Protein 2NVW (pdb70)

Radius of gyration: 32.14 Å; Cα contacts (8 Å, |Δi|>4): 1820; chains: 2; bounding box: 49×108×67 Å

InterPro domains:
  IPR000683 Gfo/Idh/MocA-like oxidoreductase, N-terminal [PF01408] (18-143)
  IPR036291 NAD(P)-binding domain superfamily [SSF51735] (3-193)
  IPR036291 NAD(P)-binding domain superfamily [SSF51735] (364-456)
  IPR051317 Gfo/Idh/MocA family oxidoreductases [PTHR43708] (12-452)
  IPR055080 Gal80p-like, C-terminal domain [PF22685] (157-308)

Organism: Kluyveromyces lactis (strain ATCC 8585 / CBS 2359 / DSM 70799 / NBRC 1267 / NRRL Y-1140 / WM37) (NCBI:txid284590)

B-factor: mean 46.48, std 23.68, range [10.0, 100.0]

Sequence (818 aa):
HHHSSENLYFQGHMLANNNKRSKLSTVPSSRPIRVGFVGLTSGKSWVAKTHFLAIQQLSSQFQIVALYNPTLKSSLQTIEQLQLKHATGFDSLESFAQYKDIDMIVVSVKVPEHYEVVKNILEHSSQNLNLRYLYVEWALAASVQQAEELYSISQQRANLQTIICLQGRKSPYIVRAKELISEGCIGDINSIEISGNGGWYGYERPMRSPEYLYDIESGVNLISNSFGHTIDVLQYITGSYFQKINAMISNNIPTQFLLDGKRTKETISKTCPDHLLFQGILENGKVPVSCSFKGGTPVKKLTKNLVIDIHGTKGDLKIEGDSNLVLYFYGIKNGEEQTMEVFHLRNYNSVVGNILRIYESIADYHFLKFDKQGFRFEGFPTFKDAIILHRLIDAVFRSDKEEKTLDVSKIMIHHHSSENLYFQGHMLASSRPIRVGFVGLTSGKSWVAKTHFLAIQQLSSQFQIVALYNPTLKSSLQTIEQLQLKHATGFDSLESFAQYKDIDMIVVSVKVPEHYEVVKNILEHSSQNLNLRYLYVEWALAASVQQAEELYSISQQRANLQTIICLQGRKSPYIVRAKELISEGCIGDINSIEISGNGGWYGYERPMRSPEYLYDIESGVNLISNSFGHTIDVLQYITGSYFQKINAMISNNIPTQFLLDENRTKETISKTCPDHLLFQGILENGKVPVSCSFKGGTPVKKLTKNLVIDIHGTKGDLKIEGDAGSNLVLYFYGIKNGEEEQTMEVFHLRNYNSVVGNILRIYESIADYHFLGKFDKQGFRFEGFPTFKDAIILHRLIDAVFRSDKEEKTLDVSKIMI

Solvent-accessible surface area: 34973 Å² total; per-residue (Å²): 193,136,153,25,86,131,34,57,127,156,62,21,98,52,131,92,54,164,77,184,220,16,60,14,33,64,110,83,42,30,135,40,1,65,0,0,0,4,16,0,74,32,8,175,15,128,0,0,108,2,0,14,53,0,7,103,114,11,76,56,9,2,48,11,10,0,0,53,11,96,75,64,164,30,0,87,104,1,29,132,84,27,140,21,177,93,16,62,15,28,91,41,26,84,42,0,1,65,52,100,58,1,17,0,1,0,0,14,36,93,17,48,76,2,47,110,18,0,50,36,0,3,107,42,1,74,125,8,135,55,5,107,9,0,0,0,28,16,3,0,1,22,35,19,119,45,0,52,66,0,24,43,53,2,92,151,51,79,100,1,6,6,0,0,3,2,37,21,8,32,11,9,10,8,42,55,0,11,50,6,20,70,87,22,2,0,18,109,31,19,0,1,27,6,10,2,40,5,34,92,2,3,44,41,6,52,111,189,22,41,111,48,20,5,58,62,156,15,14,10,5,0,0,9,36,28,0,0,52,18,0,8,11,0,9,4,3,18,22,3,30,4,46,44,0,0,2,3,30,9,77,51,6,82,61,0,62,31,24,77,92,130,112,58,186,113,76,55,74,5,72,0,3,6,4,0,0,0,1,0,11,2,61,87,60,72,7,1,0,6,1,2,4,9,3,5,45,32,62,14,86,38,32,100,24,38,12,5,5,0,1,0,38,106,0,0,0,21,0,30,1,98,101,87,39,31,0,67,6,63,0,17,129,123,86,198,146,58,47,93,45,85,42,62,68,192,144,61,84,28,68,13,10,13,0,23,81,0,0,64,15,0,0,46,87,12,1,122,115,39,91,41,1,3,57,116,82,114,21,0,0,1,0,11,4,0,0,6,4,10,54,2,9,46,0,0,62,98,1,33,183,79,82,83,12,20,91,3,19,137,32,43,141,202,140,149,21,87,130,42,54,28,130,62,28,97,54,134,145,133,37,135,31,1,23,0,0,0,4,11,0,74,45,15,163,16,129,2,5,127,3,0,21,62,0,7,91,123,11,86,24,8,3,44,12,6,0,0,42,2,95,61,102,155,26,1,111,83,0,24,114,86,26,125,23,161,103,18,62,20,31,82,41,26,92,41,0,0,47,58,97,56,0,14,0,0,0,0,12,35,77,15,43,88,3,31,109,22,0,70,40,1,4,122,39,1,76,114,5,158,52,8,124,6,1,0,0,28,17,3,0,1,20,32,24,120,43,0,64,72,0,31,59,45,0,84,144,53,70,128,1,6,6,0,0,1,2,44,26,11,32,11,12,10,12,34,43,0,8,50,0,19,69,98,16,0,0,17,104,31,16,0,0,25,7,8,2,19,6,16,95,0,2,46,40,9,48,112,228,21,61,140,62,18,5,45,67,143,14,17,12,4,0,0,9,32,23,0,0,53,21,0,8,10,0,11,4,3,19,23,3,32,3,28,43,0,0,1,2,32,10,74,61,5,88,62,0,70,28,27,73,158,153,147,42,190,111,80,62,75,3,62,0,6,6,3,0,0,0,1,0,7,2,64,90,53,90,8,0,0,7,0,2,3,10,4,4,38,26,57,11,73,34,35,75,12,36,16,5,4,0,4,0,32,74,4,1,0,18,0,29,0,54,22,97,103,106,38,24,0,65,0,58,0,4,101,105,58,242,107,148,60,65,112,32,81,48,92,67,222,144,70,88,48,75,17,12,11,1,23,74,0,0,66,13,0,0,48,66,48,35,101,88,103,51,98,40,1,2,64,119,74,110,25,0,1,2,0,18,4,0,0,5,5,10,43,2,10,39,2,0,36,106,0,23,141,90,62,93,9,19,87,4,36,157,30,40,139

CATH classification: 3.40.50.720 (+1 more: 3.30.360.10)

Foldseek 3Di:
DCPDPVCQVVLLHDAADCDPPFLSVDDVSQQAQEEEEEQLQACPGLCVVAVVVLVVSNVSHYAYAEYEDCDQVRVVRRCVSSVRPRYDYHNDLLVSLCPQSHQEYEYDDQQQCLLVNLVVSLVRVVPRPSPQEYEYEPPNHLALVSLVVSVVSVVPPVRHAYFYPLLVLQVPLLVVLLVCVVFCFQHAFAAKEKFAEQAALAAEHEDPDDCLCQDLPNSHAQQRPVVLSVVLSVCLSNLWDFFKKAKAWAAPDQKHFYCPVDGDPDMGGGPGTFKMWMWGFTDVVRHTYTYIYGHHPPADDPAANIKIWIHGRFWIWMWGCNVGIKIWIWGDPGNHRTDIDIDGDPPDPSRNVSVSVLVSLVSCVSRVRDDACRNPSHHHGGSLSSSLSSVVSVVHVVSNVVVHMDGSNPSSD/DCPDPVCQVVVLHADDLQAAQEEEEDQLQACPGVCVVAVVVLVVVNVSHYAYQEYEDCDQVSVVRRCVNSVHDRYHYHNDLLVVLDDQSHQEYAYDDDQLPLLPSLVVSLVNNVNHPSHAEYEYEPPNHLALVSLVVSVVSVVVPDRHAYFYCLLVLQPPQLVVLLVCLVQLFQPAWAAKEWFAEAAQQDQEHEPDDPCLCQDPRSSHALLRPVVLSVVLSVCLSNLFDFFKKAKAWAAPRQKHFYDYPHTDPDIDGGNGTFWMWMWTATPVVSYTYTYTYGHHPPADDVAFRTKIWIHGPFWIKMWGAHHNGFIKIWIWGAPHNVGDIDIDIGGDDDDDSSNVSSSVLSSLVSCCSSPHSDQACRNPSHHHGGSLSSSLSSLVSVVHVVNNVVVHIDGVNDRSD

Structure (mmCIF, N/CA/C/O backbone):
data_2NVW
#
_entry.id   2NVW
#
_cell.length_a   112.200
_cell.length_b   137.100
_cell.length_c   72.900
_cell.angle_alpha   90.00
_cell.angle_beta   90.00
_cell.angle_gamma   90.00
#
_symmetry.space_group_name_H-M   'P 21 21 2'
#
loop_
_entity.id
_entity.type
_entity.pdbx_description
1 polymer 'Galactose/lactose metabolism regulatory protein GAL80'
2 water water
#
loop_
_atom_site.group_PDB
_atom_site.id
_atom_site.type_symbol
_atom_site.label_atom_id
_atom_site.label_alt_id
_atom_site.label_comp_id
_atom_site.label_asym_id
_atom_site.label_entity_id
_atom_site.label_seq_id
_atom_site.pdbx_PDB_ins_code
_atom_site.Cartn_x
_atom_site.Cartn_y
_atom_site.Cartn_z
_atom_site.occupancy
_atom_site.B_iso_or_equiv
_atom_site.auth_seq_id
_atom_site.auth_comp_id
_atom_site.auth_asym_id
_atom_site.auth_atom_id
_atom_site.pdbx_PDB_model_num
ATOM 1 N N . HIS A 1 8 ? 67.537 72.195 10.007 1.00 45.04 -14 HIS A N 1
ATOM 2 C CA . HIS A 1 8 ? 66.333 71.392 9.674 1.00 35.50 -14 HIS A CA 1
ATOM 3 C C . HIS A 1 8 ? 65.131 71.049 10.585 1.00 58.47 -14 HIS A C 1
ATOM 4 O O . HIS A 1 8 ? 63.980 71.334 10.233 1.00 48.53 -14 HIS A O 1
ATOM 11 N N . HIS A 1 9 ? 65.384 70.454 11.752 1.00 53.88 -13 HIS A N 1
ATOM 12 C CA . HIS A 1 9 ? 64.335 70.115 12.716 1.00 47.29 -13 HIS A CA 1
ATOM 13 C C . HIS A 1 9 ? 63.564 71.316 13.307 1.00 44.82 -13 HIS A C 1
ATOM 14 O O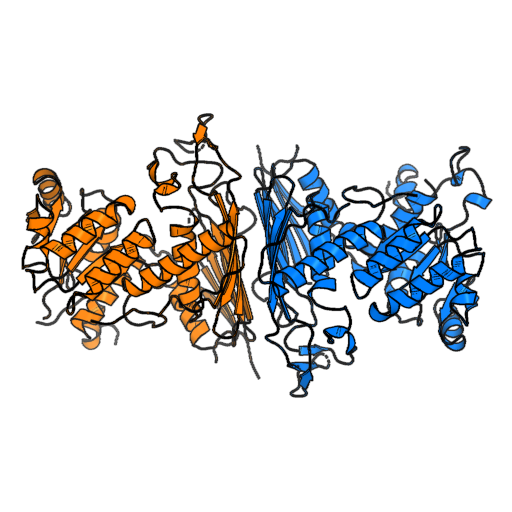 . HIS A 1 9 ? 62.343 71.265 13.529 1.00 39.74 -13 HIS A O 1
ATOM 21 N N . HIS A 1 10 ? 64.261 72.414 13.578 1.00 37.99 -12 HIS A N 1
ATOM 22 C CA . HIS A 1 10 ? 63.629 73.610 14.133 1.00 60.73 -12 HIS A CA 1
ATOM 23 C C . HIS A 1 10 ? 63.328 74.677 13.068 1.00 38.14 -12 HIS A C 1
ATOM 24 O O . HIS A 1 10 ? 63.414 75.884 13.285 1.00 44.05 -12 HIS A O 1
ATOM 31 N N . SER A 1 11 ? 63.002 74.220 11.871 1.00 46.08 -11 SER A N 1
ATOM 32 C CA . SER A 1 11 ? 62.696 75.136 10.791 1.00 65.06 -11 SER A CA 1
ATOM 33 C C . SER A 1 11 ? 61.369 75.791 11.075 1.00 100.00 -11 SER A C 1
ATOM 34 O O . SER A 1 11 ? 60.465 75.224 11.702 1.00 49.64 -11 SER A O 1
ATOM 37 N N . SER A 1 12 ? 61.278 77.017 10.591 1.00 42.04 -10 SER A N 1
ATOM 38 C CA . SER A 1 12 ? 60.056 77.762 10.775 1.00 68.50 -10 SER A CA 1
ATOM 39 C C . SER A 1 12 ? 58.969 76.882 10.185 1.00 43.20 -10 SER A C 1
ATOM 40 O O . SER A 1 12 ? 57.888 76.761 10.741 1.00 62.36 -10 SER A O 1
ATOM 43 N N . GLU A 1 13 ? 59.257 76.268 9.047 1.00 54.31 -9 GLU A N 1
ATOM 44 C CA . GLU A 1 13 ? 58.223 75.442 8.464 1.00 50.35 -9 GLU A CA 1
ATOM 45 C C . GLU A 1 13 ? 57.651 74.353 9.394 1.00 88.49 -9 GLU A C 1
ATOM 46 O O . GLU A 1 13 ? 56.518 73.905 9.210 1.00 64.24 -9 GLU A O 1
ATOM 52 N N . ASN A 1 14 ? 58.397 73.932 10.416 1.00 46.85 -8 ASN A N 1
ATOM 53 C CA . ASN A 1 14 ? 57.910 72.887 11.348 1.00 36.98 -8 ASN A CA 1
ATOM 54 C C . ASN A 1 14 ? 57.149 73.335 12.605 1.00 39.53 -8 ASN A C 1
ATOM 55 O O . ASN A 1 14 ? 56.666 72.521 13.405 1.00 45.80 -8 ASN A O 1
ATOM 60 N N . LEU A 1 15 ? 57.061 74.646 12.785 1.00 44.45 -7 LEU A N 1
ATOM 61 C CA . LEU A 1 15 ? 56.394 75.252 13.931 1.00 52.26 -7 LEU A CA 1
ATOM 62 C C . LEU A 1 15 ? 55.033 74.717 14.331 1.00 55.43 -7 LEU A C 1
ATOM 63 O O . LEU A 1 15 ? 54.827 74.452 15.514 1.00 47.99 -7 LEU A O 1
ATOM 68 N N . TYR A 1 16 ? 54.126 74.571 13.353 1.00 75.53 -6 TYR A N 1
ATOM 69 C CA . TYR A 1 16 ? 52.769 74.092 13.635 1.00 33.70 -6 TYR A CA 1
ATOM 70 C C . TYR A 1 16 ? 52.870 72.803 14.428 1.00 100.00 -6 TYR A C 1
ATOM 71 O O . TYR A 1 16 ? 52.332 72.776 15.535 1.00 45.53 -6 TYR A O 1
ATOM 80 N N . PHE A 1 17 ? 53.557 71.800 13.864 1.00 37.71 -5 PHE A N 1
ATOM 81 C CA . PHE A 1 17 ? 53.747 70.451 14.468 1.00 43.87 -5 PHE A CA 1
ATOM 82 C C . PHE A 1 17 ? 54.334 70.424 15.847 1.00 63.84 -5 PHE A C 1
ATOM 83 O O . PHE A 1 17 ? 54.100 69.470 16.576 1.00 55.24 -5 PHE A O 1
ATOM 91 N N . GLN A 1 18 ? 55.114 71.450 16.160 1.00 47.99 -4 GLN A N 1
ATOM 92 C CA . GLN A 1 18 ? 55.755 71.535 17.450 1.00 47.44 -4 GLN A CA 1
ATOM 93 C C . GLN A 1 18 ? 54.846 72.213 18.470 1.00 32.47 -4 GLN A C 1
ATOM 94 O O . GLN A 1 18 ? 55.240 72.538 19.600 1.00 44.54 -4 GLN A O 1
ATOM 100 N N . GLY A 1 19 ? 53.645 72.519 18.036 1.00 50.94 -3 GLY A N 1
ATOM 101 C CA . GLY A 1 19 ? 52.538 73.062 18.836 1.00 30.58 -3 GLY A CA 1
ATOM 102 C C . GLY A 1 19 ? 52.735 74.572 19.087 1.00 52.48 -3 GLY A C 1
ATOM 103 O O . GLY A 1 19 ? 52.365 75.100 20.140 1.00 77.19 -3 GLY A O 1
ATOM 104 N N . HIS A 1 20 ? 53.319 75.237 18.103 1.00 37.54 -2 HIS A N 1
ATOM 105 C CA . HIS A 1 20 ? 53.580 76.700 18.163 1.00 98.03 -2 HIS A CA 1
ATOM 106 C C . HIS A 1 20 ? 52.511 77.406 17.296 1.00 66.67 -2 HIS A C 1
ATOM 107 O O . HIS A 1 20 ? 52.043 76.855 16.292 1.00 57.86 -2 HIS A O 1
ATOM 114 N N . MET A 1 21 ? 52.122 78.645 17.688 1.00 41.38 -1 MET A N 1
ATOM 115 C CA . MET A 1 21 ? 51.031 79.370 16.955 1.00 26.60 -1 MET A CA 1
ATOM 116 C C . MET A 1 21 ? 51.257 80.864 16.691 1.00 26.79 -1 MET A C 1
ATOM 117 O O . MET A 1 21 ? 51.046 81.719 17.574 1.00 75.42 -1 MET A O 1
ATOM 122 N N . LEU A 1 22 ? 51.649 81.090 15.474 1.00 19.10 0 LEU A N 1
ATOM 123 C CA . LEU A 1 22 ? 51.918 82.405 14.927 1.00 54.32 0 LEU A CA 1
ATOM 124 C C . LEU A 1 22 ? 50.689 83.286 14.978 1.00 24.06 0 LEU A C 1
ATOM 125 O O . LEU A 1 22 ? 49.553 82.806 14.879 1.00 34.64 0 LEU A O 1
ATOM 130 N N . ALA A 1 23 ? 50.958 84.555 15.130 1.00 26.41 1 ALA A N 1
ATOM 131 C CA . ALA A 1 23 ? 49.917 85.565 15.163 1.00 35.50 1 ALA A CA 1
ATOM 132 C C . ALA A 1 23 ? 49.488 85.830 13.718 1.00 42.12 1 ALA A C 1
ATOM 133 O O . ALA A 1 23 ? 50.325 85.836 12.800 1.00 57.39 1 ALA A O 1
ATOM 135 N N . ASN A 1 24 ? 48.192 86.033 13.557 1.00 72.14 2 ASN A N 1
ATOM 136 C CA . ASN A 1 24 ? 47.582 86.302 12.240 1.00 74.57 2 ASN A CA 1
ATOM 137 C C . ASN A 1 24 ? 47.370 87.801 12.059 1.00 100.00 2 ASN A C 1
ATOM 138 O O . ASN A 1 24 ? 47.050 88.517 13.018 1.00 60.59 2 ASN A O 1
ATOM 143 N N . ASN A 1 25 ? 46.874 88.026 10.792 1.00 40.52 3 ASN A N 1
ATOM 144 C CA . ASN A 1 25 ? 46.275 89.287 10.393 1.00 100.00 3 ASN A CA 1
ATOM 145 C C . ASN A 1 25 ? 44.859 88.942 9.930 1.00 100.00 3 ASN A C 1
ATOM 146 O O . ASN A 1 25 ? 44.113 89.801 9.461 1.00 65.16 3 ASN A O 1
ATOM 151 N N . ASN A 1 26 ? 44.518 87.664 10.107 1.00 100.00 4 ASN A N 1
ATOM 152 C CA . ASN A 1 26 ? 43.243 87.059 9.723 1.00 66.20 4 ASN A CA 1
ATOM 153 C C . ASN A 1 26 ? 42.071 87.201 10.688 1.00 46.49 4 ASN A C 1
ATOM 154 O O . ASN A 1 26 ? 42.081 86.598 11.762 1.00 100.00 4 ASN A O 1
ATOM 159 N N . LYS A 1 27 ? 41.089 88.006 10.273 1.00 69.57 5 LYS A N 1
ATOM 160 C CA . LYS A 1 27 ? 39.847 88.375 10.977 1.00 69.78 5 LYS A CA 1
ATOM 161 C C . LYS A 1 27 ? 38.967 87.294 11.620 1.00 48.42 5 LYS A C 1
ATOM 162 O O . LYS A 1 27 ? 38.394 87.481 12.695 1.00 78.16 5 LYS A O 1
ATOM 168 N N . ARG A 1 28 ? 38.880 86.171 10.917 1.00 49.82 6 ARG A N 1
ATOM 169 C CA . ARG A 1 28 ? 38.141 84.966 11.254 1.00 80.47 6 ARG A CA 1
ATOM 170 C C . ARG A 1 28 ? 39.083 83.958 11.945 1.00 100.00 6 ARG A C 1
ATOM 171 O O . ARG A 1 28 ? 38.851 82.736 11.871 1.00 100.00 6 ARG A O 1
ATOM 179 N N . SER A 1 29 ? 40.150 84.456 12.574 1.00 78.46 7 SER A N 1
ATOM 180 C CA . SER A 1 29 ? 41.136 83.607 13.257 1.00 41.67 7 SER A CA 1
ATOM 181 C C . SER A 1 29 ? 41.359 84.014 14.712 1.00 46.80 7 SER A C 1
ATOM 182 O O . SER A 1 29 ? 41.614 85.180 14.979 1.00 35.14 7 SER A O 1
ATOM 185 N N . LYS A 1 30 ? 41.290 83.107 15.683 1.00 40.46 8 LYS A N 1
ATOM 186 C CA . LYS A 1 30 ? 41.528 83.608 17.045 1.00 29.49 8 LYS A CA 1
ATOM 187 C C . LYS A 1 30 ? 42.958 84.199 17.169 1.00 37.58 8 LYS A C 1
ATOM 188 O O . LYS A 1 30 ? 43.228 84.999 18.055 1.00 46.35 8 LYS A O 1
ATOM 194 N N . LEU A 1 31 ? 43.889 83.774 16.317 1.00 34.93 9 LEU A N 1
ATOM 195 C CA . LEU A 1 31 ? 45.299 84.204 16.354 1.00 33.99 9 LEU A CA 1
ATOM 196 C C . LEU A 1 31 ? 45.590 85.600 15.832 1.00 57.32 9 LEU A C 1
ATOM 197 O O . LEU A 1 31 ? 46.715 86.093 15.895 1.00 38.92 9 LEU A O 1
ATOM 202 N N . SER A 1 32 ? 44.549 86.223 15.296 1.00 34.48 10 SER A N 1
ATOM 203 C CA . SER A 1 32 ? 44.592 87.566 14.731 1.00 79.55 10 SER A CA 1
ATOM 204 C C . SER A 1 32 ? 44.661 88.550 15.895 1.00 35.42 10 SER A C 1
ATOM 205 O O . SER A 1 32 ? 45.319 89.586 15.770 1.00 83.20 10 SER A O 1
ATOM 208 N N . THR A 1 33 ? 44.028 88.244 17.029 1.00 36.33 11 THR A N 1
ATOM 209 C CA . THR A 1 33 ? 44.181 89.186 18.140 1.00 37.72 11 THR A CA 1
ATOM 210 C C . THR A 1 33 ? 44.814 88.701 19.418 1.00 51.29 11 THR A C 1
ATOM 211 O O . THR A 1 33 ? 44.848 87.518 19.739 1.00 40.75 11 THR A O 1
ATOM 215 N N . VAL A 1 34 ? 45.307 89.668 20.166 1.00 38.59 12 VAL A N 1
ATOM 216 C CA . VAL A 1 34 ? 45.928 89.285 21.418 1.00 35.81 12 VAL A CA 1
ATOM 217 C C . VAL A 1 34 ? 45.054 88.626 22.494 1.00 64.81 12 VAL A C 1
ATOM 218 O O . VAL A 1 34 ? 45.408 87.603 23.085 1.00 77.93 12 VAL A O 1
ATOM 222 N N . PRO A 1 35 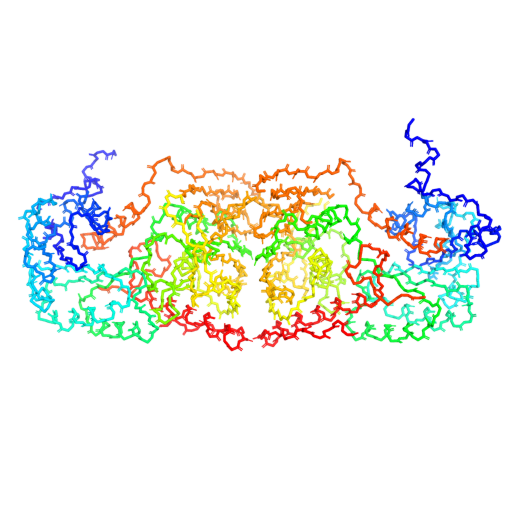? 43.905 89.231 22.744 1.00 47.11 13 PRO A N 1
ATOM 223 C CA . PRO A 1 35 ? 42.976 88.727 23.735 1.00 34.59 13 PRO A CA 1
ATOM 224 C C . PRO A 1 35 ? 42.345 87.382 23.319 1.00 48.31 13 PRO A C 1
ATOM 225 O O . PRO A 1 35 ? 42.095 86.479 24.131 1.00 60.23 13 PRO A O 1
ATOM 229 N N . SER A 1 36 ? 42.082 87.225 22.034 1.00 36.61 14 SER A N 1
ATOM 230 C CA . SER A 1 36 ? 41.450 85.979 21.628 1.00 26.78 14 SER A CA 1
ATOM 231 C C . SER A 1 36 ? 42.424 84.858 21.511 1.00 40.38 14 SER A C 1
ATOM 232 O O . SER A 1 36 ? 42.079 83.723 21.161 1.00 37.07 14 SER A O 1
ATOM 235 N N . SER A 1 37 ? 43.672 85.240 21.727 1.00 26.23 15 SER A N 1
ATOM 236 C CA . SER A 1 37 ? 44.712 84.246 21.568 1.00 28.59 15 SER A CA 1
ATOM 237 C C . SER A 1 37 ? 45.102 83.709 22.924 1.00 24.62 15 SER A C 1
ATOM 238 O O . SER A 1 37 ? 46.045 82.938 23.029 1.00 27.19 15 SER A O 1
ATOM 241 N N . ARG A 1 38 ? 44.382 84.104 23.961 1.00 30.65 16 ARG A N 1
ATOM 242 C CA . ARG A 1 38 ? 44.729 83.614 25.291 1.00 38.66 16 ARG A CA 1
ATOM 243 C C . ARG A 1 38 ? 44.660 82.090 25.341 1.00 23.91 16 ARG A C 1
ATOM 244 O O . ARG A 1 38 ? 43.913 81.530 24.555 1.00 27.48 16 ARG A O 1
ATOM 252 N N . PRO A 1 39 ? 45.379 81.450 26.260 1.00 41.18 17 PRO A N 1
ATOM 253 C CA . PRO A 1 39 ? 45.387 80.004 26.398 1.00 28.05 17 PRO A CA 1
ATOM 254 C C . PRO A 1 39 ? 44.070 79.565 26.965 1.00 30.00 17 PRO A C 1
ATOM 255 O O . PRO A 1 39 ? 43.473 80.293 27.742 1.00 37.04 17 PRO A O 1
ATOM 259 N N . ILE A 1 40 ? 43.655 78.356 26.632 1.00 26.87 18 ILE A N 1
ATOM 260 C CA . ILE A 1 40 ? 42.413 77.869 27.187 1.00 34.66 18 ILE A CA 1
ATOM 261 C C . ILE A 1 40 ? 42.556 77.806 28.703 1.00 29.47 18 ILE A C 1
ATOM 262 O O . ILE A 1 40 ? 43.490 77.189 29.195 1.00 32.66 18 ILE A O 1
ATOM 267 N N . ARG A 1 41 ? 41.643 78.432 29.441 1.00 28.84 19 ARG A N 1
ATOM 268 C CA . ARG A 1 41 ? 41.715 78.444 30.908 1.00 15.56 19 ARG A CA 1
ATOM 269 C C . ARG A 1 41 ? 40.971 77.234 31.330 1.00 43.09 19 ARG A C 1
ATOM 270 O O . ARG A 1 41 ? 39.787 77.102 31.031 1.00 29.69 19 ARG A O 1
ATOM 278 N N . VAL A 1 42 ? 41.689 76.387 32.048 1.00 25.48 20 VAL A N 1
ATOM 279 C CA . VAL A 1 42 ? 41.176 75.110 32.522 1.00 51.52 20 VAL A CA 1
ATOM 280 C C . VAL A 1 42 ? 40.854 74.932 33.995 1.00 28.67 20 VAL A C 1
ATOM 281 O O . VAL A 1 42 ? 41.627 75.382 34.813 1.00 30.78 20 VAL A O 1
ATOM 285 N N . GLY A 1 43 ? 39.744 74.266 34.313 1.00 32.82 21 GLY A N 1
ATOM 286 C CA . GLY A 1 43 ? 39.355 74.013 35.714 1.00 18.15 21 GLY A CA 1
ATOM 287 C C . GLY A 1 43 ? 39.269 72.510 35.908 1.00 39.32 21 GLY A C 1
ATOM 288 O O . GLY A 1 43 ? 38.706 71.737 35.098 1.00 28.92 21 GLY A O 1
ATOM 289 N N . PHE A 1 44 ? 39.882 72.070 36.997 1.00 27.13 22 PHE A N 1
ATOM 290 C CA . PHE A 1 44 ? 39.835 70.634 37.225 1.00 31.39 22 PHE A CA 1
ATOM 291 C C . PHE A 1 44 ? 39.008 70.179 38.374 1.00 20.62 22 PHE A C 1
ATOM 292 O O . PHE A 1 44 ? 38.842 70.843 39.402 1.00 47.17 22 PHE A O 1
ATOM 300 N N . VAL A 1 45 ? 38.564 68.965 38.146 1.00 34.56 23 VAL A N 1
ATOM 301 C CA . VAL A 1 45 ? 37.817 68.215 39.131 1.00 45.51 23 VAL A CA 1
ATOM 302 C C . VAL A 1 45 ? 38.556 66.878 39.060 1.00 40.72 23 VAL A C 1
ATOM 303 O O . VAL A 1 45 ? 38.555 66.140 38.047 1.00 33.38 23 VAL A O 1
ATOM 307 N N . GLY A 1 46 ? 39.248 66.567 40.143 1.00 34.25 24 GLY A N 1
ATOM 308 C CA . GLY A 1 46 ? 40.002 65.303 40.149 1.00 36.14 24 GLY A CA 1
ATOM 309 C C . GLY A 1 46 ? 41.475 65.511 40.494 1.00 60.59 24 GLY A C 1
ATOM 310 O O . GLY A 1 46 ? 42.189 64.537 40.735 1.00 54.62 24 GLY A O 1
ATOM 311 N N . LEU A 1 47 ? 41.903 66.769 40.515 1.00 38.77 25 LEU A N 1
ATOM 312 C CA . LEU A 1 47 ? 43.272 67.167 40.820 1.00 36.09 25 LEU A CA 1
ATOM 313 C C . LEU A 1 47 ? 43.454 67.106 42.337 1.00 28.78 25 LEU A C 1
ATOM 314 O O . LEU A 1 47 ? 43.600 68.140 42.994 1.00 43.90 25 LEU A O 1
ATOM 319 N N . THR A 1 48 ? 43.351 65.866 42.822 1.00 100.00 26 THR A N 1
ATOM 320 C CA . THR A 1 48 ? 43.461 65.371 44.196 1.00 61.82 26 THR A CA 1
ATOM 321 C C . THR A 1 48 ? 44.718 65.894 44.893 1.00 100.00 26 THR A C 1
ATOM 322 O O . THR A 1 48 ? 44.681 66.498 45.962 1.00 79.45 26 THR A O 1
ATOM 326 N N . SER A 1 49 ? 45.856 65.635 44.264 1.00 64.68 27 SER A N 1
ATOM 327 C CA . SER A 1 49 ? 47.127 66.000 44.842 1.00 57.10 27 SER A CA 1
ATOM 328 C C . SER A 1 49 ? 48.169 66.046 43.743 1.00 46.27 27 SER A C 1
ATOM 329 O O . SER A 1 49 ? 47.860 65.901 42.552 1.00 58.88 27 SER A O 1
ATOM 332 N N . GLY A 1 50 ? 49.406 66.192 44.216 1.00 64.59 28 GLY A N 1
ATOM 333 C CA . GLY A 1 50 ? 50.624 66.220 43.408 1.00 60.16 28 GLY A CA 1
ATOM 334 C C . GLY A 1 50 ? 50.944 64.804 42.921 1.00 40.27 28 GLY A C 1
ATOM 335 O O . GLY A 1 50 ? 51.774 64.612 42.039 1.00 79.28 28 GLY A O 1
ATOM 336 N N . LYS A 1 51 ? 50.268 63.805 43.486 1.00 75.66 29 LYS A N 1
ATOM 337 C CA . LYS A 1 51 ? 50.503 62.435 43.049 1.00 39.57 29 LYS A CA 1
ATOM 338 C C . LYS A 1 51 ? 49.252 61.705 42.521 1.00 61.46 29 LYS A C 1
ATOM 339 O O . LYS A 1 51 ? 49.292 60.494 42.280 1.00 70.89 29 LYS A O 1
ATOM 345 N N . SER A 1 52 ? 48.150 62.428 42.312 1.00 35.04 30 SER A N 1
ATOM 346 C CA . SER A 1 52 ? 46.926 61.812 41.798 1.00 26.65 30 SER A CA 1
ATOM 347 C C . SER A 1 52 ? 47.167 61.461 40.337 1.00 52.27 30 SER A C 1
ATOM 348 O O . SER A 1 52 ? 48.163 61.819 39.702 1.00 39.31 30 SER A O 1
ATOM 351 N N . TRP A 1 53 ? 46.193 60.785 39.756 1.00 30.39 31 TRP A N 1
ATOM 352 C CA . TRP A 1 53 ? 46.285 60.365 38.368 1.00 43.70 31 TRP A CA 1
ATOM 353 C C . TRP A 1 53 ? 46.287 61.537 37.397 1.00 28.68 31 TRP A C 1
ATOM 354 O O . TRP A 1 53 ? 46.978 61.563 36.377 1.00 42.04 31 TRP A O 1
ATOM 365 N N . VAL A 1 54 ? 45.488 62.536 37.717 1.00 32.51 32 VAL A N 1
ATOM 366 C CA . VAL A 1 54 ? 45.493 63.651 36.812 1.00 52.10 32 VAL A CA 1
ATOM 367 C C . VAL A 1 54 ? 46.868 64.329 36.767 1.00 34.27 32 VAL A C 1
ATOM 368 O O . VAL A 1 54 ? 47.337 64.828 35.748 1.00 44.95 32 VAL A O 1
ATOM 372 N N . ALA A 1 55 ? 47.509 64.358 37.925 1.00 55.65 33 ALA A N 1
ATOM 373 C CA . ALA A 1 55 ? 48.788 65.015 38.092 1.00 46.16 33 ALA A CA 1
ATOM 374 C C . ALA A 1 55 ? 49.762 64.444 37.109 1.00 34.02 33 ALA A C 1
ATOM 375 O O . ALA A 1 55 ? 50.489 65.165 36.432 1.00 39.85 33 ALA A O 1
ATOM 377 N N . LYS A 1 56 ? 49.711 63.123 37.039 1.00 23.83 34 LYS A N 1
ATOM 378 C CA . LYS A 1 56 ? 50.567 62.293 36.197 1.00 35.05 34 LYS A CA 1
ATOM 379 C C . LYS A 1 56 ? 50.140 62.063 34.735 1.00 38.02 34 LYS A C 1
ATOM 380 O O . LYS A 1 56 ? 50.822 61.411 33.941 1.00 42.87 34 LYS A O 1
ATOM 386 N N . THR A 1 57 ? 49.003 62.628 34.358 1.00 34.87 35 THR A N 1
ATOM 387 C CA . THR A 1 57 ? 48.538 62.467 32.980 1.00 31.17 35 THR A CA 1
ATOM 388 C C . THR A 1 57 ? 48.168 63.822 32.427 1.00 50.90 35 THR A C 1
ATOM 389 O O . THR A 1 57 ? 48.978 64.501 31.787 1.00 27.94 35 THR A O 1
ATOM 393 N N . HIS A 1 58 ? 46.937 64.224 32.715 1.00 28.00 36 HIS A N 1
ATOM 394 C CA . HIS A 1 58 ? 46.424 65.492 32.200 1.00 72.26 36 HIS A CA 1
ATOM 395 C C . HIS A 1 58 ? 47.298 66.673 32.527 1.00 30.06 36 HIS A C 1
ATOM 396 O O . HIS A 1 58 ? 47.492 67.592 31.744 1.00 39.70 36 HIS A O 1
ATOM 403 N N . PHE A 1 59 ? 47.803 66.662 33.741 1.00 39.55 37 PHE A N 1
ATOM 404 C CA . PHE A 1 59 ? 48.606 67.788 34.117 1.00 31.33 37 PHE A CA 1
ATOM 405 C C . PHE A 1 59 ? 49.879 67.902 33.290 1.00 57.18 37 PHE A C 1
ATOM 406 O O . PHE A 1 59 ? 50.262 68.968 32.856 1.00 25.17 37 PHE A O 1
ATOM 414 N N . LEU A 1 60 ? 50.560 66.796 33.052 1.00 35.07 38 LEU A N 1
ATOM 415 C CA . LEU A 1 60 ? 51.780 66.910 32.275 1.00 25.92 38 LEU A CA 1
ATOM 416 C C . LEU A 1 60 ? 51.477 67.387 30.892 1.00 23.13 38 LEU A C 1
ATOM 417 O O . LEU A 1 60 ? 52.160 68.204 30.327 1.00 41.83 38 LEU A O 1
ATOM 422 N N . ALA A 1 61 ? 50.395 66.863 30.365 1.00 27.77 39 ALA A N 1
ATOM 423 C CA . ALA A 1 61 ? 50.007 67.230 29.019 1.00 31.80 39 ALA A CA 1
ATOM 424 C C . ALA A 1 61 ? 49.874 68.732 28.909 1.00 32.50 39 ALA A C 1
ATOM 425 O O . ALA A 1 61 ? 50.344 69.390 27.981 1.00 48.75 39 ALA A O 1
ATOM 427 N N . ILE A 1 62 ? 49.168 69.269 29.891 1.00 40.96 40 ILE A N 1
ATOM 428 C CA . ILE A 1 62 ? 48.951 70.687 29.873 1.00 35.77 40 ILE A CA 1
ATOM 429 C C . ILE A 1 62 ? 50.257 71.415 30.053 1.00 44.50 40 ILE A C 1
ATOM 430 O O . ILE A 1 62 ? 50.456 72.464 29.452 1.00 47.28 40 ILE A O 1
ATOM 435 N N . GLN A 1 63 ? 51.134 70.848 30.872 1.00 25.48 41 GLN A N 1
ATOM 436 C CA . GLN A 1 63 ? 52.412 71.477 31.140 1.00 32.98 41 GLN A CA 1
ATOM 437 C C . GLN A 1 63 ? 53.131 71.676 29.865 1.00 39.11 41 GLN A C 1
ATOM 438 O O . GLN A 1 63 ? 53.708 72.731 29.692 1.00 60.66 41 GLN A O 1
ATOM 444 N N . GLN A 1 64 ? 53.047 70.710 28.966 1.00 28.43 42 GLN A N 1
ATOM 445 C CA . GLN A 1 64 ? 53.737 70.875 27.706 1.00 30.28 42 GLN A CA 1
ATOM 446 C C . GLN A 1 64 ? 53.075 71.867 26.765 1.00 34.11 42 GLN A C 1
ATOM 447 O O . GLN A 1 64 ? 53.713 72.450 25.886 1.00 66.93 42 GLN A O 1
ATOM 453 N N . LEU A 1 65 ? 51.772 72.040 26.925 1.00 33.18 43 LEU A N 1
ATOM 454 C CA . LEU A 1 65 ? 51.054 72.948 26.029 1.00 39.33 43 LEU A CA 1
ATOM 455 C C . LEU A 1 65 ? 50.722 74.302 26.640 1.00 37.12 43 LEU A C 1
ATOM 456 O O . LEU A 1 65 ? 49.573 74.757 26.533 1.00 34.82 43 LEU A O 1
ATOM 461 N N . SER A 1 66 ? 51.740 74.872 27.287 1.00 37.41 44 SER A N 1
ATOM 462 C CA . SER A 1 66 ? 51.776 76.141 28.018 1.00 25.71 44 SER A CA 1
ATOM 463 C C . SER A 1 66 ? 51.196 77.266 27.177 1.00 20.78 44 SER A C 1
ATOM 464 O O . SER A 1 66 ? 50.447 78.125 27.677 1.00 31.80 44 SER A O 1
ATOM 467 N N . SER A 1 67 ? 51.565 77.235 25.897 1.00 35.17 45 SER A N 1
ATOM 468 C CA . SER A 1 67 ? 51.146 78.243 24.919 1.00 39.66 45 SER A CA 1
ATOM 469 C C . SER A 1 67 ? 49.657 78.163 24.686 1.00 45.02 45 SER A C 1
ATOM 470 O O . SER A 1 67 ? 49.076 79.139 24.265 1.00 30.49 45 SER A O 1
ATOM 473 N N . GLN A 1 68 ? 49.042 77.009 24.954 1.00 25.56 46 GLN A N 1
ATOM 474 C CA . GLN A 1 68 ? 47.644 76.817 24.659 1.00 22.13 46 GLN A CA 1
ATOM 475 C C . GLN A 1 68 ? 46.706 76.541 25.788 1.00 23.50 46 GLN A C 1
ATOM 476 O O . GLN A 1 68 ? 45.485 76.756 25.665 1.00 26.27 46 GLN A O 1
ATOM 482 N N . PHE A 1 69 ? 47.263 76.038 26.876 1.00 27.81 47 PHE A N 1
ATOM 483 C CA . PHE A 1 69 ? 46.365 75.754 27.980 1.00 31.86 47 PHE A CA 1
ATOM 484 C C . PHE A 1 69 ? 46.911 76.236 29.274 1.00 49.69 47 PHE A C 1
ATOM 485 O O . PHE A 1 69 ? 48.112 76.178 29.520 1.00 37.53 47 PHE A O 1
ATOM 493 N N . GLN A 1 70 ? 45.969 76.634 30.110 1.00 33.19 48 GLN A N 1
ATOM 494 C CA . GLN A 1 70 ? 46.349 77.097 31.420 1.00 45.33 48 GLN A CA 1
ATOM 495 C C . GLN A 1 70 ? 45.349 76.783 32.544 1.00 29.43 48 GLN A C 1
ATOM 496 O O . GLN A 1 70 ? 44.137 76.990 32.393 1.00 47.93 48 GLN A O 1
ATOM 502 N N . ILE A 1 71 ? 45.867 76.266 33.661 1.00 30.00 49 ILE A N 1
ATOM 503 C CA . ILE A 1 71 ? 45.045 75.921 34.826 1.00 36.13 49 ILE A CA 1
ATOM 504 C C . ILE A 1 71 ? 44.656 77.090 35.744 1.00 45.90 49 ILE A C 1
ATOM 505 O O . ILE A 1 71 ? 45.522 77.702 36.380 1.00 33.49 49 ILE A O 1
ATOM 510 N N . VAL A 1 72 ? 43.358 77.387 35.817 1.00 37.84 50 VAL A N 1
ATOM 511 C CA . VAL A 1 72 ? 42.813 78.485 36.636 1.00 38.36 50 VAL A CA 1
ATOM 512 C C . VAL A 1 72 ? 42.035 78.118 37.886 1.00 34.22 50 VAL A C 1
ATOM 513 O O . VAL A 1 72 ? 41.790 78.988 38.729 1.00 43.27 50 VAL A O 1
ATOM 517 N N . ALA A 1 73 ? 41.659 76.838 37.999 1.00 36.48 51 ALA A N 1
ATOM 518 C CA . ALA A 1 73 ? 40.889 76.389 39.156 1.00 26.77 51 ALA A CA 1
ATOM 519 C C . ALA A 1 73 ? 40.971 74.883 39.336 1.00 31.15 51 ALA A C 1
ATOM 520 O O . ALA A 1 73 ? 41.169 74.160 38.344 1.00 47.01 51 ALA A O 1
ATOM 522 N N . LEU A 1 74 ? 40.731 74.450 40.576 1.00 40.69 52 LEU A N 1
ATOM 523 C CA . LEU A 1 74 ? 40.649 73.033 40.956 1.00 56.45 52 LEU A CA 1
ATOM 524 C C . LEU A 1 74 ? 39.506 72.950 41.940 1.00 31.79 52 LEU A C 1
ATOM 525 O O . LEU A 1 74 ? 39.316 73.905 42.667 1.00 39.56 52 LEU A O 1
ATOM 530 N N . TYR A 1 75 ? 38.806 71.834 42.031 1.00 44.44 53 TYR A N 1
ATOM 531 C CA . TYR A 1 75 ? 37.783 71.722 43.048 1.00 35.02 53 TYR A CA 1
ATOM 532 C C . TYR A 1 75 ? 38.272 70.567 43.917 1.00 31.78 53 TYR A C 1
ATOM 533 O O . TYR A 1 75 ? 38.778 69.555 43.420 1.00 78.72 53 TYR A O 1
ATOM 542 N N . ASN A 1 76 ? 38.064 70.718 45.220 1.00 61.78 54 ASN A N 1
ATOM 543 C CA . ASN A 1 76 ? 38.401 69.700 46.208 1.00 72.48 54 ASN A CA 1
ATOM 544 C C . ASN A 1 76 ? 37.489 69.924 47.393 1.00 29.51 54 ASN A C 1
ATOM 545 O O . ASN A 1 76 ? 37.225 71.056 47.844 1.00 43.35 54 ASN A O 1
ATOM 550 N N . PRO A 1 77 ? 37.030 68.792 47.892 1.00 55.60 55 PRO A N 1
ATOM 551 C CA . PRO A 1 77 ? 36.126 68.735 49.024 1.00 43.09 55 PRO A CA 1
ATOM 552 C C . PRO A 1 77 ? 36.746 69.578 50.096 1.00 47.77 55 PRO A C 1
ATOM 553 O O . PRO A 1 77 ? 36.033 70.209 50.872 1.00 49.28 55 PRO A O 1
ATOM 557 N N . THR A 1 78 ? 38.074 69.580 50.085 1.00 98.55 56 THR A N 1
ATOM 558 C CA . THR A 1 78 ? 38.900 70.329 51.018 1.00 100.00 56 THR A CA 1
ATOM 559 C C . THR A 1 78 ? 39.863 71.258 50.302 1.00 87.91 56 THR A C 1
ATOM 560 O O . THR A 1 78 ? 40.615 70.875 49.405 1.00 93.10 56 THR A O 1
ATOM 564 N N . LEU A 1 79 ? 39.812 72.505 50.738 1.00 43.21 57 LEU A N 1
ATOM 565 C CA . LEU A 1 79 ? 40.639 73.580 50.227 1.00 63.78 57 LEU A CA 1
ATOM 566 C C . LEU A 1 79 ? 42.060 73.310 50.659 1.00 70.44 57 LEU A C 1
ATOM 567 O O . LEU A 1 79 ? 43.005 73.621 49.940 1.00 69.94 57 LEU A O 1
ATOM 572 N N . LYS A 1 80 ? 42.196 72.755 51.855 1.00 70.15 58 LYS A N 1
ATOM 573 C CA . LYS A 1 80 ? 43.534 72.465 52.345 1.00 79.69 58 LYS A CA 1
ATOM 574 C C . LYS A 1 80 ? 44.128 71.684 51.191 1.00 50.23 58 LYS A C 1
ATOM 575 O O . LYS A 1 80 ? 45.233 71.983 50.716 1.00 39.49 58 LYS A O 1
ATOM 581 N N . SER A 1 81 ? 43.367 70.681 50.747 1.00 39.67 59 SER A N 1
ATOM 582 C CA . SER A 1 81 ? 43.798 69.807 49.665 1.00 94.13 59 SER A CA 1
ATOM 583 C C . SER A 1 81 ? 44.185 70.479 48.368 1.00 49.81 59 SER A C 1
ATOM 584 O O . SER A 1 81 ? 45.204 70.171 47.757 1.00 42.18 59 SER A O 1
ATOM 587 N N . SER A 1 82 ? 43.326 71.403 47.960 1.00 41.50 60 SER A N 1
ATOM 588 C CA . SER A 1 82 ? 43.547 72.130 46.729 1.00 41.67 60 SER A CA 1
ATOM 589 C C . SER A 1 82 ? 44.702 73.114 46.855 1.00 55.27 60 SER A C 1
ATOM 590 O O . SER A 1 82 ? 45.390 73.388 45.864 1.00 58.41 60 SER A O 1
ATOM 593 N N . LEU A 1 83 ? 44.893 73.664 48.053 1.00 64.97 61 LEU A N 1
ATOM 594 C CA . LEU A 1 83 ? 45.961 74.641 48.283 1.00 47.51 61 LEU A CA 1
ATOM 595 C C . LEU A 1 83 ? 47.276 73.859 48.405 1.00 46.91 61 LEU A C 1
ATOM 596 O O . LEU A 1 83 ? 48.352 74.250 47.955 1.00 38.89 61 LEU A O 1
ATOM 601 N N . GLN A 1 84 ? 47.186 72.675 48.971 1.00 38.39 62 GLN A N 1
ATOM 602 C CA . GLN A 1 84 ? 48.417 71.937 49.049 1.00 49.71 62 GLN A CA 1
ATOM 603 C C . GLN A 1 84 ? 48.868 71.644 47.610 1.00 63.16 62 GLN A C 1
ATOM 604 O O . GLN A 1 84 ? 50.001 71.951 47.248 1.00 57.21 62 GLN A O 1
ATOM 610 N N . THR A 1 85 ? 47.965 71.060 46.820 1.00 55.06 63 THR A N 1
ATOM 611 C CA . THR A 1 85 ? 48.167 70.680 45.418 1.00 43.10 63 THR A CA 1
ATOM 612 C C . THR A 1 85 ? 48.682 71.838 44.569 1.00 44.55 63 THR A C 1
ATOM 613 O O . THR A 1 85 ? 49.630 71.726 43.805 1.00 36.38 63 THR A O 1
ATOM 617 N N . ILE A 1 86 ? 48.084 73.002 44.740 1.00 41.22 64 ILE A N 1
ATOM 618 C CA . ILE A 1 86 ? 48.571 74.159 43.995 1.00 46.92 64 ILE A CA 1
ATOM 619 C C . ILE A 1 86 ? 50.060 74.459 44.306 1.00 59.86 64 ILE A C 1
ATOM 620 O O . ILE A 1 86 ? 50.876 74.846 43.461 1.00 56.79 64 ILE A O 1
ATOM 625 N N . GLU A 1 87 ? 50.446 74.294 45.560 1.00 74.72 65 GLU A N 1
ATOM 626 C CA . GLU A 1 87 ? 51.829 74.570 45.910 1.00 65.59 65 GLU A CA 1
ATOM 627 C C . GLU A 1 87 ? 52.798 73.577 45.319 1.00 36.04 65 GLU A C 1
ATOM 628 O O . GLU A 1 87 ? 53.847 73.989 44.826 1.00 50.33 65 GLU A O 1
ATOM 634 N N . GLN A 1 88 ? 52.447 72.291 45.420 1.00 37.54 66 GLN A N 1
ATOM 635 C CA . GLN A 1 88 ? 53.282 71.202 44.904 1.00 56.61 66 GLN A CA 1
ATOM 636 C C . GLN A 1 88 ? 53.550 71.346 43.390 1.00 100.00 66 GLN A C 1
ATOM 637 O O . GLN A 1 88 ? 54.693 71.235 42.945 1.00 60.38 66 GLN A O 1
ATOM 643 N N . LEU A 1 89 ? 52.516 71.620 42.598 1.00 68.00 67 LEU A N 1
ATOM 644 C CA . LEU A 1 89 ? 52.657 71.750 41.159 1.00 47.21 67 LEU A CA 1
ATOM 645 C C . LEU A 1 89 ? 52.887 73.166 40.684 1.00 45.26 67 LEU A C 1
ATOM 646 O O . LEU A 1 89 ? 52.909 73.470 39.480 1.00 49.09 67 LEU A O 1
ATOM 651 N N . GLN A 1 90 ? 53.033 74.043 41.661 1.00 51.55 68 GLN A N 1
ATOM 652 C CA . GLN A 1 90 ? 53.339 75.409 41.313 1.00 40.10 68 GLN A CA 1
ATOM 653 C C . GLN A 1 90 ? 52.415 76.086 40.307 1.00 45.90 68 GLN A C 1
ATOM 654 O O . GLN A 1 90 ? 52.851 76.788 39.413 1.00 52.65 68 GLN A O 1
ATOM 660 N N . LEU A 1 91 ? 51.113 75.922 40.454 1.00 49.60 69 LEU A N 1
ATOM 661 C CA . LEU A 1 91 ? 50.226 76.582 39.513 1.00 34.10 69 LEU A CA 1
ATOM 662 C C . LEU A 1 91 ? 50.052 78.010 39.973 1.00 53.65 69 LEU A C 1
ATOM 663 O O . LEU A 1 91 ? 49.352 78.306 40.955 1.00 53.73 69 LEU A O 1
ATOM 668 N N . LYS A 1 92 ? 50.704 78.883 39.219 1.00 46.24 70 LYS A N 1
ATOM 669 C CA . LYS A 1 92 ? 50.689 80.301 39.504 1.00 69.69 70 LYS A CA 1
ATOM 670 C C . LYS A 1 92 ? 49.359 80.930 39.196 1.00 85.49 70 LYS A C 1
ATOM 671 O O . LYS A 1 92 ? 49.037 82.003 39.710 1.00 70.53 70 LYS A O 1
ATOM 677 N N . HIS A 1 93 ? 48.567 80.286 38.357 1.00 51.68 71 HIS A N 1
ATOM 678 C CA . HIS A 1 93 ? 47.304 80.930 38.088 1.00 36.58 71 HIS A CA 1
ATOM 679 C C . HIS A 1 93 ? 46.063 80.318 38.700 1.00 45.42 71 HIS A C 1
ATOM 680 O O . HIS A 1 93 ? 44.957 80.803 38.474 1.00 46.81 71 HIS A O 1
ATOM 687 N N . ALA A 1 94 ? 46.227 79.272 39.488 1.00 33.04 72 ALA A N 1
ATOM 688 C CA . ALA A 1 94 ? 45.030 78.637 40.043 1.00 35.66 72 ALA A CA 1
ATOM 689 C C . ALA A 1 94 ? 44.283 78.970 41.344 1.00 68.71 72 ALA A C 1
ATOM 690 O O . ALA A 1 94 ? 44.883 78.962 42.415 1.00 56.29 72 ALA A O 1
ATOM 692 N N . THR A 1 95 ? 42.964 79.151 41.288 1.00 28.53 73 THR A N 1
ATOM 693 C CA . THR A 1 95 ? 42.208 79.373 42.509 1.00 34.75 73 THR A CA 1
ATOM 694 C C . THR A 1 95 ? 41.568 78.041 42.957 1.00 27.70 73 THR A C 1
ATOM 695 O O . THR A 1 95 ? 41.059 77.260 42.137 1.00 53.79 73 THR A O 1
ATOM 699 N N . GLY A 1 96 ? 41.594 77.784 44.258 1.00 47.11 74 GLY A N 1
ATOM 700 C CA . GLY A 1 96 ? 41.005 76.601 44.861 1.00 27.96 74 GLY A CA 1
ATOM 701 C C . GLY A 1 96 ? 39.490 76.847 45.171 1.00 43.87 74 GLY A C 1
ATOM 702 O O . GLY A 1 96 ? 39.124 77.922 45.651 1.00 47.49 74 GLY A O 1
ATOM 703 N N . PHE A 1 97 ? 38.615 75.879 44.880 1.00 38.23 75 PHE A N 1
ATOM 704 C CA . PHE A 1 97 ? 37.173 75.945 45.154 1.00 37.83 75 PHE A CA 1
ATOM 705 C C . PHE A 1 97 ? 36.680 74.941 46.210 1.00 42.52 75 PHE A C 1
ATOM 706 O O . PHE A 1 97 ? 37.110 73.788 46.245 1.00 51.17 75 PHE A O 1
ATOM 714 N N . ASP A 1 98 ? 35.828 75.447 47.095 1.00 100.00 76 ASP A N 1
ATOM 715 C CA . ASP A 1 98 ? 35.264 74.713 48.221 1.00 71.23 76 ASP A CA 1
ATOM 716 C C . ASP A 1 98 ? 34.072 73.927 47.769 1.00 51.18 76 ASP A C 1
ATOM 717 O O . ASP A 1 98 ? 33.672 72.934 48.361 1.00 47.84 76 ASP A O 1
ATOM 722 N N . SER A 1 99 ? 33.480 74.451 46.715 1.00 46.10 77 SER A N 1
ATOM 723 C CA . SER A 1 99 ? 32.282 73.819 46.280 1.00 43.06 77 SER A CA 1
ATOM 724 C C . SER A 1 99 ? 32.294 73.796 44.756 1.00 54.96 77 SER A C 1
ATOM 725 O O . SER A 1 99 ? 32.737 74.706 44.045 1.00 32.87 77 SER A O 1
ATOM 728 N N . LEU A 1 100 ? 31.757 72.691 44.275 1.00 37.11 78 LEU A N 1
ATOM 729 C CA . LEU A 1 100 ? 31.640 72.450 42.857 1.00 40.67 78 LEU A CA 1
ATOM 730 C C . LEU A 1 100 ? 30.765 73.512 42.239 1.00 35.21 78 LEU A C 1
ATOM 731 O O . LEU A 1 100 ? 30.973 73.980 41.101 1.00 29.51 78 LEU A O 1
ATOM 736 N N . GLU A 1 101 ? 29.780 73.927 43.019 1.00 29.14 79 GLU A N 1
ATOM 737 C CA . GLU A 1 101 ? 28.917 74.990 42.497 1.00 27.26 79 GLU A CA 1
ATOM 738 C C . GLU A 1 101 ? 29.648 76.300 42.279 1.00 31.95 79 GLU A C 1
ATOM 739 O O . GLU A 1 101 ? 29.396 77.045 41.310 1.00 31.87 79 GLU A O 1
ATOM 745 N N . SER A 1 102 ? 30.595 76.559 43.172 1.00 32.59 80 SER A N 1
ATOM 746 C CA . SER A 1 102 ? 31.318 77.804 42.997 1.00 52.49 80 SER A CA 1
AT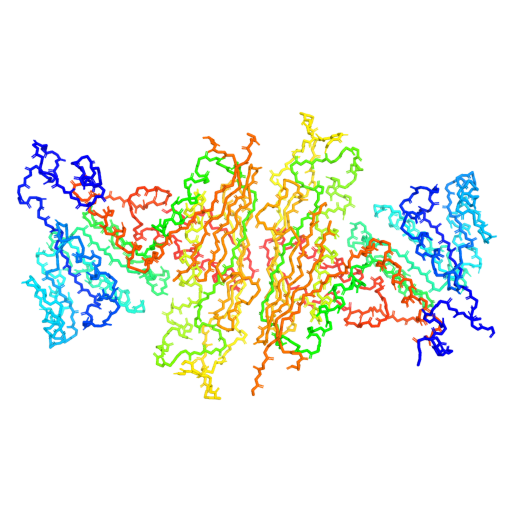OM 747 C C . SER A 1 102 ? 32.297 77.641 41.843 1.00 30.79 80 SER A C 1
ATOM 748 O O . SER A 1 102 ? 32.393 78.516 40.950 1.00 29.35 80 SER A O 1
ATOM 751 N N . PHE A 1 103 ? 33.007 76.513 41.907 1.00 38.40 81 PHE A N 1
ATOM 752 C CA . PHE A 1 103 ? 34.015 76.153 40.922 1.00 31.89 81 PHE A CA 1
ATOM 753 C C . PHE A 1 103 ? 33.304 76.294 39.605 1.00 31.70 81 PHE A C 1
ATOM 754 O O . PHE A 1 103 ? 33.825 76.942 38.730 1.00 34.69 81 PHE A O 1
ATOM 762 N N . ALA A 1 104 ? 32.112 75.721 39.481 1.00 31.51 82 ALA A N 1
ATOM 763 C CA . ALA A 1 104 ? 31.373 75.793 38.217 1.00 35.30 82 ALA A CA 1
ATOM 764 C C . ALA A 1 104 ? 30.910 77.187 37.853 1.00 64.08 82 ALA A C 1
ATOM 765 O O . ALA A 1 104 ? 30.639 77.493 36.682 1.00 33.95 82 ALA A O 1
ATOM 767 N N . GLN A 1 105 ? 30.789 78.050 38.846 1.00 49.12 83 GLN A N 1
ATOM 768 C CA . GLN A 1 105 ? 30.339 79.368 38.457 1.00 48.19 83 GLN A CA 1
ATOM 769 C C . GLN A 1 105 ? 31.491 80.257 38.078 1.00 52.31 83 GLN A C 1
ATOM 770 O O . GLN A 1 105 ? 31.297 81.302 37.463 1.00 51.41 83 GLN A O 1
ATOM 776 N N . TYR A 1 106 ? 32.683 79.850 38.469 1.00 34.22 84 TYR A N 1
ATOM 777 C CA . TYR A 1 106 ? 33.857 80.661 38.185 1.00 26.60 84 TYR A CA 1
ATOM 778 C C . TYR A 1 106 ? 33.840 81.122 36.721 1.00 40.65 84 TYR A C 1
ATOM 779 O O . TYR A 1 106 ? 33.929 80.307 35.842 1.00 36.54 84 TYR A O 1
ATOM 788 N N . LYS A 1 107 ? 33.756 82.405 36.395 1.00 41.80 85 LYS A N 1
ATOM 789 C CA . LYS A 1 107 ? 33.744 82.839 35.001 1.00 33.78 85 LYS A CA 1
ATOM 790 C C . LYS A 1 107 ? 35.022 82.792 34.149 1.00 35.60 85 LYS A C 1
ATOM 791 O O . LYS A 1 107 ? 34.987 82.932 32.935 1.00 48.20 85 LYS A O 1
ATOM 797 N N . ASP A 1 108 ? 36.173 82.685 34.781 1.00 24.13 86 ASP A N 1
ATOM 798 C CA . ASP A 1 108 ? 37.406 82.650 34.035 1.00 58.61 86 ASP A CA 1
ATOM 799 C C . ASP A 1 108 ? 37.671 81.291 33.424 1.00 25.98 86 ASP A C 1
ATOM 800 O O . ASP A 1 108 ? 38.615 81.116 32.660 1.00 49.01 86 ASP A O 1
ATOM 805 N N . ILE A 1 109 ? 36.843 80.314 33.745 1.00 29.56 87 ILE A N 1
ATOM 806 C CA . ILE A 1 109 ? 37.087 78.992 33.167 1.00 32.23 87 ILE A CA 1
ATOM 807 C C . ILE A 1 109 ? 36.608 78.809 31.742 1.00 30.09 87 ILE A C 1
ATOM 808 O O . ILE A 1 109 ? 35.467 79.149 31.426 1.00 35.30 87 ILE A O 1
ATOM 813 N N . ASP A 1 110 ? 37.438 78.220 30.890 1.00 31.41 88 ASP A N 1
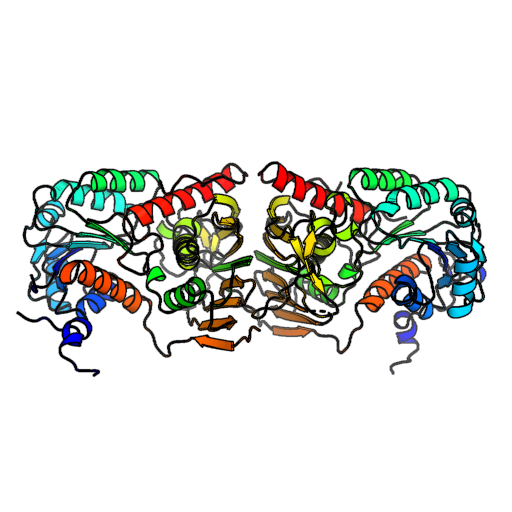ATOM 814 C CA . ASP A 1 110 ? 37.004 78.003 29.516 1.00 35.42 88 ASP A CA 1
ATOM 815 C C . ASP A 1 110 ? 36.641 76.566 29.288 1.00 39.71 88 ASP A C 1
ATOM 816 O O . ASP A 1 110 ? 35.808 76.261 28.450 1.00 35.82 88 ASP A O 1
ATOM 821 N N . MET A 1 111 ? 37.298 75.698 30.034 1.00 28.02 89 MET A N 1
ATOM 822 C CA . MET A 1 111 ? 37.049 74.267 29.924 1.00 34.57 89 MET A CA 1
ATOM 823 C C . MET A 1 111 ? 37.146 73.621 31.289 1.00 32.85 89 MET A C 1
ATOM 824 O O . MET A 1 111 ? 37.996 73.958 32.131 1.00 43.22 89 MET A O 1
ATOM 829 N N . ILE A 1 112 ? 36.286 72.638 31.503 1.00 49.32 90 ILE A N 1
ATOM 830 C CA . ILE A 1 112 ? 36.366 71.920 32.754 1.00 32.14 90 ILE A CA 1
ATOM 831 C C . ILE A 1 112 ? 36.658 70.466 32.406 1.00 34.05 90 ILE A C 1
ATOM 832 O O . ILE A 1 112 ? 36.068 69.854 31.511 1.00 28.38 90 ILE A O 1
ATOM 837 N N . VAL A 1 113 ? 37.599 69.943 33.168 1.00 30.38 91 VAL A N 1
ATOM 838 C CA . VAL A 1 113 ? 38.004 68.580 32.962 1.00 32.05 91 VAL A CA 1
ATOM 839 C C . VAL A 1 113 ? 37.595 67.790 34.212 1.00 33.88 91 VAL A C 1
ATOM 840 O O . VAL A 1 113 ? 37.896 68.176 35.329 1.00 34.33 91 VAL A O 1
ATOM 844 N N . VAL A 1 114 ? 36.915 66.671 34.022 1.00 25.25 92 VAL A N 1
ATOM 845 C CA . VAL A 1 114 ? 36.517 65.888 35.152 1.00 26.46 92 VAL A CA 1
ATOM 846 C C . VAL A 1 114 ? 37.201 64.538 35.178 1.00 38.13 92 VAL A C 1
ATOM 847 O O . VAL A 1 114 ? 37.081 63.737 34.247 1.00 35.27 92 VAL A O 1
ATOM 851 N N . SER A 1 115 ? 37.897 64.285 36.278 1.00 21.10 93 SER A N 1
ATOM 852 C CA . SER A 1 115 ? 38.553 62.989 36.418 1.00 61.92 93 SER A CA 1
ATOM 853 C C . SER A 1 115 ? 38.262 62.433 37.812 1.00 26.06 93 SER A C 1
ATOM 854 O O . SER A 1 115 ? 39.051 62.585 38.741 1.00 100.00 93 SER A O 1
ATOM 857 N N . VAL A 1 116 ? 37.104 61.792 37.946 1.00 50.99 94 VAL A N 1
ATOM 858 C CA . VAL A 1 116 ? 36.720 61.221 39.244 1.00 37.04 94 VAL A CA 1
ATOM 859 C C . VAL A 1 116 ? 36.162 59.781 39.037 1.00 40.10 94 VAL A C 1
ATOM 860 O O . VAL A 1 116 ? 35.828 59.370 37.935 1.00 41.30 94 VAL A O 1
ATOM 864 N N . LYS A 1 117 ? 36.058 58.988 40.092 1.00 41.51 95 LYS A N 1
ATOM 865 C CA . LYS A 1 117 ? 35.512 57.647 39.972 1.00 39.23 95 LYS A CA 1
ATOM 866 C C . LYS A 1 117 ? 34.294 57.725 39.058 1.00 32.67 95 LYS A C 1
ATOM 867 O O . LYS A 1 117 ? 33.425 58.572 39.244 1.00 27.42 95 LYS A O 1
ATOM 873 N N . VAL A 1 118 ? 34.167 56.791 38.126 1.00 20.52 96 VAL A N 1
ATOM 874 C CA . VAL A 1 118 ? 32.999 56.765 37.251 1.00 25.79 96 VAL A CA 1
ATOM 875 C C . VAL A 1 118 ? 31.657 56.837 38.022 1.00 23.56 96 VAL A C 1
ATOM 876 O O . VAL A 1 118 ? 30.710 57.534 37.649 1.00 30.60 96 VAL A O 1
ATOM 880 N N . PRO A 1 119 ? 31.566 56.097 39.116 1.00 37.86 97 PRO A N 1
ATOM 881 C CA . PRO A 1 119 ? 30.335 56.109 39.876 1.00 36.18 97 PRO A CA 1
ATOM 882 C C . PRO A 1 119 ? 29.945 57.493 40.331 1.00 48.90 97 PRO A C 1
ATOM 883 O O . PRO A 1 119 ? 28.767 57.663 40.668 1.00 40.90 97 PRO A O 1
ATOM 887 N N . GLU A 1 120 ? 30.895 58.433 40.350 1.00 35.05 98 GLU A N 1
ATOM 888 C CA . GLU A 1 120 ? 30.592 59.813 40.730 1.00 27.60 98 GLU A CA 1
ATOM 889 C C . GLU A 1 120 ? 30.378 60.653 39.475 1.00 32.78 98 GLU A C 1
ATOM 890 O O . GLU A 1 120 ? 29.901 61.752 39.569 1.00 25.81 98 GLU A O 1
ATOM 896 N N . HIS A 1 121 ? 30.739 60.188 38.287 1.00 28.53 99 HIS A N 1
ATOM 897 C CA . HIS A 1 121 ? 30.529 61.053 37.141 1.00 22.97 99 HIS A CA 1
ATOM 898 C C . HIS A 1 121 ? 29.199 61.763 37.019 1.00 27.65 99 HIS A C 1
ATOM 899 O O . HIS A 1 121 ? 29.166 62.986 36.914 1.00 44.53 99 HIS A O 1
ATOM 906 N N . TYR A 1 122 ? 28.120 60.977 37.026 1.00 32.02 100 TYR A N 1
ATOM 907 C CA . TYR A 1 122 ? 26.770 61.517 36.861 1.00 36.82 100 TYR A CA 1
ATOM 908 C C . TYR A 1 122 ? 26.418 62.802 37.642 1.00 28.33 100 TYR A C 1
ATOM 909 O O . TYR A 1 122 ? 26.172 63.890 37.100 1.00 31.68 100 TYR A O 1
ATOM 918 N N . GLU A 1 123 ? 26.439 62.631 38.954 1.00 25.02 101 GLU A N 1
ATOM 919 C CA . GLU A 1 123 ? 26.125 63.732 39.840 1.00 42.52 101 GLU A CA 1
ATOM 920 C C . GLU A 1 123 ? 27.070 64.870 39.540 1.00 42.37 101 GLU A C 1
ATOM 921 O O . GLU A 1 123 ? 26.646 65.981 39.264 1.00 52.54 101 GLU A O 1
ATOM 931 N N . VAL A 1 124 ? 28.358 64.581 39.537 1.00 31.74 102 VAL A N 1
ATOM 932 C CA . VAL A 1 124 ? 29.305 65.646 39.268 1.00 13.79 102 VAL A CA 1
ATOM 933 C C . VAL A 1 124 ? 29.054 66.471 38.020 1.00 38.42 102 VAL A C 1
ATOM 934 O O . VAL A 1 124 ? 28.903 67.692 38.021 1.00 25.37 102 VAL A O 1
ATOM 938 N N . VAL A 1 125 ? 29.058 65.771 36.911 1.00 22.49 103 VAL A N 1
ATOM 939 C CA . VAL A 1 125 ? 28.901 66.522 35.683 1.00 36.11 103 VAL A CA 1
ATOM 940 C C . VAL A 1 125 ? 27.522 67.095 35.646 1.00 39.54 103 VAL A C 1
ATOM 941 O O . VAL A 1 125 ? 27.303 68.162 35.075 1.00 24.64 103 VAL A O 1
ATOM 945 N N . LYS A 1 126 ? 26.599 66.345 36.232 1.00 25.11 104 LYS A N 1
ATOM 946 C CA . LYS A 1 126 ? 25.234 66.860 36.228 1.00 39.61 104 LYS A CA 1
ATOM 947 C C . LYS A 1 126 ? 25.197 68.251 36.865 1.00 33.48 104 LYS A C 1
ATOM 948 O O . LYS A 1 126 ? 24.667 69.220 36.338 1.00 42.43 104 LYS A O 1
ATOM 954 N N . ASN A 1 127 ? 25.824 68.351 38.022 1.00 32.24 105 ASN A N 1
ATOM 955 C CA . ASN A 1 127 ? 25.847 69.610 38.733 1.00 33.29 105 ASN A CA 1
ATOM 956 C C . ASN A 1 127 ? 26.669 70.626 37.976 1.00 39.55 105 ASN A C 1
ATOM 957 O O . ASN A 1 127 ? 26.270 71.786 37.847 1.00 34.35 105 ASN A O 1
ATOM 962 N N . ILE A 1 128 ? 27.798 70.197 37.425 1.00 43.52 106 ILE A N 1
ATOM 963 C CA . ILE A 1 128 ? 28.633 71.138 36.668 1.00 36.01 106 ILE A CA 1
ATOM 964 C C . ILE A 1 128 ? 27.775 71.769 35.595 1.00 31.89 106 ILE A C 1
ATOM 965 O O . ILE A 1 128 ? 27.741 73.000 35.435 1.00 33.81 106 ILE A O 1
ATOM 970 N N . LEU A 1 129 ? 27.062 70.927 34.865 1.00 32.29 107 LEU A N 1
ATOM 971 C CA . LEU A 1 129 ? 26.218 71.447 33.814 1.00 34.13 107 LEU A CA 1
ATOM 972 C C . LEU A 1 129 ? 25.309 72.492 34.426 1.00 31.45 107 LEU A C 1
ATOM 973 O O . LEU A 1 129 ? 25.315 73.670 34.074 1.00 67.64 107 LEU A O 1
ATOM 978 N N . GLU A 1 130 ? 24.511 72.029 35.373 1.00 37.53 108 GLU A N 1
ATOM 979 C CA . GLU A 1 130 ? 23.561 72.899 36.078 1.00 55.26 108 GLU A CA 1
ATOM 980 C C . GLU A 1 130 ? 24.143 74.204 36.588 1.00 38.30 108 GLU A C 1
ATOM 981 O O . GLU A 1 130 ? 23.488 75.213 36.571 1.00 45.07 108 GLU A O 1
ATOM 987 N N . HIS A 1 131 ? 25.366 74.223 37.073 1.00 44.61 109 HIS A N 1
ATOM 988 C CA . HIS A 1 131 ? 25.845 75.504 37.546 1.00 36.49 109 HIS A CA 1
ATOM 989 C C . HIS A 1 131 ? 26.682 76.321 36.576 1.00 54.39 109 HIS A C 1
ATOM 990 O O . HIS A 1 131 ? 26.981 77.470 36.876 1.00 74.34 109 HIS A O 1
ATOM 997 N N . SER A 1 132 ? 27.086 75.744 35.445 1.00 42.00 110 SER A N 1
ATOM 998 C CA . SER A 1 132 ? 27.919 76.445 34.474 1.00 33.92 110 SER A CA 1
ATOM 999 C C . SER A 1 132 ? 26.965 77.293 33.674 1.00 46.43 110 SER A C 1
ATOM 1000 O O . SER A 1 132 ? 27.389 77.962 32.742 1.00 43.71 110 SER A O 1
ATOM 1003 N N . SER A 1 133 ? 25.680 77.181 33.997 1.00 31.85 111 SER A N 1
ATOM 1004 C CA . SER A 1 133 ? 24.595 77.880 33.295 1.00 77.93 111 SER A CA 1
ATOM 1005 C C . SER A 1 133 ? 24.578 79.381 33.046 1.00 100.00 111 SER A C 1
ATOM 1006 O O . SER A 1 133 ? 23.706 79.840 32.322 1.00 75.17 111 SER A O 1
ATOM 1009 N N . GLN A 1 134 ? 25.502 80.121 33.656 1.00 100.00 112 GLN A N 1
ATOM 1010 C CA . GLN A 1 134 ? 25.690 81.562 33.477 1.00 35.40 112 GLN A CA 1
ATOM 1011 C C . GLN A 1 134 ? 27.021 81.995 32.877 1.00 44.96 112 GLN A C 1
ATOM 1012 O O . GLN A 1 134 ? 27.112 82.969 32.128 1.00 100.00 112 GLN A O 1
ATOM 1018 N N . ASN A 1 135 ? 28.045 81.198 33.197 1.00 88.55 113 ASN A N 1
ATOM 1019 C CA . ASN A 1 135 ? 29.397 81.411 32.703 1.00 100.00 113 ASN A CA 1
ATOM 1020 C C . ASN A 1 135 ? 29.352 81.218 31.197 1.00 56.30 113 ASN A C 1
ATOM 1021 O O . ASN A 1 135 ? 29.088 80.148 30.672 1.00 67.28 113 ASN A O 1
ATOM 1026 N N . LEU A 1 136 ? 29.614 82.268 30.444 1.00 83.91 114 LEU A N 1
ATOM 1027 C CA . LEU A 1 136 ? 29.510 81.983 29.028 1.00 51.94 114 LEU A CA 1
ATOM 1028 C C . LEU A 1 136 ? 30.824 81.543 28.375 1.00 100.00 114 LEU A C 1
ATOM 1029 O O . LEU A 1 136 ? 30.828 81.065 27.230 1.00 100.00 114 LEU A O 1
ATOM 1034 N N . ASN A 1 137 ? 31.922 81.704 29.121 1.00 100.00 115 ASN A N 1
ATOM 1035 C CA . ASN A 1 137 ? 33.267 81.328 28.663 1.00 74.16 115 ASN A CA 1
ATOM 1036 C C . ASN A 1 137 ? 33.312 79.815 28.646 1.00 93.13 115 ASN A C 1
ATOM 1037 O O . ASN A 1 137 ? 34.183 79.234 27.990 1.00 66.33 115 ASN A O 1
ATOM 1042 N N . LEU A 1 138 ? 32.397 79.179 29.386 1.00 29.95 116 LEU A N 1
ATOM 1043 C CA . LEU A 1 138 ? 32.384 77.714 29.431 1.00 43.46 116 LEU A CA 1
ATOM 1044 C C . LEU A 1 138 ? 32.096 77.196 28.027 1.00 36.84 116 LEU A C 1
ATOM 1045 O O . LEU A 1 138 ? 30.985 77.291 27.465 1.00 43.33 116 LEU A O 1
ATOM 1050 N N . ARG A 1 139 ? 33.182 76.737 27.426 1.00 22.96 117 ARG A N 1
ATOM 1051 C CA . ARG A 1 139 ? 33.069 76.302 26.053 1.00 24.92 117 ARG A CA 1
ATOM 1052 C C . ARG A 1 139 ? 33.373 74.817 25.827 1.00 33.11 117 ARG A C 1
ATOM 1053 O O . ARG A 1 139 ? 33.029 74.213 24.810 1.00 32.23 117 ARG A O 1
ATOM 1061 N N . TYR A 1 140 ? 34.053 74.223 26.797 1.00 32.37 118 TYR A N 1
ATOM 1062 C CA . TYR A 1 140 ? 34.448 72.807 26.699 1.00 47.27 118 TYR A CA 1
ATOM 1063 C C . TYR A 1 140 ? 34.275 72.017 27.992 1.00 53.73 118 TYR A C 1
ATOM 1064 O O . TYR A 1 140 ? 34.716 72.478 29.048 1.00 31.33 118 TYR A O 1
ATOM 1073 N N . LEU A 1 141 ? 33.691 70.826 27.892 1.00 29.62 119 LEU A N 1
ATOM 1074 C CA . LEU A 1 141 ? 33.482 69.950 29.048 1.00 33.56 119 LEU A CA 1
ATOM 1075 C C . LEU A 1 141 ? 34.062 68.592 28.642 1.00 22.03 119 LEU A C 1
ATOM 1076 O O . LEU A 1 141 ? 33.596 67.954 27.681 1.00 26.75 119 LEU A O 1
ATOM 1081 N N . TYR A 1 142 ? 35.110 68.214 29.373 1.00 32.98 120 TYR A N 1
ATOM 1082 C CA . TYR A 1 142 ? 35.944 67.051 29.104 1.00 24.57 120 TYR A CA 1
ATOM 1083 C C . TYR A 1 142 ? 35.875 66.035 30.213 1.00 35.53 120 TYR A C 1
ATOM 1084 O O . TYR A 1 142 ? 36.205 66.305 31.360 1.00 37.38 120 TYR A O 1
ATOM 1093 N N . VAL A 1 143 ? 35.449 64.833 29.849 1.00 23.01 121 VAL A N 1
ATOM 1094 C CA . VAL A 1 143 ? 35.264 63.780 30.848 1.00 17.93 121 VAL A CA 1
ATOM 1095 C C . VAL A 1 143 ? 35.938 62.518 30.388 1.00 38.50 121 VAL A C 1
ATOM 1096 O O . VAL A 1 143 ? 36.029 62.262 29.166 1.00 22.67 121 VAL A O 1
ATOM 1100 N N . GLU A 1 144 ? 36.381 61.751 31.382 1.00 26.66 122 GLU A N 1
ATOM 1101 C CA . GLU A 1 144 ? 37.049 60.485 31.089 1.00 27.71 122 GLU A CA 1
ATOM 1102 C C . GLU A 1 144 ? 36.036 59.390 30.821 1.00 32.59 122 GLU A C 1
ATOM 1103 O O . GLU A 1 144 ? 34.979 59.426 31.432 1.00 37.20 122 GLU A O 1
ATOM 1109 N N . TRP A 1 145 ? 36.361 58.457 29.921 1.00 28.99 123 TRP A N 1
ATOM 1110 C CA . TRP A 1 145 ? 35.509 57.308 29.611 1.00 56.56 123 TRP A CA 1
ATOM 1111 C C . TRP A 1 145 ? 35.589 56.444 30.891 1.00 49.12 123 TRP A C 1
ATOM 1112 O O . TRP A 1 145 ? 36.650 56.350 31.498 1.00 22.47 123 TRP A O 1
ATOM 1123 N N . ALA A 1 146 ? 34.540 55.819 31.407 1.00 23.89 124 ALA A N 1
ATOM 1124 C CA . ALA A 1 146 ? 33.196 55.792 30.894 1.00 25.87 124 ALA A CA 1
ATOM 1125 C C . ALA A 1 146 ? 32.551 57.120 31.178 1.00 18.15 124 ALA A C 1
ATOM 1126 O O . ALA A 1 146 ? 32.827 57.730 32.189 1.00 33.88 124 ALA A O 1
ATOM 1128 N N . LEU A 1 147 ? 31.655 57.539 30.300 1.00 26.50 125 LEU A N 1
ATOM 1129 C CA . LEU A 1 147 ? 30.978 58.786 30.532 1.00 24.54 125 LEU A CA 1
ATOM 1130 C C . LEU A 1 147 ? 30.220 58.588 31.823 1.00 35.51 125 LEU A C 1
ATOM 1131 O O . LEU A 1 147 ? 30.287 59.444 32.676 1.00 27.52 125 LEU A O 1
ATOM 1136 N N . ALA A 1 148 ? 29.499 57.496 32.035 1.00 33.96 126 ALA A N 1
ATOM 1137 C CA . ALA A 1 148 ? 28.782 57.462 33.324 1.00 23.01 126 ALA A CA 1
ATOM 1138 C C . ALA A 1 148 ? 28.708 56.036 33.748 1.00 27.75 126 ALA A C 1
ATOM 1139 O O . ALA A 1 148 ? 29.224 55.196 33.018 1.00 31.43 126 ALA A O 1
ATOM 1141 N N . ALA A 1 149 ? 28.116 55.783 34.908 1.00 27.10 127 ALA A N 1
ATOM 1142 C CA . ALA A 1 149 ? 28.054 54.423 35.397 1.00 21.77 127 ALA A CA 1
ATOM 1143 C C . ALA A 1 149 ? 27.063 53.484 34.677 1.00 34.51 127 ALA A C 1
ATOM 1144 O O . ALA A 1 149 ? 27.229 52.261 34.714 1.00 38.81 127 ALA A O 1
ATOM 1146 N N . SER A 1 150 ? 26.054 54.058 34.020 1.00 37.78 128 SER A N 1
ATOM 1147 C CA . SER A 1 150 ? 25.036 53.291 33.285 1.00 22.56 128 SER A CA 1
ATOM 1148 C C . SER A 1 150 ? 24.646 54.129 32.093 1.00 34.21 128 SER A C 1
ATOM 1149 O O . SER A 1 150 ? 24.800 55.359 32.094 1.00 25.38 128 SER A O 1
ATOM 1152 N N . VAL A 1 151 ? 24.095 53.449 31.100 1.00 24.50 129 VAL A N 1
ATOM 1153 C CA . VAL A 1 151 ? 23.650 54.152 29.919 1.00 25.22 129 VAL A CA 1
ATOM 1154 C C . VAL A 1 151 ? 22.533 55.162 30.224 1.00 27.92 129 VAL A C 1
ATOM 1155 O O . VAL A 1 151 ? 22.323 56.160 29.513 1.00 33.72 129 VAL A O 1
ATOM 1159 N N . GLN A 1 152 ? 21.813 54.923 31.308 1.00 27.67 130 GLN A N 1
ATOM 1160 C CA . GLN A 1 152 ? 20.663 55.788 31.597 1.00 31.36 130 GLN A CA 1
ATOM 1161 C C . GLN A 1 152 ? 21.260 57.093 31.992 1.00 23.51 130 GLN A C 1
ATOM 1162 O O . GLN A 1 152 ? 20.920 58.138 31.466 1.00 37.81 130 GLN A O 1
ATOM 1168 N N . GLN A 1 153 ? 22.148 56.993 32.968 1.00 38.39 131 GLN A N 1
ATOM 1169 C CA . GLN A 1 153 ? 22.829 58.202 33.434 1.00 37.00 131 GLN A CA 1
ATOM 1170 C C . GLN A 1 153 ? 23.444 58.932 32.224 1.00 36.43 131 GLN A C 1
ATOM 1171 O O . GLN A 1 153 ? 23.371 60.166 32.061 1.00 37.39 131 GLN A O 1
ATOM 1177 N N . ALA A 1 154 ? 24.089 58.126 31.386 1.00 33.32 132 ALA A N 1
ATOM 1178 C CA . ALA A 1 154 ? 24.774 58.661 30.240 1.00 32.19 132 ALA A CA 1
ATOM 1179 C C . ALA A 1 154 ? 23.808 59.400 29.323 1.00 45.57 132 ALA A C 1
ATOM 1180 O O . ALA A 1 154 ? 24.005 60.543 28.904 1.00 26.50 132 ALA A O 1
ATOM 1182 N N . GLU A 1 155 ? 22.743 58.709 28.975 1.00 30.08 133 GLU A N 1
ATOM 1183 C CA . GLU A 1 155 ? 21.858 59.352 28.067 1.00 18.39 133 GLU A CA 1
ATOM 1184 C C . GLU A 1 155 ? 21.484 60.677 28.587 1.00 32.93 133 GLU A C 1
ATOM 1185 O O . GLU A 1 155 ? 21.414 61.618 27.829 1.00 31.29 133 GLU A O 1
ATOM 1191 N N . GLU A 1 156 ? 21.270 60.745 29.887 1.00 22.75 134 GLU A N 1
ATOM 1192 C CA . GLU A 1 156 ? 20.842 62.023 30.423 1.00 31.42 134 GLU A CA 1
ATOM 1193 C C . GLU A 1 156 ? 21.871 63.130 30.420 1.00 52.73 134 GLU A C 1
ATOM 1194 O O . GLU A 1 156 ? 21.615 64.320 30.179 1.00 36.47 134 GLU A O 1
ATOM 1200 N N . LEU A 1 157 ? 23.079 62.734 30.755 1.00 23.58 135 LEU A N 1
ATOM 1201 C CA . LEU A 1 157 ? 24.099 63.760 30.776 1.00 44.63 135 LEU A CA 1
ATOM 1202 C C . LEU A 1 157 ? 24.109 64.246 29.358 1.00 23.40 135 LEU A C 1
ATOM 1203 O O . LEU A 1 157 ? 24.103 65.426 29.045 1.00 33.94 135 LEU A O 1
ATOM 1208 N N . TYR A 1 158 ? 24.067 63.253 28.482 1.00 30.82 136 TYR A N 1
ATOM 1209 C CA . TYR A 1 158 ? 24.095 63.609 27.084 1.00 23.76 136 TYR A CA 1
ATOM 1210 C C . TYR A 1 158 ? 23.036 64.644 26.730 1.00 49.61 136 TYR A C 1
ATOM 1211 O O . TYR A 1 158 ? 23.289 65.721 26.190 1.00 50.62 136 TYR A O 1
ATOM 1220 N N . SER A 1 159 ? 21.801 64.284 27.035 1.00 28.79 137 SER A N 1
ATOM 1221 C CA . SER A 1 159 ? 20.648 65.121 26.749 1.00 33.76 137 SER A CA 1
ATOM 1222 C C . SER A 1 159 ? 20.779 66.555 27.219 1.00 42.43 137 SER A C 1
ATOM 1223 O O . SER A 1 159 ? 20.371 67.529 26.587 1.00 40.42 137 SER A O 1
ATOM 1226 N N . ILE A 1 160 ? 21.307 66.686 28.414 1.00 25.38 138 ILE A N 1
ATOM 1227 C CA . ILE A 1 160 ? 21.454 68.034 28.904 1.00 28.94 138 ILE A CA 1
ATOM 1228 C C . ILE A 1 160 ? 22.464 68.757 28.017 1.00 39.72 138 ILE A C 1
ATOM 1229 O O . ILE A 1 160 ? 22.224 69.809 27.425 1.00 37.31 138 ILE A O 1
ATOM 1234 N N . SER A 1 161 ? 23.645 68.172 27.922 1.00 30.94 139 SER A N 1
ATOM 1235 C CA . SER A 1 161 ? 24.632 68.845 27.107 1.00 38.28 139 SER A CA 1
ATOM 1236 C C . SER A 1 161 ? 24.140 69.188 25.737 1.00 35.90 139 SER A C 1
ATOM 1237 O O . SER A 1 161 ? 24.435 70.249 25.254 1.00 46.79 139 SER A O 1
ATOM 1240 N N . GLN A 1 162 ? 23.453 68.295 25.039 1.00 42.79 140 GLN A N 1
ATOM 1241 C CA . GLN A 1 162 ? 23.112 68.730 23.693 1.00 33.44 140 GLN A CA 1
ATOM 1242 C C . GLN A 1 162 ? 22.490 70.098 23.670 1.00 64.66 140 GLN A C 1
ATOM 1243 O O . GLN A 1 162 ? 22.606 70.879 22.727 1.00 63.00 140 GLN A O 1
ATOM 1249 N N . GLN A 1 163 ? 21.784 70.347 24.750 1.00 32.44 141 GLN A N 1
ATOM 1250 C CA . GLN A 1 163 ? 21.084 71.591 24.899 1.00 36.15 141 GLN A CA 1
ATOM 1251 C C . GLN A 1 163 ? 21.924 72.794 25.267 1.00 61.38 141 GLN A C 1
ATOM 1252 O O . GLN A 1 163 ? 21.427 73.858 25.650 1.00 100.00 141 GLN A O 1
ATOM 1258 N N . ARG A 1 164 ? 23.231 72.632 25.174 1.00 64.87 142 ARG A N 1
ATOM 1259 C CA . ARG A 1 164 ? 24.096 73.753 25.461 1.00 54.93 142 ARG A CA 1
ATOM 1260 C C . ARG A 1 164 ? 24.807 74.039 24.145 1.00 100.00 142 ARG A C 1
ATOM 1261 O O . ARG A 1 164 ? 25.826 73.450 23.770 1.00 60.04 142 ARG A O 1
ATOM 1269 N N . ALA A 1 165 ? 24.193 74.945 23.406 1.00 50.71 143 ALA A N 1
ATOM 1270 C CA . ALA A 1 165 ? 24.606 75.336 22.077 1.00 35.04 143 ALA A CA 1
ATOM 1271 C C . ALA A 1 165 ? 26.029 75.730 21.857 1.00 61.76 143 ALA A C 1
ATOM 1272 O O . ALA A 1 165 ? 26.486 75.567 20.736 1.00 54.50 143 ALA A O 1
ATOM 1274 N N . ASN A 1 166 ? 26.671 76.281 22.874 1.00 33.77 144 ASN A N 1
ATOM 1275 C CA . ASN A 1 166 ? 28.055 76.732 22.778 1.00 39.44 144 ASN A CA 1
ATOM 1276 C C . ASN A 1 166 ? 29.050 75.892 23.542 1.00 43.82 144 ASN A C 1
ATOM 1277 O O . ASN A 1 166 ? 30.213 76.246 23.593 1.00 59.63 144 ASN A O 1
ATOM 1282 N N . LEU A 1 167 ? 28.579 74.785 24.098 1.00 29.45 145 LEU A N 1
ATOM 1283 C CA . LEU A 1 167 ? 29.430 73.918 24.881 1.00 20.56 145 LEU A CA 1
ATOM 1284 C C . LEU A 1 167 ? 29.917 72.751 24.055 1.00 58.18 145 LEU A C 1
ATOM 1285 O O . LEU A 1 167 ? 29.144 71.936 23.564 1.00 34.05 145 LEU A O 1
ATOM 1290 N N . GLN A 1 168 ? 31.215 72.641 23.905 1.00 31.92 146 GLN A N 1
ATOM 1291 C CA . GLN A 1 168 ? 31.664 71.488 23.172 1.00 27.08 146 GLN A CA 1
ATOM 1292 C C . GLN A 1 168 ? 31.983 70.440 24.273 1.00 37.49 146 GLN A C 1
ATOM 1293 O O . GLN A 1 168 ? 32.494 70.766 25.362 1.00 34.36 146 GLN A O 1
ATOM 1299 N N . THR A 1 169 ? 31.684 69.169 24.022 1.00 27.50 147 THR A N 1
ATOM 1300 C CA . THR A 1 169 ? 31.994 68.157 25.028 1.00 24.34 147 THR A CA 1
ATOM 1301 C C . THR A 1 169 ? 33.049 67.275 24.374 1.00 34.02 147 THR A C 1
ATOM 1302 O O . THR A 1 169 ? 33.190 67.148 23.148 1.00 29.85 147 THR A O 1
ATOM 1306 N N . ILE A 1 170 ? 33.830 66.685 25.247 1.00 29.63 148 ILE A N 1
ATOM 1307 C CA . ILE A 1 170 ? 34.928 65.823 24.842 1.00 29.96 148 ILE A CA 1
ATOM 1308 C C . ILE A 1 170 ? 34.907 64.631 25.801 1.00 37.17 148 ILE A C 1
ATOM 1309 O O . ILE A 1 170 ? 34.665 64.800 27.015 1.00 19.10 148 ILE A O 1
ATOM 1314 N N . ILE A 1 171 ? 35.147 63.447 25.237 1.00 18.75 149 ILE A N 1
ATOM 1315 C CA . ILE A 1 171 ? 35.178 62.214 26.033 1.00 30.49 149 ILE A CA 1
ATOM 1316 C C . ILE A 1 171 ? 36.600 61.657 25.937 1.00 23.07 149 ILE A C 1
ATOM 1317 O O . ILE A 1 171 ? 37.207 61.753 24.867 1.00 29.22 149 ILE A O 1
ATOM 1322 N N . CYS A 1 172 ? 37.177 61.091 26.992 1.00 28.28 150 CYS A N 1
ATOM 1323 C CA . CYS A 1 172 ? 38.560 60.636 26.849 1.00 30.97 150 CYS A CA 1
ATOM 1324 C C . CYS A 1 172 ? 38.695 59.197 26.345 1.00 18.77 150 CYS A C 1
ATOM 1325 O O . CYS A 1 172 ? 38.872 58.305 27.146 1.00 36.82 150 CYS A O 1
ATOM 1328 N N . LEU A 1 173 ? 38.584 58.994 25.021 1.00 30.51 151 LEU A N 1
ATOM 1329 C CA . LEU A 1 173 ? 38.701 57.664 24.429 1.00 25.21 151 LEU A CA 1
ATOM 1330 C C . LEU A 1 173 ? 39.988 57.904 23.694 1.00 29.64 151 LEU A C 1
ATOM 1331 O O . LEU A 1 173 ? 40.014 58.142 22.484 1.00 33.76 151 LEU A O 1
ATOM 1336 N N . GLN A 1 174 ? 41.056 57.896 24.466 1.00 30.72 152 GLN A N 1
ATOM 1337 C CA . GLN A 1 174 ? 42.355 58.217 23.883 1.00 34.40 152 GLN A CA 1
ATOM 1338 C C . GLN A 1 174 ? 43.024 57.183 23.001 1.00 37.76 152 GLN A C 1
ATOM 1339 O O . GLN A 1 174 ? 44.028 57.524 22.385 1.00 27.63 152 GLN A O 1
ATOM 1345 N N . GLY A 1 175 ? 42.473 55.970 22.935 1.00 19.33 153 GLY A N 1
ATOM 1346 C CA . GLY A 1 175 ? 43.060 54.957 22.080 1.00 25.43 153 GLY A CA 1
ATOM 1347 C C . GLY A 1 175 ? 42.949 55.460 20.659 1.00 23.84 153 GLY A C 1
ATOM 1348 O O . GLY A 1 175 ? 43.797 55.183 19.825 1.00 28.07 153 GLY A O 1
ATOM 1349 N N . ARG A 1 176 ? 41.922 56.259 20.381 1.00 16.39 154 ARG A N 1
ATOM 1350 C CA . ARG A 1 176 ? 41.758 56.819 19.009 1.00 47.52 154 ARG A CA 1
ATOM 1351 C C . ARG A 1 176 ? 42.940 57.675 18.512 1.00 43.65 154 ARG A C 1
ATOM 1352 O O . ARG A 1 176 ? 43.074 57.946 17.335 1.00 31.71 154 ARG A O 1
ATOM 1360 N N . LYS A 1 177 ? 43.762 58.160 19.431 1.00 22.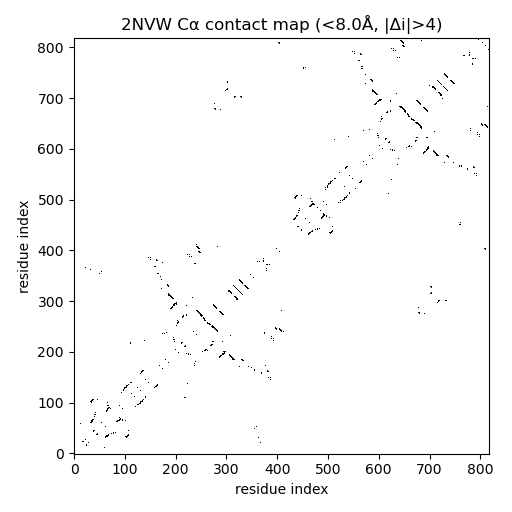47 155 LYS A N 1
ATOM 1361 C CA . LYS A 1 177 ? 44.895 58.994 19.080 1.00 19.00 155 LYS A CA 1
ATOM 1362 C C . LYS A 1 177 ? 46.164 58.174 19.209 1.00 30.51 155 LYS A C 1
ATOM 1363 O O . LYS A 1 177 ? 47.256 58.672 19.064 1.00 34.11 155 LYS A O 1
ATOM 1369 N N . SER A 1 178 ? 46.016 56.897 19.486 1.00 27.37 156 SER A N 1
ATOM 1370 C CA . SER A 1 178 ? 47.206 56.093 19.575 1.00 22.68 156 SER A CA 1
ATOM 1371 C C . SER A 1 178 ? 47.746 56.034 18.142 1.00 22.38 156 SER A C 1
ATOM 1372 O O . SER A 1 178 ? 47.025 55.795 17.158 1.00 28.12 156 SER A O 1
ATOM 1375 N N . PRO A 1 179 ? 49.054 56.259 18.054 1.00 26.09 157 PRO A N 1
ATOM 1376 C CA . PRO A 1 179 ? 49.759 56.296 16.778 1.00 100.00 157 PRO A CA 1
ATOM 1377 C C . PRO A 1 179 ? 49.631 54.979 16.038 1.00 38.01 157 PRO A C 1
ATOM 1378 O O . PRO A 1 179 ? 49.768 54.915 14.812 1.00 35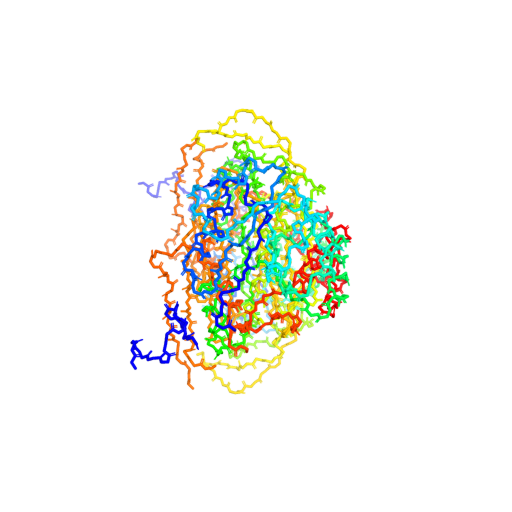.06 157 PRO A O 1
ATOM 1382 N N . TYR A 1 180 ? 49.343 53.932 16.791 1.00 27.26 158 TYR A N 1
ATOM 1383 C CA . TYR A 1 180 ? 49.209 52.643 16.150 1.00 32.26 158 TYR A CA 1
ATOM 1384 C C . TYR A 1 180 ? 47.831 52.621 15.613 1.00 28.71 158 TYR A C 1
ATOM 1385 O O . TYR A 1 180 ? 47.603 52.107 14.534 1.00 39.96 158 TYR A O 1
ATOM 1394 N N . ILE A 1 181 ? 46.917 53.244 16.343 1.00 24.62 159 ILE A N 1
ATOM 1395 C CA . ILE A 1 181 ? 45.561 53.243 15.824 1.00 20.11 159 ILE A CA 1
ATOM 1396 C C . ILE A 1 181 ? 45.486 54.129 14.585 1.00 31.39 159 ILE A C 1
ATOM 1397 O O . ILE A 1 181 ? 44.823 53.833 13.573 1.00 29.92 159 ILE A O 1
ATOM 1402 N N . VAL A 1 182 ? 46.161 55.269 14.640 1.00 43.60 160 VAL A N 1
ATOM 1403 C CA . VAL A 1 182 ? 46.118 56.142 13.459 1.00 24.20 160 VAL A CA 1
ATOM 1404 C C . VAL A 1 182 ? 46.766 55.430 12.264 1.00 36.35 160 VAL A C 1
ATOM 1405 O O . VAL A 1 182 ? 46.177 55.357 11.184 1.00 29.19 160 VAL A O 1
ATOM 1409 N N . ARG A 1 183 ? 47.961 54.876 12.459 1.00 33.38 161 ARG A N 1
ATOM 1410 C CA . ARG A 1 183 ? 48.634 54.170 11.388 1.00 39.51 161 ARG A CA 1
ATOM 1411 C C . ARG A 1 183 ? 47.741 53.081 10.791 1.00 49.51 161 ARG A C 1
ATOM 1412 O O . ARG A 1 183 ? 47.623 52.963 9.564 1.00 34.00 161 ARG A O 1
ATOM 1420 N N . ALA A 1 184 ? 47.093 52.281 11.623 1.00 24.31 162 ALA A N 1
ATOM 1421 C CA . ALA A 1 184 ? 46.230 51.232 11.065 1.00 27.62 162 ALA A CA 1
ATOM 1422 C C . ALA A 1 184 ? 45.115 51.841 10.278 1.00 28.25 162 ALA A C 1
ATOM 1423 O O . ALA A 1 184 ? 44.744 51.273 9.244 1.00 32.32 162 ALA A O 1
ATOM 1425 N N . LYS A 1 185 ? 44.561 52.940 10.808 1.00 39.21 163 LYS A N 1
ATOM 1426 C CA . LYS A 1 185 ? 43.437 53.595 10.165 1.00 32.89 163 LYS A CA 1
ATOM 1427 C C . LYS A 1 185 ? 43.847 54.075 8.793 1.00 30.38 163 LYS A C 1
ATOM 1428 O O . LYS A 1 185 ? 43.160 53.816 7.821 1.00 32.79 163 LYS A O 1
ATOM 1434 N N . GLU A 1 186 ? 44.994 54.716 8.694 1.00 31.34 164 GLU A N 1
ATOM 1435 C CA . GLU A 1 186 ? 45.497 55.193 7.400 1.00 26.15 164 GLU A CA 1
ATOM 1436 C C . GLU A 1 186 ? 45.576 54.038 6.464 1.00 42.18 164 GLU A C 1
ATOM 1437 O O . GLU A 1 186 ? 45.070 54.133 5.349 1.00 27.03 164 GLU A O 1
ATOM 1443 N N . LEU A 1 187 ? 46.212 52.975 6.952 1.00 22.27 165 LEU A N 1
ATOM 1444 C CA . LEU A 1 187 ? 46.383 51.777 6.143 1.00 50.83 165 LEU A CA 1
ATOM 1445 C C . LEU A 1 187 ? 45.102 51.201 5.616 1.00 42.77 165 LEU A C 1
ATOM 1446 O O . LEU A 1 187 ? 44.981 50.894 4.431 1.00 32.34 165 LEU A O 1
ATOM 1451 N N . ILE A 1 188 ? 44.137 51.036 6.494 1.00 24.54 166 ILE A N 1
ATOM 1452 C CA . ILE A 1 188 ? 42.922 50.491 5.953 1.00 20.00 166 ILE A CA 1
ATOM 1453 C C . ILE A 1 188 ? 42.236 51.498 5.058 1.00 41.65 166 ILE A C 1
ATOM 1454 O O . ILE A 1 188 ? 41.804 51.163 3.958 1.00 35.91 166 ILE A O 1
ATOM 1459 N N . SER A 1 189 ? 42.134 52.728 5.555 1.00 41.37 167 SER A N 1
ATOM 1460 C CA . SER A 1 189 ? 41.481 53.827 4.850 1.00 41.85 167 SER A CA 1
ATOM 1461 C C . SER A 1 189 ? 41.963 53.893 3.436 1.00 100.00 167 SER A C 1
ATOM 1462 O O . SER A 1 189 ? 41.163 54.102 2.524 1.00 37.76 167 SER A O 1
ATOM 1465 N N . GLU A 1 190 ? 43.269 53.744 3.261 1.00 34.97 168 GLU A N 1
ATOM 1466 C CA . GLU A 1 190 ? 43.813 53.813 1.908 1.00 58.32 168 GLU A CA 1
ATOM 1467 C C . GLU A 1 190 ? 43.656 52.605 0.992 1.00 69.41 168 GLU A C 1
ATOM 1468 O O . GLU A 1 190 ? 44.023 52.671 -0.162 1.00 40.23 168 GLU A O 1
ATOM 1474 N N . GLY A 1 191 ? 43.113 51.503 1.475 1.00 42.30 169 GLY A N 1
ATOM 1475 C CA . GLY A 1 191 ? 42.949 50.380 0.575 1.00 24.73 169 GLY A CA 1
ATOM 1476 C C . GLY A 1 191 ? 44.141 49.455 0.634 1.00 29.30 169 GLY A C 1
ATOM 1477 O O . GLY A 1 191 ? 44.212 48.504 -0.141 1.00 38.59 169 GLY A O 1
ATOM 1478 N N . CYS A 1 192 ? 45.091 49.724 1.527 1.00 28.33 170 CYS A N 1
ATOM 1479 C CA . CYS A 1 192 ? 46.258 48.834 1.588 1.00 18.83 170 CYS A CA 1
ATOM 1480 C C . CYS A 1 192 ? 46.145 47.333 1.796 1.00 24.71 170 CYS A C 1
ATOM 1481 O O . CYS A 1 192 ? 47.096 46.583 1.530 1.00 38.28 170 CYS A O 1
ATOM 1484 N N . ILE A 1 193 ? 44.996 46.906 2.314 1.00 24.84 171 ILE A N 1
ATOM 1485 C CA . ILE A 1 193 ? 44.805 45.475 2.542 1.00 46.44 171 ILE A CA 1
ATOM 1486 C C . ILE A 1 193 ? 43.532 45.062 1.814 1.00 26.64 171 ILE A C 1
ATOM 1487 O O . ILE A 1 193 ? 43.007 43.984 2.023 1.00 41.93 171 ILE A O 1
ATOM 1492 N N . GLY A 1 194 ? 43.053 45.938 0.941 1.00 36.66 172 GLY A N 1
ATOM 1493 C CA . GLY A 1 194 ? 41.877 45.667 0.136 1.00 43.23 172 GLY A CA 1
ATOM 1494 C C . GLY A 1 194 ? 40.665 45.777 1.006 1.00 33.23 172 GLY A C 1
ATOM 1495 O O . GLY A 1 194 ? 40.693 46.540 1.944 1.00 37.73 172 GLY A O 1
ATOM 1496 N N . ASP A 1 195 ? 39.638 45.008 0.677 1.00 26.82 173 ASP A N 1
ATOM 1497 C CA . ASP A 1 195 ? 38.377 44.956 1.410 1.00 21.77 173 ASP A CA 1
ATOM 1498 C C . ASP A 1 195 ? 38.652 44.124 2.662 1.00 30.99 173 ASP A C 1
ATOM 1499 O O . ASP A 1 195 ? 39.345 43.123 2.580 1.00 29.22 173 ASP A O 1
ATOM 1504 N N . ILE A 1 196 ? 38.064 44.496 3.789 1.00 36.82 174 ILE A N 1
ATOM 1505 C CA . ILE A 1 196 ? 38.271 43.732 5.016 1.00 18.90 174 ILE A CA 1
ATOM 1506 C C . ILE A 1 196 ? 37.418 42.473 4.936 1.00 24.80 174 ILE A C 1
ATOM 1507 O O . ILE A 1 196 ? 36.241 42.575 4.589 1.00 33.43 174 ILE A O 1
ATOM 1512 N N . ASN A 1 197 ? 38.012 41.326 5.256 1.00 28.93 175 ASN A N 1
ATOM 1513 C CA . ASN A 1 197 ? 37.336 40.007 5.290 1.00 21.20 175 ASN A CA 1
ATOM 1514 C C . ASN A 1 197 ? 36.877 39.470 6.687 1.00 34.71 175 ASN A C 1
ATOM 1515 O O . ASN A 1 197 ? 35.714 39.041 6.861 1.00 30.48 175 ASN A O 1
ATOM 1520 N N . SER A 1 198 ? 37.761 39.509 7.698 1.00 22.58 176 SER A N 1
ATOM 1521 C CA . SER A 1 198 ? 37.443 39.043 9.048 1.00 56.84 176 SER A CA 1
ATOM 1522 C C . SER A 1 198 ? 38.368 39.732 10.034 1.00 35.21 176 SER A C 1
ATOM 1523 O O . SER A 1 198 ? 39.504 40.082 9.673 1.00 22.41 176 SER A O 1
ATOM 1526 N N . ILE A 1 199 ? 37.877 39.891 11.261 1.00 28.20 177 ILE A N 1
ATOM 1527 C CA . ILE A 1 199 ? 38.664 40.472 12.332 1.00 21.75 177 ILE A CA 1
ATOM 1528 C C . ILE A 1 199 ? 38.714 39.633 13.611 1.00 31.05 177 ILE A C 1
ATOM 1529 O O . ILE A 1 199 ? 37.679 39.105 13.980 1.00 24.12 177 ILE A O 1
ATOM 1534 N N . GLU A 1 200 ? 39.878 39.510 14.265 1.00 32.09 178 GLU A N 1
ATOM 1535 C CA . GLU A 1 200 ? 40.005 38.800 15.546 1.00 28.34 178 GLU A CA 1
ATOM 1536 C C . GLU A 1 200 ? 40.620 39.747 16.573 1.00 28.70 178 GLU A C 1
ATOM 1537 O O . GLU A 1 200 ? 41.517 40.519 16.224 1.00 28.38 178 GLU A O 1
ATOM 1543 N N . ILE A 1 201 ? 40.067 39.738 17.782 1.00 24.36 179 ILE A N 1
ATOM 1544 C CA . ILE A 1 201 ? 40.495 40.601 18.872 1.00 26.01 179 ILE A CA 1
ATOM 1545 C C . ILE A 1 201 ? 40.596 39.843 20.176 1.00 49.01 179 ILE A C 1
ATOM 1546 O O . ILE A 1 201 ? 39.729 39.037 20.529 1.00 29.84 179 ILE A O 1
ATOM 1551 N N . SER A 1 202 ? 41.664 40.142 20.902 1.00 30.35 180 SER A N 1
ATOM 1552 C CA . SER A 1 202 ? 41.929 39.533 22.188 1.00 38.77 180 SER A CA 1
ATOM 1553 C C . SER A 1 202 ? 42.437 40.701 23.029 1.00 25.52 180 SER A C 1
ATOM 1554 O O . SER A 1 202 ? 43.286 41.492 22.576 1.00 31.25 180 SER A O 1
ATOM 1557 N N . GLY A 1 203 ? 41.914 40.797 24.252 1.00 32.61 181 GLY A N 1
ATOM 1558 C CA . GLY A 1 203 ? 42.310 41.827 25.202 1.00 15.82 181 GLY A CA 1
ATOM 1559 C C . GLY A 1 203 ? 42.296 41.224 26.609 1.00 35.12 181 GLY A C 1
ATOM 1560 O O . GLY A 1 203 ? 41.977 40.039 26.748 1.00 23.59 181 GLY A O 1
ATOM 1561 N N . ASN A 1 204 ? 42.592 42.034 27.631 1.00 24.09 182 ASN A N 1
ATOM 1562 C CA . ASN A 1 204 ? 42.642 41.568 29.013 1.00 39.86 182 ASN A CA 1
ATOM 1563 C C . ASN A 1 204 ? 42.298 42.717 29.931 1.00 49.62 182 ASN A C 1
ATOM 1564 O O . ASN A 1 204 ? 42.894 43.768 29.798 1.00 31.56 182 ASN A O 1
ATOM 1569 N N . GLY A 1 205 ? 41.378 42.543 30.867 1.00 31.32 183 GLY A N 1
ATOM 1570 C CA . GLY A 1 205 ? 41.004 43.648 31.732 1.00 23.43 183 GLY A CA 1
ATOM 1571 C C . GLY A 1 205 ? 41.902 43.979 32.918 1.00 37.66 183 GLY A C 1
ATOM 1572 O O . GLY A 1 205 ? 41.555 44.787 33.794 1.00 41.87 183 GLY A O 1
ATOM 1573 N N . GLY A 1 206 ? 43.041 43.304 32.934 1.00 35.03 184 GLY A N 1
ATOM 1574 C CA . GLY A 1 206 ? 44.071 43.449 33.943 1.00 25.98 184 GLY A CA 1
ATOM 1575 C C . GLY A 1 206 ? 43.746 43.025 35.372 1.00 53.56 184 GLY A C 1
ATOM 1576 O O . GLY A 1 206 ? 44.461 42.198 35.916 1.00 32.00 184 GLY A O 1
ATOM 1577 N N . TRP A 1 207 ? 42.734 43.587 36.031 1.00 38.46 185 TRP A N 1
ATOM 1578 C CA . TRP A 1 207 ? 42.526 43.197 37.428 1.00 28.36 185 TRP A CA 1
ATOM 1579 C C . TRP A 1 207 ? 41.484 42.207 37.736 1.00 36.65 185 TRP A C 1
ATOM 1580 O O . TRP A 1 207 ? 41.290 41.864 38.897 1.00 48.90 185 TRP A O 1
ATOM 1591 N N . TYR A 1 208 ? 40.751 41.859 36.698 1.00 45.40 186 TYR A N 1
ATOM 1592 C CA . TYR A 1 208 ? 39.658 40.957 36.922 1.00 26.13 186 TYR A CA 1
ATOM 1593 C C . TYR A 1 208 ? 39.984 39.518 36.713 1.00 54.17 186 TYR A C 1
ATOM 1594 O O . TYR A 1 208 ? 39.125 38.808 36.185 1.00 35.18 186 TYR A O 1
ATOM 1603 N N . GLY A 1 209 ? 41.190 39.115 37.129 1.00 32.98 187 GLY A N 1
ATOM 1604 C CA . GLY A 1 209 ? 41.669 37.729 36.985 1.00 34.71 187 GLY A CA 1
ATOM 1605 C C . GLY A 1 209 ? 41.748 36.989 38.307 1.00 29.31 187 GLY A C 1
ATOM 1606 O O . GLY A 1 209 ? 40.943 37.237 39.198 1.00 57.78 187 GLY A O 1
ATOM 1607 N N . TYR A 1 210 ? 42.707 36.081 38.479 1.00 61.55 188 TYR A N 1
ATOM 1608 C CA . TYR A 1 210 ? 42.812 35.341 39.749 1.00 46.53 188 TYR A CA 1
ATOM 1609 C C . TYR A 1 210 ? 43.316 36.136 40.970 1.00 48.39 188 TYR A C 1
ATOM 1610 O O . TYR A 1 210 ? 42.977 35.871 42.108 1.00 33.19 188 TYR A O 1
ATOM 1619 N N . GLU A 1 211 ? 44.147 37.138 40.778 1.00 49.66 189 GLU A N 1
ATOM 1620 C CA . GLU A 1 211 ? 44.615 37.849 41.943 1.00 35.48 189 GLU A CA 1
ATOM 1621 C C . GLU A 1 211 ? 44.480 39.373 41.810 1.00 63.08 189 GLU A C 1
ATOM 1622 O O . GLU A 1 211 ? 44.669 39.938 40.722 1.00 51.40 189 GLU A O 1
ATOM 1628 N N . ARG A 1 212 ? 44.172 40.025 42.930 1.00 44.33 190 ARG A N 1
ATOM 1629 C CA . ARG A 1 212 ? 43.991 41.486 43.040 1.00 75.33 190 ARG A CA 1
ATOM 1630 C C . ARG A 1 212 ? 45.155 42.244 43.689 1.00 43.52 190 ARG A C 1
ATOM 1631 O O . ARG A 1 212 ? 45.666 41.837 44.746 1.00 53.47 190 ARG A O 1
ATOM 1639 N N . PRO A 1 213 ? 45.547 43.367 43.085 1.00 68.26 191 PRO A N 1
ATOM 1640 C CA . PRO A 1 213 ? 46.626 44.207 43.626 1.00 41.76 191 PRO A CA 1
ATOM 1641 C C . PRO A 1 213 ? 46.158 44.802 44.941 1.00 43.18 191 PRO A C 1
ATOM 1642 O O . PRO A 1 213 ? 44.964 44.986 45.210 1.00 53.64 191 PRO A O 1
ATOM 1646 N N . MET A 1 214 ? 47.180 45.034 45.748 1.00 100.00 192 MET A N 1
ATOM 1647 C CA . MET A 1 214 ? 47.032 45.563 47.086 1.00 100.00 192 MET A CA 1
ATOM 1648 C C . MET A 1 214 ? 46.381 46.920 47.030 1.00 100.00 192 MET A C 1
ATOM 1649 O O . MET A 1 214 ? 46.715 47.717 46.122 1.00 57.09 192 MET A O 1
ATOM 1654 N N . ARG A 1 215 ? 45.476 47.181 47.976 1.00 72.57 193 ARG A N 1
ATOM 1655 C CA . ARG A 1 215 ? 44.886 48.508 47.990 1.00 88.16 193 ARG A CA 1
ATOM 1656 C C . ARG A 1 215 ? 44.223 48.908 46.695 1.00 100.00 193 ARG A C 1
ATOM 1657 O O . ARG A 1 215 ? 44.526 49.944 46.057 1.00 62.44 193 ARG A O 1
ATOM 1665 N N . SER A 1 216 ? 43.372 48.056 46.178 1.00 54.56 194 SER A N 1
ATOM 1666 C CA . SER A 1 216 ? 42.730 48.363 44.934 1.00 40.79 194 SER A CA 1
ATOM 1667 C C . SER A 1 216 ? 41.298 48.611 45.386 1.00 34.62 194 SER A C 1
ATOM 1668 O O . SER A 1 216 ? 40.701 47.802 46.094 1.00 56.29 194 SER A O 1
ATOM 1671 N N . PRO A 1 217 ? 40.713 49.722 44.981 1.00 37.77 195 PRO A N 1
ATOM 1672 C CA . PRO A 1 217 ? 39.316 50.060 45.331 1.00 32.52 195 PRO A CA 1
ATOM 1673 C C . PRO A 1 217 ? 38.192 49.097 44.911 1.00 48.16 195 PRO A C 1
ATOM 1674 O O . PRO A 1 217 ? 37.972 48.781 43.746 1.00 49.15 195 PRO A O 1
ATOM 1678 N N . GLU A 1 218 ? 37.469 48.677 45.916 1.00 36.14 196 GLU A N 1
ATOM 1679 C CA . GLU A 1 218 ? 36.370 47.738 45.842 1.00 50.50 196 GLU A CA 1
ATOM 1680 C C . GLU A 1 218 ? 35.382 48.015 44.747 1.00 40.40 196 GLU A C 1
ATOM 1681 O O . GLU A 1 218 ? 34.878 47.090 44.106 1.00 63.61 196 GLU A O 1
ATOM 1687 N N . TYR A 1 219 ? 35.085 49.292 44.533 1.00 29.96 197 TYR A N 1
ATOM 1688 C CA . TYR A 1 219 ? 34.115 49.534 43.483 1.00 33.59 197 TYR A CA 1
ATOM 1689 C C . TYR A 1 219 ? 34.437 48.905 42.158 1.00 16.87 197 TYR A C 1
ATOM 1690 O O . TYR A 1 219 ? 33.583 48.380 41.456 1.00 50.94 197 TYR A O 1
ATOM 1699 N N . LEU A 1 220 ? 35.717 48.929 41.848 1.00 32.25 198 LEU A N 1
ATOM 1700 C CA . LEU A 1 220 ? 36.081 48.312 40.597 1.00 25.80 198 LEU A CA 1
ATOM 1701 C C . LEU A 1 220 ? 35.597 46.889 40.490 1.00 25.50 198 LEU A C 1
ATOM 1702 O O . LEU A 1 220 ? 35.382 46.447 39.354 1.00 56.71 198 LEU A O 1
ATOM 1707 N N . TYR A 1 221 ? 35.403 46.213 41.631 1.00 37.46 199 TYR A N 1
ATOM 1708 C CA . TYR A 1 221 ? 34.982 44.806 41.698 1.00 30.56 199 TYR A CA 1
ATOM 1709 C C . TYR A 1 221 ? 33.551 44.518 41.956 1.00 46.60 199 TYR A C 1
ATOM 1710 O O . TYR A 1 221 ? 33.118 43.352 42.041 1.00 36.52 199 TYR A O 1
ATOM 1719 N N . ASP A 1 222 ? 32.856 45.640 42.060 1.00 33.64 200 ASP A N 1
ATOM 1720 C CA . ASP A 1 222 ? 31.437 45.571 42.346 1.00 31.73 200 ASP A CA 1
ATOM 1721 C C . ASP A 1 222 ? 30.618 45.576 41.094 1.00 46.94 200 ASP A C 1
ATOM 1722 O O . ASP A 1 222 ? 30.612 46.563 40.371 1.00 44.22 200 ASP A O 1
ATOM 1727 N N . ILE A 1 223 ? 29.922 44.476 40.840 1.00 34.66 201 ILE A N 1
ATOM 1728 C CA . ILE A 1 223 ? 29.137 44.459 39.617 1.00 38.44 201 ILE A CA 1
ATOM 1729 C C . ILE A 1 223 ? 28.310 45.715 39.558 1.00 41.28 201 ILE A C 1
ATOM 1730 O O . ILE A 1 223 ? 28.132 46.340 38.518 1.00 71.06 201 ILE A O 1
ATOM 1735 N N . GLU A 1 224 ? 27.831 46.091 40.726 1.00 46.30 202 GLU A N 1
ATOM 1736 C CA . GLU A 1 224 ? 26.985 47.256 40.854 1.00 29.63 202 GLU A CA 1
ATOM 1737 C C . GLU A 1 224 ? 27.550 48.608 40.505 1.00 48.76 202 GLU A C 1
ATOM 1738 O O . GLU A 1 224 ? 26.773 49.485 40.139 1.00 52.00 202 GLU A O 1
ATOM 1744 N N . SER A 1 225 ? 28.869 48.762 40.585 1.00 40.04 203 SER A N 1
ATOM 1745 C CA . SER A 1 225 ? 29.507 50.055 40.302 1.00 29.39 203 SER A CA 1
ATOM 1746 C C . SER A 1 225 ? 29.371 50.738 38.949 1.00 60.26 203 SER A C 1
ATOM 1747 O O . SER A 1 225 ? 29.427 51.981 38.837 1.00 41.43 203 SER A O 1
ATOM 1750 N N . GLY A 1 226 ? 29.211 49.903 37.924 1.00 55.13 204 GLY A N 1
ATOM 1751 C CA . GLY A 1 226 ? 29.127 50.395 36.553 1.00 43.79 204 GLY A CA 1
ATOM 1752 C C . GLY A 1 226 ? 30.529 50.312 35.905 1.00 35.74 204 GLY A C 1
ATOM 1753 O O . GLY A 1 226 ? 30.720 50.588 34.716 1.00 51.67 204 GLY A O 1
ATOM 1754 N N . VAL A 1 227 ? 31.530 49.909 36.689 1.00 35.45 205 VAL A N 1
ATOM 1755 C CA . VAL A 1 227 ? 32.917 49.723 36.246 1.00 31.58 205 VAL A CA 1
ATOM 1756 C C . VAL A 1 227 ? 33.331 48.252 36.207 1.00 37.96 205 VAL A C 1
ATOM 1757 O O . VAL A 1 227 ? 33.279 47.551 37.224 1.00 39.72 205 VAL A O 1
ATOM 1761 N N . ASN A 1 228 ? 33.703 47.755 35.032 1.00 34.34 206 ASN A N 1
ATOM 1762 C CA . ASN A 1 228 ? 33.987 46.333 34.959 1.00 28.85 206 ASN A CA 1
ATOM 1763 C C . ASN A 1 228 ? 34.770 46.070 33.691 1.00 24.51 206 ASN A C 1
ATOM 1764 O O . ASN A 1 228 ? 35.107 47.000 32.948 1.00 28.75 206 ASN A O 1
ATOM 1769 N N . LEU A 1 229 ? 35.055 44.795 33.439 1.00 29.01 207 LEU A N 1
ATOM 1770 C CA . LEU A 1 229 ? 35.829 44.316 32.278 1.00 26.31 207 LEU A CA 1
ATOM 1771 C C . LEU A 1 229 ? 35.250 44.832 30.970 1.00 39.00 207 LEU A C 1
ATOM 1772 O O . LEU A 1 229 ? 35.936 45.294 30.063 1.00 28.29 207 LEU A O 1
ATOM 1777 N N . ILE A 1 230 ? 33.931 44.707 30.858 1.00 28.44 208 ILE A N 1
ATOM 1778 C CA . ILE A 1 230 ? 33.232 45.183 29.675 1.00 22.80 208 ILE A CA 1
ATOM 1779 C C . ILE A 1 230 ? 33.117 46.703 29.421 1.00 22.23 208 ILE A C 1
ATOM 1780 O O . ILE A 1 230 ? 33.489 47.201 28.341 1.00 26.81 208 ILE A O 1
ATOM 1785 N N . SER A 1 231 ? 32.593 47.435 30.392 1.00 23.08 209 SER A N 1
ATOM 1786 C CA . SER A 1 231 ? 32.330 48.858 30.212 1.00 24.67 209 SER A CA 1
ATOM 1787 C C . SER A 1 231 ? 33.640 49.580 30.106 1.00 30.68 209 SER A C 1
ATOM 1788 O O . SER A 1 231 ? 33.771 50.645 29.504 1.00 39.71 209 SER A O 1
ATOM 1791 N N . ASN A 1 232 ? 34.657 48.972 30.683 1.00 38.77 210 ASN A N 1
ATOM 1792 C CA . ASN A 1 232 ? 35.898 49.712 30.578 1.00 31.66 210 ASN A CA 1
ATOM 1793 C C . ASN A 1 232 ? 36.904 49.385 29.460 1.00 32.50 210 ASN A C 1
ATOM 1794 O O . ASN A 1 232 ? 36.943 50.091 28.459 1.00 35.73 210 ASN A O 1
ATOM 1799 N N . SER A 1 233 ? 37.708 48.332 29.594 1.00 31.35 211 SER A N 1
ATOM 1800 C CA . SER A 1 233 ? 38.686 47.915 28.575 1.00 30.34 211 SER A CA 1
ATOM 1801 C C . SER A 1 233 ? 38.057 47.364 27.306 1.00 23.39 211 SER A C 1
ATOM 1802 O O . SER A 1 233 ? 38.428 47.717 26.189 1.00 53.20 211 SER A O 1
ATOM 1805 N N . PHE A 1 234 ? 37.094 46.471 27.438 1.00 35.10 212 PHE A N 1
ATOM 1806 C CA . PHE A 1 234 ? 36.523 46.041 26.172 1.00 24.84 212 PHE A CA 1
ATOM 1807 C C . PHE A 1 234 ? 35.993 47.326 25.505 1.00 40.29 212 PHE A C 1
ATOM 1808 O O . PHE A 1 234 ? 36.122 47.530 24.299 1.00 25.44 212 PHE A O 1
ATOM 1816 N N . GLY A 1 235 ? 35.391 48.205 26.308 1.00 21.08 213 GLY A N 1
ATOM 1817 C CA . GLY A 1 235 ? 34.840 49.474 25.818 1.00 17.28 213 GLY A CA 1
ATOM 1818 C C . GLY A 1 235 ? 35.813 50.268 24.929 1.00 32.61 213 GLY A C 1
ATOM 1819 O O . GLY A 1 235 ? 35.603 50.597 23.771 1.00 23.98 213 GLY A O 1
ATOM 1820 N N . HIS A 1 236 ? 36.935 50.588 25.518 1.00 15.51 214 HIS A N 1
ATOM 1821 C CA . HIS A 1 236 ? 37.926 51.320 24.830 1.00 20.42 214 HIS A CA 1
ATOM 1822 C C . HIS A 1 236 ? 38.340 50.546 23.585 1.00 28.45 214 HIS A C 1
ATOM 1823 O O . HIS A 1 236 ? 38.613 51.097 22.506 1.00 31.59 214 HIS A O 1
ATOM 1830 N N . THR A 1 237 ? 38.436 49.244 23.745 1.00 22.50 215 THR A N 1
ATOM 1831 C CA . THR A 1 237 ? 38.912 48.491 22.590 1.00 26.55 215 THR A CA 1
ATOM 1832 C C . THR A 1 237 ? 37.953 48.378 21.453 1.00 51.57 215 THR A C 1
ATOM 1833 O O . THR A 1 237 ? 38.368 48.390 20.287 1.00 27.64 215 THR A O 1
ATOM 1837 N N . ILE A 1 238 ? 36.680 48.223 21.798 1.00 21.61 216 ILE A N 1
ATOM 1838 C CA . ILE A 1 238 ? 35.781 48.002 20.671 1.00 18.73 216 ILE A CA 1
ATOM 1839 C C . ILE A 1 238 ? 35.579 49.335 19.967 1.00 30.45 216 ILE A C 1
ATOM 1840 O O . ILE A 1 238 ? 35.473 49.376 18.753 1.00 24.77 216 ILE A O 1
ATOM 1845 N N . ASP A 1 239 ? 35.617 50.441 20.694 1.00 22.57 217 ASP A N 1
ATOM 1846 C CA . ASP A 1 239 ? 35.449 51.708 19.991 1.00 27.16 217 ASP A CA 1
ATOM 1847 C C . ASP A 1 239 ? 36.661 51.948 19.067 1.00 28.50 217 ASP A C 1
ATOM 1848 O O . ASP A 1 239 ? 36.589 52.465 17.970 1.00 35.21 217 ASP A O 1
ATOM 1853 N N . VAL A 1 240 ? 37.828 51.554 19.511 1.00 24.18 218 VAL A N 1
ATOM 1854 C CA . VAL A 1 240 ? 38.991 51.778 18.659 1.00 25.99 218 VAL A CA 1
ATOM 1855 C C . VAL A 1 240 ? 38.810 50.862 17.434 1.00 33.31 218 VAL A C 1
ATOM 1856 O O . VAL A 1 240 ? 39.078 51.187 16.291 1.00 17.61 218 VAL A O 1
ATOM 1860 N N . LEU A 1 241 ? 38.291 49.673 17.642 1.00 27.59 219 LEU A N 1
ATOM 1861 C CA . LEU A 1 241 ? 38.110 48.830 16.475 1.00 18.28 219 LEU A CA 1
ATOM 1862 C C . LEU A 1 241 ? 37.180 49.450 15.443 1.00 34.32 219 LEU A C 1
ATOM 1863 O O . LEU A 1 241 ? 37.445 49.486 14.247 1.00 24.07 219 LEU A O 1
ATOM 1868 N N . GLN A 1 242 ? 36.060 49.968 15.911 1.00 25.81 220 GLN A N 1
ATOM 1869 C CA . GLN A 1 242 ? 35.171 50.523 14.920 1.00 24.91 220 GLN A CA 1
ATOM 1870 C C . GLN A 1 242 ? 35.789 51.759 14.335 1.00 42.70 220 GLN A C 1
ATOM 1871 O O . GLN A 1 242 ? 35.551 52.078 13.177 1.00 30.32 220 GLN A O 1
ATOM 1877 N N . TYR A 1 243 ? 36.551 52.462 15.166 1.00 23.57 221 TYR A N 1
ATOM 1878 C CA . TYR A 1 243 ? 37.168 53.691 14.681 1.00 35.82 221 TYR A CA 1
ATOM 1879 C C . TYR A 1 243 ? 38.098 53.363 13.521 1.00 24.49 221 TYR A C 1
ATOM 1880 O O . TYR A 1 243 ? 38.022 53.925 12.443 1.00 28.72 221 TYR A O 1
ATOM 1889 N N . ILE A 1 244 ? 38.987 52.420 13.746 1.00 28.58 222 ILE A N 1
ATOM 1890 C CA . ILE A 1 244 ? 39.929 52.032 12.733 1.00 25.77 222 ILE A CA 1
ATOM 1891 C C . ILE A 1 244 ? 39.216 51.463 11.538 1.00 39.74 222 ILE A C 1
ATOM 1892 O O . ILE A 1 244 ? 39.599 51.665 10.417 1.00 23.21 222 ILE A O 1
ATOM 1897 N N . THR A 1 245 ? 38.188 50.666 11.680 1.00 27.29 223 THR A N 1
ATOM 1898 C CA . THR A 1 245 ? 37.643 50.184 10.416 1.00 19.09 223 THR A CA 1
ATOM 1899 C C . THR A 1 245 ? 36.617 51.091 9.733 1.00 36.69 223 THR A C 1
ATOM 1900 O O . THR A 1 245 ? 36.192 50.817 8.611 1.00 32.99 223 THR A O 1
ATOM 1904 N N . GLY A 1 246 ? 36.166 52.144 10.396 1.00 27.52 224 GLY A N 1
ATOM 1905 C CA . GLY A 1 246 ? 35.219 53.024 9.749 1.00 40.18 224 GLY A CA 1
ATOM 1906 C C . GLY A 1 246 ? 33.829 52.448 9.743 1.00 25.74 224 GLY A C 1
ATOM 1907 O O . GLY A 1 246 ? 33.026 52.817 8.900 1.00 23.22 224 GLY A O 1
ATOM 1908 N N . SER A 1 247 ? 33.545 51.607 10.725 1.00 30.26 225 SER A N 1
ATOM 1909 C CA . SER A 1 247 ? 32.211 51.061 10.784 1.00 23.82 225 SER A CA 1
ATOM 1910 C C . SER A 1 247 ? 31.653 50.796 12.164 1.00 17.50 225 SER A C 1
ATOM 1911 O O . SER A 1 247 ? 32.359 50.413 13.107 1.00 36.83 225 SER A O 1
ATOM 1914 N N . TYR A 1 248 ? 30.333 50.939 12.270 1.00 24.52 226 TYR A N 1
ATOM 1915 C CA . TYR A 1 248 ? 29.668 50.590 13.540 1.00 17.79 226 TYR A CA 1
ATOM 1916 C C . TYR A 1 248 ? 29.209 49.143 13.315 1.00 36.36 226 TYR A C 1
ATOM 1917 O O . TYR A 1 248 ? 29.206 48.633 12.199 1.00 39.93 226 TYR A O 1
ATOM 1926 N N . PHE A 1 249 ? 28.731 48.481 14.350 1.00 26.19 227 PHE A N 1
ATOM 1927 C CA . PHE A 1 249 ? 28.281 47.124 14.162 1.00 13.11 227 PHE A CA 1
ATOM 1928 C C . PHE A 1 249 ? 26.855 47.033 13.706 1.00 54.05 227 PHE A C 1
ATOM 1929 O O . PHE A 1 249 ? 26.009 47.872 14.028 1.00 32.38 227 PHE A O 1
ATOM 1937 N N . GLN A 1 250 ? 26.602 45.942 13.004 1.00 27.15 228 GLN A N 1
ATOM 1938 C CA . GLN A 1 250 ? 25.248 45.668 12.558 1.00 23.72 228 GLN A CA 1
ATOM 1939 C C . GLN A 1 250 ? 24.418 44.863 13.604 1.00 49.18 228 GLN A C 1
ATOM 1940 O O . GLN A 1 250 ? 23.305 45.238 14.002 1.00 40.21 228 GLN A O 1
ATOM 1946 N N . LYS A 1 251 ? 24.976 43.765 14.109 1.00 41.04 229 LYS A N 1
ATOM 1947 C CA . LYS A 1 251 ? 24.348 42.895 15.123 1.00 19.82 229 LYS A CA 1
ATOM 1948 C C . LYS A 1 251 ? 25.496 42.245 15.927 1.00 45.89 229 LYS A C 1
ATOM 1949 O O . LYS A 1 251 ? 26.619 42.080 15.442 1.00 28.19 229 LYS A O 1
ATOM 1955 N N . ILE A 1 252 ? 25.235 41.884 17.180 1.00 23.61 230 ILE A N 1
ATOM 1956 C CA . ILE A 1 252 ? 26.252 41.288 18.061 1.00 21.92 230 ILE A CA 1
ATOM 1957 C C . ILE A 1 252 ? 25.698 40.229 19.017 1.00 33.04 230 ILE A C 1
ATOM 1958 O O . ILE A 1 252 ? 24.504 40.067 19.295 1.00 25.80 230 ILE A O 1
ATOM 1963 N N . ASN A 1 253 ? 26.649 39.487 19.554 1.00 33.56 231 ASN A N 1
ATOM 1964 C CA . ASN A 1 253 ? 26.263 38.481 20.516 1.00 23.56 231 ASN A CA 1
ATOM 1965 C C . ASN A 1 253 ? 27.380 38.417 21.554 1.00 32.26 231 ASN A C 1
ATOM 1966 O O . ASN A 1 253 ? 28.549 38.456 21.191 1.00 26.25 231 ASN A O 1
ATOM 1971 N N . ALA A 1 254 ? 27.038 38.346 22.837 1.00 18.70 232 ALA A N 1
ATOM 1972 C CA . ALA A 1 254 ? 28.066 38.320 23.887 1.00 25.51 232 ALA A CA 1
ATOM 1973 C C . ALA A 1 254 ? 27.809 37.269 24.947 1.00 27.42 232 ALA A C 1
ATOM 1974 O O . ALA A 1 254 ? 26.637 36.955 25.145 1.00 32.25 232 ALA A O 1
ATOM 1976 N N . MET A 1 255 ? 28.838 36.702 25.592 1.00 25.57 233 MET A N 1
ATOM 1977 C CA . MET A 1 255 ? 28.608 35.695 26.672 1.00 15.50 233 MET A CA 1
ATOM 1978 C C . MET A 1 255 ? 29.605 36.115 27.706 1.00 29.88 233 MET A C 1
ATOM 1979 O O . MET A 1 255 ? 30.804 36.261 27.426 1.00 28.41 233 MET A O 1
ATOM 1984 N N . ILE A 1 256 ? 29.069 36.313 28.897 1.00 21.49 234 ILE A N 1
ATOM 1985 C CA . ILE A 1 256 ? 29.895 36.814 29.990 1.00 24.77 234 ILE A CA 1
ATOM 1986 C C . ILE A 1 256 ? 30.109 35.826 31.102 1.00 23.37 234 ILE A C 1
ATOM 1987 O O . ILE A 1 256 ? 29.140 35.208 31.548 1.00 31.41 234 ILE A O 1
ATOM 1992 N N . SER A 1 257 ? 31.346 35.713 31.579 1.00 21.83 235 SER A N 1
ATOM 1993 C CA . SER A 1 257 ? 31.606 34.776 32.673 1.00 23.08 235 SER A CA 1
ATOM 1994 C C . SER A 1 257 ? 32.034 35.333 33.998 1.00 32.85 235 SER A C 1
ATOM 1995 O O . SER A 1 257 ? 32.675 36.373 34.059 1.00 24.82 235 SER A O 1
ATOM 1998 N N . ASN A 1 258 ? 31.765 34.533 35.030 1.00 20.49 236 ASN A N 1
ATOM 1999 C CA . ASN A 1 258 ? 32.124 34.853 36.416 1.00 53.64 236 ASN A CA 1
ATOM 2000 C C . ASN A 1 258 ? 32.558 33.534 36.973 1.00 21.78 236 ASN A C 1
ATOM 2001 O O . ASN A 1 258 ? 31.883 32.903 37.763 1.00 35.15 236 ASN A O 1
ATOM 2006 N N . ASN A 1 259 ? 33.671 33.076 36.447 1.00 28.90 237 ASN A N 1
ATOM 2007 C CA . ASN A 1 259 ? 34.159 31.813 36.911 1.00 28.90 237 ASN A CA 1
ATOM 2008 C C . ASN A 1 259 ? 35.093 32.206 38.040 1.00 45.80 237 ASN A C 1
ATOM 2009 O O . ASN A 1 259 ? 35.643 31.361 38.694 1.00 33.93 237 ASN A O 1
ATOM 2014 N N . ILE A 1 260 ? 35.327 33.485 38.275 1.00 36.62 238 ILE A N 1
ATOM 2015 C CA . ILE A 1 260 ? 36.261 33.783 39.338 1.00 27.37 238 ILE A CA 1
ATOM 2016 C C . ILE A 1 260 ? 35.744 34.742 40.364 1.00 40.82 238 ILE A C 1
ATOM 2017 O O . ILE A 1 260 ? 36.245 35.839 40.496 1.00 37.33 238 ILE A O 1
ATOM 2022 N N . PRO A 1 261 ? 34.759 34.243 41.094 1.00 62.69 239 PRO A N 1
ATOM 2023 C CA . PRO A 1 261 ? 34.034 34.884 42.177 1.00 43.08 239 PRO A CA 1
ATOM 2024 C C . PRO A 1 261 ? 34.880 35.282 43.387 1.00 36.21 239 PRO A C 1
ATOM 2025 O O . PRO A 1 261 ? 34.467 36.110 44.200 1.00 37.24 239 PRO A O 1
ATOM 2029 N N . THR A 1 262 ? 36.084 34.746 43.493 1.00 41.94 240 THR A N 1
ATOM 2030 C CA . THR A 1 262 ? 36.886 35.140 44.634 1.00 29.69 240 THR A CA 1
ATOM 2031 C C . THR A 1 262 ? 38.304 35.177 44.135 1.00 52.74 240 THR A C 1
ATOM 2032 O O . THR A 1 262 ? 38.663 34.219 43.476 1.00 38.86 240 THR A O 1
ATOM 2036 N N . GLN A 1 263 ? 39.072 36.221 44.457 1.00 27.16 241 GLN A N 1
ATOM 2037 C CA . GLN A 1 263 ? 40.467 36.391 44.057 1.00 38.56 241 GLN A CA 1
ATOM 2038 C C . GLN A 1 263 ? 41.364 36.357 45.313 1.00 43.48 241 GLN A C 1
ATOM 2039 O O . GLN A 1 263 ? 40.850 36.388 46.417 1.00 52.80 241 GLN A O 1
ATOM 2045 N N . PHE A 1 264 ? 42.682 36.347 45.102 1.00 43.45 242 PHE A N 1
ATOM 2046 C CA . PHE A 1 264 ? 43.757 36.325 46.088 1.00 49.68 242 PHE A CA 1
ATOM 2047 C C . PHE A 1 264 ? 44.408 37.692 46.103 1.00 65.11 242 PHE A C 1
ATOM 2048 O O . PHE A 1 264 ? 44.628 38.294 45.054 1.00 54.51 242 PHE A O 1
ATOM 2056 N N . LEU A 1 265 ? 44.759 38.216 47.269 1.00 52.30 243 LEU A N 1
ATOM 2057 C CA . LEU A 1 265 ? 45.386 39.523 47.198 1.00 83.99 243 LEU A CA 1
ATOM 2058 C C . LEU A 1 265 ? 46.885 39.492 46.938 1.00 30.27 243 LEU A C 1
ATOM 2059 O O . LEU A 1 265 ? 47.480 38.422 46.909 1.00 82.86 243 LEU A O 1
ATOM 2064 N N . LEU A 1 266 ? 47.502 40.660 46.764 1.00 69.32 244 LEU A N 1
ATOM 2065 C CA . LEU A 1 266 ? 48.939 40.731 46.540 1.00 71.61 244 LEU A CA 1
ATOM 2066 C C . LEU A 1 266 ? 49.737 41.999 46.793 1.00 82.07 244 LEU A C 1
ATOM 2067 O O . LEU A 1 266 ? 49.270 43.117 46.638 1.00 81.55 244 LEU A O 1
ATOM 2072 N N . ASP A 1 267 ? 51.007 41.833 47.108 1.00 100.00 245 ASP A N 1
ATOM 2073 C CA . ASP A 1 267 ? 51.785 43.022 47.366 1.00 68.32 245 ASP A CA 1
ATOM 2074 C C . ASP A 1 267 ? 53.274 42.946 47.031 1.00 100.00 245 ASP A C 1
ATOM 2075 O O . ASP A 1 267 ? 54.043 43.870 47.282 1.00 69.33 245 ASP A O 1
ATOM 2080 N N . GLY A 1 270 ? 54.476 42.736 44.592 1.00 74.25 248 GLY A N 1
ATOM 2081 C CA . GLY A 1 270 ? 53.135 42.407 44.110 1.00 100.00 248 GLY A CA 1
ATOM 2082 C C . GLY A 1 270 ? 53.055 40.885 44.116 1.00 100.00 248 GLY A C 1
ATOM 2083 O O . GLY A 1 270 ? 53.104 40.221 43.082 1.00 100.00 248 GLY A O 1
ATOM 2084 N N . LYS A 1 271 ? 52.951 40.378 45.339 1.00 48.66 249 LYS A N 1
ATOM 2085 C CA . LYS A 1 271 ? 52.911 38.946 45.608 1.00 44.58 249 LYS A CA 1
ATOM 2086 C C . LYS A 1 271 ? 51.676 38.261 46.214 1.00 56.05 249 LYS A C 1
ATOM 2087 O O . LYS A 1 271 ? 50.916 38.857 46.986 1.00 100.00 249 LYS A O 1
ATOM 2093 N N . ARG A 1 272 ? 51.529 36.980 45.865 1.00 63.03 250 ARG A N 1
ATOM 2094 C CA . ARG A 1 272 ? 50.419 36.152 46.311 1.00 56.02 250 ARG A CA 1
ATOM 2095 C C . ARG A 1 272 ? 50.131 35.861 47.784 1.00 47.52 250 ARG A C 1
ATOM 2096 O O . ARG A 1 272 ? 51.039 36.034 48.607 1.00 100.00 250 ARG A O 1
ATOM 2104 N N . THR A 1 273 ? 48.916 35.508 48.148 1.00 67.28 251 THR A N 1
ATOM 2105 C CA . THR A 1 273 ? 48.570 35.244 49.544 1.00 45.05 251 THR A CA 1
ATOM 2106 C C . THR A 1 273 ? 47.451 34.237 49.522 1.00 39.67 251 THR A C 1
ATOM 2107 O O . THR A 1 273 ? 47.008 33.830 48.450 1.00 100.00 251 THR A O 1
ATOM 2111 N N . LYS A 1 274 ? 46.981 33.820 50.682 1.00 60.02 252 LYS A N 1
ATOM 2112 C CA . LYS A 1 274 ? 45.867 32.903 50.701 1.00 60.50 252 LYS A CA 1
ATOM 2113 C C . LYS A 1 274 ? 44.839 33.893 51.131 1.00 100.00 252 LYS A C 1
ATOM 2114 O O . LYS A 1 274 ? 43.648 33.586 51.236 1.00 100.00 252 LYS A O 1
ATOM 2120 N N . GLU A 1 275 ? 45.312 35.089 51.415 1.00 55.45 253 GLU A N 1
ATOM 2121 C CA . GLU A 1 275 ? 44.326 36.093 51.789 1.00 70.51 253 GLU A CA 1
ATOM 2122 C C . GLU A 1 275 ? 43.483 36.227 50.574 1.00 100.00 253 GLU A C 1
ATOM 2123 O O . GLU A 1 275 ? 43.968 36.421 49.454 1.00 62.88 253 GLU A O 1
ATOM 2129 N N . THR A 1 276 ? 42.194 36.059 50.794 1.00 71.66 254 THR A N 1
ATOM 2130 C CA . THR A 1 276 ? 41.179 36.094 49.757 1.00 43.41 254 THR A CA 1
ATOM 2131 C C . THR A 1 276 ? 40.150 37.235 49.631 1.00 51.46 254 THR A C 1
ATOM 2132 O O . THR A 1 276 ? 39.779 37.858 50.628 1.00 99.87 254 THR A O 1
ATOM 2136 N N . ILE A 1 277 ? 39.663 37.476 48.410 1.00 100.00 255 ILE A N 1
ATOM 2137 C CA . ILE A 1 277 ? 38.680 38.527 48.147 1.00 57.70 255 ILE A CA 1
ATOM 2138 C C . ILE A 1 277 ? 37.555 38.316 47.120 1.00 54.95 255 ILE A C 1
ATOM 2139 O O . ILE A 1 277 ? 37.710 37.670 46.085 1.00 76.45 255 ILE A O 1
ATOM 2144 N N . SER A 1 278 ? 36.383 38.862 47.430 1.00 36.70 256 SER A N 1
ATOM 2145 C CA . SER A 1 278 ? 35.234 38.736 46.547 1.00 98.54 256 SER A CA 1
ATOM 2146 C C . SER A 1 278 ? 35.210 39.677 45.344 1.00 46.61 256 SER A C 1
ATOM 2147 O O . SER A 1 278 ? 35.682 40.824 45.439 1.00 46.98 256 SER A O 1
ATOM 2150 N N . LYS A 1 279 ? 34.642 39.190 44.238 1.00 85.93 257 LYS A N 1
ATOM 2151 C CA . LYS A 1 279 ? 34.480 39.944 42.983 1.00 31.10 257 LYS A CA 1
ATOM 2152 C C . LYS A 1 279 ? 33.163 39.666 42.286 1.00 43.69 257 LYS A C 1
ATOM 2153 O O . LYS A 1 279 ? 32.980 38.612 41.676 1.00 37.04 257 LYS A O 1
ATOM 2159 N N . THR A 1 280 ? 32.237 40.606 42.315 1.00 38.96 258 THR A N 1
ATOM 2160 C CA . THR A 1 280 ? 31.027 40.310 41.578 1.00 43.96 258 THR A CA 1
ATOM 2161 C C . THR A 1 280 ? 31.118 40.725 40.121 1.00 21.81 258 THR A C 1
ATOM 2162 O O . THR A 1 280 ? 30.280 40.346 39.301 1.00 57.19 258 THR A O 1
ATOM 2166 N N . CYS A 1 281 ? 32.151 41.516 39.830 1.00 35.02 259 CYS A N 1
ATOM 2167 C CA . CYS A 1 281 ? 32.382 41.951 38.461 1.00 25.76 259 CYS A CA 1
ATOM 2168 C C . CYS A 1 281 ? 32.697 40.667 37.675 1.00 83.23 259 CYS A C 1
ATOM 2169 O O . CYS A 1 281 ? 33.075 39.680 38.304 1.00 29.27 259 CYS A O 1
ATOM 2172 N N . PRO A 1 282 ? 32.517 40.639 36.346 1.00 47.23 260 PRO A N 1
ATOM 2173 C CA . PRO A 1 282 ? 32.795 39.449 35.516 1.00 39.44 260 PRO A CA 1
ATOM 2174 C C . PRO A 1 282 ? 34.282 39.256 35.245 1.00 27.62 260 PRO A C 1
ATOM 2175 O O . PRO A 1 282 ? 35.094 40.140 35.520 1.00 32.91 260 PRO A O 1
ATOM 2179 N N . ASP A 1 283 ? 34.627 38.083 34.729 1.00 26.30 261 ASP A N 1
ATOM 2180 C CA . ASP A 1 283 ? 36.038 37.822 34.523 1.00 24.09 261 ASP A CA 1
ATOM 2181 C C . ASP A 1 283 ? 36.435 37.445 33.124 1.00 53.32 261 ASP A C 1
ATOM 2182 O O . ASP A 1 283 ? 37.628 37.287 32.835 1.00 30.71 261 ASP A O 1
ATOM 2187 N N . HIS A 1 284 ? 35.428 37.329 32.267 1.00 27.08 262 HIS A N 1
ATOM 2188 C CA . HIS A 1 284 ? 35.674 37.024 30.862 1.00 32.98 262 HIS A CA 1
ATOM 2189 C C . HIS A 1 284 ? 34.509 37.525 30.018 1.00 18.99 262 HIS A C 1
ATOM 2190 O O . HIS A 1 284 ? 33.361 37.544 30.458 1.00 27.72 262 HIS A O 1
ATOM 2197 N N . LEU A 1 285 ? 34.842 37.842 28.771 1.00 31.15 263 LEU A N 1
ATOM 2198 C CA . LEU A 1 285 ? 33.863 38.267 27.813 1.00 37.30 263 LEU A CA 1
ATOM 2199 C C . LEU A 1 285 ? 34.133 37.662 26.419 1.00 53.28 263 LEU A C 1
ATOM 2200 O O . LEU A 1 285 ? 35.224 37.807 25.901 1.00 24.14 263 LEU A O 1
ATOM 2205 N N . LEU A 1 286 ? 33.142 36.988 25.847 1.00 21.26 264 LEU A N 1
ATOM 2206 C CA . LEU A 1 286 ? 33.079 36.429 24.502 1.00 23.41 264 LEU A CA 1
ATOM 2207 C C . LEU A 1 286 ? 32.131 37.436 23.819 1.00 20.70 264 LEU A C 1
ATOM 2208 O O . LEU A 1 286 ? 30.989 37.652 24.238 1.00 20.79 264 LEU A O 1
ATOM 2213 N N . PHE A 1 287 ? 32.628 38.065 22.763 1.00 22.79 265 PHE A N 1
ATOM 2214 C CA . PHE A 1 287 ? 31.836 39.017 22.002 1.00 25.39 265 PHE A CA 1
ATOM 2215 C C . PHE A 1 287 ? 32.083 38.708 20.546 1.00 33.93 265 PHE A C 1
ATOM 2216 O O . PHE A 1 287 ? 33.227 38.549 20.158 1.00 29.34 265 PHE A O 1
ATOM 2224 N N . GLN A 1 288 ? 31.026 38.647 19.738 1.00 18.15 266 GLN A N 1
ATOM 2225 C CA . GLN A 1 288 ? 31.210 38.440 18.307 1.00 20.93 266 GLN A CA 1
ATOM 2226 C C . GLN A 1 288 ? 30.122 39.234 17.615 1.00 24.62 266 GLN A C 1
ATOM 2227 O O . GLN A 1 288 ? 29.075 39.543 18.231 1.00 22.78 266 GLN A O 1
ATOM 2233 N N . GLY A 1 289 ? 30.370 39.631 16.365 1.00 23.65 267 GLY A N 1
ATOM 2234 C CA . GLY A 1 289 ? 29.312 40.398 15.728 1.00 24.88 267 GLY A CA 1
ATOM 2235 C C . GLY A 1 289 ? 29.655 40.683 14.319 1.00 25.48 267 GLY A C 1
ATOM 2236 O O . GLY A 1 289 ? 30.781 40.392 13.871 1.00 26.26 267 GLY A O 1
ATOM 2237 N N . ILE A 1 290 ? 28.681 41.295 13.655 1.00 32.72 268 ILE A N 1
ATOM 2238 C CA . ILE A 1 290 ? 28.814 41.681 12.244 1.00 31.06 268 ILE A CA 1
ATOM 2239 C C . ILE A 1 290 ? 28.860 43.197 12.030 1.00 35.87 268 ILE A C 1
ATOM 2240 O O . ILE A 1 290 ? 27.941 43.916 12.429 1.00 33.19 268 ILE A O 1
ATOM 2245 N N . LEU A 1 291 ? 29.932 43.655 11.394 1.00 26.75 269 LEU A N 1
ATOM 2246 C CA . LEU A 1 291 ? 30.087 45.054 11.136 1.00 23.48 269 LEU A CA 1
ATOM 2247 C C . LEU A 1 291 ? 29.245 45.365 9.916 1.00 30.64 269 LEU A C 1
ATOM 2248 O O . LEU A 1 291 ? 29.120 44.590 8.953 1.00 38.66 269 LEU A O 1
ATOM 2253 N N . GLU A 1 292 ? 28.622 46.525 10.051 1.00 28.22 270 GLU A N 1
ATOM 2254 C CA . GLU A 1 292 ? 27.732 46.955 9.014 1.00 35.00 270 GLU A CA 1
ATOM 2255 C C . GLU A 1 292 ? 28.428 47.122 7.680 1.00 37.97 270 GLU A C 1
ATOM 2256 O O . GLU A 1 292 ? 27.978 46.568 6.686 1.00 39.08 270 GLU A O 1
ATOM 2262 N N . ASN A 1 293 ? 29.545 47.822 7.618 1.00 22.24 271 ASN A N 1
ATOM 2263 C CA . ASN A 1 293 ? 30.142 47.965 6.288 1.00 31.72 271 ASN A CA 1
ATOM 2264 C C . ASN A 1 293 ? 30.721 46.614 5.904 1.00 36.31 271 ASN A C 1
ATOM 2265 O O . ASN A 1 293 ? 31.416 45.965 6.671 1.00 46.87 271 ASN A O 1
ATOM 2270 N N . GLY A 1 294 ? 30.336 46.169 4.720 1.00 38.91 272 GLY A N 1
ATOM 2271 C CA . GLY A 1 294 ? 30.778 44.878 4.221 1.00 28.25 272 GLY A CA 1
ATOM 2272 C C . GLY A 1 294 ? 30.309 43.724 5.094 1.00 36.22 272 GLY A C 1
ATOM 2273 O O . GLY A 1 294 ? 30.781 42.607 4.902 1.00 39.76 272 GLY A O 1
ATOM 2274 N N . LYS A 1 295 ? 29.407 43.960 6.038 1.00 29.48 273 LYS A N 1
ATOM 2275 C CA . LYS A 1 295 ? 28.975 42.835 6.880 1.00 25.99 273 LYS A CA 1
ATOM 2276 C C . LYS A 1 295 ? 30.172 41.954 7.303 1.00 42.74 273 LYS A C 1
ATOM 2277 O O . LYS A 1 295 ? 30.134 40.739 7.203 1.00 26.76 273 LYS A O 1
ATOM 2283 N N . VAL A 1 296 ? 31.265 42.544 7.757 1.00 20.09 274 VAL A N 1
ATOM 2284 C CA . VAL A 1 296 ? 32.448 41.762 8.158 1.00 30.41 274 VAL A CA 1
ATOM 2285 C C . VAL A 1 296 ? 32.350 41.071 9.528 1.00 42.23 274 VAL A C 1
ATOM 2286 O O . VAL A 1 296 ? 31.922 41.680 10.530 1.00 28.75 274 VAL A O 1
ATOM 2290 N N . PRO A 1 297 ? 32.750 39.807 9.603 1.00 41.16 275 PRO A N 1
ATOM 2291 C CA . PRO A 1 297 ? 32.704 39.146 10.896 1.00 19.38 275 PRO A CA 1
ATOM 2292 C C . PRO A 1 297 ? 33.839 39.622 11.852 1.00 28.07 275 PRO A C 1
ATOM 2293 O O . PRO A 1 297 ? 35.006 39.763 11.461 1.00 26.67 275 PRO A O 1
ATOM 2297 N N . VAL A 1 298 ? 33.520 39.805 13.128 1.00 24.17 276 VAL A N 1
ATOM 2298 C CA . VAL A 1 298 ? 34.495 40.168 14.172 1.00 27.44 276 VAL A CA 1
ATOM 2299 C C . VAL A 1 298 ? 34.322 39.171 15.350 1.00 26.73 276 VAL A C 1
ATOM 2300 O O . VAL A 1 298 ? 33.189 38.896 15.754 1.00 25.65 276 VAL A O 1
ATOM 2304 N N . SER A 1 299 ? 35.403 38.602 15.894 1.00 33.13 277 SER A N 1
ATOM 2305 C CA . SER A 1 299 ? 35.311 37.696 17.053 1.00 29.43 277 SER A CA 1
ATOM 2306 C C . SER A 1 299 ? 36.214 38.259 18.112 1.00 24.33 277 SER A C 1
ATOM 2307 O O . SER A 1 299 ? 37.246 38.854 17.825 1.00 25.38 277 SER A O 1
ATOM 2310 N N . CYS A 1 300 ? 35.807 38.094 19.355 1.00 31.61 278 CYS A N 1
ATOM 2311 C CA . CYS A 1 300 ? 36.660 38.695 20.361 1.00 27.16 278 CYS A CA 1
ATOM 2312 C C . CYS A 1 300 ? 36.629 37.941 21.690 1.00 23.63 278 CYS A C 1
ATOM 2313 O O . CYS A 1 300 ? 35.635 37.320 22.063 1.00 24.53 278 CYS A O 1
ATOM 2316 N N . SER A 1 301 ? 37.765 37.905 22.371 1.00 30.07 279 SER A N 1
ATOM 2317 C CA . SER A 1 301 ? 37.846 37.215 23.660 1.00 23.62 279 SER A CA 1
ATOM 2318 C C . SER A 1 301 ? 38.623 38.164 24.538 1.00 24.64 279 SER A C 1
ATOM 2319 O O . SER A 1 301 ? 39.771 38.523 24.237 1.00 32.82 279 SER A O 1
ATOM 2322 N N . PHE A 1 302 ? 37.996 38.563 25.635 1.00 46.19 280 PHE A N 1
ATOM 2323 C CA . PHE A 1 302 ? 38.630 39.471 26.601 1.00 26.98 280 PHE A CA 1
ATOM 2324 C C . PHE A 1 302 ? 38.700 38.787 27.960 1.00 25.31 280 PHE A C 1
ATOM 2325 O O . PHE A 1 302 ? 37.676 38.426 28.546 1.00 31.34 280 PHE A O 1
ATOM 2333 N N . LYS A 1 303 ? 39.919 38.597 28.440 1.00 21.75 281 LYS A N 1
ATOM 2334 C CA . LYS A 1 303 ? 40.149 37.927 29.716 1.00 25.60 281 LYS A CA 1
ATOM 2335 C C . LYS A 1 303 ? 40.191 38.968 30.831 1.00 41.06 281 LYS A C 1
ATOM 2336 O O . LYS A 1 303 ? 40.490 40.123 30.541 1.00 26.90 281 LYS A O 1
ATOM 2342 N N . GLY A 1 304 ? 39.877 38.575 32.071 1.00 24.30 282 GLY A N 1
ATOM 2343 C CA . GLY A 1 304 ? 39.845 39.532 33.187 1.00 26.28 282 GLY A CA 1
ATOM 2344 C C . GLY A 1 304 ? 41.174 40.105 33.650 1.00 23.99 282 GLY A C 1
ATOM 2345 O O . GLY A 1 304 ? 41.276 41.274 34.022 1.00 31.81 282 GLY A O 1
ATOM 2346 N N . GLY A 1 305 ? 42.196 39.255 33.678 1.00 22.92 283 GLY A N 1
ATOM 2347 C CA . GLY A 1 305 ? 43.488 39.710 34.152 1.00 28.05 283 GLY A CA 1
ATOM 2348 C C . GLY A 1 305 ? 44.507 38.576 34.216 1.00 29.09 283 GLY A C 1
ATOM 2349 O O . GLY A 1 305 ? 44.739 37.870 33.242 1.00 35.64 283 GLY A O 1
ATOM 2350 N N . THR A 1 306 ? 45.134 38.410 35.371 1.00 35.69 284 THR A N 1
ATOM 2351 C CA . THR A 1 306 ? 46.143 37.369 35.541 1.00 39.40 284 THR A CA 1
ATOM 2352 C C . THR A 1 306 ? 45.532 35.988 35.676 1.00 45.55 284 THR A C 1
ATOM 2353 O O . THR A 1 306 ? 44.433 35.899 36.196 1.00 45.16 284 THR A O 1
ATOM 2357 N N . PRO A 1 307 ? 46.205 34.941 35.200 1.00 44.63 285 PRO A N 1
ATOM 2358 C CA . PRO A 1 307 ? 47.510 35.071 34.547 1.00 28.66 285 PRO A CA 1
ATOM 2359 C C . PRO A 1 307 ? 47.546 35.548 33.086 1.00 33.63 285 PRO A C 1
ATOM 2360 O O . PRO A 1 307 ? 46.801 35.160 32.200 1.00 36.30 285 PRO A O 1
ATOM 2364 N N . VAL A 1 308 ? 48.482 36.426 32.815 1.00 26.40 286 VAL A N 1
ATOM 2365 C CA . VAL A 1 308 ? 48.639 36.945 31.473 1.00 35.04 286 VAL A CA 1
ATOM 2366 C C . VAL A 1 308 ? 48.851 35.778 30.540 1.00 29.79 286 VAL A C 1
ATOM 2367 O O . VAL A 1 308 ? 49.231 34.697 30.981 1.00 33.18 286 VAL A O 1
ATOM 2371 N N . LYS A 1 309 ? 48.598 35.958 29.254 1.00 54.31 287 LYS A N 1
ATOM 2372 C CA . LYS A 1 309 ? 48.817 34.859 28.312 1.00 32.50 287 LYS A CA 1
ATOM 2373 C C . LYS A 1 309 ? 50.316 34.817 28.030 1.00 52.52 287 LYS A C 1
ATOM 2374 O O . LYS A 1 309 ? 50.945 35.814 27.635 1.00 30.55 287 LYS A O 1
ATOM 2380 N N . LYS A 1 310 ? 50.856 33.615 28.205 1.00 27.32 288 LYS A N 1
ATOM 2381 C CA . LYS A 1 310 ? 52.289 33.345 27.988 1.00 31.91 288 LYS A CA 1
ATOM 2382 C C . LYS A 1 310 ? 52.678 32.973 26.556 1.00 40.71 288 LYS A C 1
ATOM 2383 O O . LYS A 1 310 ? 53.820 33.190 26.145 1.00 36.56 288 LYS A O 1
ATOM 2389 N N . LEU A 1 311 ? 51.765 32.417 25.767 1.00 40.64 289 LEU A N 1
ATOM 2390 C CA . LEU A 1 311 ? 52.160 32.048 24.413 1.00 34.79 289 LEU A CA 1
ATOM 2391 C C . LEU A 1 311 ? 51.698 33.001 23.333 1.00 46.34 289 LEU A C 1
ATOM 2392 O O . LEU A 1 311 ? 52.032 32.840 22.170 1.00 33.81 289 LEU A O 1
ATOM 2397 N N . THR A 1 312 ? 50.964 34.034 23.711 1.00 38.78 290 THR A N 1
ATOM 2398 C CA . THR A 1 312 ? 50.556 34.948 22.671 1.00 31.31 290 THR A CA 1
ATOM 2399 C C . THR A 1 312 ? 50.577 36.320 23.317 1.00 39.24 290 THR A C 1
ATOM 2400 O O . THR A 1 312 ? 50.599 36.423 24.550 1.00 35.53 290 THR A O 1
ATOM 2404 N N . LYS A 1 313 ? 50.566 37.359 22.491 1.00 25.94 291 LYS A N 1
ATOM 2405 C CA . LYS A 1 313 ? 50.565 38.729 23.028 1.00 26.61 291 LYS A CA 1
ATOM 2406 C C . LYS A 1 313 ? 49.257 38.994 23.768 1.00 40.69 291 LYS A C 1
ATOM 2407 O O . LYS A 1 313 ? 48.234 38.474 23.375 1.00 26.38 291 LYS A O 1
ATOM 2413 N N . ASN A 1 314 ? 49.263 39.819 24.806 1.00 43.88 292 ASN A N 1
ATOM 2414 C CA . ASN A 1 314 ? 48.030 40.101 25.548 1.00 23.95 292 ASN A CA 1
ATOM 2415 C C . ASN A 1 314 ? 46.896 40.888 24.884 1.00 30.52 292 ASN A C 1
ATOM 2416 O O . ASN A 1 314 ? 45.717 40.616 25.122 1.00 49.18 292 ASN A O 1
ATOM 2421 N N . LEU A 1 315 ? 47.268 41.807 23.997 1.00 26.89 293 LEU A N 1
ATOM 2422 C CA . LEU A 1 315 ? 46.314 42.599 23.243 1.00 29.58 293 LEU A CA 1
ATOM 2423 C C . LEU A 1 315 ? 46.660 42.282 21.815 1.00 33.03 293 LEU A C 1
ATOM 2424 O O . LEU A 1 315 ? 47.805 42.384 21.376 1.00 32.46 293 LEU A O 1
ATOM 2429 N N . VAL A 1 316 ? 45.629 41.918 21.086 1.00 32.74 294 VAL A N 1
ATOM 2430 C CA . VAL A 1 316 ? 45.809 41.669 19.662 1.00 19.30 294 VAL A CA 1
ATOM 2431 C C . VAL A 1 316 ? 44.575 42.181 18.926 1.00 31.58 294 VAL A C 1
ATOM 2432 O O . VAL A 1 316 ? 43.429 41.831 19.278 1.00 25.16 294 VAL A O 1
ATOM 2436 N N . ILE A 1 317 ? 44.854 42.979 17.901 1.00 29.73 295 ILE A N 1
ATOM 2437 C CA . ILE A 1 317 ? 43.852 43.499 16.985 1.00 25.37 295 ILE A CA 1
ATOM 2438 C C . ILE A 1 317 ? 44.381 42.979 15.626 1.00 39.36 295 ILE A C 1
ATOM 2439 O O . ILE A 1 317 ? 45.371 43.442 15.064 1.00 24.53 295 ILE A O 1
ATOM 2444 N N . ASP A 1 318 ? 43.720 41.966 15.078 1.00 22.23 296 ASP A N 1
ATOM 2445 C CA . ASP A 1 318 ? 44.188 41.311 13.846 1.00 32.11 296 ASP A CA 1
ATOM 2446 C C . ASP A 1 318 ? 43.210 41.402 12.682 1.00 23.99 296 ASP A C 1
ATOM 2447 O O . ASP A 1 318 ? 42.159 40.784 12.695 1.00 26.58 296 ASP A O 1
ATOM 2452 N N . ILE A 1 319 ? 43.581 42.162 11.675 1.00 25.87 297 ILE A N 1
ATOM 2453 C CA . ILE A 1 319 ? 42.708 42.383 10.565 1.00 18.26 297 ILE A CA 1
ATOM 2454 C C . ILE A 1 319 ? 43.049 41.762 9.241 1.00 39.05 297 ILE A C 1
ATOM 2455 O O . ILE A 1 319 ? 44.032 42.153 8.649 1.00 31.03 297 ILE A O 1
ATOM 2460 N N . HIS A 1 320 ? 42.202 40.841 8.780 1.00 29.99 298 HIS A N 1
ATOM 2461 C CA . HIS A 1 320 ? 42.386 40.097 7.529 1.00 19.91 298 HIS A CA 1
ATOM 2462 C C . HIS A 1 320 ? 41.582 40.719 6.353 1.00 23.57 298 HIS A C 1
ATOM 2463 O O . HIS A 1 320 ? 40.368 40.849 6.353 1.00 30.69 298 HIS A O 1
ATOM 2470 N N . GLY A 1 321 ? 42.256 41.184 5.314 1.00 22.61 299 GLY A N 1
ATOM 2471 C CA . GLY A 1 321 ? 41.483 41.785 4.244 1.00 24.28 299 GLY A CA 1
ATOM 2472 C C . GLY A 1 321 ? 41.880 41.056 2.977 1.00 45.08 299 GLY A C 1
ATOM 2473 O O . GLY A 1 321 ? 42.672 40.104 2.976 1.00 38.59 299 GLY A O 1
ATOM 2474 N N . THR A 1 322 ? 41.297 41.522 1.884 1.00 27.87 300 THR A N 1
ATOM 2475 C CA . THR A 1 322 ? 41.564 40.937 0.578 1.00 47.60 300 THR A CA 1
ATOM 2476 C C . THR A 1 322 ? 42.964 41.128 0.009 1.00 29.50 300 THR A C 1
ATOM 2477 O O . THR A 1 322 ? 43.519 40.218 -0.604 1.00 52.50 300 THR A O 1
ATOM 2481 N N . LYS A 1 323 ? 43.543 42.317 0.168 1.00 41.90 301 LYS A N 1
ATOM 2482 C CA . LYS A 1 323 ? 44.837 42.489 -0.461 1.00 31.93 301 LYS A CA 1
ATOM 2483 C C . LYS A 1 323 ? 45.968 42.481 0.485 1.00 28.97 301 LYS A C 1
ATOM 2484 O O . LYS A 1 323 ? 47.101 42.741 0.094 1.00 33.86 301 LYS A O 1
ATOM 2490 N N . GLY A 1 324 ? 45.613 42.224 1.732 1.00 42.33 302 GLY A N 1
ATOM 2491 C CA . GLY A 1 324 ? 46.613 42.209 2.796 1.00 29.86 302 GLY A CA 1
ATOM 2492 C C . GLY A 1 324 ? 46.091 41.970 4.211 1.00 46.06 302 GLY A C 1
ATOM 2493 O O . GLY A 1 324 ? 44.925 41.641 4.442 1.00 45.84 302 GLY A O 1
ATOM 2494 N N . ASP A 1 325 ? 47.010 42.123 5.157 1.00 31.92 303 ASP A N 1
ATOM 2495 C CA . ASP A 1 325 ? 46.765 41.892 6.569 1.00 35.19 303 ASP A CA 1
ATOM 2496 C C . ASP A 1 325 ? 47.461 42.988 7.383 1.00 38.38 303 ASP A C 1
ATOM 2497 O O . ASP A 1 325 ? 48.428 43.621 6.944 1.00 28.33 303 ASP A O 1
ATOM 2502 N N . LEU A 1 326 ? 46.959 43.178 8.597 1.00 40.27 304 LEU A N 1
ATOM 2503 C CA . LEU A 1 326 ? 47.495 44.151 9.525 1.00 27.87 304 LEU A CA 1
ATOM 2504 C C . LEU A 1 326 ? 47.105 43.663 10.924 1.00 39.42 304 LEU A C 1
ATOM 2505 O O . LEU A 1 326 ? 45.953 43.308 11.217 1.00 26.62 304 LEU A O 1
ATOM 2510 N N . LYS A 1 327 ? 48.116 43.680 11.785 1.00 32.23 305 LYS A N 1
ATOM 2511 C CA . LYS A 1 327 ? 48.001 43.248 13.160 1.00 31.33 305 LYS A CA 1
ATOM 2512 C C . LYS A 1 327 ? 48.714 44.212 14.091 1.00 28.92 305 LYS A C 1
ATOM 2513 O O . LYS A 1 327 ? 49.808 44.648 13.787 1.00 20.58 305 LYS A O 1
ATOM 2519 N N . ILE A 1 328 ? 48.013 44.578 15.168 1.00 26.49 306 ILE A N 1
ATOM 2520 C CA . ILE A 1 328 ? 48.504 45.399 16.240 1.00 34.05 306 ILE A CA 1
ATOM 2521 C C . ILE A 1 328 ? 48.448 44.379 17.380 1.00 38.70 306 ILE A C 1
ATOM 2522 O O . ILE A 1 328 ? 47.442 43.749 17.668 1.00 25.14 306 ILE A O 1
ATOM 2527 N N . GLU A 1 329 ? 49.588 44.215 18.025 1.00 20.60 307 GLU A N 1
ATOM 2528 C CA . GLU A 1 329 ? 49.756 43.228 19.095 1.00 26.33 307 GLU A CA 1
ATOM 2529 C C . GLU A 1 329 ? 50.642 43.895 20.159 1.00 48.97 307 GLU A C 1
ATOM 2530 O O . GLU A 1 329 ? 51.484 44.721 19.814 1.00 27.74 307 GLU A O 1
ATOM 2536 N N . GLY A 1 330 ? 50.524 43.549 21.434 1.00 27.17 308 GLY A N 1
ATOM 2537 C CA . GLY A 1 330 ? 51.392 44.228 22.366 1.00 32.80 308 GLY A CA 1
ATOM 2538 C C . GLY A 1 330 ? 51.024 43.699 23.719 1.00 35.03 308 GLY A C 1
ATOM 2539 O O . GLY A 1 330 ? 50.201 42.799 23.783 1.00 30.47 308 GLY A O 1
ATOM 2540 N N . ASP A 1 331 ? 51.668 44.221 24.751 1.00 61.33 309 ASP A N 1
ATOM 2541 C CA . ASP A 1 331 ? 51.424 43.842 26.145 1.00 70.73 309 ASP A CA 1
ATOM 2542 C C . ASP A 1 331 ? 51.290 45.209 26.791 1.00 67.41 309 ASP A C 1
ATOM 2543 O O . ASP A 1 331 ? 51.251 46.212 26.069 1.00 89.14 309 ASP A O 1
ATOM 2548 N N . SER A 1 338 ? 53.589 50.190 28.170 1.00 100.00 316 SER A N 1
ATOM 2549 C CA . SER A 1 338 ? 52.724 49.621 27.138 1.00 100.00 316 SER A CA 1
ATOM 2550 C C . SER A 1 338 ? 53.696 49.283 26.035 1.00 100.00 316 SER A C 1
ATOM 2551 O O . SER A 1 338 ? 54.621 50.070 25.768 1.00 100.00 316 SER A O 1
ATOM 2554 N N . ASN A 1 339 ? 53.477 48.144 25.378 1.00 100.00 317 ASN A N 1
ATOM 2555 C CA . ASN A 1 339 ? 54.355 47.738 24.270 1.00 100.00 317 ASN A CA 1
ATOM 2556 C C . ASN A 1 339 ? 53.742 47.215 23.003 1.00 50.70 317 ASN A C 1
ATOM 2557 O O . ASN A 1 339 ? 53.714 46.011 22.791 1.00 51.87 317 ASN A O 1
ATOM 2562 N N . LEU A 1 340 ? 53.301 48.137 22.150 1.00 46.07 318 LEU A N 1
ATOM 2563 C CA . LEU A 1 340 ? 52.685 47.794 20.869 1.00 44.09 318 LEU A CA 1
ATOM 2564 C C . LEU A 1 340 ? 53.511 47.893 19.577 1.00 43.55 318 LEU A C 1
ATOM 2565 O O . LEU A 1 340 ? 54.411 48.688 19.427 1.00 48.30 318 LEU A O 1
ATOM 2570 N N . VAL A 1 341 ? 53.151 47.074 18.609 1.00 31.38 319 VAL A N 1
ATOM 2571 C CA . VAL A 1 341 ? 53.828 47.028 17.321 1.00 27.14 319 VAL A CA 1
ATOM 2572 C C . VAL A 1 341 ? 52.739 46.811 16.296 1.00 26.42 319 VAL A C 1
ATOM 2573 O O . VAL A 1 341 ? 51.833 45.997 16.511 1.00 29.59 319 VAL A O 1
ATOM 2577 N N . LEU A 1 342 ? 52.808 47.525 15.189 1.00 29.25 320 LEU A N 1
ATOM 2578 C CA . LEU A 1 342 ? 51.807 47.301 14.173 1.00 21.33 320 LEU A CA 1
ATOM 2579 C C . LEU A 1 342 ? 52.547 46.630 13.022 1.00 39.13 320 LEU A C 1
ATOM 2580 O O . LEU A 1 342 ? 53.584 47.062 12.517 1.00 41.88 320 LEU A O 1
ATOM 2585 N N . TYR A 1 343 ? 51.952 45.550 12.577 1.00 19.80 321 TYR A N 1
ATOM 2586 C CA . TYR A 1 343 ? 52.538 44.821 11.479 1.00 16.43 321 TYR A CA 1
ATOM 2587 C C . TYR A 1 343 ? 51.637 44.889 10.286 1.00 30.48 321 TYR A C 1
ATOM 2588 O O . TYR A 1 343 ? 50.428 44.840 10.410 1.00 32.49 321 TYR A O 1
ATOM 2597 N N . PHE A 1 344 ? 52.236 44.952 9.106 1.00 31.19 322 PHE A N 1
ATOM 2598 C CA . PHE A 1 344 ? 51.424 45.056 7.902 1.00 28.56 322 PHE A CA 1
ATOM 2599 C C . PHE A 1 344 ? 52.093 44.374 6.727 1.00 37.47 322 PHE A C 1
ATOM 2600 O O . PHE A 1 344 ? 53.305 44.435 6.576 1.00 35.89 322 PHE A O 1
ATOM 2608 N N . TYR A 1 345 ? 51.282 43.716 5.915 1.00 32.95 323 TYR A N 1
ATOM 2609 C CA . TYR A 1 345 ? 51.783 43.043 4.737 1.00 39.09 323 TYR A CA 1
ATOM 2610 C C . TYR A 1 345 ? 50.654 43.375 3.772 1.00 37.30 323 TYR A C 1
ATOM 2611 O O . TYR A 1 345 ? 49.501 43.012 4.019 1.00 35.05 323 TYR A O 1
ATOM 2620 N N . GLY A 1 346 ? 50.945 44.100 2.695 1.00 27.05 324 GLY A N 1
ATOM 2621 C CA . GLY A 1 346 ? 49.864 44.457 1.784 1.00 37.74 324 GLY A CA 1
ATOM 2622 C C . GLY A 1 346 ? 50.350 45.347 0.659 1.00 76.35 324 GLY A C 1
ATOM 2623 O O . GLY A 1 346 ? 51.550 45.576 0.557 1.00 48.26 324 GLY A O 1
ATOM 2624 N N . ILE A 1 347 ? 49.419 45.847 -0.154 1.00 40.36 325 ILE A N 1
ATOM 2625 C CA . ILE A 1 347 ? 49.761 46.676 -1.310 1.00 63.16 325 ILE A CA 1
ATOM 2626 C C . ILE A 1 347 ? 50.107 48.062 -0.855 1.00 26.74 325 ILE A C 1
ATOM 2627 O O . ILE A 1 347 ? 49.362 48.624 -0.053 1.00 69.66 325 ILE A O 1
ATOM 2632 N N . LYS A 1 348 ? 51.219 48.595 -1.351 1.00 100.00 326 LYS A N 1
ATOM 2633 C CA . LYS A 1 348 ? 51.603 49.943 -0.948 1.00 100.00 326 LYS A CA 1
ATOM 2634 C C . LYS A 1 348 ? 50.536 51.038 -1.144 1.00 71.31 326 LYS A C 1
ATOM 2635 O O . LYS A 1 348 ? 50.468 51.942 -0.314 1.00 100.00 326 LYS A O 1
ATOM 2641 N N . ASN A 1 349 ? 49.687 50.966 -2.176 1.00 86.13 327 ASN A N 1
ATOM 2642 C CA . ASN A 1 349 ? 48.637 51.978 -2.391 1.00 45.51 327 ASN A CA 1
ATOM 2643 C C . ASN A 1 349 ? 47.168 51.498 -2.497 1.00 73.45 327 ASN A C 1
ATOM 2644 O O . ASN A 1 349 ? 46.852 50.319 -2.298 1.00 83.87 327 ASN A O 1
ATOM 2649 N N . GLY A 1 350 ? 46.261 52.429 -2.787 1.00 100.00 328 GLY A N 1
ATOM 2650 C CA . GLY A 1 350 ? 44.838 52.098 -2.916 1.00 100.00 328 GLY A CA 1
ATOM 2651 C C . GLY A 1 350 ? 43.969 53.315 -3.237 1.00 100.00 328 GLY A C 1
ATOM 2652 O O . GLY A 1 350 ? 44.225 54.408 -2.747 1.00 79.88 328 GLY A O 1
ATOM 2653 N N . GLU A 1 384 ? 50.257 45.014 -6.640 1.00 86.12 362 GLU A N 1
ATOM 2654 C CA . GLU A 1 384 ? 50.214 43.551 -6.497 1.00 100.00 362 GLU A CA 1
ATOM 2655 C C . GLU A 1 384 ? 51.442 43.061 -5.765 1.00 93.16 362 GLU A C 1
ATOM 2656 O O . GLU A 1 384 ? 51.521 41.952 -5.226 1.00 100.00 362 GLU A O 1
ATOM 2662 N N . GLU A 1 385 ? 52.444 43.915 -5.800 1.00 100.00 363 GLU A N 1
ATOM 2663 C CA . GLU A 1 385 ? 53.642 43.529 -5.110 1.00 87.04 363 GLU A CA 1
ATOM 2664 C C . GLU A 1 385 ? 53.225 44.002 -3.729 1.00 100.00 363 GLU A C 1
ATOM 2665 O O . GLU A 1 385 ? 52.895 45.177 -3.499 1.00 56.54 363 GLU A O 1
ATOM 2671 N N . GLN A 1 386 ? 53.164 43.019 -2.843 1.00 45.39 364 GLN A N 1
ATOM 2672 C CA . GLN A 1 386 ? 52.801 43.218 -1.449 1.00 40.29 364 GLN A CA 1
ATOM 2673 C C . GLN A 1 386 ? 54.028 43.548 -0.628 1.00 84.30 364 GLN A C 1
ATOM 2674 O O . GLN A 1 386 ? 55.082 42.917 -0.762 1.00 56.23 364 GLN A O 1
ATOM 2680 N N . THR A 1 387 ? 53.882 44.531 0.248 1.00 71.12 365 THR A N 1
ATOM 2681 C CA . THR A 1 387 ? 55.011 44.939 1.050 1.00 57.18 365 THR A CA 1
ATOM 2682 C C . THR A 1 387 ? 54.731 44.677 2.507 1.00 43.63 365 THR A C 1
ATOM 2683 O O . THR A 1 387 ? 53.590 44.479 2.928 1.00 48.92 365 THR A O 1
ATOM 2687 N N . MET A 1 388 ? 55.830 44.705 3.245 1.00 34.77 366 MET A N 1
ATOM 2688 C CA . MET A 1 388 ? 55.885 44.488 4.673 1.00 33.55 366 MET A CA 1
ATOM 2689 C C . MET A 1 388 ? 56.315 45.729 5.460 1.00 59.50 366 MET A C 1
ATOM 2690 O O . MET A 1 388 ? 57.377 46.276 5.190 1.00 59.43 366 MET A O 1
ATOM 2695 N N . GLU A 1 389 ? 55.529 46.162 6.444 1.00 34.16 367 GLU A N 1
ATOM 2696 C CA . GLU A 1 389 ? 55.950 47.320 7.244 1.00 31.51 367 GLU A CA 1
ATOM 2697 C C . GLU A 1 389 ? 55.845 46.928 8.699 1.00 39.45 367 GLU A C 1
ATOM 2698 O O . GLU A 1 389 ? 54.851 46.314 9.077 1.00 35.13 367 GLU A O 1
ATOM 2704 N N . VAL A 1 390 ? 56.823 47.264 9.530 1.00 40.39 368 VAL A N 1
ATOM 2705 C CA . VAL A 1 390 ? 56.687 46.932 10.964 1.00 29.05 368 VAL A CA 1
ATOM 2706 C C . VAL A 1 390 ? 56.711 48.295 11.651 1.00 41.70 368 VAL A C 1
ATOM 2707 O O . VAL A 1 390 ? 57.744 48.948 11.681 1.00 31.95 368 VAL A O 1
ATOM 2711 N N . PHE A 1 391 ? 55.583 48.752 12.171 1.00 39.27 369 PHE A N 1
ATOM 2712 C CA . PHE A 1 391 ? 55.534 50.080 12.776 1.00 28.97 369 PHE A CA 1
ATOM 2713 C C . PHE A 1 391 ? 55.611 50.019 14.287 1.00 42.66 369 PHE A C 1
ATOM 2714 O O . PHE A 1 391 ? 54.787 49.357 14.891 1.00 26.27 369 PHE A O 1
ATOM 2722 N N . HIS A 1 392 ? 56.623 50.681 14.838 1.00 30.57 370 HIS A N 1
ATOM 2723 C CA . HIS A 1 392 ? 56.849 50.717 16.266 1.00 33.70 370 HIS A CA 1
ATOM 2724 C C . HIS A 1 392 ? 57.598 51.957 16.703 1.00 78.72 370 HIS A C 1
ATOM 2725 O O . HIS A 1 392 ? 58.679 52.230 16.164 1.00 49.74 370 HIS A O 1
ATOM 2732 N N . LEU A 1 393 ? 57.014 52.643 17.693 1.00 55.69 371 LEU A N 1
ATOM 2733 C CA . LEU A 1 393 ? 57.603 53.852 18.294 1.00 35.37 371 LEU A CA 1
ATOM 2734 C C . LEU A 1 393 ? 58.518 53.474 19.412 1.00 42.10 371 LEU A C 1
ATOM 2735 O O . LEU A 1 393 ? 58.165 52.704 20.304 1.00 49.69 371 LEU A O 1
ATOM 2740 N N . ARG A 1 394 ? 59.739 53.967 19.347 1.00 25.93 372 ARG A N 1
ATOM 2741 C CA . ARG A 1 394 ? 60.632 53.605 20.409 1.00 25.45 372 ARG A CA 1
ATOM 2742 C C . ARG A 1 394 ? 60.311 54.435 21.636 1.00 40.28 372 ARG A C 1
ATOM 2743 O O . ARG A 1 394 ? 60.249 55.669 21.587 1.00 33.94 372 ARG A O 1
ATOM 2751 N N . ASN A 1 395 ? 60.110 53.691 22.721 1.00 37.25 373 ASN A N 1
ATOM 2752 C CA . ASN A 1 395 ? 59.862 54.238 24.052 1.00 41.54 373 ASN A CA 1
ATOM 2753 C C . ASN A 1 395 ? 58.674 55.140 24.219 1.00 46.37 373 ASN A C 1
ATOM 2754 O O . ASN A 1 395 ? 58.696 55.885 25.179 1.00 39.72 373 ASN A O 1
ATOM 2759 N N . TYR A 1 396 ? 57.673 55.080 23.348 1.00 35.78 374 TYR A N 1
ATOM 2760 C CA . TYR A 1 396 ? 56.509 55.926 23.518 1.00 82.85 374 TYR A CA 1
ATOM 2761 C C . TYR A 1 396 ? 55.786 55.715 24.854 1.00 36.38 374 TYR A C 1
ATOM 2762 O O . TYR A 1 396 ? 55.494 54.587 25.304 1.00 48.18 374 TYR A O 1
ATOM 2771 N N . ASN A 1 397 ? 55.520 56.860 25.482 1.00 92.71 375 ASN A N 1
ATOM 2772 C CA . ASN A 1 397 ? 54.818 56.922 26.752 1.00 53.54 375 ASN A CA 1
ATOM 2773 C C . ASN A 1 397 ? 53.428 57.153 26.194 1.00 56.32 375 ASN A C 1
ATOM 2774 O O . ASN A 1 397 ? 53.146 58.242 25.705 1.00 51.36 375 ASN A O 1
ATOM 2779 N N . SER A 1 398 ? 52.585 56.128 26.246 1.00 28.39 376 SER A N 1
ATOM 2780 C CA . SER A 1 398 ? 51.242 56.163 25.681 1.00 31.18 376 SER A CA 1
ATOM 2781 C C . SER A 1 398 ? 50.281 56.867 26.606 1.00 37.57 376 SER A C 1
ATOM 2782 O O . SER A 1 398 ? 49.470 57.728 26.212 1.00 40.80 376 SER A O 1
ATOM 2785 N N . VAL A 1 399 ? 50.458 56.485 27.857 1.00 27.58 377 VAL A N 1
ATOM 2786 C CA . VAL A 1 399 ? 49.637 57.021 28.923 1.00 47.72 377 VAL A CA 1
ATOM 2787 C C . VAL A 1 399 ? 49.421 58.523 28.927 1.00 46.55 377 VAL A C 1
ATOM 2788 O O . VAL A 1 399 ? 48.298 58.991 29.056 1.00 35.05 377 VAL A O 1
ATOM 2792 N N . VAL A 1 400 ? 50.499 59.273 28.794 1.00 30.82 378 VAL A N 1
ATOM 2793 C CA . VAL A 1 400 ? 50.354 60.714 28.800 1.00 27.59 378 VAL A CA 1
ATOM 2794 C C . VAL A 1 400 ? 50.231 61.097 27.363 1.00 53.99 378 VAL A C 1
ATOM 2795 O O . VAL A 1 400 ? 49.436 61.976 27.051 1.00 38.11 378 VAL A O 1
ATOM 2799 N N . GLY A 1 401 ? 51.047 60.443 26.529 1.00 25.54 379 GLY A N 1
ATOM 2800 C CA . GLY A 1 401 ? 51.080 60.743 25.113 1.00 16.91 379 GLY A CA 1
ATOM 2801 C C . GLY A 1 401 ? 49.738 60.838 24.375 1.00 33.86 379 GLY A C 1
ATOM 2802 O O . GLY A 1 401 ? 49.469 61.772 23.567 1.00 29.21 379 GLY A O 1
ATOM 2803 N N . ASN A 1 402 ? 48.916 59.832 24.651 1.00 30.99 380 ASN A N 1
ATOM 2804 C CA . ASN A 1 402 ? 47.608 59.781 24.000 1.00 26.40 380 ASN A CA 1
ATOM 2805 C C . ASN A 1 402 ? 46.668 60.868 24.494 1.00 18.64 380 ASN A C 1
ATOM 2806 O O . ASN A 1 402 ? 45.977 61.430 23.671 1.00 30.22 380 ASN A O 1
ATOM 2811 N N . ILE A 1 403 ? 46.657 61.154 25.799 1.00 25.02 381 ILE A N 1
ATOM 2812 C CA . ILE A 1 403 ? 45.814 62.218 26.360 1.00 27.16 381 ILE A CA 1
ATOM 2813 C C . ILE A 1 403 ? 46.297 63.585 25.817 1.00 31.35 381 ILE A C 1
ATOM 2814 O O . ILE A 1 403 ? 45.515 64.508 25.496 1.00 31.85 381 ILE A O 1
ATOM 2819 N N . LEU A 1 404 ? 47.614 63.718 25.680 1.00 34.95 382 LEU A N 1
ATOM 2820 C CA . LEU A 1 404 ? 48.155 64.966 25.167 1.00 20.76 382 LEU A CA 1
ATOM 2821 C C . LEU A 1 404 ? 47.603 65.199 23.766 1.00 37.52 382 LEU A C 1
ATOM 2822 O O . LEU A 1 404 ? 47.241 66.320 23.404 1.00 31.97 382 LEU A O 1
ATOM 2827 N N . ARG A 1 405 ? 47.550 64.146 22.959 1.00 39.32 383 ARG A N 1
ATOM 2828 C CA . ARG A 1 405 ? 47.068 64.332 21.590 1.00 31.69 383 ARG A CA 1
ATOM 2829 C C . ARG A 1 405 ? 45.660 64.852 21.485 1.00 21.18 383 ARG A C 1
ATOM 2830 O O . ARG A 1 405 ? 45.293 65.571 20.569 1.00 32.09 383 ARG A O 1
ATOM 2838 N N . ILE A 1 406 ? 44.863 64.524 22.490 1.00 23.25 384 ILE A N 1
ATOM 2839 C CA . ILE A 1 406 ? 43.476 64.986 22.471 1.00 24.77 384 ILE A CA 1
ATOM 2840 C C . ILE A 1 406 ? 43.530 66.480 22.822 1.00 23.81 384 ILE A C 1
ATOM 2841 O O . ILE A 1 406 ? 42.770 67.324 22.318 1.00 38.32 384 ILE A O 1
ATOM 2846 N N . TYR A 1 407 ? 44.418 66.813 23.736 1.00 22.22 385 TYR A N 1
ATOM 2847 C CA . TYR A 1 407 ? 44.405 68.229 24.044 1.00 20.43 385 TYR A CA 1
ATOM 2848 C C . TYR A 1 407 ? 44.859 69.059 22.884 1.00 25.93 385 TYR A C 1
ATOM 2849 O O . TYR A 1 407 ? 44.405 70.189 22.760 1.00 29.98 385 TYR A O 1
ATOM 2858 N N . GLU A 1 408 ? 45.780 68.524 22.079 1.00 26.17 386 GLU A N 1
ATOM 2859 C CA . GLU A 1 408 ? 46.280 69.247 20.908 1.00 25.54 386 GLU A CA 1
ATOM 2860 C C . GLU A 1 408 ? 45.169 69.390 19.886 1.00 53.48 386 GLU A C 1
ATOM 2861 O O . GLU A 1 408 ? 45.075 70.383 19.139 1.00 25.35 386 GLU A O 1
ATOM 2867 N N . SER A 1 409 ? 44.307 68.383 19.841 1.00 29.70 387 SER A N 1
ATOM 2868 C CA . SER A 1 409 ? 43.194 68.491 18.897 1.00 36.28 387 SER A CA 1
ATOM 2869 C C . SER A 1 409 ? 42.113 69.505 19.349 1.00 23.00 387 SER A C 1
ATOM 2870 O O . SER A 1 409 ? 41.398 70.094 18.530 1.00 40.50 387 SER A O 1
ATOM 2873 N N . ILE A 1 410 ? 42.000 69.725 20.658 1.00 34.73 388 ILE A N 1
ATOM 2874 C CA . ILE A 1 410 ? 41.037 70.687 21.164 1.00 27.31 388 ILE A CA 1
ATOM 2875 C C . ILE A 1 410 ? 41.594 72.047 20.777 1.00 22.75 388 ILE A C 1
ATOM 2876 O O . ILE A 1 410 ? 40.931 72.963 20.305 1.00 28.88 388 ILE A O 1
ATOM 2881 N N . ALA A 1 411 ? 42.895 72.170 20.992 1.00 24.29 389 ALA A N 1
ATOM 2882 C CA . ALA A 1 411 ? 43.559 73.435 20.685 1.00 30.52 389 ALA A CA 1
ATOM 2883 C C . ALA A 1 411 ? 43.454 73.827 19.229 1.00 38.83 389 ALA A C 1
ATOM 2884 O O . ALA A 1 411 ? 43.201 74.987 18.860 1.00 34.39 389 ALA A O 1
ATOM 2886 N N . ASP A 1 412 ? 43.719 72.839 18.383 1.00 32.10 390 ASP A N 1
ATOM 2887 C CA . ASP A 1 412 ? 43.607 73.092 16.961 1.00 26.66 390 ASP A CA 1
ATOM 2888 C C . ASP A 1 412 ? 42.197 73.610 16.740 1.00 30.86 390 ASP A C 1
ATOM 2889 O O . ASP A 1 412 ? 42.008 74.706 16.261 1.00 39.39 390 ASP A O 1
ATOM 2894 N N . TYR A 1 413 ? 41.225 72.806 17.145 1.00 30.19 391 TYR A N 1
ATOM 2895 C CA . TYR A 1 413 ? 39.828 73.177 17.001 1.00 50.93 391 TYR A CA 1
ATOM 2896 C C . TYR A 1 413 ? 39.610 74.598 17.434 1.00 42.79 391 TYR A C 1
ATOM 2897 O O . TYR A 1 413 ? 38.828 75.376 16.828 1.00 51.26 391 TYR A O 1
ATOM 2906 N N . HIS A 1 414 ? 40.236 74.933 18.551 1.00 48.40 392 HIS A N 1
ATOM 2907 C CA . HIS A 1 414 ? 39.990 76.251 19.091 1.00 32.93 392 HIS A CA 1
ATOM 2908 C C . HIS A 1 414 ? 40.637 77.450 18.467 1.00 43.15 392 HIS A C 1
ATOM 2909 O O . HIS A 1 414 ? 40.009 78.486 18.218 1.00 25.42 392 HIS A O 1
ATOM 2916 N N . PHE A 1 415 ? 41.918 77.295 18.210 1.00 29.78 393 PHE A N 1
ATOM 2917 C CA . PHE A 1 415 ? 42.687 78.392 17.682 1.00 36.20 393 PHE A CA 1
ATOM 2918 C C . PHE A 1 415 ? 42.636 78.397 16.178 1.00 33.82 393 PHE A C 1
ATOM 2919 O O . PHE A 1 415 ? 42.693 79.449 15.555 1.00 40.53 393 PHE A O 1
ATOM 2927 N N . LEU A 1 416 ? 42.624 77.243 15.547 1.00 50.62 394 LEU A N 1
ATOM 2928 C CA . LEU A 1 416 ? 42.622 77.205 14.097 1.00 40.74 394 LEU A CA 1
ATOM 2929 C C . LEU A 1 416 ? 41.208 76.990 13.542 1.00 85.39 394 LEU A C 1
ATOM 2930 O O . LEU A 1 416 ? 40.293 77.742 13.870 1.00 100.00 394 LEU A O 1
ATOM 2935 N N . LYS A 1 435 ? 30.181 74.285 17.361 1.00 100.00 413 LYS A N 1
ATOM 2936 C CA . LYS A 1 435 ? 30.000 72.964 17.970 1.00 100.00 413 LYS A CA 1
ATOM 2937 C C . LYS A 1 435 ? 29.941 71.844 16.929 1.00 100.00 413 LYS A C 1
ATOM 2938 O O . LYS A 1 435 ? 29.454 72.010 15.820 1.00 100.00 413 LYS A O 1
ATOM 2944 N N . PHE A 1 436 ? 30.490 70.687 17.309 1.00 64.42 414 PHE A N 1
ATOM 2945 C CA . PHE A 1 436 ? 30.461 69.514 16.441 1.00 51.37 414 PHE A CA 1
ATOM 2946 C C . PHE A 1 436 ? 29.814 68.315 17.129 1.00 49.41 414 PHE A C 1
ATOM 2947 O O . PHE A 1 436 ? 29.969 68.145 18.364 1.00 42.78 414 PHE A O 1
ATOM 2955 N N . ASP A 1 437 ? 29.035 67.548 16.359 1.00 30.15 415 ASP A N 1
ATOM 2956 C CA . ASP A 1 437 ? 28.322 66.425 16.992 1.00 45.15 415 ASP A CA 1
ATOM 2957 C C . ASP A 1 437 ? 29.130 65.274 17.612 1.00 32.46 415 ASP A C 1
ATOM 2958 O O . ASP A 1 437 ? 29.126 65.062 18.839 1.00 39.31 415 ASP A O 1
ATOM 2963 N N . LYS A 1 438 ? 29.834 64.545 16.760 1.00 46.98 416 LYS A N 1
ATOM 2964 C CA . LYS A 1 438 ? 30.645 63.412 17.206 1.00 54.12 416 LYS A CA 1
ATOM 2965 C C . LYS A 1 438 ? 31.833 63.385 16.258 1.00 30.66 416 LYS A C 1
ATOM 2966 O O . LYS A 1 438 ? 31.767 63.996 15.227 1.00 38.90 416 LYS A O 1
ATOM 2972 N N . GLN A 1 439 ? 32.920 62.685 16.547 1.00 34.89 417 GLN A N 1
ATOM 2973 C CA . GLN A 1 439 ? 34.049 62.646 15.613 1.00 25.69 417 GLN A CA 1
ATOM 2974 C C . GLN A 1 439 ? 33.703 61.481 14.655 1.00 28.11 417 GLN A C 1
ATOM 2975 O O . GLN A 1 439 ? 34.099 61.361 13.482 1.00 30.64 417 GLN A O 1
ATOM 2981 N N . GLY A 1 440 ? 32.952 60.546 15.207 1.00 23.75 418 GLY A N 1
ATOM 2982 C CA . GLY A 1 440 ? 32.596 59.363 14.411 1.00 20.98 418 GLY A CA 1
ATOM 2983 C C . GLY A 1 440 ? 33.864 58.793 13.777 1.00 40.82 418 GLY A C 1
ATOM 2984 O O . GLY A 1 440 ? 34.781 58.398 14.463 1.00 28.46 418 GLY A O 1
ATOM 2985 N N . PHE A 1 441 ? 33.977 58.696 12.463 1.00 35.60 419 PHE A N 1
ATOM 2986 C CA . PHE A 1 441 ? 35.193 58.081 11.938 1.00 29.87 419 PHE A CA 1
ATOM 2987 C C . PHE A 1 441 ? 36.261 59.029 11.457 1.00 36.70 419 PHE A C 1
ATOM 2988 O O . PHE A 1 441 ? 37.344 58.614 11.026 1.00 36.79 419 PHE A O 1
ATOM 2996 N N . ARG A 1 442 ? 35.956 60.316 11.560 1.00 25.88 420 ARG A N 1
ATOM 2997 C CA . ARG A 1 442 ? 36.963 61.294 11.159 1.00 18.87 420 ARG A CA 1
ATOM 2998 C C . ARG A 1 442 ? 38.282 61.165 11.885 1.00 26.47 420 ARG A C 1
ATOM 2999 O O . ARG A 1 442 ? 38.356 60.816 13.065 1.00 32.64 420 ARG A O 1
ATOM 3007 N N . PHE A 1 443 ? 39.311 61.498 11.127 1.00 30.06 421 PHE A N 1
ATOM 3008 C CA . PHE A 1 443 ? 40.664 61.519 11.642 1.00 24.31 421 PHE A CA 1
ATOM 3009 C C . PHE A 1 443 ? 40.675 62.807 12.427 1.00 39.38 421 PHE A C 1
ATOM 3010 O O . PHE A 1 443 ? 41.265 62.893 13.482 1.00 36.49 421 PHE A O 1
ATOM 3018 N N . GLU A 1 444 ? 40.016 63.829 11.910 1.00 37.91 422 GLU A N 1
ATOM 3019 C CA . GLU A 1 444 ? 40.001 65.134 12.575 1.00 35.14 422 GLU A CA 1
ATOM 3020 C C . GLU A 1 444 ? 39.214 65.207 13.856 1.00 36.06 422 GLU A C 1
ATOM 3021 O O . GLU A 1 444 ? 38.293 64.433 14.146 1.00 41.88 422 GLU A O 1
ATOM 3027 N N . GLY A 1 445 ? 39.603 66.200 14.637 1.00 38.86 423 GLY A N 1
ATOM 3028 C CA . GLY A 1 445 ? 38.919 66.445 15.909 1.00 36.87 423 GLY A CA 1
ATOM 3029 C C . GLY A 1 445 ? 39.111 65.478 17.070 1.00 36.30 423 GLY A C 1
ATOM 3030 O O . GLY A 1 445 ? 40.157 64.874 17.246 1.00 23.63 423 GLY A O 1
ATOM 3031 N N . PHE A 1 446 ? 38.068 65.316 17.875 1.00 29.25 424 PHE A N 1
ATOM 3032 C CA . PHE A 1 446 ? 38.245 64.443 19.001 1.00 31.72 424 PHE A CA 1
ATOM 3033 C C . PHE A 1 446 ? 36.866 63.903 19.339 1.00 26.73 424 PHE A C 1
ATOM 3034 O O . PHE A 1 446 ? 35.887 64.450 18.944 1.00 29.71 424 PHE A O 1
ATOM 3042 N N . PRO A 1 447 ? 36.787 62.771 20.005 1.00 28.09 425 PRO A N 1
ATOM 3043 C CA . PRO A 1 447 ? 35.478 62.214 20.305 1.00 31.35 425 PRO A CA 1
ATOM 3044 C C . PRO A 1 447 ? 34.759 63.049 21.378 1.00 43.01 425 PRO A C 1
ATOM 3045 O O . PRO A 1 447 ? 35.386 63.632 22.264 1.00 25.25 425 PRO A O 1
ATOM 3049 N N . THR A 1 448 ? 33.433 63.067 21.311 1.00 30.56 426 THR A N 1
ATOM 3050 C CA . THR A 1 448 ? 32.600 63.862 22.195 1.00 28.21 426 THR A CA 1
ATOM 3051 C C . THR A 1 448 ? 31.690 62.966 22.979 1.00 25.68 426 THR A C 1
ATOM 3052 O O . THR A 1 448 ? 31.811 61.761 22.826 1.00 25.18 426 THR A O 1
ATOM 3056 N N . PHE A 1 449 ? 30.802 63.561 23.773 1.00 20.59 427 PHE A N 1
ATOM 3057 C CA . PHE A 1 449 ? 29.850 62.827 24.592 1.00 15.75 427 PHE A CA 1
ATOM 3058 C C . PHE A 1 449 ? 29.008 61.974 23.657 1.00 36.84 427 PHE A C 1
ATOM 3059 O O . PHE A 1 449 ? 28.628 60.857 24.001 1.00 28.28 427 PHE A O 1
ATOM 3067 N N . LYS A 1 450 ? 28.749 62.456 22.450 1.00 20.54 428 LYS A N 1
ATOM 3068 C CA . LYS A 1 450 ? 27.955 61.599 21.556 1.00 23.54 428 LYS A CA 1
ATOM 3069 C C . LYS A 1 450 ? 28.618 60.251 21.233 1.00 55.51 428 LYS A C 1
ATOM 3070 O O . LYS A 1 450 ? 27.985 59.192 21.229 1.00 30.57 428 LYS A O 1
ATOM 3076 N N . ASP A 1 451 ? 29.918 60.288 20.950 1.00 28.21 429 ASP A N 1
ATOM 3077 C CA . ASP A 1 451 ? 30.659 59.063 20.650 1.00 30.41 429 ASP A CA 1
ATOM 3078 C C . ASP A 1 451 ? 30.624 58.242 21.920 1.00 24.36 429 ASP A C 1
ATOM 3079 O O . ASP A 1 451 ? 30.666 57.035 21.829 1.00 30.99 429 ASP A O 1
ATOM 3084 N N . ALA A 1 452 ? 30.575 58.878 23.089 1.00 23.11 430 ALA A N 1
ATOM 3085 C CA . ALA A 1 452 ? 30.534 58.147 24.337 1.00 29.92 430 ALA A CA 1
ATOM 3086 C C . ALA A 1 452 ? 29.165 57.501 24.495 1.00 31.08 430 ALA A C 1
ATOM 3087 O O . ALA A 1 452 ? 29.008 56.369 24.937 1.00 27.31 430 ALA A O 1
ATOM 3089 N N . ILE A 1 453 ? 28.150 58.237 24.107 1.00 24.20 431 ILE A N 1
ATOM 3090 C CA . ILE A 1 453 ? 26.823 57.656 24.191 1.00 26.45 431 ILE A CA 1
ATOM 3091 C C . ILE A 1 453 ? 26.697 56.426 23.283 1.00 21.04 431 ILE A C 1
ATOM 3092 O O . ILE A 1 453 ? 26.112 55.404 23.635 1.00 31.25 431 ILE A O 1
ATOM 3097 N N . ILE A 1 454 ? 27.269 56.483 22.094 1.00 24.61 432 ILE A N 1
ATOM 3098 C CA . ILE A 1 454 ? 27.103 55.325 21.236 1.00 19.32 432 ILE A CA 1
ATOM 3099 C C . ILE A 1 454 ? 27.777 54.114 21.840 1.00 33.44 432 ILE A C 1
ATOM 3100 O O . ILE A 1 454 ? 27.250 53.005 21.869 1.00 26.57 432 ILE A O 1
ATOM 3105 N N . LEU A 1 455 ? 28.986 54.326 22.320 1.00 23.61 433 LEU A N 1
ATOM 3106 C CA . LEU A 1 455 ? 29.681 53.183 22.935 1.00 19.07 433 LEU A CA 1
ATOM 3107 C C . LEU A 1 455 ? 28.856 52.704 24.154 1.00 21.12 433 LEU A C 1
ATOM 3108 O O . LEU A 1 455 ? 28.675 51.524 24.400 1.00 28.76 433 LEU A O 1
ATOM 3113 N N . HIS A 1 456 ? 28.288 53.613 24.933 1.00 22.39 434 HIS A N 1
ATOM 3114 C CA . HIS A 1 456 ? 27.541 53.095 26.059 1.00 21.27 434 HIS A CA 1
ATOM 3115 C C . HIS A 1 456 ? 26.398 52.212 25.552 1.00 24.13 434 HIS A C 1
ATOM 3116 O O . HIS A 1 456 ? 25.961 51.222 26.167 1.00 27.15 434 HIS A O 1
ATOM 3123 N N . ARG A 1 457 ? 25.870 52.598 24.405 1.00 19.72 435 ARG A N 1
ATOM 3124 C CA . ARG A 1 457 ? 24.729 51.842 23.880 1.00 31.42 435 ARG A CA 1
ATOM 3125 C C . ARG A 1 457 ? 25.156 50.467 23.433 1.00 23.21 435 ARG A C 1
ATOM 3126 O O . ARG A 1 457 ? 24.473 49.479 23.668 1.00 26.18 435 ARG A O 1
ATOM 3134 N N . LEU A 1 458 ? 26.316 50.418 22.793 1.00 19.25 436 LEU A N 1
ATOM 3135 C CA . LEU A 1 458 ? 26.832 49.149 22.319 1.00 20.01 436 LEU A CA 1
ATOM 3136 C C . LEU A 1 458 ? 26.967 48.280 23.576 1.00 20.27 436 LEU A C 1
ATOM 3137 O O . LEU A 1 458 ? 26.461 47.160 23.692 1.00 22.85 436 LEU A O 1
ATOM 3142 N N . ILE A 1 459 ? 27.705 48.803 24.540 1.00 20.16 437 ILE A N 1
ATOM 3143 C CA . ILE A 1 459 ? 27.913 48.080 25.787 1.00 17.60 437 ILE A CA 1
ATOM 3144 C C . ILE A 1 459 ? 26.604 47.661 26.486 1.00 30.24 437 ILE A C 1
ATOM 3145 O O . ILE A 1 459 ? 26.417 46.568 27.012 1.00 27.67 437 ILE A O 1
ATOM 3150 N N . ASP A 1 460 ? 25.625 48.539 26.506 1.00 25.47 438 ASP A N 1
ATOM 3151 C CA . ASP A 1 460 ? 24.405 48.098 27.139 1.00 23.76 438 ASP A CA 1
ATOM 3152 C C . ASP A 1 460 ? 23.900 46.910 26.364 1.00 30.91 438 ASP A C 1
ATOM 3153 O O . ASP A 1 460 ? 23.405 45.971 26.922 1.00 22.24 438 ASP A O 1
ATOM 3158 N N . ALA A 1 461 ? 24.002 46.966 25.052 1.00 20.76 439 ALA A N 1
ATOM 3159 C CA . ALA A 1 461 ? 23.515 45.860 24.258 1.00 28.29 439 ALA A CA 1
ATOM 3160 C C . ALA A 1 461 ? 24.273 44.547 24.507 1.00 32.81 439 ALA A C 1
ATOM 3161 O O . ALA A 1 461 ? 23.779 43.430 24.298 1.00 21.07 439 ALA A O 1
ATOM 3163 N N . VAL A 1 462 ? 25.510 44.683 24.938 1.00 20.59 440 VAL A N 1
ATOM 3164 C CA . VAL A 1 462 ? 26.274 43.470 25.146 1.00 20.81 440 VAL A CA 1
ATOM 3165 C C . VAL A 1 462 ? 25.762 42.815 26.393 1.00 26.02 440 VAL A C 1
ATOM 3166 O O . VAL A 1 462 ? 25.565 41.630 26.470 1.00 24.20 440 VAL A O 1
ATOM 3170 N N . PHE A 1 463 ? 25.514 43.574 27.440 1.00 25.24 441 PHE A N 1
ATOM 3171 C CA . PHE A 1 463 ? 25.021 42.833 28.589 1.00 25.68 441 PHE A CA 1
ATOM 3172 C C . PHE A 1 463 ? 23.636 42.253 28.331 1.00 34.44 441 PHE A C 1
ATOM 3173 O O . PHE A 1 463 ? 23.262 41.196 28.821 1.00 29.07 441 PHE A O 1
ATOM 3181 N N . ARG A 1 464 ? 22.815 42.971 27.578 1.00 27.78 442 ARG A N 1
ATOM 3182 C CA . ARG A 1 464 ? 21.447 42.470 27.341 1.00 34.31 442 ARG A CA 1
ATOM 3183 C C . ARG A 1 464 ? 21.517 41.201 26.513 1.00 45.35 442 ARG A C 1
ATOM 3184 O O . ARG A 1 464 ? 20.881 40.194 26.805 1.00 30.17 442 ARG A O 1
ATOM 3192 N N . SER A 1 465 ? 22.272 41.294 25.428 1.00 33.77 443 SER A N 1
ATOM 3193 C CA . SER A 1 465 ? 22.449 40.145 24.577 1.00 29.71 443 SER A CA 1
ATOM 3194 C C . SER A 1 465 ? 22.946 39.019 25.507 1.00 22.83 443 SER A C 1
ATOM 3195 O O . SER A 1 465 ? 22.562 37.844 25.339 1.00 29.59 443 SER A O 1
ATOM 3198 N N . ASP A 1 466 ? 23.822 39.298 26.465 1.00 27.12 444 ASP A N 1
ATOM 3199 C CA . ASP A 1 466 ? 24.217 38.159 27.292 1.00 24.97 444 ASP A CA 1
ATOM 3200 C C . ASP A 1 466 ? 23.063 37.911 28.241 1.00 35.92 444 ASP A C 1
ATOM 3201 O O . ASP A 1 466 ? 22.829 36.770 28.582 1.00 37.28 444 ASP A O 1
ATOM 3206 N N . LYS A 1 467 ? 22.315 38.924 28.685 1.00 51.76 445 LYS A N 1
ATOM 3207 C CA . LYS A 1 467 ? 21.233 38.557 29.596 1.00 28.82 445 LYS A CA 1
ATOM 3208 C C . LYS A 1 467 ? 20.131 37.723 28.952 1.00 47.97 445 LYS A C 1
ATOM 3209 O O . LYS A 1 467 ? 19.665 36.737 29.498 1.00 45.40 445 LYS A O 1
ATOM 3215 N N . GLU A 1 468 ? 19.684 38.148 27.785 1.00 24.33 446 GLU A N 1
ATOM 3216 C CA . GLU A 1 468 ? 18.628 37.494 27.064 1.00 16.01 446 GLU A CA 1
ATOM 3217 C C . GLU A 1 468 ? 19.054 36.202 26.278 1.00 34.49 446 GLU A C 1
ATOM 3218 O O . GLU A 1 468 ? 18.229 35.401 25.869 1.00 48.98 446 GLU A O 1
ATOM 3224 N N . GLU A 1 469 ? 20.341 35.995 26.028 1.00 28.78 447 GLU A N 1
ATOM 3225 C CA . GLU A 1 469 ? 20.823 34.861 25.230 1.00 28.81 447 GLU A CA 1
ATOM 3226 C C . GLU A 1 469 ? 20.405 34.945 23.771 1.00 33.95 447 GLU A C 1
ATOM 3227 O O . GLU A 1 469 ? 20.034 33.957 23.175 1.00 32.67 447 GLU A O 1
ATOM 3233 N N . LYS A 1 470 ? 20.538 36.121 23.190 1.00 25.94 448 LYS A N 1
ATOM 3234 C CA . LYS A 1 470 ? 20.106 36.361 21.838 1.00 15.63 448 LYS A CA 1
ATOM 3235 C C . LYS A 1 470 ? 21.107 37.283 21.127 1.00 20.36 448 LYS A C 1
ATOM 3236 O O . LYS A 1 470 ? 21.788 38.075 21.810 1.00 36.14 448 LYS A O 1
ATOM 3242 N N . THR A 1 471 ? 21.105 37.238 19.790 1.00 34.42 449 THR A N 1
ATOM 3243 C CA . THR A 1 471 ? 21.925 38.082 18.938 1.00 23.38 449 THR A CA 1
ATOM 3244 C C . THR A 1 471 ? 21.052 39.322 18.697 1.00 50.56 449 THR A C 1
ATOM 3245 O O . THR A 1 471 ? 19.920 39.226 18.231 1.00 45.46 449 THR A O 1
ATOM 3249 N N . LEU A 1 472 ? 21.582 40.494 19.007 1.00 25.50 450 LEU A N 1
ATOM 3250 C CA . LEU A 1 472 ? 20.827 41.725 18.835 1.00 23.87 450 LEU A CA 1
ATOM 3251 C C . LEU A 1 472 ? 21.193 42.680 17.717 1.00 39.18 450 LEU A C 1
ATOM 3252 O O . LEU A 1 472 ? 22.334 42.875 17.262 1.00 33.82 450 LEU A O 1
ATOM 3257 N N . ASP A 1 473 ? 20.148 43.368 17.305 1.00 38.92 451 ASP A N 1
ATOM 3258 C CA . ASP A 1 473 ? 20.435 44.329 16.288 1.00 28.91 451 ASP A CA 1
ATOM 3259 C C . ASP A 1 473 ? 20.872 45.605 16.972 1.00 25.41 451 ASP A C 1
ATOM 3260 O O . ASP A 1 473 ? 20.202 46.154 17.866 1.00 34.90 451 ASP A O 1
ATOM 3265 N N . VAL A 1 474 ? 22.012 46.103 16.516 1.00 23.80 452 VAL A N 1
ATOM 3266 C CA . VAL A 1 474 ? 22.441 47.392 17.083 1.00 30.26 452 VAL A CA 1
ATOM 3267 C C . VAL A 1 474 ? 22.527 48.455 15.986 1.00 38.23 452 VAL A C 1
ATOM 3268 O O . VAL A 1 474 ? 23.056 49.555 16.196 1.00 30.56 452 VAL A O 1
ATOM 3272 N N . SER A 1 475 ? 21.994 48.084 14.824 1.00 33.10 453 SER A N 1
ATOM 3273 C CA . SER A 1 475 ? 22.034 48.866 13.601 1.00 39.70 453 SER A CA 1
ATOM 3274 C C . SER A 1 475 ? 21.586 50.273 13.814 1.00 47.61 453 SER A C 1
ATOM 3275 O O . SER A 1 475 ? 21.739 51.096 12.925 1.00 44.46 453 SER A O 1
ATOM 3278 N N . LYS A 1 476 ? 21.019 50.584 14.966 1.00 27.34 454 LYS A N 1
ATOM 3279 C CA . LYS A 1 476 ? 20.631 51.989 14.989 1.00 34.01 454 LYS A CA 1
ATOM 3280 C C . LYS A 1 476 ? 21.138 52.771 16.158 1.00 44.01 454 LYS A C 1
ATOM 3281 O O . LYS A 1 476 ? 20.680 53.877 16.357 1.00 34.94 454 LYS A O 1
ATOM 3287 N N . ILE A 1 477 ? 22.022 52.219 16.968 1.00 29.54 455 ILE A N 1
ATOM 3288 C CA . ILE A 1 477 ? 22.466 53.018 18.113 1.00 26.41 455 ILE A CA 1
ATOM 3289 C C . ILE A 1 477 ? 23.237 54.314 17.854 1.00 27.74 455 ILE A C 1
ATOM 3290 O O . ILE A 1 477 ? 23.373 55.149 18.759 1.00 30.54 455 ILE A O 1
ATOM 3295 N N . MET A 1 478 ? 23.707 54.450 16.608 1.00 30.53 456 MET A N 1
ATOM 3296 C CA . MET A 1 478 ? 24.486 55.602 16.154 1.00 28.31 456 MET A CA 1
ATOM 3297 C C . MET A 1 478 ? 23.684 56.853 15.938 1.00 35.30 456 MET A C 1
ATOM 3298 O O . MET A 1 478 ? 24.264 57.912 15.718 1.00 28.19 456 MET A O 1
ATOM 3303 N N . ILE A 1 479 ? 22.369 56.694 15.966 1.00 25.88 457 ILE A N 1
ATOM 3304 C CA . ILE A 1 479 ? 21.545 57.870 15.773 1.00 21.49 457 ILE A CA 1
ATOM 3305 C C . ILE A 1 479 ? 21.580 58.858 16.911 1.00 85.67 457 ILE A C 1
ATOM 3306 O O . ILE A 1 479 ? 22.032 59.993 16.610 1.00 48.39 457 ILE A O 1
ATOM 3311 N N . HIS B 1 8 ? 63.008 -4.232 27.729 1.00 58.19 -14 HIS B N 1
ATOM 3312 C CA . HIS B 1 8 ? 63.667 -4.107 26.418 1.00 52.95 -14 HIS B CA 1
ATOM 3313 C C . HIS B 1 8 ? 62.819 -3.785 25.162 1.00 27.06 -14 HIS B C 1
ATOM 3314 O O . HIS B 1 8 ? 61.622 -4.075 25.101 1.00 52.86 -14 HIS B O 1
ATOM 3321 N N . HIS B 1 9 ? 63.439 -3.124 24.174 1.00 34.27 -13 HIS B N 1
ATOM 3322 C CA . HIS B 1 9 ? 62.789 -2.707 22.915 1.00 29.10 -13 HIS B CA 1
ATOM 3323 C C . HIS B 1 9 ? 62.195 -3.877 22.128 1.00 39.96 -13 HIS B C 1
ATOM 3324 O O . HIS B 1 9 ? 61.029 -3.869 21.756 1.00 31.69 -13 HIS B O 1
ATOM 3331 N N . HIS B 1 10 ? 63.032 -4.877 21.878 1.00 32.60 -12 HIS B N 1
ATOM 3332 C CA . HIS B 1 10 ? 62.603 -6.062 21.161 1.00 32.32 -12 HIS B CA 1
ATOM 3333 C C . HIS B 1 10 ? 62.141 -7.194 22.083 1.00 22.82 -12 HIS B C 1
ATOM 3334 O O . HIS B 1 10 ? 62.327 -8.378 21.812 1.00 41.99 -12 HIS B O 1
ATOM 3341 N N . SER B 1 11 ? 61.470 -6.838 23.170 1.00 80.73 -11 SER B N 1
ATOM 3342 C CA . SER B 1 11 ? 60.989 -7.897 24.039 1.00 29.16 -11 SER B CA 1
ATOM 3343 C C . SER B 1 11 ? 59.754 -8.552 23.447 1.00 37.49 -11 SER B C 1
ATOM 3344 O O . SER B 1 11 ? 58.965 -7.923 22.745 1.00 53.55 -11 SER B O 1
ATOM 3347 N N . SER B 1 12 ? 59.568 -9.832 23.749 1.00 26.80 -10 SER B N 1
ATOM 3348 C CA . SER B 1 12 ? 58.406 -10.517 23.232 1.00 28.40 -10 SER B CA 1
ATOM 3349 C C . SER B 1 12 ? 57.128 -9.753 23.542 1.00 21.50 -10 SER B C 1
ATOM 3350 O O . SER B 1 12 ? 56.194 -9.735 22.736 1.00 73.99 -10 SER B O 1
ATOM 3353 N N . GLU B 1 13 ? 57.083 -9.134 24.721 1.00 36.24 -9 GLU B N 1
ATOM 3354 C CA . GLU B 1 13 ? 55.875 -8.416 25.098 1.00 41.67 -9 GLU B CA 1
ATOM 3355 C C . GLU B 1 13 ? 55.571 -7.314 24.116 1.00 23.20 -9 GLU B C 1
ATOM 3356 O O . GLU B 1 13 ? 54.459 -6.817 24.074 1.00 74.67 -9 GLU B O 1
ATOM 3362 N N . ASN B 1 14 ? 56.550 -6.939 23.308 1.00 35.05 -8 ASN B N 1
ATOM 3363 C CA . ASN B 1 14 ? 56.265 -5.875 22.362 1.00 29.86 -8 ASN B CA 1
ATOM 3364 C C . ASN B 1 14 ? 55.911 -6.285 20.940 1.00 30.16 -8 ASN B C 1
ATOM 3365 O O . ASN B 1 14 ? 55.770 -5.424 20.079 1.00 35.22 -8 ASN B O 1
ATOM 3370 N N . LEU B 1 15 ? 55.835 -7.585 20.692 1.00 48.41 -7 LEU B N 1
ATOM 3371 C CA . LEU B 1 15 ? 55.547 -8.082 19.358 1.00 45.96 -7 LEU B CA 1
ATOM 3372 C C . LEU B 1 15 ? 54.332 -7.464 18.684 1.00 45.47 -7 LEU B C 1
ATOM 3373 O O . LEU B 1 15 ? 54.393 -7.026 17.521 1.00 32.78 -7 LEU B O 1
ATOM 3378 N N . TYR B 1 16 ? 53.234 -7.452 19.440 1.00 26.21 -6 TYR B N 1
ATOM 3379 C CA . TYR B 1 16 ? 51.962 -6.969 18.887 1.00 45.20 -6 TYR B CA 1
ATOM 3380 C C . TYR B 1 16 ? 52.161 -5.537 18.470 1.00 23.86 -6 TYR B C 1
ATOM 3381 O O . TYR B 1 16 ? 51.854 -5.121 17.386 1.00 34.14 -6 TYR B O 1
ATOM 3390 N N . PHE B 1 17 ? 52.755 -4.781 19.369 1.00 37.44 -5 PHE B N 1
ATOM 3391 C CA . PHE B 1 17 ? 52.977 -3.423 18.966 1.00 38.61 -5 PHE B CA 1
ATOM 3392 C C . PHE B 1 17 ? 53.979 -3.269 17.849 1.00 49.05 -5 PHE B C 1
ATOM 3393 O O . PHE B 1 17 ? 53.947 -2.252 17.173 1.00 41.28 -5 PHE B O 1
ATOM 3401 N N . GLN B 1 18 ? 54.833 -4.258 17.620 1.00 28.99 -4 GLN B N 1
ATOM 3402 C CA . GLN B 1 18 ? 55.781 -4.138 16.529 1.00 27.95 -4 GLN B CA 1
ATOM 3403 C C . GLN B 1 18 ? 55.072 -4.714 15.298 1.00 34.25 -4 GLN B C 1
ATOM 3404 O O . GLN B 1 18 ? 55.573 -4.923 14.196 1.00 40.57 -4 GLN B O 1
ATOM 3410 N N . GLY B 1 19 ? 53.803 -4.983 15.482 1.00 38.65 -3 GLY B N 1
ATOM 3411 C CA . GLY B 1 19 ? 53.148 -5.500 14.318 1.00 31.99 -3 GLY B CA 1
ATOM 3412 C C . GLY B 1 19 ? 53.215 -6.992 14.157 1.00 100.00 -3 GLY B C 1
ATOM 3413 O O . GLY B 1 19 ? 52.936 -7.472 13.065 1.00 38.26 -3 GLY B O 1
ATOM 3414 N N . HIS B 1 20 ? 53.571 -7.731 15.200 1.00 40.20 -2 HIS B N 1
ATOM 3415 C CA . HIS B 1 20 ? 53.611 -9.189 15.022 1.00 62.76 -2 HIS B CA 1
ATOM 3416 C C . HIS B 1 20 ? 52.495 -9.914 15.755 1.00 41.55 -2 HIS B C 1
ATOM 3417 O O . HIS B 1 20 ? 51.976 -9.436 16.772 1.00 44.53 -2 HIS B O 1
ATOM 3424 N N . MET B 1 21 ? 52.146 -11.075 15.225 1.00 37.61 -1 MET B N 1
ATOM 3425 C CA . MET B 1 21 ? 51.076 -11.879 15.780 1.00 29.98 -1 MET B CA 1
ATOM 3426 C C . MET B 1 21 ? 51.476 -13.323 16.060 1.00 44.59 -1 MET B C 1
ATOM 3427 O O . MET B 1 21 ? 51.880 -13.980 15.110 1.00 28.63 -1 MET B O 1
ATOM 3432 N N . LEU B 1 22 ? 51.306 -13.821 17.287 1.00 35.68 0 LEU B N 1
ATOM 3433 C CA . LEU B 1 22 ? 51.610 -15.208 17.629 1.00 57.53 0 LEU B CA 1
ATOM 3434 C C . LEU B 1 22 ? 50.536 -16.066 16.990 1.00 32.14 0 LEU B C 1
ATOM 3435 O O . LEU B 1 22 ? 49.523 -15.561 16.523 1.00 53.76 0 LEU B O 1
ATOM 3440 N N . ALA B 1 23 ? 50.706 -17.374 16.997 1.00 68.62 1 ALA B N 1
ATOM 3441 C CA . ALA B 1 23 ? 49.674 -18.221 16.423 1.00 82.52 1 ALA B CA 1
ATOM 3442 C C . ALA B 1 23 ? 48.920 -19.071 17.467 1.00 76.20 1 ALA B C 1
ATOM 3443 O O . ALA B 1 23 ? 48.761 -18.693 18.640 1.00 100.00 1 ALA B O 1
ATOM 3445 N N . SER B 1 36 ? 41.788 -16.318 16.006 1.00 44.70 14 SER B N 1
ATOM 3446 C CA . SER B 1 36 ? 41.683 -15.050 16.750 1.00 100.00 14 SER B CA 1
ATOM 3447 C C . SER B 1 36 ? 42.727 -14.181 16.076 1.00 87.06 14 SER B C 1
ATOM 3448 O O . SER B 1 36 ? 42.425 -13.308 15.270 1.00 100.00 14 SER B O 1
ATOM 3451 N N . SER B 1 37 ? 43.975 -14.495 16.390 1.00 28.86 15 SER B N 1
ATOM 3452 C CA . SER B 1 37 ? 45.132 -13.835 15.854 1.00 47.04 15 SER B CA 1
ATOM 3453 C C . SER B 1 37 ? 45.048 -13.706 14.349 1.00 36.43 15 SER B C 1
ATOM 3454 O O . SER B 1 37 ? 45.952 -13.075 13.765 1.00 60.56 15 SER B O 1
ATOM 3457 N N . ARG B 1 38 ? 44.009 -14.263 13.711 1.00 22.66 16 ARG B N 1
ATOM 3458 C CA . ARG B 1 38 ? 43.940 -14.061 12.257 1.00 32.72 16 ARG B CA 1
ATOM 3459 C C . ARG B 1 38 ? 43.662 -12.551 11.890 1.00 43.57 16 ARG B C 1
ATOM 3460 O O . ARG B 1 38 ? 43.000 -11.825 12.652 1.00 27.90 16 ARG B O 1
ATOM 3468 N N . PRO B 1 39 ? 44.107 -12.007 10.751 1.00 30.44 17 PRO B N 1
ATOM 3469 C CA . PRO B 1 39 ? 43.788 -10.593 10.567 1.00 44.84 17 PRO B CA 1
ATOM 3470 C C . PRO B 1 39 ? 42.318 -10.437 10.459 1.00 57.20 17 PRO B C 1
ATOM 3471 O O . PRO B 1 39 ? 41.604 -11.410 10.198 1.00 30.13 17 PRO B O 1
ATOM 3475 N N . ILE B 1 40 ? 41.970 -9.177 10.702 1.00 33.44 18 ILE B N 1
ATOM 3476 C CA . ILE B 1 40 ? 40.595 -8.724 10.626 1.00 38.30 18 ILE B CA 1
ATOM 3477 C C . ILE B 1 40 ? 40.486 -8.608 9.113 1.00 34.17 18 ILE B C 1
ATOM 3478 O O . ILE B 1 40 ? 41.354 -8.018 8.481 1.00 41.86 18 ILE B O 1
ATOM 3483 N N . ARG B 1 41 ? 39.477 -9.247 8.538 1.00 28.55 19 ARG B N 1
ATOM 3484 C CA . ARG B 1 41 ? 39.288 -9.190 7.088 1.00 23.46 19 ARG B CA 1
ATOM 3485 C C . ARG B 1 41 ? 38.382 -8.031 6.671 1.00 28.23 19 ARG B C 1
ATOM 3486 O O . ARG B 1 41 ? 37.235 -7.911 7.092 1.00 39.44 19 ARG B O 1
ATOM 3494 N N . VAL B 1 42 ? 38.935 -7.180 5.827 1.00 37.29 20 VAL B N 1
ATOM 3495 C CA . VAL B 1 42 ? 38.292 -5.959 5.358 1.00 38.14 20 VAL B CA 1
ATOM 3496 C C . VAL B 1 42 ? 37.781 -5.941 3.917 1.00 43.01 20 VAL B C 1
ATOM 3497 O O . VAL B 1 42 ? 38.350 -6.516 2.967 1.00 38.00 20 VAL B O 1
ATOM 3501 N N . GLY B 1 43 ? 36.677 -5.225 3.780 1.00 44.83 21 GLY B N 1
ATOM 3502 C CA . GLY B 1 43 ? 36.053 -5.081 2.491 1.00 38.13 21 GLY B CA 1
ATOM 3503 C C . GLY B 1 43 ? 35.754 -3.609 2.311 1.00 31.22 21 GLY B C 1
ATOM 3504 O O . GLY B 1 43 ? 35.108 -2.985 3.157 1.00 28.50 21 GLY B O 1
ATOM 3505 N N . PHE B 1 44 ? 36.193 -3.074 1.171 1.00 28.68 22 PHE B N 1
ATOM 3506 C CA . PHE B 1 44 ? 35.957 -1.682 0.929 1.00 39.32 22 PHE B CA 1
ATOM 3507 C C . PHE B 1 44 ? 34.941 -1.305 -0.095 1.00 46.36 22 PHE B C 1
ATOM 3508 O O . PHE B 1 44 ? 34.763 -1.962 -1.110 1.00 38.82 22 PHE B O 1
ATOM 3516 N N . VAL B 1 45 ? 34.381 -0.139 0.156 1.00 29.59 23 VAL B N 1
ATOM 3517 C CA . VAL B 1 45 ? 33.469 0.516 -0.736 1.00 25.39 23 VAL B CA 1
ATOM 3518 C C . VAL B 1 45 ? 34.215 1.842 -0.923 1.00 40.58 23 VAL B C 1
ATOM 3519 O O . VAL B 1 45 ? 34.618 2.494 0.047 1.00 33.26 23 VAL B O 1
ATOM 3523 N N . GLY B 1 46 ? 34.422 2.199 -2.181 1.00 37.54 24 GLY B N 1
ATOM 3524 C CA . GLY B 1 46 ? 35.111 3.432 -2.502 1.00 29.43 24 GLY B CA 1
ATOM 3525 C C . GLY B 1 46 ? 36.553 3.157 -2.911 1.00 32.49 24 GLY B C 1
ATOM 3526 O O . GLY B 1 46 ? 37.260 4.099 -3.280 1.00 71.63 24 GLY B O 1
ATOM 3527 N N . LEU B 1 47 ? 36.992 1.900 -2.878 1.00 47.61 25 LEU B N 1
ATOM 3528 C CA . LEU B 1 47 ? 38.368 1.601 -3.305 1.00 38.55 25 LEU B CA 1
ATOM 3529 C C . LEU B 1 47 ? 38.315 1.391 -4.840 1.00 45.03 25 LEU B C 1
ATOM 3530 O O . LEU B 1 47 ? 38.603 0.304 -5.342 1.00 50.50 25 LEU B O 1
ATOM 3535 N N . THR B 1 48 ? 37.900 2.461 -5.520 1.00 93.71 26 THR B N 1
ATOM 3536 C CA . THR B 1 48 ? 37.668 2.631 -6.965 1.00 69.05 26 THR B CA 1
ATOM 3537 C C . THR B 1 48 ? 38.719 2.337 -8.044 1.00 57.66 26 THR B C 1
ATOM 3538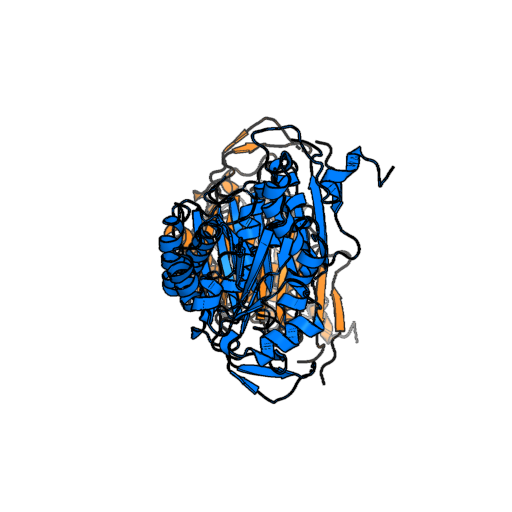 O O . THR B 1 48 ? 38.392 1.985 -9.191 1.00 80.48 26 THR B O 1
ATOM 3542 N N . SER B 1 49 ? 39.978 2.519 -7.660 1.00 64.07 27 SER B N 1
ATOM 3543 C CA . SER B 1 49 ? 41.143 2.327 -8.533 1.00 100.00 27 SER B CA 1
ATOM 3544 C C . SER B 1 49 ? 42.424 2.360 -7.700 1.00 42.09 27 SER B C 1
ATOM 3545 O O . SER B 1 49 ? 42.384 2.772 -6.549 1.00 51.49 27 SER B O 1
ATOM 3548 N N . GLY B 1 50 ? 43.539 1.937 -8.289 1.00 48.94 28 GLY B N 1
ATOM 3549 C CA . GLY B 1 50 ? 44.846 1.932 -7.623 1.00 45.11 28 GLY B CA 1
ATOM 3550 C C . GLY B 1 50 ? 45.447 3.333 -7.367 1.00 75.16 28 GLY B C 1
ATOM 3551 O O . GLY B 1 50 ? 46.580 3.468 -6.892 1.00 88.70 28 GLY B O 1
ATOM 3552 N N . LYS B 1 51 ? 44.671 4.372 -7.661 1.00 57.57 29 LYS B N 1
ATOM 3553 C CA . LYS B 1 51 ? 45.085 5.751 -7.461 1.00 43.24 29 LYS B CA 1
ATOM 3554 C C . LYS B 1 51 ? 43.979 6.562 -6.806 1.00 68.27 29 LYS B C 1
ATOM 3555 O O . LYS B 1 51 ? 43.967 7.779 -6.905 1.00 56.48 29 LYS B O 1
ATOM 3561 N N . SER B 1 52 ? 43.021 5.891 -6.177 1.00 46.88 30 SER B N 1
ATOM 3562 C CA . SER B 1 52 ? 41.935 6.606 -5.517 1.00 90.31 30 SER B CA 1
ATOM 3563 C C . SER B 1 52 ? 42.418 7.055 -4.137 1.00 92.87 30 SER B C 1
ATOM 3564 O O . SER B 1 52 ? 43.413 6.583 -3.591 1.00 32.93 30 SER B O 1
ATOM 3567 N N . TRP B 1 53 ? 41.666 7.963 -3.542 1.00 38.56 31 TRP B N 1
ATOM 3568 C CA . TRP B 1 53 ? 42.021 8.435 -2.221 1.00 48.22 31 TRP B CA 1
ATOM 3569 C C . TRP B 1 53 ? 42.348 7.297 -1.276 1.00 46.94 31 TRP B C 1
ATOM 3570 O O . TRP B 1 53 ? 43.357 7.285 -0.569 1.00 61.96 31 TRP B O 1
ATOM 3581 N N . VAL B 1 54 ? 41.412 6.359 -1.268 1.00 42.21 32 VAL B N 1
ATOM 3582 C CA . VAL B 1 54 ? 41.493 5.178 -0.420 1.00 32.35 32 VAL B CA 1
ATOM 3583 C C . VAL B 1 54 ? 42.785 4.413 -0.655 1.00 40.33 32 VAL B C 1
ATOM 3584 O O . VAL B 1 54 ? 43.425 3.880 0.267 1.00 33.68 32 VAL B O 1
ATOM 3588 N N . ALA B 1 55 ? 43.167 4.356 -1.929 1.00 32.25 33 ALA B N 1
ATOM 3589 C CA . ALA B 1 55 ? 44.382 3.641 -2.233 1.00 44.50 33 ALA B CA 1
ATOM 3590 C C . ALA B 1 55 ? 45.439 4.400 -1.483 1.00 89.65 33 ALA B C 1
ATOM 3591 O O . ALA B 1 55 ? 46.293 3.858 -0.775 1.00 47.05 33 ALA B O 1
ATOM 3593 N N . LYS B 1 56 ? 45.328 5.693 -1.734 1.00 36.17 34 LYS B N 1
ATOM 3594 C CA . LYS B 1 56 ? 46.245 6.681 -1.231 1.00 63.52 34 LYS B CA 1
ATOM 3595 C C . LYS B 1 56 ? 46.292 6.834 0.261 1.00 66.36 34 LYS B C 1
ATOM 3596 O O . LYS B 1 56 ? 47.361 7.082 0.806 1.00 49.66 34 LYS B O 1
ATOM 3602 N N . THR B 1 57 ? 45.146 6.693 0.907 1.00 44.31 35 THR B N 1
ATOM 3603 C CA . THR B 1 57 ? 45.127 6.856 2.339 1.00 41.31 35 THR B CA 1
ATOM 3604 C C . THR B 1 57 ? 44.885 5.510 2.982 1.00 79.39 35 THR B C 1
ATOM 3605 O O . THR B 1 57 ? 45.875 4.891 3.379 1.00 33.70 35 THR B O 1
ATOM 3609 N N . HIS B 1 58 ? 43.634 5.060 3.087 1.00 28.58 36 HIS B N 1
ATOM 3610 C CA . HIS B 1 58 ? 43.398 3.744 3.698 1.00 29.67 36 HIS B CA 1
ATOM 3611 C C . HIS B 1 58 ? 44.273 2.548 3.274 1.00 35.53 36 HIS B C 1
ATOM 3612 O O . HIS B 1 58 ? 44.735 1.769 4.121 1.00 36.34 36 HIS B O 1
ATOM 3619 N N . PHE B 1 59 ? 44.504 2.329 1.983 1.00 29.18 37 PHE B N 1
ATOM 3620 C CA . PHE B 1 59 ? 45.321 1.151 1.656 1.00 37.95 37 PHE B CA 1
ATOM 3621 C C . PHE B 1 59 ? 46.736 0.999 2.231 1.00 41.04 37 PHE B C 1
ATOM 3622 O O . PHE B 1 59 ? 47.220 -0.065 2.661 1.00 25.28 37 PHE B O 1
ATOM 3630 N N . LEU B 1 60 ? 47.437 2.119 2.143 1.00 60.40 38 LEU B N 1
ATOM 3631 C CA . LEU B 1 60 ? 48.813 2.243 2.592 1.00 46.74 38 LEU B CA 1
ATOM 3632 C C . LEU B 1 60 ? 48.876 1.889 4.056 1.00 43.48 38 LEU B C 1
ATOM 3633 O O . LEU B 1 60 ? 49.721 1.121 4.528 1.00 42.61 38 LEU B O 1
ATOM 3638 N N . ALA B 1 61 ? 47.926 2.481 4.760 1.00 44.86 39 ALA B N 1
ATOM 3639 C CA . ALA B 1 61 ? 47.838 2.262 6.197 1.00 46.85 39 ALA B CA 1
ATOM 3640 C C . ALA B 1 61 ? 47.608 0.793 6.490 1.00 42.67 39 ALA B C 1
ATOM 3641 O O . ALA B 1 61 ? 48.325 0.162 7.277 1.00 33.53 39 ALA B O 1
ATOM 3643 N N . ILE B 1 62 ? 46.563 0.273 5.859 1.00 31.59 40 ILE B N 1
ATOM 3644 C CA . ILE B 1 62 ? 46.248 -1.117 6.091 1.00 40.18 40 ILE B CA 1
ATOM 3645 C C . ILE B 1 62 ? 47.450 -1.890 5.622 1.00 31.20 40 ILE B C 1
ATOM 3646 O O . ILE B 1 62 ? 47.804 -2.950 6.146 1.00 36.89 40 ILE B O 1
ATOM 3651 N N . GLN B 1 63 ? 48.037 -1.337 4.573 1.00 30.84 41 GLN B N 1
ATOM 3652 C CA . GLN B 1 63 ? 49.191 -1.986 4.017 1.00 31.28 41 GLN B CA 1
ATOM 3653 C C . GLN B 1 63 ? 50.302 -2.174 5.061 1.00 46.00 41 GLN B C 1
ATOM 3654 O O . GLN B 1 63 ? 50.939 -3.226 5.127 1.00 41.82 41 GLN B O 1
ATOM 3660 N N . GLN B 1 64 ? 50.515 -1.192 5.934 1.00 39.60 42 GLN B N 1
ATOM 3661 C CA . GLN B 1 64 ? 51.549 -1.315 6.980 1.00 38.52 42 GLN B CA 1
ATOM 3662 C C . GLN B 1 64 ? 51.152 -2.143 8.246 1.00 96.84 42 GLN B C 1
ATOM 3663 O O . GLN B 1 64 ? 51.983 -2.428 9.118 1.00 37.04 42 GLN B O 1
ATOM 3669 N N . LEU B 1 65 ? 49.878 -2.526 8.358 1.00 46.29 43 LEU B N 1
ATOM 3670 C CA . LEU B 1 65 ? 49.343 -3.307 9.481 1.00 37.81 43 LEU B CA 1
ATOM 3671 C C . LEU B 1 65 ? 48.964 -4.727 9.041 1.00 44.24 43 LEU B C 1
ATOM 3672 O O . LEU B 1 65 ? 47.945 -5.279 9.433 1.00 27.11 43 LEU B O 1
ATOM 3677 N N . SER B 1 66 ? 49.825 -5.315 8.218 1.00 25.27 44 SER B N 1
ATOM 3678 C CA . SER B 1 66 ? 49.613 -6.619 7.614 1.00 43.61 44 SER B CA 1
ATOM 3679 C C . SER B 1 66 ? 49.184 -7.800 8.484 1.00 45.18 44 SER B C 1
ATOM 3680 O O . SER B 1 66 ? 48.504 -8.738 8.046 1.00 45.68 44 SER B O 1
ATOM 3683 N N . SER B 1 67 ? 49.578 -7.755 9.739 1.00 37.81 45 SER B N 1
ATOM 3684 C CA . SER B 1 67 ? 49.273 -8.873 10.623 1.00 29.66 45 SER B CA 1
ATOM 3685 C C . SER B 1 67 ? 47.919 -8.659 11.266 1.00 31.70 45 SER B C 1
ATOM 3686 O O . SER B 1 67 ? 47.338 -9.588 11.850 1.00 43.81 45 SER B O 1
ATOM 3689 N N . GLN B 1 68 ? 47.440 -7.420 11.156 1.00 30.99 46 GLN B N 1
ATOM 3690 C CA . GLN B 1 68 ? 46.165 -7.071 11.770 1.00 42.76 46 GLN B CA 1
ATOM 3691 C C . GLN B 1 68 ? 45.007 -7.030 10.825 1.00 32.25 46 GLN B C 1
ATOM 3692 O O . GLN B 1 68 ? 43.901 -7.488 11.135 1.00 43.91 46 GLN B O 1
ATOM 3698 N N . PHE B 1 69 ? 45.280 -6.465 9.659 1.00 21.47 47 PHE B N 1
ATOM 3699 C CA . PHE B 1 69 ? 44.208 -6.358 8.657 1.00 28.72 47 PHE B CA 1
ATOM 3700 C C . PHE B 1 69 ? 44.657 -6.981 7.345 1.00 45.97 47 PHE B C 1
ATOM 3701 O O . PHE B 1 69 ? 45.846 -6.918 7.041 1.00 36.05 47 PHE B O 1
ATOM 3709 N N . GLN B 1 70 ? 43.707 -7.580 6.618 1.00 29.89 48 GLN B N 1
ATOM 3710 C CA . GLN B 1 70 ? 43.882 -8.169 5.291 1.00 55.67 48 GLN B CA 1
ATOM 3711 C C . GLN B 1 70 ? 42.587 -7.793 4.556 1.00 41.31 48 GLN B C 1
ATOM 3712 O O . GLN B 1 70 ? 41.525 -7.937 5.177 1.00 42.49 48 GLN B O 1
ATOM 3718 N N . ILE B 1 71 ? 42.651 -7.291 3.309 1.00 38.04 49 ILE B N 1
ATOM 3719 C CA . ILE B 1 71 ? 41.491 -6.932 2.447 1.00 69.63 49 ILE B CA 1
ATOM 3720 C C . ILE B 1 71 ? 41.000 -8.136 1.634 1.00 48.16 49 ILE B C 1
ATOM 3721 O O . ILE B 1 71 ? 41.723 -8.668 0.802 1.00 40.26 49 ILE B O 1
ATOM 3726 N N . VAL B 1 72 ? 39.778 -8.575 1.867 1.00 41.66 50 VAL B N 1
ATOM 3727 C CA . VAL B 1 72 ? 39.276 -9.761 1.192 1.00 30.07 50 VAL B CA 1
ATOM 3728 C C . VAL B 1 72 ? 38.247 -9.388 0.192 1.00 33.72 50 VAL B C 1
ATOM 3729 O O . VAL B 1 72 ? 37.794 -10.218 -0.566 1.00 31.02 50 VAL B O 1
ATOM 3733 N N . ALA B 1 73 ? 37.894 -8.115 0.167 1.00 31.64 51 ALA B N 1
ATOM 3734 C CA . ALA B 1 73 ? 36.885 -7.751 -0.793 1.00 31.59 51 ALA B CA 1
ATOM 3735 C C . ALA B 1 73 ? 36.854 -6.295 -1.203 1.00 21.66 51 ALA B C 1
ATOM 3736 O O . ALA B 1 73 ? 37.015 -5.428 -0.336 1.00 39.26 51 ALA B O 1
ATOM 3738 N N . LEU B 1 74 ? 36.500 -6.074 -2.470 1.00 75.20 52 LEU B N 1
ATOM 3739 C CA . LEU B 1 74 ? 36.321 -4.745 -3.064 1.00 46.20 52 LEU B CA 1
ATOM 3740 C C . LEU B 1 74 ? 34.933 -4.646 -3.681 1.00 62.12 52 LEU B C 1
ATOM 3741 O O . LEU B 1 74 ? 34.527 -5.552 -4.390 1.00 34.46 52 LEU B O 1
ATOM 3746 N N . TYR B 1 75 ? 34.194 -3.572 -3.450 1.00 27.25 53 TYR B N 1
ATOM 3747 C CA . TYR B 1 75 ? 32.904 -3.487 -4.101 1.00 45.14 53 TYR B CA 1
ATOM 3748 C C . TYR B 1 75 ? 33.094 -2.441 -5.169 1.00 38.70 53 TYR B C 1
ATOM 3749 O O . TYR B 1 75 ? 33.456 -1.313 -4.879 1.00 41.58 53 TYR B O 1
ATOM 3758 N N . ASN B 1 76 ? 32.780 -2.764 -6.408 1.00 60.91 54 ASN B N 1
ATOM 3759 C CA . ASN B 1 76 ? 32.913 -1.732 -7.415 1.00 36.52 54 ASN B CA 1
ATOM 3760 C C . ASN B 1 76 ? 31.765 -1.908 -8.403 1.00 74.25 54 ASN B C 1
ATOM 3761 O O . ASN B 1 76 ? 31.310 -3.032 -8.560 1.00 31.56 54 ASN B O 1
ATOM 3766 N N . PRO B 1 77 ? 31.263 -0.856 -9.047 1.00 48.14 55 PRO B N 1
ATOM 3767 C CA . PRO B 1 77 ? 30.151 -1.042 -9.991 1.00 55.00 55 PRO B CA 1
ATOM 3768 C C . PRO B 1 77 ? 30.495 -2.104 -11.022 1.00 100.00 55 PRO B C 1
ATOM 3769 O O . PRO B 1 77 ? 29.572 -2.787 -11.487 1.00 66.53 55 PRO B O 1
ATOM 3773 N N . THR B 1 78 ? 31.780 -2.253 -11.374 1.00 53.70 56 THR B N 1
ATOM 3774 C CA . THR B 1 78 ? 32.243 -3.292 -12.328 1.00 38.76 56 THR B CA 1
ATOM 3775 C C . THR B 1 78 ? 33.289 -4.274 -11.811 1.00 41.48 56 THR B C 1
ATOM 3776 O O . THR B 1 78 ? 34.072 -3.995 -10.895 1.00 39.56 56 THR B O 1
ATOM 3780 N N . LEU B 1 79 ? 33.257 -5.468 -12.381 1.00 42.84 57 LEU B N 1
ATOM 3781 C CA . LEU B 1 79 ? 34.206 -6.475 -11.941 1.00 43.83 57 LEU B CA 1
ATOM 3782 C C . LEU B 1 79 ? 35.559 -6.048 -12.495 1.00 60.85 57 LEU B C 1
ATOM 3783 O O . LEU B 1 79 ? 36.595 -6.384 -11.921 1.00 46.75 57 LEU B O 1
ATOM 3788 N N . LYS B 1 80 ? 35.513 -5.299 -13.597 1.00 53.06 58 LYS B N 1
ATOM 3789 C CA . LYS B 1 80 ? 36.700 -4.769 -14.294 1.00 89.54 58 LYS B CA 1
ATOM 3790 C C . LYS B 1 80 ? 37.507 -3.951 -13.289 1.00 100.00 58 LYS B C 1
ATOM 3791 O O . LYS B 1 80 ? 38.565 -4.428 -12.856 1.00 59.30 58 LYS B O 1
ATOM 3797 N N . SER B 1 81 ? 36.980 -2.766 -12.938 1.00 62.03 59 SER B N 1
ATOM 3798 C CA . SER B 1 81 ? 37.577 -1.821 -11.982 1.00 31.35 59 SER B CA 1
ATOM 3799 C C . SER B 1 81 ? 38.207 -2.504 -10.756 1.00 62.90 59 SER B C 1
ATOM 3800 O O . SER B 1 81 ? 39.291 -2.138 -10.299 1.00 91.62 59 SER B O 1
ATOM 3803 N N . SER B 1 82 ? 37.511 -3.510 -10.239 1.00 46.12 60 SER B N 1
ATOM 3804 C CA . SER B 1 82 ? 37.980 -4.259 -9.085 1.00 24.12 60 SER B CA 1
ATOM 3805 C C . SER B 1 82 ? 39.047 -5.282 -9.471 1.00 47.56 60 SER B C 1
ATOM 3806 O O . SER B 1 82 ? 39.901 -5.673 -8.653 1.00 40.06 60 SER B O 1
ATOM 3809 N N . LEU B 1 83 ? 39.062 -5.717 -10.722 1.00 56.13 61 LEU B N 1
ATOM 3810 C CA . LEU B 1 83 ? 40.129 -6.669 -10.999 1.00 50.66 61 LEU B CA 1
ATOM 3811 C C . LEU B 1 83 ? 41.472 -5.964 -11.217 1.00 44.02 61 LEU B C 1
ATOM 3812 O O . LEU B 1 83 ? 42.519 -6.423 -10.776 1.00 40.71 61 LEU B O 1
ATOM 3817 N N . GLN B 1 84 ? 41.405 -4.830 -11.895 1.00 37.46 62 GLN B N 1
ATOM 3818 C CA . GLN B 1 84 ? 42.543 -3.980 -12.174 1.00 59.49 62 GLN B CA 1
ATOM 3819 C C . GLN B 1 84 ? 43.100 -3.669 -10.782 1.00 48.67 62 GLN B C 1
ATOM 3820 O O . GLN B 1 84 ? 44.205 -4.041 -10.432 1.00 52.86 62 GLN B O 1
ATOM 3826 N N . THR B 1 85 ? 42.338 -2.982 -9.947 1.00 51.25 63 THR B N 1
ATOM 3827 C CA . THR B 1 85 ? 42.837 -2.668 -8.614 1.00 24.50 63 THR B CA 1
ATOM 3828 C C . THR B 1 85 ? 43.554 -3.740 -7.792 1.00 48.06 63 THR B C 1
ATOM 3829 O O . THR B 1 85 ? 44.597 -3.498 -7.149 1.00 39.73 63 THR B O 1
ATOM 3833 N N . ILE B 1 86 ? 42.967 -4.931 -7.819 1.00 38.45 64 ILE B N 1
ATOM 3834 C CA . ILE B 1 86 ? 43.515 -6.056 -7.061 1.00 48.36 64 ILE B CA 1
ATOM 3835 C C . ILE B 1 86 ? 44.914 -6.480 -7.500 1.00 89.46 64 ILE B C 1
ATOM 3836 O O . ILE B 1 86 ? 45.741 -7.014 -6.751 1.00 45.65 64 ILE B O 1
ATOM 3841 N N . GLU B 1 87 ? 45.140 -6.249 -8.776 1.00 48.26 65 GLU B N 1
ATOM 3842 C CA . GLU B 1 87 ? 46.392 -6.557 -9.453 1.00 53.84 65 GLU B CA 1
ATOM 3843 C C . GLU B 1 87 ? 47.335 -5.409 -8.999 1.00 65.53 65 GLU B C 1
ATOM 3844 O O . GLU B 1 87 ? 48.356 -5.573 -8.338 1.00 36.21 65 GLU B O 1
ATOM 3850 N N . GLN B 1 88 ? 46.987 -4.178 -9.358 1.00 64.51 66 GLN B N 1
ATOM 3851 C CA . GLN B 1 88 ? 47.845 -3.067 -8.984 1.00 41.07 66 GLN B CA 1
ATOM 3852 C C . GLN B 1 88 ? 48.213 -3.153 -7.513 1.00 55.62 66 GLN B C 1
ATOM 3853 O O . GLN B 1 88 ? 49.382 -3.389 -7.185 1.00 57.47 66 GLN B O 1
ATOM 3859 N N . LEU B 1 89 ? 47.242 -3.011 -6.617 1.00 63.31 67 LEU B N 1
ATOM 3860 C CA . LEU B 1 89 ? 47.592 -3.084 -5.208 1.00 39.16 67 LEU B CA 1
ATOM 3861 C C . LEU B 1 89 ? 48.049 -4.476 -4.871 1.00 48.99 67 LEU B C 1
ATOM 3862 O O . LEU B 1 89 ? 48.421 -4.770 -3.741 1.00 33.50 67 LEU B O 1
ATOM 3867 N N . GLN B 1 90 ? 48.005 -5.323 -5.882 1.00 37.36 68 GLN B N 1
ATOM 3868 C CA . GLN B 1 90 ? 48.450 -6.678 -5.675 1.00 58.59 68 GLN B CA 1
ATOM 3869 C C . GLN B 1 90 ? 47.713 -7.279 -4.519 1.00 52.89 68 GLN B C 1
ATOM 3870 O O . GLN B 1 90 ? 48.370 -7.669 -3.559 1.00 53.00 68 GLN B O 1
ATOM 3876 N N . LEU B 1 91 ? 46.395 -7.414 -4.604 1.00 96.03 69 LEU B N 1
ATOM 3877 C CA . LEU B 1 91 ? 45.668 -8.008 -3.478 1.00 66.83 69 LEU B CA 1
ATOM 3878 C C . LEU B 1 91 ? 45.432 -9.535 -3.446 1.00 100.00 69 LEU B C 1
ATOM 3879 O O . LEU B 1 91 ? 44.598 -10.086 -4.182 1.00 100.00 69 LEU B O 1
ATOM 3884 N N . LYS B 1 92 ? 46.179 -10.218 -2.579 1.00 67.15 70 LYS B N 1
ATOM 3885 C CA . LYS B 1 92 ? 46.125 -11.670 -2.428 1.00 52.82 70 LYS B CA 1
ATOM 3886 C C . LYS B 1 92 ? 44.849 -12.327 -1.992 1.00 65.64 70 LYS B C 1
ATOM 3887 O O . LYS B 1 92 ? 44.502 -13.400 -2.470 1.00 100.00 70 LYS B O 1
ATOM 3893 N N . HIS B 1 93 ? 44.161 -11.697 -1.058 1.00 40.16 71 HIS B N 1
ATOM 3894 C CA . HIS B 1 93 ? 42.946 -12.330 -0.612 1.00 56.25 71 HIS B CA 1
ATOM 3895 C C . HIS B 1 93 ? 41.666 -11.607 -0.951 1.00 50.14 71 HIS B C 1
ATOM 3896 O O . HIS B 1 93 ? 40.642 -11.896 -0.333 1.00 42.59 71 HIS B O 1
ATOM 3903 N N . ALA B 1 94 ? 41.734 -10.702 -1.928 1.00 29.96 72 ALA B N 1
ATOM 3904 C CA . ALA B 1 94 ? 40.554 -9.932 -2.306 1.00 38.15 72 ALA B CA 1
ATOM 3905 C C . ALA B 1 94 ? 39.742 -10.591 -3.384 1.00 61.78 72 ALA B C 1
ATOM 3906 O O . ALA B 1 94 ? 40.247 -11.293 -4.258 1.00 100.00 72 ALA B O 1
ATOM 3908 N N . THR B 1 95 ? 38.468 -10.265 -3.339 1.00 42.26 73 THR B N 1
ATOM 3909 C CA . THR B 1 95 ? 37.599 -10.777 -4.358 1.00 44.12 73 THR B CA 1
ATOM 3910 C C . THR B 1 95 ? 36.763 -9.571 -4.590 1.00 52.44 73 THR B C 1
ATOM 3911 O O . THR B 1 95 ? 36.409 -8.878 -3.630 1.00 50.89 73 THR B O 1
ATOM 3915 N N . GLY B 1 96 ? 36.427 -9.362 -5.852 1.00 34.72 74 GLY B N 1
ATOM 3916 C CA . GLY B 1 96 ? 35.582 -8.221 -6.207 1.00 62.68 74 GLY B CA 1
ATOM 3917 C C . GLY B 1 96 ? 34.085 -8.547 -6.276 1.00 41.34 74 GLY B C 1
ATOM 3918 O O . GLY B 1 96 ? 33.726 -9.706 -6.493 1.00 45.21 74 GLY B O 1
ATOM 3919 N N . PHE B 1 97 ? 33.272 -7.513 -6.041 1.00 59.32 75 PHE B N 1
ATOM 3920 C CA . PHE B 1 97 ? 31.814 -7.503 -6.078 1.00 32.45 75 PHE B CA 1
ATOM 3921 C C . PHE B 1 97 ? 31.288 -6.335 -6.887 1.00 43.51 75 PHE B C 1
ATOM 3922 O O . PHE B 1 97 ? 31.798 -5.214 -6.878 1.00 42.41 75 PHE B O 1
ATOM 3930 N N . ASP B 1 98 ? 30.266 -6.734 -7.624 1.00 67.15 76 ASP B N 1
ATOM 3931 C CA . ASP B 1 98 ? 29.442 -6.022 -8.576 1.00 37.63 76 ASP B CA 1
ATOM 3932 C C . ASP B 1 98 ? 28.251 -5.422 -7.821 1.00 56.92 76 ASP B C 1
ATOM 3933 O O . ASP B 1 98 ? 27.620 -4.509 -8.317 1.00 42.98 76 ASP B O 1
ATOM 3938 N N . SER B 1 99 ? 27.884 -5.976 -6.670 1.00 34.24 77 SER B N 1
ATOM 3939 C CA . SER B 1 99 ? 26.717 -5.479 -5.965 1.00 30.51 77 SER B CA 1
ATOM 3940 C C . SER B 1 99 ? 26.907 -5.283 -4.470 1.00 37.19 77 SER B C 1
ATOM 3941 O O . SER B 1 99 ? 27.421 -6.146 -3.750 1.00 32.63 77 SER B O 1
ATOM 3944 N N . LEU B 1 100 ? 26.469 -4.119 -4.013 1.00 33.99 78 LEU B N 1
ATOM 3945 C CA . LEU B 1 100 ? 26.631 -3.827 -2.610 1.00 30.73 78 LEU B CA 1
ATOM 3946 C C . LEU B 1 100 ? 26.012 -4.940 -1.834 1.00 32.31 78 LEU B C 1
ATOM 3947 O O . LEU B 1 100 ? 26.565 -5.453 -0.848 1.00 51.47 78 LEU B O 1
ATOM 3952 N N . GLU B 1 101 ? 24.821 -5.286 -2.315 1.00 32.79 79 GLU B N 1
ATOM 3953 C CA . GLU B 1 101 ? 24.066 -6.352 -1.676 1.00 64.63 79 GLU B CA 1
ATOM 3954 C C . GLU B 1 101 ? 24.978 -7.585 -1.505 1.00 27.38 79 GLU B C 1
ATOM 3955 O O . GLU B 1 101 ? 25.211 -8.062 -0.390 1.00 35.39 79 GLU B O 1
ATOM 3961 N N . SER B 1 102 ? 25.498 -8.116 -2.606 1.00 28.11 80 SER B N 1
ATOM 3962 C CA . SER B 1 102 ? 26.326 -9.317 -2.550 1.00 48.84 80 SER B CA 1
ATOM 3963 C C . SER B 1 102 ? 27.502 -9.059 -1.634 1.00 45.31 80 SER B C 1
ATOM 3964 O O . SER B 1 102 ? 27.837 -9.829 -0.740 1.00 41.96 80 SER B O 1
ATOM 3967 N N . PHE B 1 103 ? 28.090 -7.913 -1.892 1.00 46.28 81 PHE B N 1
ATOM 3968 C CA . PHE B 1 103 ? 29.234 -7.475 -1.137 1.00 27.50 81 PHE B CA 1
ATOM 3969 C C . PHE B 1 103 ? 28.819 -7.538 0.301 1.00 23.99 81 PHE B C 1
ATOM 3970 O O . PHE B 1 103 ? 29.451 -8.231 1.054 1.00 32.61 81 PHE B O 1
ATOM 3978 N N . ALA B 1 104 ? 27.771 -6.804 0.669 1.00 53.86 82 ALA B N 1
ATOM 3979 C CA . ALA B 1 104 ? 27.296 -6.795 2.048 1.00 39.19 82 ALA B CA 1
ATOM 3980 C C . ALA B 1 104 ? 27.156 -8.199 2.638 1.00 58.25 82 ALA B C 1
ATOM 3981 O O . ALA B 1 104 ? 27.351 -8.426 3.842 1.00 30.09 82 ALA B O 1
ATOM 3983 N N . GLN B 1 105 ? 26.853 -9.186 1.794 1.00 37.40 83 GLN B N 1
ATOM 3984 C CA . GLN B 1 105 ? 26.679 -10.535 2.338 1.00 45.13 83 GLN B CA 1
ATOM 3985 C C . GLN B 1 105 ? 27.805 -11.510 2.391 1.00 41.86 83 GLN B C 1
ATOM 3986 O O . GLN B 1 105 ? 27.626 -12.618 2.883 1.00 39.40 83 GLN B O 1
ATOM 3992 N N . TYR B 1 106 ? 28.948 -11.132 1.863 1.00 35.64 84 TYR B N 1
ATOM 3993 C CA . TYR B 1 106 ? 30.062 -12.067 1.908 1.00 23.84 84 TYR B CA 1
ATOM 3994 C C . TYR B 1 106 ? 30.418 -12.399 3.350 1.00 37.26 84 TYR B C 1
ATOM 3995 O O . TYR B 1 106 ? 30.918 -11.559 4.087 1.00 47.07 84 TYR B O 1
ATOM 4004 N N . LYS B 1 107 ? 30.169 -13.629 3.781 1.00 45.34 85 LYS B N 1
ATOM 4005 C CA . LYS B 1 107 ? 30.498 -14.025 5.155 1.00 41.58 85 LYS B CA 1
ATOM 4006 C C . LYS B 1 107 ? 31.947 -13.925 5.631 1.00 37.51 85 LYS B C 1
ATOM 4007 O O . LYS B 1 107 ? 32.255 -14.011 6.817 1.00 40.57 85 LYS B O 1
ATOM 4013 N N . ASP B 1 108 ? 32.861 -13.710 4.701 1.00 30.94 86 ASP B N 1
ATOM 4014 C CA . ASP B 1 108 ? 34.253 -13.575 5.113 1.00 40.34 86 ASP B CA 1
ATOM 4015 C C . ASP B 1 108 ? 34.652 -12.155 5.563 1.00 39.39 86 ASP B C 1
ATOM 4016 O O . ASP B 1 108 ? 35.787 -11.923 5.950 1.00 37.50 86 ASP B O 1
ATOM 4021 N N . ILE B 1 109 ? 33.741 -11.199 5.518 1.00 64.85 87 ILE B N 1
ATOM 4022 C CA . ILE B 1 109 ? 34.082 -9.843 5.945 1.00 41.00 87 ILE B CA 1
ATOM 4023 C C . ILE B 1 109 ? 33.829 -9.570 7.425 1.00 54.17 87 ILE B C 1
ATOM 4024 O O . ILE B 1 109 ? 32.734 -9.751 7.981 1.00 44.96 87 ILE B O 1
ATOM 4029 N N . ASP B 1 110 ? 34.881 -9.119 8.089 1.00 30.29 88 ASP B N 1
ATOM 4030 C CA . ASP B 1 110 ? 34.719 -8.786 9.497 1.00 31.71 88 ASP B CA 1
ATOM 4031 C C . ASP B 1 110 ? 34.367 -7.308 9.639 1.00 35.76 88 ASP B C 1
ATOM 4032 O O . ASP B 1 110 ? 33.581 -6.898 10.498 1.00 33.28 88 ASP B O 1
ATOM 4037 N N . MET B 1 111 ? 34.993 -6.527 8.772 1.00 27.23 89 MET B N 1
ATOM 4038 C CA . MET B 1 111 ? 34.827 -5.088 8.797 1.00 26.09 89 MET B CA 1
ATOM 4039 C C . MET B 1 111 ? 34.623 -4.517 7.440 1.00 30.98 89 MET B C 1
ATOM 4040 O O . MET B 1 111 ? 35.331 -4.877 6.519 1.00 27.96 89 MET B O 1
ATOM 4045 N N . ILE B 1 112 ? 33.726 -3.547 7.392 1.00 29.18 90 ILE B N 1
ATOM 4046 C CA . ILE B 1 112 ? 33.484 -2.886 6.153 1.00 26.87 90 ILE B CA 1
ATOM 4047 C C . ILE B 1 112 ? 33.820 -1.429 6.307 1.00 18.46 90 ILE B C 1
ATOM 4048 O O . ILE B 1 112 ? 33.391 -0.799 7.276 1.00 32.16 90 ILE B O 1
ATOM 4053 N N . VAL B 1 113 ? 34.570 -0.930 5.341 1.00 32.45 91 VAL B N 1
ATOM 4054 C CA . VAL B 1 113 ? 34.945 0.463 5.362 1.00 33.35 91 VAL B CA 1
ATOM 4055 C C . VAL B 1 113 ? 34.340 1.089 4.145 1.00 27.50 91 VAL B C 1
ATOM 4056 O O . VAL B 1 113 ? 34.472 0.587 3.033 1.00 33.34 91 VAL B O 1
ATOM 4060 N N . VAL B 1 114 ? 33.666 2.200 4.404 1.00 22.50 92 VAL B N 1
ATOM 4061 C CA . VAL B 1 114 ? 33.009 2.984 3.369 1.00 52.07 92 VAL B CA 1
ATOM 4062 C C . VAL B 1 114 ? 33.675 4.333 3.221 1.00 50.75 92 VAL B C 1
ATOM 4063 O O . VAL B 1 114 ? 33.745 5.169 4.134 1.00 31.18 92 VAL B O 1
ATOM 4067 N N . SER B 1 115 ? 34.157 4.504 2.001 1.00 38.33 93 SER B N 1
ATOM 4068 C CA . SER B 1 115 ? 34.800 5.737 1.616 1.00 52.08 93 SER B CA 1
ATOM 4069 C C . SER B 1 115 ? 34.190 6.190 0.293 1.00 46.67 93 SER B C 1
ATOM 4070 O O . SER B 1 115 ? 34.659 5.809 -0.778 1.00 45.35 93 SER B O 1
ATOM 4073 N N . VAL B 1 116 ? 33.137 6.998 0.398 1.00 31.57 94 VAL B N 1
ATOM 4074 C CA . VAL B 1 116 ? 32.406 7.544 -0.746 1.00 35.50 94 VAL B CA 1
ATOM 4075 C C . VAL B 1 116 ? 31.977 8.909 -0.277 1.00 38.98 94 VAL B C 1
ATOM 4076 O O . VAL B 1 116 ? 31.951 9.147 0.934 1.00 38.56 94 VAL B O 1
ATOM 4080 N N . LYS B 1 117 ? 31.694 9.809 -1.209 1.00 35.96 95 LYS B N 1
ATOM 4081 C CA . LYS B 1 117 ? 31.334 11.145 -0.764 1.00 32.86 95 LYS B CA 1
ATOM 4082 C C . LYS B 1 117 ? 30.055 11.162 0.043 1.00 37.84 95 LYS B C 1
ATOM 4083 O O . LYS B 1 117 ? 29.149 10.344 -0.118 1.00 44.51 95 LYS B O 1
ATOM 4089 N N . VAL B 1 118 ? 30.049 12.081 0.993 1.00 35.51 96 VAL B N 1
ATOM 4090 C CA . VAL B 1 118 ? 28.977 12.214 1.958 1.00 42.97 96 VAL B CA 1
ATOM 4091 C C . VAL B 1 118 ? 27.514 12.154 1.481 1.00 31.53 96 VAL B C 1
ATOM 4092 O O . VAL B 1 118 ? 26.620 11.499 2.092 1.00 44.20 96 VAL B O 1
ATOM 4096 N N . PRO B 1 119 ? 27.295 12.889 0.395 1.00 50.54 97 PRO B N 1
ATOM 4097 C CA . PRO B 1 119 ? 25.984 13.006 -0.223 1.00 44.12 97 PRO B CA 1
ATOM 4098 C C . PRO B 1 119 ? 25.541 11.570 -0.373 1.00 33.44 97 PRO B C 1
ATOM 4099 O O . PRO B 1 119 ? 24.433 11.206 0.017 1.00 68.92 97 PRO B O 1
ATOM 4103 N N . GLU B 1 120 ? 26.470 10.747 -0.838 1.00 33.45 98 GLU B N 1
ATOM 4104 C CA . GLU B 1 120 ? 26.210 9.311 -0.973 1.00 32.29 98 GLU B CA 1
ATOM 4105 C C . GLU B 1 120 ? 26.231 8.450 0.301 1.00 53.49 98 GLU B C 1
ATOM 4106 O O . GLU B 1 120 ? 25.766 7.307 0.283 1.00 36.03 98 GLU B O 1
ATOM 4112 N N . HIS B 1 121 ? 26.747 8.940 1.424 1.00 37.17 99 HIS B N 1
ATOM 4113 C CA . HIS B 1 121 ? 26.792 8.020 2.558 1.00 41.95 99 HIS B CA 1
ATOM 4114 C C . HIS B 1 121 ? 25.499 7.404 2.984 1.00 40.90 99 HIS B C 1
ATOM 4115 O O . HIS B 1 121 ? 25.416 6.278 3.518 1.00 30.35 99 HIS B O 1
ATOM 4122 N N . TYR B 1 122 ? 24.501 8.249 2.843 1.00 34.76 100 TYR B N 1
ATOM 4123 C CA . TYR B 1 122 ? 23.224 7.805 3.319 1.00 54.34 100 TYR B CA 1
ATOM 4124 C C . TYR B 1 122 ? 22.728 6.538 2.689 1.00 30.67 100 TYR B C 1
ATOM 4125 O O . TYR B 1 122 ? 22.394 5.542 3.351 1.00 29.67 100 TYR B O 1
ATOM 4134 N N . GLU B 1 123 ? 22.687 6.583 1.371 1.00 28.74 101 GLU B N 1
ATOM 4135 C CA . GLU B 1 123 ? 22.181 5.376 0.722 1.00 45.68 101 GLU B CA 1
ATOM 4136 C C . GLU B 1 123 ? 23.073 4.204 1.048 1.00 51.49 101 GLU B C 1
ATOM 4137 O O . GLU B 1 123 ? 22.736 3.335 1.844 1.00 44.53 101 GLU B O 1
ATOM 4143 N N . VAL B 1 124 ? 24.247 4.220 0.460 1.00 36.73 102 VAL B N 1
ATOM 4144 C CA . VAL B 1 124 ? 25.182 3.154 0.738 1.00 32.51 102 VAL B CA 1
ATOM 4145 C C . VAL B 1 124 ? 25.164 2.543 2.130 1.00 43.86 102 VAL B C 1
ATOM 4146 O O . VAL B 1 124 ? 25.093 1.314 2.380 1.00 37.91 102 VAL B O 1
ATOM 4150 N N . VAL B 1 125 ? 25.271 3.436 3.088 1.00 37.52 103 VAL B N 1
ATOM 4151 C CA . VAL B 1 125 ? 25.330 2.843 4.396 1.00 42.29 103 VAL B CA 1
ATOM 4152 C C . VAL B 1 125 ? 24.116 2.050 4.795 1.00 40.06 103 VAL B C 1
ATOM 4153 O O . VAL B 1 125 ? 24.205 0.937 5.332 1.00 35.88 103 VAL B O 1
ATOM 4157 N N . LYS B 1 126 ? 22.997 2.716 4.527 1.00 34.00 104 LYS B N 1
ATOM 4158 C CA . LYS B 1 126 ? 21.650 2.257 4.830 1.00 53.26 104 LYS B CA 1
ATOM 4159 C C . LYS B 1 126 ? 21.567 0.940 4.061 1.00 87.82 104 LYS B C 1
ATOM 4160 O O . LYS B 1 126 ? 21.183 -0.097 4.573 1.00 34.35 104 LYS B O 1
ATOM 4166 N N . ASN B 1 127 ? 22.019 0.914 2.819 1.00 41.72 105 ASN B N 1
ATOM 4167 C CA . ASN B 1 127 ? 21.975 -0.382 2.167 1.00 34.35 105 ASN B CA 1
ATOM 4168 C C . ASN B 1 127 ? 22.851 -1.448 2.853 1.00 60.55 105 ASN B C 1
ATOM 4169 O O . ASN B 1 127 ? 22.386 -2.560 3.118 1.00 48.56 105 ASN B O 1
ATOM 4174 N N . ILE B 1 128 ? 24.101 -1.124 3.179 1.00 40.30 106 ILE B N 1
ATOM 4175 C CA . ILE B 1 128 ? 24.973 -2.116 3.827 1.00 37.31 106 ILE B CA 1
ATOM 4176 C C . ILE B 1 128 ? 24.367 -2.660 5.083 1.00 37.47 106 ILE B C 1
ATOM 4177 O O . ILE B 1 128 ? 24.396 -3.856 5.359 1.00 33.96 106 ILE B O 1
ATOM 4182 N N . LEU B 1 129 ? 23.798 -1.758 5.854 1.00 27.86 107 LEU B N 1
ATOM 4183 C CA . LEU B 1 129 ? 23.194 -2.256 7.064 1.00 34.71 107 LEU B CA 1
ATOM 4184 C C . LEU B 1 129 ? 22.148 -3.281 6.708 1.00 65.32 107 LEU B C 1
ATOM 4185 O O . LEU B 1 129 ? 22.109 -4.360 7.275 1.00 33.67 107 LEU B O 1
ATOM 4190 N N . GLU B 1 130 ? 21.278 -2.916 5.776 1.00 39.15 108 GLU B N 1
ATOM 4191 C CA . GLU B 1 130 ? 20.171 -3.761 5.366 1.00 63.95 108 GLU B CA 1
ATOM 4192 C C . GLU B 1 130 ? 20.523 -5.158 4.859 1.00 58.39 108 GLU B C 1
ATOM 4193 O O . GLU B 1 130 ? 19.850 -6.158 5.137 1.00 59.57 108 GLU B O 1
ATOM 4199 N N . HIS B 1 131 ? 21.609 -5.222 4.106 1.00 56.17 109 HIS B N 1
ATOM 4200 C CA . HIS B 1 131 ? 22.057 -6.493 3.552 1.00 92.08 109 HIS B CA 1
ATOM 4201 C C . HIS B 1 131 ? 23.146 -7.241 4.310 1.00 42.30 109 HIS B C 1
ATOM 4202 O O . HIS B 1 131 ? 23.774 -8.125 3.741 1.00 90.61 109 HIS B O 1
ATOM 4209 N N . SER B 1 132 ? 23.385 -6.884 5.566 1.00 42.06 110 SER B N 1
ATOM 4210 C CA . SER B 1 132 ? 24.447 -7.518 6.330 1.00 40.05 110 SER B CA 1
ATOM 4211 C C . SER B 1 132 ? 23.849 -8.300 7.457 1.00 29.81 110 SER B C 1
ATOM 4212 O O . SER B 1 132 ? 24.531 -9.113 8.068 1.00 52.29 110 SER B O 1
ATOM 4215 N N . SER B 1 133 ? 22.580 -8.010 7.727 1.00 36.09 111 SER B N 1
ATOM 4216 C CA . SER B 1 133 ? 21.832 -8.709 8.777 1.00 57.24 111 SER B CA 1
ATOM 4217 C C . SER B 1 133 ? 22.091 -10.239 8.719 1.00 100.00 111 SER B C 1
ATOM 4218 O O . SER B 1 133 ? 22.058 -10.951 9.737 1.00 58.58 111 SER B O 1
ATOM 4221 N N . GLN B 1 134 ? 22.377 -10.757 7.523 1.00 58.86 112 GLN B N 1
ATOM 4222 C CA . GLN B 1 134 ? 22.635 -12.182 7.369 1.00 45.53 112 GLN B CA 1
ATOM 4223 C C . GLN B 1 134 ? 24.018 -12.542 7.887 1.00 81.25 112 GLN B C 1
ATOM 4224 O O . GLN B 1 134 ? 24.257 -13.597 8.485 1.00 75.42 112 GLN B O 1
ATOM 4230 N N . ASN B 1 135 ? 24.925 -11.622 7.601 1.00 61.66 113 ASN B N 1
ATOM 4231 C CA . ASN B 1 135 ? 26.334 -11.722 7.949 1.00 100.00 113 ASN B CA 1
ATOM 4232 C C . ASN B 1 135 ? 26.673 -11.474 9.416 1.00 53.25 113 ASN B C 1
ATOM 4233 O O . ASN B 1 135 ? 26.681 -10.333 9.879 1.00 72.83 113 ASN B O 1
ATOM 4238 N N . LEU B 1 136 ? 26.980 -12.572 10.104 1.00 82.36 114 LEU B N 1
ATOM 4239 C CA . LEU B 1 136 ? 27.363 -12.601 11.513 1.00 38.83 114 LEU B CA 1
ATOM 4240 C C . LEU B 1 136 ? 28.865 -12.326 11.730 1.00 100.00 114 LEU B C 1
ATOM 4241 O O . LEU B 1 136 ? 29.262 -11.990 12.847 1.00 73.23 114 LEU B O 1
ATOM 4246 N N . ASN B 1 137 ? 29.712 -12.507 10.713 1.00 56.03 115 ASN B N 1
ATOM 4247 C CA . ASN B 1 137 ? 31.144 -12.257 10.894 1.00 100.00 115 ASN B CA 1
ATOM 4248 C C . ASN B 1 137 ? 31.383 -10.773 11.013 1.00 58.45 115 ASN B C 1
ATOM 4249 O O . ASN B 1 137 ? 32.271 -10.334 11.745 1.00 59.55 115 ASN B O 1
ATOM 4254 N N . LEU B 1 138 ? 30.580 -10.039 10.252 1.00 29.91 116 LEU B N 1
ATOM 4255 C CA . LEU B 1 138 ? 30.703 -8.593 10.172 1.00 55.38 116 LEU B CA 1
ATOM 4256 C C . LEU B 1 138 ? 30.537 -7.989 11.530 1.00 80.51 116 LEU B C 1
ATOM 4257 O O . LEU B 1 138 ? 29.406 -7.943 11.987 1.00 50.02 116 LEU B O 1
ATOM 4262 N N . ARG B 1 139 ? 31.625 -7.517 12.139 1.00 28.55 117 ARG B N 1
ATOM 4263 C CA . ARG B 1 139 ? 31.592 -6.923 13.490 1.00 43.09 117 ARG B CA 1
ATOM 4264 C C . ARG B 1 139 ? 31.880 -5.433 13.508 1.00 30.92 117 ARG B C 1
ATOM 4265 O O . ARG B 1 139 ? 31.664 -4.806 14.541 1.00 33.12 117 ARG B O 1
ATOM 4273 N N . TYR B 1 140 ? 32.382 -4.933 12.372 1.00 27.66 118 TYR B N 1
ATOM 4274 C CA . TYR B 1 140 ? 32.732 -3.537 12.188 1.00 14.31 118 TYR B CA 1
ATOM 4275 C C . TYR B 1 140 ? 32.290 -2.869 10.918 1.00 29.17 118 TYR B C 1
ATOM 4276 O O . TYR B 1 140 ? 32.488 -3.383 9.799 1.00 31.96 118 TYR B O 1
ATOM 4285 N N . LEU B 1 141 ? 31.727 -1.686 11.148 1.00 22.05 119 LEU B N 1
ATOM 4286 C CA . LEU B 1 141 ? 31.290 -0.782 10.119 1.00 29.11 119 LEU B CA 1
ATOM 4287 C C . LEU B 1 141 ? 31.913 0.599 10.410 1.00 31.37 119 LEU B C 1
ATOM 4288 O O . LEU B 1 141 ? 31.683 1.301 11.434 1.00 28.60 119 LEU B O 1
ATOM 4293 N N . TYR B 1 142 ? 32.752 0.933 9.439 1.00 25.49 120 TYR B N 1
ATOM 4294 C CA . TYR B 1 142 ? 33.580 2.120 9.419 1.00 30.36 120 TYR B CA 1
ATOM 4295 C C . TYR B 1 142 ? 33.225 3.139 8.348 1.00 33.19 120 TYR B C 1
ATOM 4296 O O . TYR B 1 142 ? 33.233 2.884 7.153 1.00 24.72 120 TYR B O 1
ATOM 4305 N N . VAL B 1 143 ? 32.986 4.362 8.805 1.00 27.97 121 VAL B N 1
ATOM 4306 C CA . VAL B 1 143 ? 32.645 5.415 7.861 1.00 24.97 121 VAL B CA 1
ATOM 4307 C C . VAL B 1 143 ? 33.419 6.708 8.123 1.00 23.92 121 VAL B C 1
ATOM 4308 O O . VAL B 1 143 ? 33.723 7.029 9.264 1.00 32.90 121 VAL B O 1
ATOM 4312 N N . GLU B 1 144 ? 33.734 7.468 7.082 1.00 51.55 122 GLU B N 1
ATOM 4313 C CA . GLU B 1 144 ? 34.490 8.689 7.329 1.00 35.63 122 GLU B CA 1
ATOM 4314 C C . GLU B 1 144 ? 33.624 9.894 7.701 1.00 52.99 122 GLU B C 1
ATOM 4315 O O . GLU B 1 144 ? 32.478 9.960 7.279 1.00 44.26 122 GLU B O 1
ATOM 4321 N N . TRP B 1 145 ? 34.133 10.848 8.481 1.00 30.63 123 TRP B N 1
ATOM 4322 C CA . TRP B 1 145 ? 33.348 12.036 8.799 1.00 25.50 123 TRP B CA 1
ATOM 4323 C C . TRP B 1 145 ? 33.154 12.862 7.508 1.00 21.61 123 TRP B C 1
ATOM 4324 O O . TRP B 1 145 ? 34.113 12.948 6.730 1.00 29.99 123 TRP B O 1
ATOM 4335 N N . ALA B 1 146 ? 32.002 13.488 7.239 1.00 26.89 124 ALA B N 1
ATOM 4336 C CA . ALA B 1 146 ? 30.855 13.423 8.115 1.00 26.57 124 ALA B CA 1
ATOM 4337 C C . ALA B 1 146 ? 30.097 12.108 7.888 1.00 25.94 124 ALA B C 1
ATOM 4338 O O . ALA B 1 146 ? 30.130 11.469 6.853 1.00 22.40 124 ALA B O 1
ATOM 4340 N N . LEU B 1 147 ? 29.359 11.717 8.902 1.00 18.86 125 LEU B N 1
ATOM 4341 C CA . LEU B 1 147 ? 28.611 10.489 8.826 1.00 29.37 125 LEU B CA 1
ATOM 4342 C C . LEU B 1 147 ? 27.551 10.583 7.724 1.00 66.10 125 LEU B C 1
ATOM 4343 O O . LEU B 1 147 ? 27.473 9.719 6.870 1.00 38.36 125 LEU B O 1
ATOM 4348 N N . ALA B 1 148 ? 26.723 11.618 7.702 1.00 31.96 126 ALA B N 1
ATOM 4349 C CA . ALA B 1 148 ? 25.712 11.715 6.652 1.00 51.33 126 ALA B CA 1
ATOM 4350 C C . ALA B 1 148 ? 25.719 13.161 6.171 1.00 42.99 126 ALA B C 1
ATOM 4351 O O . ALA B 1 148 ? 26.475 13.935 6.742 1.00 40.32 126 ALA B O 1
ATOM 4353 N N . ALA B 1 149 ? 24.898 13.516 5.178 1.00 49.79 127 ALA B N 1
ATOM 4354 C CA . ALA B 1 149 ? 24.813 14.885 4.667 1.00 47.57 127 ALA B CA 1
ATOM 4355 C C . ALA B 1 149 ? 23.933 15.814 5.516 1.00 39.06 127 ALA B C 1
ATOM 4356 O O . ALA B 1 149 ? 24.093 17.030 5.535 1.00 38.35 127 ALA B O 1
ATOM 4358 N N . SER B 1 150 ? 22.996 15.245 6.251 1.00 53.86 128 SER B N 1
ATOM 4359 C CA . SER B 1 150 ? 22.113 16.056 7.078 1.00 29.57 128 SER B CA 1
ATOM 4360 C C . SER B 1 150 ? 21.993 15.395 8.449 1.00 41.67 128 SER B C 1
ATOM 4361 O O . SER B 1 150 ? 22.289 14.216 8.623 1.00 33.19 128 SER B O 1
ATOM 4364 N N . VAL B 1 151 ? 21.516 16.124 9.448 1.00 30.25 129 VAL B N 1
ATOM 4365 C CA . VAL B 1 151 ? 21.385 15.536 10.776 1.00 34.88 129 VAL B CA 1
ATOM 4366 C C . VAL B 1 151 ? 20.388 14.387 10.726 1.00 48.29 129 VAL B C 1
ATOM 4367 O O . VAL B 1 151 ? 20.485 13.370 11.455 1.00 44.38 129 VAL B O 1
ATOM 4371 N N . GLN B 1 152 ? 19.381 14.634 9.885 1.00 33.66 130 GLN B N 1
ATOM 4372 C CA . GLN B 1 152 ? 18.266 13.715 9.680 1.00 60.77 130 GLN B CA 1
ATOM 4373 C C . GLN B 1 152 ? 18.886 12.365 9.333 1.00 52.42 130 GLN B C 1
ATOM 4374 O O . GLN B 1 152 ? 18.905 11.442 10.149 1.00 44.01 130 GLN B O 1
ATOM 4380 N N . GLN B 1 153 ? 19.428 12.291 8.123 1.00 28.78 131 GLN B N 1
ATOM 4381 C CA . GLN B 1 153 ? 20.089 11.101 7.632 1.00 41.91 131 GLN B CA 1
ATOM 4382 C C . GLN B 1 153 ? 20.922 10.405 8.707 1.00 49.83 131 GLN B C 1
ATOM 4383 O O . GLN B 1 153 ? 20.793 9.220 9.049 1.00 39.96 131 GLN B O 1
ATOM 4389 N N . ALA B 1 154 ? 21.826 11.178 9.275 1.00 59.63 132 ALA B N 1
ATOM 4390 C CA . ALA B 1 154 ? 22.677 10.590 10.280 1.00 47.36 132 ALA B CA 1
ATOM 4391 C C . ALA B 1 154 ? 21.952 10.005 11.496 1.00 40.34 132 ALA B C 1
ATOM 4392 O O . ALA B 1 154 ? 22.319 8.969 12.088 1.00 32.48 132 ALA B O 1
ATOM 4394 N N . GLU B 1 155 ? 20.904 10.688 11.934 1.00 34.39 133 GLU B N 1
ATOM 4395 C CA . GLU B 1 155 ? 20.253 10.094 13.108 1.00 41.06 133 GLU B CA 1
ATOM 4396 C C . GLU B 1 155 ? 19.686 8.741 12.710 1.00 30.85 133 GLU B C 1
ATOM 4397 O O . GLU B 1 155 ? 19.518 7.808 13.497 1.00 39.39 133 GLU B O 1
ATOM 4403 N N . GLU B 1 156 ? 19.364 8.671 11.427 1.00 37.80 134 GLU B N 1
ATOM 4404 C CA . GLU B 1 156 ? 18.777 7.450 10.906 1.00 44.83 134 GLU B CA 1
ATOM 4405 C C . GLU B 1 156 ? 19.780 6.335 10.881 1.00 36.17 134 GLU B C 1
ATOM 4406 O O . GLU B 1 156 ? 19.522 5.329 11.520 1.00 48.44 134 GLU B O 1
ATOM 4412 N N . LEU B 1 157 ? 20.913 6.541 10.214 1.00 43.08 135 LEU B N 1
ATOM 4413 C CA . LEU B 1 157 ? 21.959 5.513 10.192 1.00 29.41 135 LEU B CA 1
ATOM 4414 C C . LEU B 1 157 ? 22.292 5.169 11.624 1.00 53.76 135 LEU B C 1
ATOM 4415 O O . LEU B 1 157 ? 22.511 4.016 11.957 1.00 39.93 135 LEU B O 1
ATOM 4420 N N . TYR B 1 158 ? 22.318 6.184 12.478 1.00 49.36 136 TYR B N 1
ATOM 4421 C CA . TYR B 1 158 ? 22.621 5.905 13.873 1.00 83.10 136 TYR B CA 1
ATOM 4422 C C . TYR B 1 158 ? 21.605 4.898 14.467 1.00 47.92 136 TYR B C 1
ATOM 4423 O O . TYR B 1 158 ? 21.943 3.838 15.014 1.00 46.84 136 TYR B O 1
ATOM 4432 N N . SER B 1 159 ? 20.325 5.243 14.371 1.00 47.12 137 SER B N 1
ATOM 4433 C CA . SER B 1 159 ? 19.266 4.423 14.951 1.00 37.07 137 SER B CA 1
ATOM 4434 C C . SER B 1 159 ? 19.192 2.986 14.478 1.00 42.15 137 SER B C 1
ATOM 4435 O O . SER B 1 159 ? 18.926 2.088 15.255 1.00 55.32 137 SER B O 1
ATOM 4438 N N . ILE B 1 160 ? 19.445 2.809 13.186 1.00 44.12 138 ILE B N 1
ATOM 4439 C CA . ILE B 1 160 ? 19.451 1.533 12.489 1.00 56.44 138 ILE B CA 1
ATOM 4440 C C . ILE B 1 160 ? 20.620 0.684 12.977 1.00 42.76 138 ILE B C 1
ATOM 4441 O O . ILE B 1 160 ? 20.483 -0.530 13.047 1.00 37.71 138 ILE B O 1
ATOM 4446 N N . SER B 1 161 ? 21.763 1.318 13.245 1.00 59.98 139 SER B N 1
ATOM 4447 C CA . SER B 1 161 ? 22.992 0.650 13.700 1.00 54.83 139 SER B CA 1
ATOM 4448 C C . SER B 1 161 ? 22.819 0.219 15.157 1.00 89.10 139 SER B C 1
ATOM 4449 O O . SER B 1 161 ? 23.338 -0.808 15.618 1.00 44.25 139 SER B O 1
ATOM 4452 N N . GLN B 1 162 ? 22.094 1.068 15.879 1.00 59.64 140 GLN B N 1
ATOM 4453 C CA . GLN B 1 162 ? 21.828 0.827 17.285 1.00 33.96 140 GLN B CA 1
ATOM 4454 C C . GLN B 1 162 ? 21.111 -0.497 17.455 1.00 38.03 140 GLN B C 1
ATOM 4455 O O . GLN B 1 162 ? 21.343 -1.227 18.425 1.00 47.93 140 GLN B O 1
ATOM 4461 N N . GLN B 1 163 ? 20.314 -0.774 16.428 1.00 51.88 141 GLN B N 1
ATOM 4462 C CA . GLN B 1 163 ? 19.461 -1.939 16.189 1.00 100.00 141 GLN B CA 1
ATOM 4463 C C . GLN B 1 163 ? 20.402 -3.125 16.178 1.00 76.38 141 GLN B C 1
ATOM 4464 O O . GLN B 1 163 ? 20.046 -4.195 16.658 1.00 75.52 141 GLN B O 1
ATOM 4470 N N . ARG B 1 164 ? 21.610 -2.925 15.665 1.00 77.47 142 ARG B N 1
ATOM 4471 C CA . ARG B 1 164 ? 22.558 -4.028 15.583 1.00 100.00 142 ARG B CA 1
ATOM 4472 C C . ARG B 1 164 ? 23.576 -4.270 16.730 1.00 100.00 142 ARG B C 1
ATOM 4473 O O . ARG B 1 164 ? 24.666 -3.685 16.868 1.00 51.40 142 ARG B O 1
ATOM 4481 N N . ALA B 1 165 ? 23.139 -5.150 17.604 1.00 40.98 143 ALA B N 1
ATOM 4482 C CA . ALA B 1 165 ? 23.776 -5.564 18.838 1.00 58.24 143 ALA B CA 1
ATOM 4483 C C . ALA B 1 165 ? 25.242 -5.937 18.854 1.00 45.61 143 ALA B C 1
ATOM 4484 O O . ALA B 1 165 ? 26.017 -5.640 19.805 1.00 46.42 143 ALA B O 1
ATOM 4486 N N . ASN B 1 166 ? 25.585 -6.653 17.809 1.00 63.41 144 ASN B N 1
ATOM 4487 C CA . ASN B 1 166 ? 26.952 -7.127 17.769 1.00 100.00 144 ASN B CA 1
ATOM 4488 C C . ASN B 1 166 ? 27.829 -6.452 16.732 1.00 47.96 144 ASN B C 1
ATOM 4489 O O . ASN B 1 166 ? 28.922 -6.915 16.443 1.00 66.11 144 ASN B O 1
ATOM 4494 N N . LEU B 1 167 ? 27.324 -5.363 16.170 1.00 55.64 145 LEU B N 1
ATOM 4495 C CA . LEU B 1 167 ? 28.055 -4.637 15.148 1.00 45.70 145 LEU B CA 1
ATOM 4496 C C . LEU B 1 167 ? 28.645 -3.384 15.716 1.00 41.82 145 LEU B C 1
ATOM 4497 O O . LEU B 1 167 ? 27.878 -2.559 16.169 1.00 37.70 145 LEU B O 1
ATOM 4502 N N . GLN B 1 168 ? 29.964 -3.230 15.638 1.00 41.69 146 GLN B N 1
ATOM 4503 C CA . GLN B 1 168 ? 30.639 -2.036 16.145 1.00 21.35 146 GLN B CA 1
ATOM 4504 C C . GLN B 1 168 ? 30.826 -0.975 15.087 1.00 23.04 146 GLN B C 1
ATOM 4505 O O . GLN B 1 168 ? 31.222 -1.248 13.962 1.00 36.59 146 GLN B O 1
ATOM 4511 N N . THR B 1 169 ? 30.445 0.247 15.407 1.00 19.12 147 THR B N 1
ATOM 4512 C CA . THR B 1 169 ? 30.599 1.229 14.359 1.00 27.28 147 THR B CA 1
ATOM 4513 C C . THR B 1 169 ? 31.812 2.108 14.610 1.00 34.49 147 THR B C 1
ATOM 4514 O O . THR B 1 169 ? 32.244 2.265 15.736 1.00 24.50 147 THR B O 1
ATOM 4518 N N . ILE B 1 170 ? 32.317 2.733 13.557 1.00 22.13 148 ILE B N 1
ATOM 4519 C CA . ILE B 1 170 ? 33.457 3.597 13.754 1.00 25.35 148 ILE B CA 1
ATOM 4520 C C . ILE B 1 170 ? 33.251 4.780 12.831 1.00 25.30 148 ILE B C 1
ATOM 4521 O O . ILE B 1 170 ? 32.761 4.598 11.726 1.00 32.35 148 ILE B O 1
ATOM 4526 N N . ILE B 1 171 ? 33.676 5.966 13.248 1.00 21.07 149 ILE B N 1
ATOM 4527 C CA . ILE B 1 171 ? 33.607 7.159 12.408 1.00 38.09 149 ILE B CA 1
ATOM 4528 C C . ILE B 1 171 ? 35.059 7.656 12.330 1.00 32.99 149 ILE B C 1
ATOM 4529 O O . ILE B 1 171 ? 35.831 7.621 13.288 1.00 23.88 149 ILE B O 1
ATOM 4534 N N . CYS B 1 172 ? 35.498 8.124 11.173 1.00 20.64 150 CYS B N 1
ATOM 4535 C CA . CYS B 1 172 ? 36.871 8.554 11.108 1.00 28.00 150 CYS B CA 1
ATOM 4536 C C . CYS B 1 172 ? 37.025 10.044 11.471 1.00 37.84 150 CYS B C 1
ATOM 4537 O O . CYS B 1 172 ? 36.887 10.880 10.608 1.00 32.82 150 CYS B O 1
ATOM 4540 N N . LEU B 1 173 ? 37.306 10.361 12.732 1.00 32.46 151 LEU B N 1
ATOM 4541 C CA . LEU B 1 173 ? 37.561 11.737 13.186 1.00 29.60 151 LEU B CA 1
ATOM 4542 C C . LEU B 1 173 ? 39.040 11.536 13.525 1.00 43.14 151 LEU B C 1
ATOM 4543 O O . LEU B 1 173 ? 39.448 11.497 14.688 1.00 23.80 151 LEU B O 1
ATOM 4548 N N . GLN B 1 174 ? 39.860 11.333 12.491 1.00 19.93 152 GLN B N 1
ATOM 4549 C CA . GLN B 1 174 ? 41.264 11.003 12.736 1.00 33.14 152 GLN B CA 1
ATOM 4550 C C . GLN B 1 174 ? 41.990 12.090 13.454 1.00 27.18 152 GLN B C 1
ATOM 4551 O O . GLN B 1 174 ? 43.087 11.889 13.895 1.00 28.54 152 GLN B O 1
ATOM 4557 N N . GLY B 1 175 ? 41.422 13.277 13.513 1.00 22.53 153 GLY B N 1
ATOM 4558 C CA . GLY B 1 175 ? 42.175 14.297 14.215 1.00 18.09 153 GLY B CA 1
ATOM 4559 C C . GLY B 1 175 ? 42.369 13.887 15.670 1.00 47.18 153 GLY B C 1
ATOM 4560 O O . GLY B 1 175 ? 43.288 14.400 16.319 1.00 22.70 153 GLY B O 1
ATOM 4561 N N . ARG B 1 176 ? 41.503 13.007 16.190 1.00 33.07 154 ARG B N 1
ATOM 4562 C CA . ARG B 1 176 ? 41.635 12.567 17.590 1.00 31.71 154 ARG B CA 1
ATOM 4563 C C . ARG B 1 176 ? 42.870 11.695 17.846 1.00 32.30 154 ARG B C 1
ATOM 4564 O O . ARG B 1 176 ? 43.229 11.464 18.983 1.00 41.57 154 ARG B O 1
ATOM 4572 N N . LYS B 1 177 ? 43.512 11.233 16.775 1.00 36.63 155 LYS B N 1
ATOM 4573 C CA . LYS B 1 177 ? 44.709 10.419 16.806 1.00 42.25 155 LYS B CA 1
ATOM 4574 C C . LYS B 1 177 ? 45.907 11.307 16.406 1.00 42.77 155 LYS B C 1
ATOM 4575 O O . LYS B 1 177 ? 47.033 10.846 16.265 1.00 32.91 155 LYS B O 1
ATOM 4581 N N . SER B 1 178 ? 45.719 12.611 16.244 1.00 27.37 156 SER B N 1
ATOM 4582 C CA . SER B 1 178 ? 46.916 13.368 15.915 1.00 28.91 156 SER B CA 1
ATOM 4583 C C . SER B 1 178 ? 47.851 13.410 17.144 1.00 27.70 156 SER B C 1
ATOM 4584 O O . SER B 1 178 ? 47.459 13.710 18.294 1.00 32.26 156 SER B O 1
ATOM 4587 N N . PRO B 1 179 ? 49.126 13.150 16.905 1.00 25.59 157 PRO B N 1
ATOM 4588 C CA . PRO B 1 179 ? 50.119 13.213 17.961 1.00 21.98 157 PRO B CA 1
ATOM 4589 C C . PRO B 1 179 ? 50.002 14.565 18.661 1.00 32.25 157 PRO B C 1
ATOM 4590 O O . PRO B 1 179 ? 50.211 14.730 19.857 1.00 24.94 157 PRO B O 1
ATOM 4594 N N . TYR B 1 180 ? 49.699 15.567 17.875 1.00 22.93 158 TYR B N 1
ATOM 4595 C CA . TYR B 1 180 ? 49.615 16.872 18.534 1.00 25.94 158 TYR B CA 1
ATOM 4596 C C . TYR B 1 180 ? 48.471 16.981 19.544 1.00 55.62 158 TYR B C 1
ATOM 4597 O O . TYR B 1 180 ? 48.535 17.595 20.625 1.00 27.51 158 TYR B O 1
ATOM 4606 N N . ILE B 1 181 ? 47.358 16.397 19.143 1.00 20.71 159 ILE B N 1
ATOM 4607 C CA . ILE B 1 181 ? 46.187 16.486 19.984 1.00 30.88 159 ILE B CA 1
ATOM 4608 C C . ILE B 1 181 ? 46.376 15.576 21.178 1.00 25.41 159 ILE B C 1
ATOM 4609 O O . ILE B 1 181 ? 46.036 15.832 22.347 1.00 37.13 159 ILE B O 1
ATOM 4614 N N . VAL B 1 182 ? 46.950 14.435 20.869 1.00 28.76 160 VAL B N 1
ATOM 4615 C CA . VAL B 1 182 ? 47.128 13.539 21.979 1.00 27.61 160 VAL B CA 1
ATOM 4616 C C . VAL B 1 182 ? 47.967 14.234 23.035 1.00 35.73 160 VAL B C 1
ATOM 4617 O O . VAL B 1 182 ? 47.683 14.245 24.227 1.00 28.99 160 VAL B O 1
ATOM 4621 N N . ARG B 1 183 ? 49.063 14.796 22.565 1.00 32.03 161 ARG B N 1
ATOM 4622 C CA . ARG B 1 183 ? 49.978 15.421 23.487 1.00 25.14 161 ARG B CA 1
ATOM 4623 C C . ARG B 1 183 ? 49.254 16.509 24.236 1.00 24.55 161 ARG B C 1
ATOM 4624 O O . ARG B 1 183 ? 49.393 16.638 25.428 1.00 27.25 161 ARG B O 1
ATOM 4632 N N . ALA B 1 184 ? 48.469 17.314 23.532 1.00 28.81 162 ALA B N 1
ATOM 4633 C CA . ALA B 1 184 ? 47.754 18.403 24.213 1.00 24.81 162 ALA B CA 1
ATOM 4634 C C . ALA B 1 184 ? 46.867 17.905 25.331 1.00 25.98 162 ALA B C 1
ATOM 4635 O O . ALA B 1 184 ? 46.803 18.424 26.449 1.00 28.77 162 ALA B O 1
ATOM 4637 N N . LYS B 1 185 ? 46.129 16.889 24.936 1.00 17.44 163 LYS B N 1
ATOM 4638 C CA . LYS B 1 185 ? 45.222 16.299 25.876 1.00 20.82 163 LYS B CA 1
ATOM 4639 C C . LYS B 1 185 ? 46.025 15.682 27.030 1.00 28.74 163 LYS B C 1
ATOM 4640 O O . LYS B 1 185 ? 45.549 15.649 28.164 1.00 41.29 163 LYS B O 1
ATOM 4646 N N . GLU B 1 186 ? 47.219 15.161 26.785 1.00 42.36 164 GLU B N 1
ATOM 4647 C CA . GLU B 1 186 ? 47.916 14.595 27.924 1.00 20.49 164 GLU B CA 1
ATOM 4648 C C . GLU B 1 186 ? 48.239 15.751 28.865 1.00 27.66 164 GLU B C 1
ATOM 4649 O O . GLU B 1 186 ? 47.941 15.756 30.035 1.00 27.77 164 GLU B O 1
ATOM 4655 N N . LEU B 1 187 ? 48.867 16.789 28.377 1.00 23.55 165 LEU B N 1
ATOM 4656 C CA . LEU B 1 187 ? 49.207 17.856 29.306 1.00 30.45 165 LEU B CA 1
ATOM 4657 C C . LEU B 1 187 ? 47.975 18.444 29.987 1.00 48.39 165 LEU B C 1
ATOM 4658 O O . LEU B 1 187 ? 47.978 18.775 31.185 1.00 39.97 165 LEU B O 1
ATOM 4663 N N . ILE B 1 188 ? 46.918 18.614 29.197 1.00 44.30 166 ILE B N 1
ATOM 4664 C CA . ILE B 1 188 ? 45.713 19.195 29.790 1.00 34.96 166 ILE B CA 1
ATOM 4665 C C . ILE B 1 188 ? 45.198 18.287 30.876 1.00 48.59 166 ILE B C 1
ATOM 4666 O O . ILE B 1 188 ? 44.905 18.759 31.963 1.00 32.34 166 ILE B O 1
ATOM 4671 N N . SER B 1 189 ? 45.083 17.007 30.530 1.00 32.35 167 SER B N 1
ATOM 4672 C CA . SER B 1 189 ? 44.563 15.957 31.389 1.00 44.36 167 SER B CA 1
ATOM 4673 C C . SER B 1 189 ? 45.412 15.698 32.630 1.00 39.89 167 SER B C 1
ATOM 4674 O O . SER B 1 189 ? 44.915 15.344 33.698 1.00 32.01 167 SER B O 1
ATOM 4677 N N . GLU B 1 190 ? 46.714 15.904 32.496 1.00 39.09 168 GLU B N 1
ATOM 4678 C CA . GLU B 1 190 ? 47.629 15.718 33.616 1.00 39.84 168 GLU B CA 1
ATOM 4679 C C . GLU B 1 190 ? 47.776 16.933 34.535 1.00 54.26 168 GLU B C 1
ATOM 4680 O O . GLU B 1 190 ? 48.557 16.873 35.484 1.00 60.61 168 GLU B O 1
ATOM 4686 N N . GLY B 1 191 ? 47.050 18.010 34.234 1.00 39.48 169 GLY B N 1
ATOM 4687 C CA . GLY B 1 191 ? 47.043 19.225 35.050 1.00 21.80 169 GLY B CA 1
ATOM 4688 C C . GLY B 1 191 ? 48.185 20.176 34.813 1.00 24.94 169 GLY B C 1
ATOM 4689 O O . GLY B 1 191 ? 48.390 21.098 35.599 1.00 38.29 169 GLY B O 1
ATOM 4690 N N . CYS B 1 192 ? 48.893 19.974 33.713 1.00 27.40 170 CYS B N 1
ATOM 4691 C CA . CYS B 1 192 ? 50.004 20.846 33.444 1.00 21.46 170 CYS B CA 1
ATOM 4692 C C . CYS B 1 192 ? 49.699 22.288 33.151 1.00 34.42 170 CYS B C 1
ATOM 4693 O O . CYS B 1 192 ? 50.652 23.046 32.950 1.00 50.86 170 CYS B O 1
ATOM 4696 N N . ILE B 1 193 ? 48.430 22.696 33.097 1.00 36.62 171 ILE B N 1
ATOM 4697 C CA . ILE B 1 193 ? 48.145 24.126 32.848 1.00 30.18 171 ILE B CA 1
ATOM 4698 C C . ILE B 1 193 ? 47.087 24.516 33.859 1.00 29.82 171 ILE B C 1
ATOM 4699 O O . ILE B 1 193 ? 46.382 25.556 33.808 1.00 37.35 171 ILE B O 1
ATOM 4704 N N . GLY B 1 194 ? 46.915 23.585 34.783 1.00 45.60 172 GLY B N 1
ATOM 4705 C CA . GLY B 1 194 ? 45.912 23.811 35.804 1.00 40.12 172 GLY B CA 1
ATOM 4706 C C . GLY B 1 194 ? 44.494 23.732 35.237 1.00 31.08 172 GLY B C 1
ATOM 4707 O O . GLY B 1 194 ? 44.136 22.782 34.525 1.00 39.31 172 GLY B O 1
ATOM 4708 N N . ASP B 1 195 ? 43.694 24.731 35.589 1.00 31.22 173 ASP B N 1
ATOM 4709 C CA . ASP B 1 195 ? 42.313 24.735 35.138 1.00 23.64 173 ASP B CA 1
ATOM 4710 C C . ASP B 1 195 ? 42.321 25.558 33.872 1.00 22.56 173 ASP B C 1
ATOM 4711 O O . ASP B 1 195 ? 43.175 26.435 33.672 1.00 39.32 173 ASP B O 1
ATOM 4716 N N . ILE B 1 196 ? 41.382 25.203 33.002 1.00 25.67 174 ILE B N 1
ATOM 4717 C CA . ILE B 1 196 ? 41.301 25.939 31.761 1.00 36.27 174 ILE B CA 1
ATOM 4718 C C . ILE B 1 196 ? 40.554 27.224 32.025 1.00 26.59 174 ILE B C 1
ATOM 4719 O O . ILE B 1 196 ? 39.491 27.267 32.652 1.00 38.06 174 ILE B O 1
ATOM 4724 N N . ASN B 1 197 ? 41.139 28.299 31.546 1.00 24.30 175 ASN B N 1
ATOM 4725 C CA . ASN B 1 197 ? 40.458 29.519 31.839 1.00 27.71 175 ASN B CA 1
ATOM 4726 C C . ASN B 1 197 ? 39.732 30.053 30.622 1.00 32.57 175 ASN B C 1
ATOM 4727 O O . ASN B 1 197 ? 38.610 30.520 30.753 1.00 36.18 175 ASN B O 1
ATOM 4732 N N . SER B 1 198 ? 40.346 30.017 29.443 1.00 35.16 176 SER B N 1
ATOM 4733 C CA . SER B 1 198 ? 39.692 30.570 28.240 1.00 26.35 176 SER B CA 1
ATOM 4734 C C . SER B 1 198 ? 40.383 29.906 27.069 1.00 29.07 176 SER B C 1
ATOM 4735 O O . SER B 1 198 ? 41.561 29.505 27.161 1.00 24.02 176 SER B O 1
ATOM 4738 N N . ILE B 1 199 ? 39.638 29.817 25.984 1.00 19.33 177 ILE B N 1
ATOM 4739 C CA . ILE B 1 199 ? 40.184 29.197 24.800 1.00 25.32 177 ILE B CA 1
ATOM 4740 C C . ILE B 1 199 ? 39.847 30.000 23.567 1.00 48.81 177 ILE B C 1
ATOM 4741 O O . ILE B 1 199 ? 38.765 30.567 23.465 1.00 26.16 177 ILE B O 1
ATOM 4746 N N . GLU B 1 200 ? 40.787 30.038 22.636 1.00 23.19 178 GLU B N 1
ATOM 4747 C CA . GLU B 1 200 ? 40.603 30.757 21.368 1.00 15.40 178 GLU B CA 1
ATOM 4748 C C . GLU B 1 200 ? 41.009 29.873 20.224 1.00 41.20 178 GLU B C 1
ATOM 4749 O O . GLU B 1 200 ? 42.051 29.259 20.290 1.00 23.72 178 GLU B O 1
ATOM 4755 N N . ILE B 1 201 ? 40.215 29.855 19.162 1.00 22.05 179 ILE B N 1
ATOM 4756 C CA . ILE B 1 201 ? 40.466 29.037 17.985 1.00 40.40 179 ILE B CA 1
ATOM 4757 C C . ILE B 1 201 ? 40.274 29.833 16.708 1.00 21.82 179 ILE B C 1
ATOM 4758 O O . ILE B 1 201 ? 39.317 30.591 16.602 1.00 24.36 179 ILE B O 1
ATOM 4763 N N . SER B 1 202 ? 41.142 29.563 15.738 1.00 27.62 180 SER B N 1
ATOM 4764 C CA . SER B 1 202 ? 41.144 30.112 14.381 1.00 28.34 180 SER B CA 1
ATOM 4765 C C . SER B 1 202 ? 41.370 28.909 13.431 1.00 32.74 180 SER B C 1
ATOM 4766 O O . SER B 1 202 ? 42.144 27.987 13.719 1.00 24.42 180 SER B O 1
ATOM 4769 N N . GLY B 1 203 ? 40.665 28.875 12.303 1.00 29.22 181 GLY B N 1
ATOM 4770 C CA . GLY B 1 203 ? 40.860 27.779 11.374 1.00 21.99 181 GLY B CA 1
ATOM 4771 C C . GLY B 1 203 ? 40.528 28.363 10.015 1.00 36.22 181 GLY B C 1
ATOM 4772 O O . GLY B 1 203 ? 40.005 29.471 9.928 1.00 27.92 181 GLY B O 1
ATOM 4773 N N . ASN B 1 204 ? 40.799 27.621 8.950 1.00 39.57 182 ASN B N 1
ATOM 4774 C CA . ASN B 1 204 ? 40.523 28.125 7.611 1.00 48.09 182 ASN B CA 1
ATOM 4775 C C . ASN B 1 204 ? 39.964 27.011 6.773 1.00 37.89 182 ASN B C 1
ATOM 4776 O O . ASN B 1 204 ? 40.595 25.980 6.696 1.00 33.63 182 ASN B O 1
ATOM 4781 N N . GLY B 1 205 ? 38.826 27.188 6.118 1.00 31.95 183 GLY B N 1
ATOM 4782 C CA . GLY B 1 205 ? 38.328 26.067 5.335 1.00 25.37 183 GLY B CA 1
ATOM 4783 C C . GLY B 1 205 ? 38.954 25.657 3.982 1.00 45.30 183 GLY B C 1
ATOM 4784 O O . GLY B 1 205 ? 38.498 24.716 3.331 1.00 39.06 183 GLY B O 1
ATOM 4785 N N . GLY B 1 206 ? 39.978 26.354 3.533 1.00 33.23 184 GLY B N 1
ATOM 4786 C CA . GLY B 1 206 ? 40.602 26.039 2.257 1.00 37.11 184 GLY B CA 1
ATOM 4787 C C . GLY B 1 206 ? 39.866 26.468 0.973 1.00 33.60 184 GLY B C 1
ATOM 4788 O O . GLY B 1 206 ? 40.194 27.462 0.360 1.00 43.44 184 GLY B O 1
ATOM 4789 N N . TRP B 1 207 ? 38.850 25.715 0.593 1.00 37.88 185 TRP B N 1
ATOM 4790 C CA . TRP B 1 207 ? 38.063 25.902 -0.614 1.00 37.97 185 TRP B CA 1
ATOM 4791 C C . TRP B 1 207 ? 37.083 27.027 -0.586 1.00 40.39 185 TRP B C 1
ATOM 4792 O O . TRP B 1 207 ? 36.437 27.279 -1.597 1.00 40.76 185 TRP B O 1
ATOM 4803 N N . TYR B 1 208 ? 36.923 27.678 0.554 1.00 34.69 186 TYR B N 1
ATOM 4804 C CA . TYR B 1 208 ? 35.883 28.686 0.530 1.00 19.43 186 TYR B CA 1
ATOM 4805 C C . TYR B 1 208 ? 36.131 30.169 0.557 1.00 29.65 186 TYR B C 1
ATOM 4806 O O . TYR B 1 208 ? 35.301 30.888 1.088 1.00 30.71 186 TYR B O 1
ATOM 4815 N N . GLY B 1 209 ? 37.253 30.570 -0.003 1.00 52.92 187 GLY B N 1
ATOM 4816 C CA . GLY B 1 209 ? 37.605 31.965 -0.027 1.00 27.43 187 GLY B CA 1
ATOM 4817 C C . GLY B 1 209 ? 37.342 32.616 -1.366 1.00 39.84 187 GLY B C 1
ATOM 4818 O O . GLY B 1 209 ? 36.333 32.353 -2.018 1.00 38.07 187 GLY B O 1
ATOM 4819 N N . TYR B 1 210 ? 38.232 33.515 -1.746 1.00 43.94 188 TYR B N 1
ATOM 4820 C CA . TYR B 1 210 ? 37.993 34.210 -2.981 1.00 29.83 188 TYR B CA 1
ATOM 4821 C C . TYR B 1 210 ? 38.380 33.358 -4.185 1.00 47.43 188 TYR B C 1
ATOM 4822 O O . TYR B 1 210 ? 38.141 33.727 -5.334 1.00 88.53 188 TYR B O 1
ATOM 4831 N N . GLU B 1 211 ? 38.984 32.207 -3.933 1.00 61.55 189 GLU B N 1
ATOM 4832 C CA . GLU B 1 211 ? 39.378 31.365 -5.058 1.00 34.65 189 GLU B CA 1
ATOM 4833 C C . GLU B 1 211 ? 39.049 29.906 -4.926 1.00 41.70 189 GLU B C 1
ATOM 4834 O O . GLU B 1 211 ? 39.137 29.347 -3.828 1.00 53.72 189 GLU B O 1
ATOM 4840 N N . ARG B 1 212 ? 38.710 29.306 -6.066 1.00 58.80 190 ARG B N 1
ATOM 4841 C CA . ARG B 1 212 ? 38.368 27.889 -6.124 1.00 72.79 190 ARG B CA 1
ATOM 4842 C C . ARG B 1 212 ? 39.426 27.185 -6.951 1.00 54.38 190 ARG B C 1
ATOM 4843 O O . ARG B 1 212 ? 39.848 27.649 -8.013 1.00 68.58 190 ARG B O 1
ATOM 4851 N N . PRO B 1 213 ? 39.806 26.016 -6.461 1.00 84.29 191 PRO B N 1
ATOM 4852 C CA . PRO B 1 213 ? 40.782 25.189 -7.134 1.00 74.89 191 PRO B CA 1
ATOM 4853 C C . PRO B 1 213 ? 40.072 24.555 -8.301 1.00 55.07 191 PRO B C 1
ATOM 4854 O O . PRO B 1 213 ? 38.840 24.275 -8.259 1.00 46.20 191 PRO B O 1
ATOM 4858 N N . MET B 1 214 ? 40.913 24.407 -9.322 1.00 100.00 192 MET B N 1
ATOM 4859 C CA . MET B 1 214 ? 40.522 23.834 -10.589 1.00 100.00 192 MET B CA 1
ATOM 4860 C C . MET B 1 214 ? 39.846 22.483 -10.376 1.00 100.00 192 MET B C 1
ATOM 4861 O O . MET B 1 214 ? 40.321 21.598 -9.661 1.00 76.48 192 MET B O 1
ATOM 4866 N N . ARG B 1 215 ? 38.696 22.370 -11.028 1.00 100.00 193 ARG B N 1
ATOM 4867 C CA . ARG B 1 215 ? 37.957 21.121 -10.936 1.00 100.00 193 ARG B CA 1
ATOM 4868 C C . ARG B 1 215 ? 37.740 20.617 -9.545 1.00 100.00 193 ARG B C 1
ATOM 4869 O O . ARG B 1 215 ? 38.385 19.710 -9.015 1.00 70.03 193 ARG B O 1
ATOM 4877 N N . SER B 1 216 ? 36.765 21.228 -8.880 1.00 100.00 194 SER B N 1
ATOM 4878 C CA . SER B 1 216 ? 36.512 20.755 -7.552 1.00 51.16 194 SER B CA 1
ATOM 4879 C C . SER B 1 216 ? 35.075 20.291 -7.709 1.00 55.65 194 SER B C 1
ATOM 4880 O O . SER B 1 216 ? 34.261 20.906 -8.404 1.00 56.79 194 SER B O 1
ATOM 4883 N N . PRO B 1 217 ? 34.765 19.184 -7.055 1.00 49.56 195 PRO B N 1
ATOM 4884 C CA . PRO B 1 217 ? 33.410 18.684 -7.120 1.00 53.34 195 PRO B CA 1
ATOM 4885 C C . PRO B 1 217 ? 32.486 19.824 -6.708 1.00 49.24 195 PRO B C 1
ATOM 4886 O O . PRO B 1 217 ? 32.445 20.312 -5.581 1.00 59.35 195 PRO B O 1
ATOM 4890 N N . GLU B 1 218 ? 31.681 20.224 -7.660 1.00 48.66 196 GLU B N 1
ATOM 4891 C CA . GLU B 1 218 ? 30.726 21.261 -7.398 1.00 76.05 196 GLU B CA 1
ATOM 4892 C C . GLU B 1 218 ? 30.021 20.854 -6.108 1.00 41.77 196 GLU B C 1
ATOM 4893 O O . GLU B 1 218 ? 29.461 21.702 -5.439 1.00 67.51 196 GLU B O 1
ATOM 4899 N N . TYR B 1 219 ? 29.991 19.591 -5.700 1.00 42.89 197 TYR B N 1
ATOM 4900 C CA . TYR B 1 219 ? 29.238 19.399 -4.455 1.00 53.07 197 TYR B CA 1
ATOM 4901 C C . TYR B 1 219 ? 29.709 20.103 -3.168 1.00 40.75 197 TYR B C 1
ATOM 4902 O O . TYR B 1 219 ? 28.966 20.420 -2.210 1.00 35.59 197 TYR B O 1
ATOM 4911 N N . LEU B 1 220 ? 31.011 20.312 -3.156 1.00 38.65 198 LEU B N 1
ATOM 4912 C CA . LEU B 1 220 ? 31.580 20.979 -2.017 1.00 42.50 198 LEU B CA 1
ATOM 4913 C C . LEU B 1 220 ? 31.051 22.405 -1.991 1.00 76.02 198 LEU B C 1
ATOM 4914 O O . LEU B 1 220 ? 30.963 23.039 -0.934 1.00 33.04 198 LEU B O 1
ATOM 4919 N N . TYR B 1 221 ? 30.714 22.947 -3.156 1.00 43.57 199 TYR B N 1
ATOM 4920 C CA . TYR B 1 221 ? 30.234 24.320 -3.167 1.00 30.46 199 TYR B CA 1
ATOM 4921 C C . TYR B 1 221 ? 28.784 24.608 -2.985 1.00 43.42 199 TYR B C 1
ATOM 4922 O O . TYR B 1 221 ? 28.414 25.792 -2.967 1.00 54.95 199 TYR B O 1
ATOM 4931 N N . ASP B 1 222 ? 28.021 23.521 -2.832 1.00 44.70 200 ASP B N 1
ATOM 4932 C CA . ASP B 1 222 ? 26.567 23.584 -2.671 1.00 27.16 200 ASP B CA 1
ATOM 4933 C C . ASP B 1 222 ? 25.992 23.497 -1.265 1.00 75.12 200 ASP B C 1
ATOM 4934 O O . ASP B 1 222 ? 26.316 22.608 -0.477 1.00 80.96 200 ASP B O 1
ATOM 4939 N N . ILE B 1 223 ? 25.146 24.475 -0.971 1.00 33.51 201 ILE B N 1
ATOM 4940 C CA . ILE B 1 223 ? 24.596 24.539 0.359 1.00 52.07 201 ILE B CA 1
ATOM 4941 C C . ILE B 1 223 ? 23.800 23.326 0.799 1.00 42.41 201 ILE B C 1
ATOM 4942 O O . ILE B 1 223 ? 23.806 22.915 1.977 1.00 50.50 201 ILE B O 1
ATOM 4947 N N . GLU B 1 224 ? 23.137 22.706 -0.165 1.00 54.70 202 GLU B N 1
ATOM 4948 C CA . GLU B 1 224 ? 22.374 21.511 0.176 1.00 100.00 202 GLU B CA 1
ATOM 4949 C C . GLU B 1 224 ? 23.110 20.184 0.251 1.00 73.51 202 GLU B C 1
ATOM 4950 O O . GLU B 1 224 ? 22.528 19.216 0.758 1.00 54.41 202 GLU B O 1
ATOM 4956 N N . SER B 1 225 ? 24.351 20.159 -0.228 1.00 37.61 203 SER B N 1
ATOM 4957 C CA . SER B 1 225 ? 25.157 18.942 -0.145 1.00 32.37 203 SER B CA 1
ATOM 4958 C C . SER B 1 225 ? 25.262 18.511 1.321 1.00 65.09 203 SER B C 1
ATOM 4959 O O . SER B 1 225 ? 25.249 17.315 1.614 1.00 64.37 203 SER B O 1
ATOM 4962 N N . GLY B 1 226 ? 25.401 19.471 2.239 1.00 44.05 204 GLY B N 1
ATOM 4963 C CA . GLY B 1 226 ? 25.581 19.139 3.652 1.00 100.00 204 GLY B CA 1
ATOM 4964 C C . GLY B 1 226 ? 27.105 19.152 3.976 1.00 29.04 204 GLY B C 1
ATOM 4965 O O . GLY B 1 226 ? 27.505 18.959 5.135 1.00 95.54 204 GLY B O 1
ATOM 4966 N N . VAL B 1 227 ? 27.919 19.439 2.957 1.00 46.43 205 VAL B N 1
ATOM 4967 C CA . VAL B 1 227 ? 29.397 19.527 3.083 1.00 44.96 205 VAL B CA 1
ATOM 4968 C C . VAL B 1 227 ? 29.844 20.997 2.913 1.00 86.14 205 VAL B C 1
ATOM 4969 O O . VAL B 1 227 ? 29.742 21.563 1.827 1.00 45.61 205 VAL B O 1
ATOM 4973 N N . ASN B 1 228 ? 30.335 21.625 3.972 1.00 46.10 206 ASN B N 1
ATOM 4974 C CA . ASN B 1 228 ? 30.735 23.014 3.896 1.00 51.67 206 ASN B CA 1
ATOM 4975 C C . ASN B 1 228 ? 31.706 23.336 5.007 1.00 43.33 206 ASN B C 1
ATOM 4976 O O . ASN B 1 228 ? 32.142 22.492 5.810 1.00 36.46 206 ASN B O 1
ATOM 4981 N N . LEU B 1 229 ? 32.060 24.599 5.033 1.00 27.14 207 LEU B N 1
ATOM 4982 C CA . LEU B 1 229 ? 33.022 25.083 6.016 1.00 33.66 207 LEU B CA 1
ATOM 4983 C C . LEU B 1 229 ? 32.631 24.595 7.386 1.00 27.67 207 LEU B C 1
ATOM 4984 O O . LEU B 1 229 ? 33.402 24.194 8.251 1.00 27.75 207 LEU B O 1
ATOM 4989 N N . ILE B 1 230 ? 31.342 24.720 7.609 1.00 29.91 208 ILE B N 1
ATOM 4990 C CA . ILE B 1 230 ? 30.890 24.338 8.906 1.00 26.48 208 ILE B CA 1
ATOM 4991 C C . ILE B 1 230 ? 30.863 22.861 9.158 1.00 49.27 208 ILE B C 1
ATOM 4992 O O . ILE B 1 230 ? 31.445 22.431 10.130 1.00 30.11 208 ILE B O 1
ATOM 4997 N N . SER B 1 231 ? 30.189 22.065 8.335 1.00 29.90 209 SER B N 1
ATOM 4998 C CA . SER B 1 231 ? 30.119 20.634 8.615 1.00 43.95 209 SER B CA 1
ATOM 4999 C C . SER B 1 231 ? 31.437 19.876 8.521 1.00 42.60 209 SER B C 1
ATOM 5000 O O . SER B 1 231 ? 31.597 18.787 9.084 1.00 42.57 209 SER B O 1
ATOM 5003 N N . ASN B 1 232 ? 32.422 20.422 7.836 1.00 29.81 210 ASN B N 1
ATOM 5004 C CA . ASN B 1 232 ? 33.601 19.585 7.805 1.00 20.28 210 ASN B CA 1
ATOM 5005 C C . ASN B 1 232 ? 34.776 20.095 8.596 1.00 27.78 210 ASN B C 1
ATOM 5006 O O . ASN B 1 232 ? 35.205 19.479 9.582 1.00 51.51 210 ASN B O 1
ATOM 5011 N N . SER B 1 233 ? 35.294 21.238 8.153 1.00 34.69 211 SER B N 1
ATOM 5012 C CA . SER B 1 233 ? 36.450 21.812 8.824 1.00 62.33 211 SER B CA 1
ATOM 5013 C C . SER B 1 233 ? 36.255 22.237 10.269 1.00 30.33 211 SER B C 1
ATOM 5014 O O . SER B 1 233 ? 36.993 21.840 11.153 1.00 39.30 211 SER B O 1
ATOM 5017 N N . PHE B 1 234 ? 35.221 23.013 10.525 1.00 25.26 212 PHE B N 1
ATOM 5018 C CA . PHE B 1 234 ? 35.007 23.466 11.877 1.00 38.37 212 PHE B CA 1
ATOM 5019 C C . PHE B 1 234 ? 34.672 22.254 12.731 1.00 52.89 212 PHE B C 1
ATOM 5020 O O . PHE B 1 234 ? 35.009 22.165 13.911 1.00 39.19 212 PHE B O 1
ATOM 5028 N N . GLY B 1 235 ? 33.953 21.354 12.075 1.00 35.44 213 GLY B N 1
ATOM 5029 C CA . GLY B 1 235 ? 33.453 20.104 12.638 1.00 22.85 213 GLY B CA 1
ATOM 5030 C C . GLY B 1 235 ? 34.557 19.210 13.181 1.00 19.36 213 GLY B C 1
ATOM 5031 O O . GLY B 1 235 ? 34.596 18.782 14.351 1.00 23.81 213 GLY B O 1
ATOM 5032 N N . HIS B 1 236 ? 35.498 18.907 12.314 1.00 24.43 214 HIS B N 1
ATOM 5033 C CA . HIS B 1 236 ? 36.611 18.099 12.804 1.00 25.15 214 HIS B CA 1
ATOM 5034 C C . HIS B 1 236 ? 37.258 18.928 13.890 1.00 86.31 214 HIS B C 1
ATOM 5035 O O . HIS B 1 236 ? 37.697 18.445 14.905 1.00 21.38 214 HIS B O 1
ATOM 5042 N N . THR B 1 237 ? 37.350 20.222 13.654 1.00 27.20 215 THR B N 1
ATOM 5043 C CA . THR B 1 237 ? 37.992 21.091 14.636 1.00 18.92 215 THR B CA 1
ATOM 5044 C C . THR B 1 237 ? 37.479 21.236 16.027 1.00 29.16 215 THR B C 1
ATOM 5045 O O . THR B 1 237 ? 38.260 21.031 16.953 1.00 32.31 215 THR B O 1
ATOM 5049 N N . ILE B 1 238 ? 36.201 21.592 16.148 1.00 21.43 216 ILE B N 1
ATOM 5050 C CA . ILE B 1 238 ? 35.595 21.769 17.466 1.00 17.14 216 ILE B CA 1
ATOM 5051 C C . ILE B 1 238 ? 35.499 20.386 18.142 1.00 25.95 216 ILE B C 1
ATOM 5052 O O . ILE B 1 238 ? 35.482 20.226 19.382 1.00 28.24 216 ILE B O 1
ATOM 5057 N N . ASP B 1 239 ? 35.428 19.351 17.314 1.00 20.98 217 ASP B N 1
ATOM 5058 C CA . ASP B 1 239 ? 35.294 18.032 17.914 1.00 19.69 217 ASP B CA 1
ATOM 5059 C C . ASP B 1 239 ? 36.569 17.729 18.693 1.00 21.19 217 ASP B C 1
ATOM 5060 O O . ASP B 1 239 ? 36.543 17.192 19.805 1.00 32.73 217 ASP B O 1
ATOM 5065 N N . VAL B 1 240 ? 37.684 18.068 18.059 1.00 25.70 218 VAL B N 1
ATOM 5066 C CA . VAL B 1 240 ? 38.999 17.828 18.655 1.00 22.34 218 VAL B CA 1
ATOM 5067 C C . VAL B 1 240 ? 39.142 18.741 19.854 1.00 43.94 218 VAL B C 1
ATOM 5068 O O . VAL B 1 240 ? 39.696 18.430 20.889 1.00 17.88 218 VAL B O 1
ATOM 5072 N N . LEU B 1 241 ? 38.554 19.908 19.721 1.00 24.34 219 LEU B N 1
ATOM 5073 C CA . LEU B 1 241 ? 38.688 20.812 20.836 1.00 30.02 219 LEU B CA 1
ATOM 5074 C C . LEU B 1 241 ? 38.008 20.191 22.044 1.00 29.60 219 LEU B C 1
ATOM 5075 O O . LEU B 1 241 ? 38.514 20.126 23.152 1.00 27.02 219 LEU B O 1
ATOM 5080 N N . GLN B 1 242 ? 36.806 19.743 21.795 1.00 19.13 220 GLN B N 1
ATOM 5081 C CA . GLN B 1 242 ? 36.056 19.177 22.887 1.00 21.77 220 GLN B CA 1
ATOM 5082 C C . GLN B 1 242 ? 36.815 18.002 23.412 1.00 33.29 220 GLN B C 1
ATOM 5083 O O . GLN B 1 242 ? 36.976 17.820 24.627 1.00 34.05 220 GLN B O 1
ATOM 5089 N N . TYR B 1 243 ? 37.307 17.203 22.473 1.00 24.24 221 TYR B N 1
ATOM 5090 C CA . TYR B 1 243 ? 38.072 16.003 22.889 1.00 30.22 221 TYR B CA 1
ATOM 5091 C C . TYR B 1 243 ? 39.238 16.366 23.813 1.00 37.08 221 TYR B C 1
ATOM 5092 O O . TYR B 1 243 ? 39.429 15.834 24.875 1.00 25.17 221 TYR B O 1
ATOM 5101 N N . ILE B 1 244 ? 40.042 17.310 23.396 1.00 30.91 222 ILE B N 1
ATOM 5102 C CA . ILE B 1 244 ? 41.209 17.671 24.185 1.00 22.86 222 ILE B CA 1
ATOM 5103 C C . ILE B 1 244 ? 40.856 18.231 25.554 1.00 31.46 222 ILE B C 1
ATOM 5104 O O . ILE B 1 244 ? 41.551 17.985 26.547 1.00 29.26 222 ILE B O 1
ATOM 5109 N N . THR B 1 245 ? 39.765 18.995 25.583 1.00 35.01 223 THR B N 1
ATOM 5110 C CA . THR B 1 245 ? 39.383 19.607 26.836 1.00 30.87 223 THR B CA 1
ATOM 5111 C C . THR B 1 245 ? 38.550 18.685 27.718 1.00 25.85 223 THR B C 1
ATOM 5112 O O . THR B 1 245 ? 38.397 18.924 28.908 1.00 24.45 223 THR B O 1
ATOM 5116 N N . GLY B 1 246 ? 38.011 17.616 27.173 1.00 30.79 224 GLY B N 1
ATOM 5117 C CA . GLY B 1 246 ? 37.259 16.778 28.075 1.00 32.07 224 GLY B CA 1
ATOM 5118 C C . GLY B 1 246 ? 35.874 17.315 28.325 1.00 21.60 224 GLY B C 1
ATOM 5119 O O . GLY B 1 246 ? 35.118 16.809 29.164 1.00 26.32 224 GLY B O 1
ATOM 5120 N N . SER B 1 247 ? 35.474 18.301 27.542 1.00 31.13 225 SER B N 1
ATOM 5121 C CA . SER B 1 247 ? 34.139 18.729 27.773 1.00 29.77 225 SER B CA 1
ATOM 5122 C C . SER B 1 247 ? 33.305 18.902 26.515 1.00 27.03 225 SER B C 1
ATOM 5123 O O . SER B 1 247 ? 33.870 19.142 25.455 1.00 23.49 225 SER B O 1
ATOM 5126 N N . TYR B 1 248 ? 31.974 18.853 26.657 1.00 26.53 226 TYR B N 1
ATOM 5127 C CA . TYR B 1 248 ? 30.998 19.118 25.596 1.00 21.63 226 TYR B CA 1
ATOM 5128 C C . TYR B 1 248 ? 30.527 20.580 25.894 1.00 28.45 226 TYR B C 1
ATOM 5129 O O . TYR B 1 248 ? 30.689 21.145 26.974 1.00 27.25 226 TYR B O 1
ATOM 5138 N N . PHE B 1 249 ? 29.902 21.231 24.932 1.00 22.20 227 PHE B N 1
ATOM 5139 C CA . PHE B 1 249 ? 29.404 22.587 25.105 1.00 18.69 227 PHE B CA 1
ATOM 5140 C C . PHE B 1 249 ? 28.074 22.584 25.855 1.00 31.48 227 PHE B C 1
ATOM 5141 O O . PHE B 1 249 ? 27.281 21.634 25.845 1.00 32.69 227 PHE B O 1
ATOM 5149 N N . GLN B 1 250 ? 27.792 23.712 26.479 1.00 32.70 228 GLN B N 1
ATOM 5150 C CA . GLN B 1 250 ? 26.507 23.767 27.138 1.00 35.99 228 GLN B CA 1
ATOM 5151 C C . GLN B 1 250 ? 25.618 24.759 26.408 1.00 41.12 228 GLN B C 1
ATOM 5152 O O . GLN B 1 250 ? 24.424 24.544 26.304 1.00 28.80 228 GLN B O 1
ATOM 5158 N N . LYS B 1 251 ? 26.244 25.802 25.867 1.00 24.26 229 LYS B N 1
ATOM 5159 C CA . LYS B 1 251 ? 25.551 26.893 25.206 1.00 35.93 229 LYS B CA 1
ATOM 5160 C C . LYS B 1 251 ? 26.365 27.362 24.032 1.00 29.12 229 LYS B C 1
ATOM 5161 O O . LYS B 1 251 ? 27.580 27.449 24.154 1.00 26.66 229 LYS B O 1
ATOM 5167 N N . ILE B 1 252 ? 25.726 27.794 22.959 1.00 50.47 230 ILE B N 1
ATOM 5168 C CA . ILE B 1 252 ? 26.547 28.299 21.884 1.00 22.80 230 ILE B CA 1
ATOM 5169 C C . ILE B 1 252 ? 25.791 29.383 21.112 1.00 30.44 230 ILE B C 1
ATOM 5170 O O . ILE B 1 252 ? 24.569 29.582 21.149 1.00 31.24 230 ILE B O 1
ATOM 5175 N N . ASN B 1 253 ? 26.586 30.058 20.315 1.00 27.16 231 ASN B N 1
ATOM 5176 C CA . ASN B 1 253 ? 26.031 31.040 19.407 1.00 24.76 231 ASN B CA 1
ATOM 5177 C C . ASN B 1 253 ? 26.970 31.146 18.215 1.00 27.07 231 ASN B C 1
ATOM 5178 O O . ASN B 1 253 ? 28.202 31.128 18.375 1.00 21.89 231 ASN B O 1
ATOM 5183 N N . ALA B 1 254 ? 26.366 31.219 17.030 1.00 22.24 232 ALA B N 1
ATOM 5184 C CA . ALA B 1 254 ? 27.031 31.388 15.718 1.00 18.11 232 ALA B CA 1
ATOM 5185 C C . ALA B 1 254 ? 26.467 32.491 14.810 1.00 25.51 232 ALA B C 1
ATOM 5186 O O . ALA B 1 254 ? 25.309 32.910 14.897 1.00 22.10 232 ALA B O 1
ATOM 5188 N N . MET B 1 255 ? 27.330 32.916 13.899 1.00 25.25 233 MET B N 1
ATOM 5189 C CA . MET B 1 255 ? 27.014 33.869 12.847 1.00 28.30 233 MET B CA 1
ATOM 5190 C C . MET B 1 255 ? 27.810 33.331 11.646 1.00 26.97 233 MET B C 1
ATOM 5191 O O . MET B 1 255 ? 29.037 33.165 11.685 1.00 38.05 233 MET B O 1
ATOM 5196 N N . ILE B 1 256 ? 27.092 33.012 10.575 1.00 22.12 234 ILE B N 1
ATOM 5197 C CA . ILE B 1 256 ? 27.699 32.465 9.350 1.00 27.63 234 ILE B CA 1
ATOM 5198 C C . ILE B 1 256 ? 27.545 33.523 8.253 1.00 22.12 234 ILE B C 1
ATOM 5199 O O . ILE B 1 256 ? 26.537 34.203 8.168 1.00 25.83 234 ILE B O 1
ATOM 5204 N N . SER B 1 257 ? 28.579 33.690 7.448 1.00 26.25 235 SER B N 1
ATOM 5205 C CA . SER B 1 257 ? 28.560 34.703 6.411 1.00 27.90 235 SER B CA 1
ATOM 5206 C C . SER B 1 257 ? 28.651 34.130 5.011 1.00 43.52 235 SER B C 1
ATOM 5207 O O . SER B 1 257 ? 29.125 33.010 4.793 1.00 22.26 235 SER B O 1
ATOM 5210 N N . ASN B 1 258 ? 28.251 34.956 4.049 1.00 35.87 236 ASN B N 1
ATOM 5211 C CA . ASN B 1 258 ? 28.356 34.617 2.643 1.00 37.34 236 ASN B CA 1
ATOM 5212 C C . ASN B 1 258 ? 28.739 35.895 1.936 1.00 39.38 236 ASN B C 1
ATOM 5213 O O . ASN B 1 258 ? 27.968 36.345 1.092 1.00 42.22 236 ASN B O 1
ATOM 5218 N N . ASN B 1 259 ? 29.892 36.472 2.273 1.00 20.19 237 ASN B N 1
ATOM 5219 C CA . ASN B 1 259 ? 30.308 37.699 1.623 1.00 33.83 237 ASN B CA 1
ATOM 5220 C C . ASN B 1 259 ? 31.040 37.467 0.303 1.00 44.70 237 ASN B C 1
ATOM 5221 O O . ASN B 1 259 ? 31.410 38.406 -0.402 1.00 57.07 237 ASN B O 1
ATOM 5226 N N . ILE B 1 260 ? 31.241 36.198 -0.033 1.00 36.11 238 ILE B N 1
ATOM 5227 C CA . ILE B 1 260 ? 31.930 35.890 -1.281 1.00 37.07 238 ILE B CA 1
ATOM 5228 C C . ILE B 1 260 ? 31.042 34.973 -2.083 1.00 62.59 238 ILE B C 1
ATOM 5229 O O . ILE B 1 260 ? 31.168 33.757 -1.995 1.00 45.79 238 ILE B O 1
ATOM 5234 N N . PRO B 1 261 ? 30.110 35.553 -2.832 1.00 48.99 239 PRO B N 1
ATOM 5235 C CA . PRO B 1 261 ? 29.145 34.784 -3.616 1.00 100.00 239 PRO B CA 1
ATOM 5236 C C . PRO B 1 261 ? 29.647 34.100 -4.910 1.00 53.73 239 PRO B C 1
ATOM 5237 O O . PRO B 1 261 ? 29.086 33.089 -5.380 1.00 50.95 239 PRO B O 1
ATOM 5241 N N . THR B 1 262 ? 30.720 34.646 -5.481 1.00 40.19 240 THR B N 1
ATOM 5242 C CA . THR B 1 262 ? 31.354 34.106 -6.690 1.00 59.65 240 THR B CA 1
ATOM 5243 C C . THR B 1 262 ? 32.873 34.075 -6.511 1.00 58.79 240 THR B C 1
ATOM 5244 O O . THR B 1 262 ? 33.532 35.015 -6.028 1.00 64.49 240 THR B O 1
ATOM 5248 N N . GLN B 1 263 ? 33.437 32.958 -6.927 1.00 48.75 241 GLN B N 1
ATOM 5249 C CA . GLN B 1 263 ? 34.869 32.802 -6.794 1.00 40.25 241 GLN B CA 1
ATOM 5250 C C . GLN B 1 263 ? 35.629 32.939 -8.107 1.00 34.10 241 GLN B C 1
ATOM 5251 O O . GLN B 1 263 ? 35.086 32.903 -9.202 1.00 65.50 241 GLN B O 1
ATOM 5257 N N . PHE B 1 264 ? 36.928 33.094 -7.992 1.00 50.00 242 PHE B N 1
ATOM 5258 C CA . PHE B 1 264 ? 37.693 33.167 -9.195 1.00 40.58 242 PHE B CA 1
ATOM 5259 C C . PHE B 1 264 ? 38.379 31.844 -9.247 1.00 61.25 242 PHE B C 1
ATOM 5260 O O . PHE B 1 264 ? 38.965 31.452 -8.250 1.00 57.76 242 PHE B O 1
ATOM 5268 N N . LEU B 1 265 ? 38.339 31.181 -10.390 1.00 67.33 243 LEU B N 1
ATOM 5269 C CA . LEU B 1 265 ? 39.022 29.908 -10.472 1.00 41.83 243 LEU B CA 1
ATOM 5270 C C . LEU B 1 265 ? 40.487 30.095 -10.829 1.00 34.40 243 LEU B C 1
ATOM 5271 O O . LEU B 1 265 ? 40.848 31.138 -11.389 1.00 64.87 243 LEU B O 1
ATOM 5276 N N . LEU B 1 266 ? 41.297 29.069 -10.547 1.00 46.19 244 LEU B N 1
ATOM 5277 C CA . LEU B 1 266 ? 42.718 29.077 -10.899 1.00 82.51 244 LEU B CA 1
ATOM 5278 C C . LEU B 1 266 ? 43.017 27.745 -11.570 1.00 100.00 244 LEU B C 1
ATOM 5279 O O . LEU B 1 266 ? 42.101 26.913 -11.618 1.00 63.88 244 LEU B O 1
ATOM 5284 N N . ASP B 1 267 ? 44.233 27.520 -12.077 1.00 94.26 245 ASP B N 1
ATOM 5285 C CA . ASP B 1 267 ? 44.452 26.239 -12.765 1.00 52.78 245 ASP B CA 1
ATOM 5286 C C . ASP B 1 267 ? 45.846 25.688 -12.948 1.00 100.00 245 ASP B C 1
ATOM 5287 O O . ASP B 1 267 ? 46.037 24.544 -13.309 1.00 100.00 245 ASP B O 1
ATOM 5292 N N . GLU B 1 268 ? 46.875 26.492 -12.756 1.00 100.00 246 GLU B N 1
ATOM 5293 C CA . GLU B 1 268 ? 48.147 25.846 -13.013 1.00 100.00 246 GLU B CA 1
ATOM 5294 C C . GLU B 1 268 ? 48.847 26.165 -11.729 1.00 100.00 246 GLU B C 1
ATOM 5295 O O . GLU B 1 268 ? 49.752 25.454 -11.277 1.00 100.00 246 GLU B O 1
ATOM 5301 N N . ASN B 1 269 ? 48.351 27.291 -11.239 1.00 100.00 247 ASN B N 1
ATOM 5302 C CA . ASN B 1 269 ? 48.804 27.942 -10.036 1.00 100.00 247 ASN B CA 1
ATOM 5303 C C . ASN B 1 269 ? 47.508 28.042 -9.237 1.00 54.52 247 ASN B C 1
ATOM 5304 O O . ASN B 1 269 ? 47.611 27.942 -7.982 1.00 100.00 247 ASN B O 1
ATOM 5309 N N . ARG B 1 272 ? 45.584 32.000 -10.969 1.00 60.91 250 ARG B N 1
ATOM 5310 C CA . ARG B 1 272 ? 44.275 32.684 -11.002 1.00 100.00 250 ARG B CA 1
ATOM 5311 C C . ARG B 1 272 ? 43.708 33.395 -12.231 1.00 100.00 250 ARG B C 1
ATOM 5312 O O . ARG B 1 272 ? 44.275 34.359 -12.747 1.00 100.00 250 ARG B O 1
ATOM 5320 N N . THR B 1 273 ? 42.533 32.930 -12.637 1.00 71.43 251 THR B N 1
ATOM 5321 C CA . THR B 1 273 ? 41.780 33.402 -13.790 1.00 67.28 251 THR B CA 1
ATOM 5322 C C . THR B 1 273 ? 40.712 34.438 -13.552 1.00 100.00 251 THR B C 1
ATOM 5323 O O . THR B 1 273 ? 40.388 34.784 -12.414 1.00 78.71 251 THR B O 1
ATOM 5327 N N . LYS B 1 274 ? 40.179 34.880 -14.678 1.00 51.94 252 LYS B N 1
ATOM 5328 C CA . LYS B 1 274 ? 39.107 35.834 -14.708 1.00 40.84 252 LYS B CA 1
ATOM 5329 C C . LYS B 1 274 ? 37.829 35.071 -14.710 1.00 100.00 252 LYS B C 1
ATOM 5330 O O . LYS B 1 274 ? 36.750 35.677 -14.597 1.00 80.85 252 LYS B O 1
ATOM 5336 N N . GLU B 1 275 ? 37.896 33.761 -14.828 1.00 58.21 253 GLU B N 1
ATOM 5337 C CA . GLU B 1 275 ? 36.668 33.005 -14.793 1.00 54.12 253 GLU B CA 1
ATOM 5338 C C . GLU B 1 275 ? 35.984 32.951 -13.436 1.00 61.11 253 GLU B C 1
ATOM 5339 O O . GLU B 1 275 ? 36.621 32.745 -12.386 1.00 49.96 253 GLU B O 1
ATOM 5345 N N . THR B 1 276 ? 34.679 33.178 -13.431 1.00 100.00 254 THR B N 1
ATOM 5346 C CA . THR B 1 276 ? 33.907 33.187 -12.210 1.00 55.36 254 THR B CA 1
ATOM 5347 C C . THR B 1 276 ? 33.033 31.990 -11.907 1.00 67.22 254 THR B C 1
ATOM 5348 O O . THR B 1 276 ? 32.703 31.226 -12.804 1.00 100.00 254 THR B O 1
ATOM 5352 N N . ILE B 1 277 ? 32.629 31.816 -10.656 1.00 67.63 255 ILE B N 1
ATOM 5353 C CA . ILE B 1 277 ? 31.784 30.673 -10.324 1.00 40.90 255 ILE B CA 1
ATOM 5354 C C . ILE B 1 277 ? 31.073 30.853 -9.002 1.00 53.38 255 ILE B C 1
ATOM 5355 O O . ILE B 1 277 ? 31.668 31.142 -7.973 1.00 72.56 255 ILE B O 1
ATOM 5360 N N . SER B 1 278 ? 29.765 30.668 -9.040 1.00 41.94 256 SER B N 1
ATOM 5361 C CA . SER B 1 278 ? 29.016 30.831 -7.822 1.00 81.54 256 SER B CA 1
ATOM 5362 C C . SER B 1 278 ? 29.333 29.820 -6.715 1.00 100.00 256 SER B C 1
ATOM 5363 O O . SER B 1 278 ? 29.696 28.652 -6.946 1.00 52.99 256 SER B O 1
ATOM 5366 N N . LYS B 1 279 ? 29.207 30.331 -5.494 1.00 99.39 257 LYS B N 1
ATOM 5367 C CA . LYS B 1 279 ? 29.407 29.558 -4.276 1.00 59.78 257 LYS B CA 1
ATOM 5368 C C . LYS B 1 279 ? 28.344 29.816 -3.203 1.00 43.56 257 LYS B C 1
ATOM 5369 O O . LYS B 1 279 ? 28.412 30.726 -2.372 1.00 100.00 257 LYS B O 1
ATOM 5375 N N . THR B 1 280 ? 27.356 28.939 -3.252 1.00 35.56 258 THR B N 1
ATOM 5376 C CA . THR B 1 280 ? 26.206 28.811 -2.361 1.00 49.98 258 THR B CA 1
ATOM 5377 C C . THR B 1 280 ? 26.739 28.572 -0.915 1.00 80.68 258 THR B C 1
ATOM 5378 O O . THR B 1 280 ? 26.246 29.006 0.134 1.00 35.28 258 THR B O 1
ATOM 5382 N N . CYS B 1 281 ? 27.827 27.833 -0.863 1.00 53.44 259 CYS B N 1
ATOM 5383 C CA . CYS B 1 281 ? 28.412 27.545 0.425 1.00 42.13 259 CYS B CA 1
ATOM 5384 C C . CYS B 1 281 ? 28.823 28.802 1.182 1.00 61.70 259 CYS B C 1
ATOM 5385 O O . CYS B 1 281 ? 29.111 29.856 0.599 1.00 33.68 259 CYS B O 1
ATOM 5388 N N . PRO B 1 282 ? 28.817 28.696 2.507 1.00 44.15 260 PRO B N 1
ATOM 5389 C CA . PRO B 1 282 ? 29.196 29.786 3.426 1.00 39.66 260 PRO B CA 1
ATOM 5390 C C . PRO B 1 282 ? 30.713 30.048 3.304 1.00 25.69 260 PRO B C 1
ATOM 5391 O O . PRO B 1 282 ? 31.478 29.142 2.965 1.00 27.98 260 PRO B O 1
ATOM 5395 N N . ASP B 1 283 ? 31.178 31.267 3.554 1.00 28.09 261 ASP B N 1
ATOM 5396 C CA . ASP B 1 283 ? 32.610 31.541 3.438 1.00 22.64 261 ASP B CA 1
ATOM 5397 C C . ASP B 1 283 ? 33.193 32.039 4.790 1.00 47.74 261 ASP B C 1
ATOM 5398 O O . ASP B 1 283 ? 34.356 32.390 4.853 1.00 34.12 261 ASP B O 1
ATOM 5403 N N . HIS B 1 284 ? 32.439 32.074 5.883 1.00 25.13 262 HIS B N 1
ATOM 5404 C CA . HIS B 1 284 ? 32.918 32.500 7.198 1.00 20.13 262 HIS B CA 1
ATOM 5405 C C . HIS B 1 284 ? 31.998 32.083 8.358 1.00 35.19 262 HIS B C 1
ATOM 5406 O O . HIS B 1 284 ? 30.768 32.181 8.281 1.00 32.77 262 HIS B O 1
ATOM 5413 N N . LEU B 1 285 ? 32.616 31.626 9.447 1.00 17.80 263 LEU B N 1
ATOM 5414 C CA . LEU B 1 285 ? 31.880 31.200 10.647 1.00 28.56 263 LEU B CA 1
ATOM 5415 C C . LEU B 1 285 ? 32.333 31.796 11.963 1.00 31.72 263 LEU B C 1
ATOM 5416 O O . LEU B 1 285 ? 33.536 31.685 12.298 1.00 25.44 263 LEU B O 1
ATOM 5421 N N . LEU B 1 286 ? 31.383 32.401 12.684 1.00 27.06 264 LEU B N 1
ATOM 5422 C CA . LEU B 1 286 ? 31.711 32.976 14.007 1.00 27.11 264 LEU B CA 1
ATOM 5423 C C . LEU B 1 286 ? 30.985 32.043 14.947 1.00 39.07 264 LEU B C 1
ATOM 5424 O O . LEU B 1 286 ? 29.777 31.785 14.819 1.00 34.35 264 LEU B O 1
ATOM 5429 N N . PHE B 1 287 ? 31.760 31.510 15.883 1.00 16.88 265 PHE B N 1
ATOM 5430 C CA . PHE B 1 287 ? 31.240 30.574 16.880 1.00 18.62 265 PHE B CA 1
ATOM 5431 C C . PHE B 1 287 ? 31.762 30.949 18.268 1.00 45.00 265 PHE B C 1
ATOM 5432 O O . PHE B 1 287 ? 32.943 31.232 18.450 1.00 32.98 265 PHE B O 1
ATOM 5440 N N . GLN B 1 288 ? 30.882 30.976 19.259 1.00 32.34 266 GLN B N 1
ATOM 5441 C CA . GLN B 1 288 ? 31.390 31.264 20.595 1.00 32.72 266 GLN B CA 1
ATOM 5442 C C . GLN B 1 288 ? 30.493 30.448 21.514 1.00 26.27 266 GLN B C 1
ATOM 5443 O O . GLN B 1 288 ? 29.312 30.225 21.279 1.00 28.40 266 GLN B O 1
ATOM 5449 N N . GLY B 1 289 ? 31.058 29.885 22.561 1.00 29.31 267 GLY B N 1
ATOM 5450 C CA . GLY B 1 289 ? 30.237 29.073 23.423 1.00 20.81 267 GLY B CA 1
ATOM 5451 C C . GLY B 1 289 ? 30.961 28.840 24.743 1.00 31.80 267 GLY B C 1
ATOM 5452 O O . GLY B 1 289 ? 32.119 29.227 24.964 1.00 26.08 267 GLY B O 1
ATOM 5453 N N . ILE B 1 290 ? 30.223 28.198 25.632 1.00 24.41 268 ILE B N 1
ATOM 5454 C CA . ILE B 1 290 ? 30.719 27.919 26.957 1.00 36.44 268 ILE B CA 1
ATOM 5455 C C . ILE B 1 290 ? 30.737 26.408 27.133 1.00 24.54 268 ILE B C 1
ATOM 5456 O O . ILE B 1 290 ? 29.683 25.794 27.078 1.00 25.01 268 ILE B O 1
ATOM 5461 N N . LEU B 1 291 ? 31.901 25.818 27.379 1.00 30.12 269 LEU B N 1
ATOM 5462 C CA . LEU B 1 291 ? 32.002 24.386 27.636 1.00 32.23 269 LEU B CA 1
ATOM 5463 C C . LEU B 1 291 ? 31.399 24.159 29.015 1.00 26.22 269 LEU B C 1
ATOM 5464 O O . LEU B 1 291 ? 31.626 24.954 29.967 1.00 31.80 269 LEU B O 1
ATOM 5469 N N . GLU B 1 292 ? 30.686 23.038 29.120 1.00 24.70 270 GLU B N 1
ATOM 5470 C CA . GLU B 1 292 ? 29.980 22.630 30.359 1.00 17.76 270 GLU B CA 1
ATOM 5471 C C . GLU B 1 292 ? 30.900 22.516 31.570 1.00 41.76 270 GLU B C 1
ATOM 5472 O O . GLU B 1 292 ? 30.644 23.049 32.641 1.00 34.19 270 GLU B O 1
ATOM 5478 N N . ASN B 1 293 ? 31.989 21.787 31.439 1.00 21.15 271 ASN B N 1
ATOM 5479 C CA . ASN B 1 293 ? 32.824 21.691 32.623 1.00 17.84 271 ASN B CA 1
ATOM 5480 C C . ASN B 1 293 ? 33.559 23.001 32.916 1.00 23.34 271 ASN B C 1
ATOM 5481 O O . ASN B 1 293 ? 34.455 23.396 32.152 1.00 40.09 271 ASN B O 1
ATOM 5486 N N . GLY B 1 294 ? 33.205 23.657 34.018 1.00 37.47 272 GLY B N 1
ATOM 5487 C CA . GLY B 1 294 ? 33.840 24.936 34.427 1.00 28.58 272 GLY B CA 1
ATOM 5488 C C . GLY B 1 294 ? 33.294 26.178 33.708 1.00 36.00 272 GLY B C 1
ATOM 5489 O O . GLY B 1 294 ? 33.809 27.310 33.893 1.00 35.32 272 GLY B O 1
ATOM 5490 N N . LYS B 1 295 ? 32.244 25.931 32.917 1.00 31.30 273 LYS B N 1
ATOM 5491 C CA . LYS B 1 295 ? 31.617 26.971 32.089 1.00 36.45 273 LYS B CA 1
ATOM 5492 C C . LYS B 1 295 ? 32.788 27.719 31.457 1.00 28.04 273 LYS B C 1
ATOM 5493 O O . LYS B 1 295 ? 32.942 28.938 31.662 1.00 33.58 273 LYS B O 1
ATOM 5499 N N . VAL B 1 296 ? 33.640 26.984 30.734 1.00 34.84 274 VAL B N 1
ATOM 5500 C CA . VAL B 1 296 ? 34.799 27.656 30.176 1.00 20.56 274 VAL B CA 1
ATOM 5501 C C . VAL B 1 296 ? 34.475 28.274 28.824 1.00 27.28 274 VAL B C 1
ATOM 5502 O O . VAL B 1 296 ? 33.929 27.584 27.978 1.00 27.84 274 VAL B O 1
ATOM 5506 N N . PRO B 1 297 ? 34.813 29.555 28.627 1.00 33.18 275 PRO B N 1
ATOM 5507 C CA . PRO B 1 297 ? 34.598 30.299 27.387 1.00 28.01 275 PRO B CA 1
ATOM 5508 C C . PRO B 1 297 ? 35.513 29.929 26.171 1.00 18.54 275 PRO B C 1
ATOM 5509 O O . PRO B 1 297 ? 36.747 29.807 26.262 1.00 22.94 275 PRO B O 1
ATOM 5513 N N . VAL B 1 298 ? 34.892 29.719 25.018 1.00 25.29 276 VAL B N 1
ATOM 5514 C CA . VAL B 1 298 ? 35.633 29.378 23.811 1.00 27.88 276 VAL B CA 1
ATOM 5515 C C . VAL B 1 298 ? 35.284 30.368 22.707 1.00 32.17 276 VAL B C 1
ATOM 5516 O O . VAL B 1 298 ? 34.094 30.569 22.490 1.00 27.95 276 VAL B O 1
ATOM 5520 N N . SER B 1 299 ? 36.258 30.976 22.025 1.00 21.15 277 SER B N 1
ATOM 5521 C CA . SER B 1 299 ? 36.025 31.965 20.965 1.00 22.92 277 SER B CA 1
ATOM 5522 C C . SER B 1 299 ? 36.549 31.334 19.671 1.00 32.15 277 SER B C 1
ATOM 5523 O O . SER B 1 299 ? 37.648 30.829 19.673 1.00 36.58 277 SER B O 1
ATOM 5526 N N . CYS B 1 300 ? 35.763 31.345 18.598 1.00 25.80 278 CYS B N 1
ATOM 5527 C CA . CYS B 1 300 ? 36.190 30.732 17.370 1.00 28.68 278 CYS B CA 1
ATOM 5528 C C . CYS B 1 300 ? 35.988 31.532 16.111 1.00 27.30 278 CYS B C 1
ATOM 5529 O O . CYS B 1 300 ? 34.944 32.104 15.894 1.00 27.10 278 CYS B O 1
ATOM 5532 N N . SER B 1 301 ? 37.031 31.589 15.296 1.00 30.01 279 SER B N 1
ATOM 5533 C CA . SER B 1 301 ? 36.973 32.302 14.046 1.00 15.14 279 SER B CA 1
ATOM 5534 C C . SER B 1 301 ? 37.424 31.395 12.887 1.00 45.91 279 SER B C 1
ATOM 5535 O O . SER B 1 301 ? 38.598 31.052 12.811 1.00 26.80 279 SER B O 1
ATOM 5538 N N . PHE B 1 302 ? 36.529 30.998 11.979 1.00 24.67 280 PHE B N 1
ATOM 5539 C CA . PHE B 1 302 ? 36.906 30.135 10.819 1.00 25.65 280 PHE B CA 1
ATOM 5540 C C . PHE B 1 302 ? 36.765 30.756 9.384 1.00 23.58 280 PHE B C 1
ATOM 5541 O O . PHE B 1 302 ? 35.664 31.041 8.881 1.00 31.46 280 PHE B O 1
ATOM 5549 N N . LYS B 1 303 ? 37.863 31.039 8.700 1.00 28.25 281 LYS B N 1
ATOM 5550 C CA . LYS B 1 303 ? 37.828 31.674 7.391 1.00 17.52 281 LYS B CA 1
ATOM 5551 C C . LYS B 1 303 ? 37.553 30.605 6.336 1.00 34.74 281 LYS B C 1
ATOM 5552 O O . LYS B 1 303 ? 38.019 29.483 6.447 1.00 27.41 281 LYS B O 1
ATOM 5558 N N . GLY B 1 304 ? 36.853 30.974 5.272 1.00 36.32 282 GLY B N 1
ATOM 5559 C CA . GLY B 1 304 ? 36.546 29.983 4.253 1.00 25.56 282 GLY B CA 1
ATOM 5560 C C . GLY B 1 304 ? 37.722 29.443 3.484 1.00 21.38 282 GLY B C 1
ATOM 5561 O O . GLY B 1 304 ? 37.744 28.281 3.133 1.00 28.95 282 GLY B O 1
ATOM 5562 N N . GLY B 1 305 ? 38.689 30.299 3.187 1.00 27.50 283 GLY B N 1
ATOM 5563 C CA . GLY B 1 305 ? 39.798 29.793 2.413 1.00 14.18 283 GLY B CA 1
ATOM 5564 C C . GLY B 1 305 ? 40.749 30.935 2.063 1.00 36.64 283 GLY B C 1
ATOM 5565 O O . GLY B 1 305 ? 41.221 31.649 2.943 1.00 41.85 283 GLY B O 1
ATOM 5566 N N . THR B 1 306 ? 41.104 31.068 0.792 1.00 34.15 284 THR B N 1
ATOM 5567 C CA . THR B 1 306 ? 42.007 32.145 0.422 1.00 44.33 284 THR B CA 1
ATOM 5568 C C . THR B 1 306 ? 41.238 33.472 0.336 1.00 31.45 284 THR B C 1
ATOM 5569 O O . THR B 1 306 ? 40.017 33.521 0.176 1.00 73.84 284 THR B O 1
ATOM 5573 N N . PRO B 1 307 ? 42.001 34.552 0.439 1.00 100.00 285 PRO B N 1
ATOM 5574 C CA . PRO B 1 307 ? 43.439 34.454 0.631 1.00 29.35 285 PRO B CA 1
ATOM 5575 C C . PRO B 1 307 ? 43.898 34.045 2.056 1.00 32.86 285 PRO B C 1
ATOM 5576 O O . PRO B 1 307 ? 43.309 34.460 3.043 1.00 42.41 285 PRO B O 1
ATOM 5580 N N . VAL B 1 308 ? 44.969 33.274 2.230 1.00 28.78 286 VAL B N 1
ATOM 5581 C CA . VAL B 1 308 ? 45.319 32.973 3.618 1.00 31.41 286 VAL B CA 1
ATOM 5582 C C . VAL B 1 308 ? 45.852 34.125 4.493 1.00 26.65 286 VAL B C 1
ATOM 5583 O O . VAL B 1 308 ? 46.319 35.139 4.004 1.00 74.68 286 VAL B O 1
ATOM 5587 N N . LYS B 1 309 ? 45.762 33.992 5.813 1.00 59.32 287 LYS B N 1
ATOM 5588 C CA . LYS B 1 309 ? 46.251 35.030 6.709 1.00 36.81 287 LYS B CA 1
ATOM 5589 C C . LYS B 1 309 ? 47.764 35.058 6.529 1.00 42.44 287 LYS B C 1
ATOM 5590 O O . LYS B 1 309 ? 48.414 34.039 6.378 1.00 30.56 287 LYS B O 1
ATOM 5596 N N . LYS B 1 310 ? 48.372 36.231 6.510 1.00 36.39 288 LYS B N 1
ATOM 5597 C CA . LYS B 1 310 ? 49.808 36.224 6.292 1.00 53.81 288 LYS B CA 1
ATOM 5598 C C . LYS B 1 310 ? 50.651 36.630 7.485 1.00 38.68 288 LYS B C 1
ATOM 5599 O O . LYS B 1 310 ? 51.861 36.399 7.521 1.00 45.35 288 LYS B O 1
ATOM 5605 N N . LEU B 1 311 ? 50.025 37.301 8.430 1.00 43.67 289 LEU B N 1
ATOM 5606 C CA . LEU B 1 311 ? 50.751 37.748 9.613 1.00 29.40 289 LEU B CA 1
ATOM 5607 C C . LEU B 1 311 ? 50.500 36.792 10.770 1.00 51.91 289 LEU B C 1
ATOM 5608 O O . LEU B 1 311 ? 50.964 37.013 11.885 1.00 29.70 289 LEU B O 1
ATOM 5613 N N . THR B 1 312 ? 49.751 35.731 10.504 1.00 35.45 290 THR B N 1
ATOM 5614 C CA . THR B 1 312 ? 49.451 34.810 11.598 1.00 26.72 290 THR B CA 1
ATOM 5615 C C . THR B 1 312 ? 49.233 33.419 11.017 1.00 31.92 290 THR B C 1
ATOM 5616 O O . THR B 1 312 ? 49.015 33.304 9.811 1.00 61.55 290 THR B O 1
ATOM 5620 N N . LYS B 1 313 ? 49.339 32.409 11.886 1.00 35.84 291 LYS B N 1
ATOM 5621 C CA . LYS B 1 313 ? 49.146 31.015 11.524 1.00 33.71 291 LYS B CA 1
ATOM 5622 C C . LYS B 1 313 ? 47.633 30.850 11.218 1.00 38.68 291 LYS B C 1
ATOM 5623 O O . LYS B 1 313 ? 46.796 31.469 11.855 1.00 59.18 291 LYS B O 1
ATOM 5629 N N . ASN B 1 314 ? 47.286 30.042 10.231 1.00 31.63 292 ASN B N 1
ATOM 5630 C CA . ASN B 1 314 ? 45.897 29.861 9.835 1.00 29.43 292 ASN B CA 1
ATOM 5631 C C . ASN B 1 314 ? 45.154 28.869 10.704 1.00 37.90 292 ASN B C 1
ATOM 5632 O O . ASN B 1 314 ? 43.939 28.923 10.832 1.00 30.61 292 ASN B O 1
ATOM 5637 N N . LEU B 1 315 ? 45.879 27.994 11.370 1.00 25.18 293 LEU B N 1
ATOM 5638 C CA . LEU B 1 315 ? 45.189 27.103 12.288 1.00 16.96 293 LEU B CA 1
ATOM 5639 C C . LEU B 1 315 ? 45.823 27.443 13.638 1.00 30.46 293 LEU B C 1
ATOM 5640 O O . LEU B 1 315 ? 47.025 27.423 13.738 1.00 26.98 293 LEU B O 1
ATOM 5645 N N . VAL B 1 316 ? 45.065 27.746 14.680 1.00 30.22 294 VAL B N 1
ATOM 5646 C CA . VAL B 1 316 ? 45.617 27.991 16.018 1.00 20.62 294 VAL B CA 1
ATOM 5647 C C . VAL B 1 316 ? 44.564 27.511 16.984 1.00 27.96 294 VAL B C 1
ATOM 5648 O O . VAL B 1 316 ? 43.369 27.829 16.883 1.00 22.12 294 VAL B O 1
ATOM 5652 N N . ILE B 1 317 ? 44.998 26.738 17.961 1.00 23.64 295 ILE B N 1
ATOM 5653 C CA . ILE B 1 317 ? 44.097 26.301 19.033 1.00 27.58 295 ILE B CA 1
ATOM 5654 C C . ILE B 1 317 ? 44.901 26.792 20.270 1.00 45.71 295 ILE B C 1
ATOM 5655 O O . ILE B 1 317 ? 45.953 26.260 20.638 1.00 27.79 295 ILE B O 1
ATOM 5660 N N . ASP B 1 318 ? 44.423 27.859 20.893 1.00 29.85 296 ASP B N 1
ATOM 5661 C CA . ASP B 1 318 ? 45.094 28.515 22.023 1.00 28.88 296 ASP B CA 1
ATOM 5662 C C . ASP B 1 318 ? 44.344 28.316 23.326 1.00 33.22 296 ASP B C 1
ATOM 5663 O O . ASP B 1 318 ? 43.242 28.840 23.514 1.00 32.29 296 ASP B O 1
ATOM 5668 N N . ILE B 1 319 ? 44.965 27.538 24.200 1.00 20.92 297 ILE B N 1
ATOM 5669 C CA . ILE B 1 319 ? 44.371 27.211 25.461 1.00 25.70 297 ILE B CA 1
ATOM 5670 C C . ILE B 1 319 ? 45.076 27.799 26.656 1.00 31.73 297 ILE B C 1
ATOM 5671 O O . ILE B 1 319 ? 46.268 27.567 26.875 1.00 29.69 297 ILE B O 1
ATOM 5676 N N . HIS B 1 320 ? 44.292 28.580 27.384 1.00 23.14 298 HIS B N 1
ATOM 5677 C CA . HIS B 1 320 ? 44.787 29.319 28.538 1.00 25.43 298 HIS B CA 1
ATOM 5678 C C . HIS B 1 320 ? 44.247 28.827 29.898 1.00 28.82 298 HIS B C 1
ATOM 5679 O O . HIS B 1 320 ? 43.056 28.932 30.216 1.00 31.04 298 HIS B O 1
ATOM 5686 N N . GLY B 1 321 ? 45.181 28.311 30.700 1.00 29.92 299 GLY B N 1
ATOM 5687 C CA . GLY B 1 321 ? 44.966 27.734 32.024 1.00 24.78 299 GLY B CA 1
ATOM 5688 C C . GLY B 1 321 ? 45.459 28.699 33.104 1.00 35.39 299 GLY B C 1
ATOM 5689 O O . GLY B 1 321 ? 46.093 29.737 32.826 1.00 35.12 299 GLY B O 1
ATOM 5690 N N . THR B 1 322 ? 45.117 28.328 34.333 1.00 30.08 300 THR B N 1
ATOM 5691 C CA . THR B 1 322 ? 45.491 29.104 35.517 1.00 23.99 300 THR B CA 1
ATOM 5692 C C . THR B 1 322 ? 46.908 28.774 35.874 1.00 28.39 300 THR B C 1
ATOM 5693 O O . THR B 1 322 ? 47.540 29.507 36.597 1.00 57.80 300 THR B O 1
ATOM 5697 N N . LYS B 1 323 ? 47.391 27.646 35.381 1.00 49.32 301 LYS B N 1
ATOM 5698 C CA . LYS B 1 323 ? 48.752 27.270 35.698 1.00 21.08 301 LYS B CA 1
ATOM 5699 C C . LYS B 1 323 ? 49.703 27.191 34.529 1.00 35.41 301 LYS B C 1
ATOM 5700 O O . LYS B 1 323 ? 50.864 26.837 34.740 1.00 38.65 301 LYS B O 1
ATOM 5706 N N . GLY B 1 324 ? 49.232 27.535 33.343 1.00 27.00 302 GLY B N 1
ATOM 5707 C CA . GLY B 1 324 ? 50.085 27.508 32.153 1.00 36.42 302 GLY B CA 1
ATOM 5708 C C . GLY B 1 324 ? 49.219 27.678 30.910 1.00 23.49 302 GLY B C 1
ATOM 5709 O O . GLY B 1 324 ? 48.009 27.806 31.060 1.00 39.54 302 GLY B O 1
ATOM 5710 N N . ASP B 1 325 ? 49.829 27.652 29.723 1.00 33.19 303 ASP B N 1
ATOM 5711 C CA . ASP B 1 325 ? 49.152 27.800 28.433 1.00 24.83 303 ASP B CA 1
ATOM 5712 C C . ASP B 1 325 ? 49.653 26.698 27.530 1.00 34.00 303 ASP B C 1
ATOM 5713 O O . ASP B 1 325 ? 50.767 26.157 27.664 1.00 26.36 303 ASP B O 1
ATOM 5718 N N . LEU B 1 326 ? 48.816 26.436 26.536 1.00 29.12 304 LEU B N 1
ATOM 5719 C CA . LEU B 1 326 ? 49.109 25.424 25.533 1.00 27.26 304 LEU B CA 1
ATOM 5720 C C . LEU B 1 326 ? 48.580 26.025 24.240 1.00 36.80 304 LEU B C 1
ATOM 5721 O O . LEU B 1 326 ? 47.575 26.694 24.214 1.00 22.04 304 LEU B O 1
ATOM 5726 N N . LYS B 1 327 ? 49.300 25.816 23.158 1.00 24.46 305 LYS B N 1
ATOM 5727 C CA . LYS B 1 327 ? 48.923 26.363 21.854 1.00 38.16 305 LYS B CA 1
ATOM 5728 C C . LYS B 1 327 ? 49.335 25.507 20.661 1.00 51.44 305 LYS B C 1
ATOM 5729 O O . LYS B 1 327 ? 50.539 25.282 20.481 1.00 25.33 305 LYS B O 1
ATOM 5735 N N . ILE B 1 328 ? 48.366 25.039 19.865 1.00 22.05 306 ILE B N 1
ATOM 5736 C CA . ILE B 1 328 ? 48.662 24.259 18.630 1.00 25.82 306 ILE B CA 1
ATOM 5737 C C . ILE B 1 328 ? 48.482 25.233 17.451 1.00 28.60 306 ILE B C 1
ATOM 5738 O O . ILE B 1 328 ? 47.447 25.904 17.311 1.00 40.24 306 ILE B O 1
ATOM 5743 N N . GLU B 1 329 ? 49.518 25.344 16.626 1.00 30.47 307 GLU B N 1
ATOM 5744 C CA . GLU B 1 329 ? 49.509 26.282 15.470 1.00 18.73 307 GLU B CA 1
ATOM 5745 C C . GLU B 1 329 ? 49.977 25.538 14.238 1.00 45.26 307 GLU B C 1
ATOM 5746 O O . GLU B 1 329 ? 50.797 24.625 14.301 1.00 35.99 307 GLU B O 1
ATOM 5752 N N . GLY B 1 330 ? 49.477 25.957 13.095 1.00 21.91 308 GLY B N 1
ATOM 5753 C CA . GLY B 1 330 ? 49.862 25.213 11.912 1.00 37.97 308 GLY B CA 1
ATOM 5754 C C . GLY B 1 330 ? 49.396 25.873 10.644 1.00 32.99 308 GLY B C 1
ATOM 5755 O O . GLY B 1 330 ? 48.755 26.953 10.666 1.00 34.72 308 GLY B O 1
ATOM 5756 N N . ASP B 1 331 ? 49.742 25.204 9.553 1.00 50.89 309 ASP B N 1
ATOM 5757 C CA . ASP B 1 331 ? 49.431 25.775 8.266 1.00 48.78 309 ASP B CA 1
ATOM 5758 C C . ASP B 1 331 ? 48.255 25.373 7.427 1.00 56.70 309 ASP B C 1
ATOM 5759 O O . ASP B 1 331 ? 48.397 24.596 6.488 1.00 81.32 309 ASP B O 1
ATOM 5764 N N . ALA B 1 332 ? 47.110 25.955 7.758 1.00 82.84 310 ALA B N 1
ATOM 5765 C CA . ALA B 1 332 ? 45.893 25.657 7.019 1.00 41.75 310 ALA B CA 1
ATOM 5766 C C . ALA B 1 332 ? 46.080 26.010 5.539 1.00 100.00 310 ALA B C 1
ATOM 5767 O O . ALA B 1 332 ? 46.216 27.194 5.197 1.00 100.00 310 ALA B O 1
ATOM 5769 N N . GLY B 1 333 ? 46.087 24.966 4.703 1.00 66.76 311 GLY B N 1
ATOM 5770 C CA . GLY B 1 333 ? 46.250 25.080 3.244 1.00 100.00 311 GLY B CA 1
ATOM 5771 C C . GLY B 1 333 ? 45.133 24.403 2.409 1.00 100.00 311 GLY B C 1
ATOM 5772 O O . GLY B 1 333 ? 44.085 23.997 2.917 1.00 100.00 311 GLY B O 1
ATOM 5773 N N . SER B 1 338 ? 50.877 22.219 5.665 1.00 100.00 316 SER B N 1
ATOM 5774 C CA . SER B 1 338 ? 50.667 22.174 7.114 1.00 100.00 316 SER B CA 1
ATOM 5775 C C . SER B 1 338 ? 51.779 21.667 8.007 1.00 100.00 316 SER B C 1
ATOM 5776 O O . SER B 1 338 ? 52.105 20.467 8.082 1.00 100.00 316 SER B O 1
ATOM 5779 N N . ASN B 1 339 ? 52.308 22.636 8.734 1.00 49.86 317 ASN B N 1
ATOM 5780 C CA . ASN B 1 339 ? 53.374 22.211 9.607 1.00 57.00 317 ASN B CA 1
ATOM 5781 C C . ASN B 1 339 ? 52.987 22.619 11.018 1.00 70.72 317 ASN B C 1
ATOM 5782 O O . ASN B 1 339 ? 53.051 23.769 11.399 1.00 39.84 317 ASN B O 1
ATOM 5787 N N . LEU B 1 340 ? 52.501 21.656 11.778 1.00 29.52 318 LEU B N 1
ATOM 5788 C CA . LEU B 1 340 ? 52.050 21.924 13.117 1.00 28.63 318 LEU B CA 1
ATOM 5789 C C . LEU B 1 340 ? 53.111 21.896 14.165 1.00 36.68 318 LEU B C 1
ATOM 5790 O O . LEU B 1 340 ? 54.110 21.214 14.054 1.00 27.26 318 LEU B O 1
ATOM 5795 N N . VAL B 1 341 ? 52.832 22.592 15.257 1.00 31.57 319 VAL B N 1
ATOM 5796 C CA . VAL B 1 341 ? 53.808 22.598 16.335 1.00 15.15 319 VAL B CA 1
ATOM 5797 C C . VAL B 1 341 ? 52.901 22.852 17.502 1.00 36.08 319 VAL B C 1
ATOM 5798 O O . VAL B 1 341 ? 51.959 23.611 17.395 1.00 21.65 319 VAL B O 1
ATOM 5802 N N . LEU B 1 342 ? 53.207 22.216 18.615 1.00 31.33 320 LEU B N 1
ATOM 5803 C CA . LEU B 1 342 ? 52.481 22.400 19.858 1.00 23.66 320 LEU B CA 1
ATOM 5804 C C . LEU B 1 342 ? 53.441 23.111 20.807 1.00 51.25 320 LEU B C 1
ATOM 5805 O O . LEU B 1 342 ? 54.575 22.661 21.002 1.00 34.46 320 LEU B O 1
ATOM 5810 N N . TYR B 1 343 ? 53.011 24.202 21.419 1.00 25.53 321 TYR B N 1
ATOM 5811 C CA . TYR B 1 343 ? 53.890 24.892 22.371 1.00 23.93 321 TYR B CA 1
ATOM 5812 C C . TYR B 1 343 ? 53.291 24.794 23.768 1.00 27.28 321 TYR B C 1
ATOM 5813 O O . TYR B 1 343 ? 52.091 25.038 23.970 1.00 31.53 321 TYR B O 1
ATOM 5822 N N . PHE B 1 344 ? 54.122 24.445 24.744 1.00 29.11 322 PHE B N 1
ATOM 5823 C CA . PHE B 1 344 ? 53.533 24.385 26.072 1.00 25.25 322 PHE B CA 1
ATOM 5824 C C . PHE B 1 344 ? 54.378 25.150 27.077 1.00 36.45 322 PHE B C 1
ATOM 5825 O O . PHE B 1 344 ? 55.600 25.180 27.023 1.00 35.15 322 PHE B O 1
ATOM 5833 N N . TYR B 1 345 ? 53.709 25.832 27.986 1.00 36.48 323 TYR B N 1
ATOM 5834 C CA . TYR B 1 345 ? 54.456 26.573 28.979 1.00 24.91 323 TYR B CA 1
ATOM 5835 C C . TYR B 1 345 ? 53.682 26.399 30.280 1.00 49.04 323 TYR B C 1
ATOM 5836 O O . TYR B 1 345 ? 52.599 26.956 30.449 1.00 35.82 323 TYR B O 1
ATOM 5845 N N . GLY B 1 346 ? 54.197 25.619 31.224 1.00 32.28 324 GLY B N 1
ATOM 5846 C CA . GLY B 1 346 ? 53.442 25.424 32.465 1.00 28.77 324 GLY B CA 1
ATOM 5847 C C . GLY B 1 346 ? 54.107 24.467 33.439 1.00 30.40 324 GLY B C 1
ATOM 5848 O O . GLY B 1 346 ? 55.301 24.286 33.363 1.00 29.40 324 GLY B O 1
ATOM 5849 N N . ILE B 1 347 ? 53.348 23.869 34.346 1.00 27.62 325 ILE B N 1
ATOM 5850 C CA . ILE B 1 347 ? 53.926 22.958 35.328 1.00 48.24 325 ILE B CA 1
ATOM 5851 C C . ILE B 1 347 ? 54.036 21.524 34.854 1.00 40.25 325 ILE B C 1
ATOM 5852 O O . ILE B 1 347 ? 53.032 20.903 34.528 1.00 46.21 325 ILE B O 1
ATOM 5857 N N . LYS B 1 348 ? 55.230 20.947 34.787 1.00 96.53 326 LYS B N 1
ATOM 5858 C CA . LYS B 1 348 ? 55.219 19.575 34.314 1.00 45.78 326 LYS B CA 1
ATOM 5859 C C . LYS B 1 348 ? 54.411 18.721 35.288 1.00 88.48 326 LYS B C 1
ATOM 5860 O O . LYS B 1 348 ? 54.101 17.553 35.039 1.00 76.72 326 LYS B O 1
ATOM 5866 N N . ASN B 1 349 ? 54.040 19.362 36.391 1.00 96.03 327 ASN B N 1
ATOM 5867 C CA . ASN B 1 349 ? 53.260 18.796 37.493 1.00 100.00 327 ASN B CA 1
ATOM 5868 C C . ASN B 1 349 ? 51.741 18.822 37.262 1.00 46.47 327 ASN B C 1
ATOM 5869 O O . ASN B 1 349 ? 51.301 19.002 36.132 1.00 100.00 327 ASN B O 1
ATOM 5874 N N . GLY B 1 350 ? 50.934 18.631 38.314 1.00 100.00 328 GLY B N 1
ATOM 5875 C CA . GLY B 1 350 ? 49.466 18.654 38.259 1.00 100.00 328 GLY B CA 1
ATOM 5876 C C . GLY B 1 350 ? 48.834 20.057 38.358 1.00 100.00 328 GLY B C 1
ATOM 5877 O O . GLY B 1 350 ? 49.257 20.935 39.156 1.00 100.00 328 GLY B O 1
ATOM 5878 N N . GLU B 1 383 ? 54.796 26.218 46.023 1.00 87.39 361 GLU B N 1
ATOM 5879 C CA . GLU B 1 383 ? 55.756 26.684 45.033 1.00 100.00 361 GLU B CA 1
ATOM 5880 C C . GLU B 1 383 ? 55.404 25.992 43.717 1.00 100.00 361 GLU B C 1
ATOM 5881 O O . GLU B 1 383 ? 55.120 24.790 43.699 1.00 100.00 361 GLU B O 1
ATOM 5887 N N . GLU B 1 384 ? 55.409 26.757 42.627 1.00 100.00 362 GLU B N 1
ATOM 5888 C CA . GLU B 1 384 ? 55.092 26.221 41.296 1.00 100.00 362 GLU B CA 1
ATOM 5889 C C . GLU B 1 384 ? 56.011 26.856 40.250 1.00 100.00 362 GLU B C 1
ATOM 5890 O O . GLU B 1 384 ? 56.055 28.090 40.043 1.00 100.00 362 GLU B O 1
ATOM 5896 N N . GLU B 1 385 ? 56.760 25.965 39.608 1.00 98.35 363 GLU B N 1
ATOM 5897 C CA . GLU B 1 385 ? 57.728 26.357 38.587 1.00 100.00 363 GLU B CA 1
ATOM 5898 C C . GLU B 1 385 ? 57.426 25.861 37.170 1.00 100.00 363 GLU B C 1
ATOM 5899 O O . GLU B 1 385 ? 57.339 24.653 36.927 1.00 96.79 363 GLU B O 1
ATOM 5905 N N . GLN B 1 386 ? 57.288 26.814 36.246 1.00 78.34 364 GLN B N 1
ATOM 5906 C CA . GLN B 1 386 ? 56.980 26.543 34.848 1.00 75.08 364 GLN B CA 1
ATOM 5907 C C . GLN B 1 386 ? 58.106 26.150 33.894 1.00 70.36 364 GLN B C 1
ATOM 5908 O O . GLN B 1 386 ? 59.262 26.560 34.059 1.00 59.52 364 GLN B O 1
ATOM 5914 N N . THR B 1 387 ? 57.744 25.344 32.892 1.00 47.36 365 THR B N 1
ATOM 5915 C CA . THR B 1 387 ? 58.669 24.838 31.871 1.00 40.37 365 THR B CA 1
ATOM 5916 C C . THR B 1 387 ? 58.042 24.987 30.497 1.00 54.95 365 THR B C 1
ATOM 5917 O O . THR B 1 387 ? 56.827 24.916 30.355 1.00 42.45 365 THR B O 1
ATOM 5921 N N . MET B 1 388 ? 58.884 25.202 29.496 1.00 42.67 366 MET B N 1
ATOM 5922 C CA . MET B 1 388 ? 58.444 25.393 28.125 1.00 50.08 366 MET B CA 1
ATOM 5923 C C . MET B 1 388 ? 58.660 24.083 27.414 1.00 91.41 366 MET B C 1
ATOM 5924 O O . MET B 1 388 ? 59.559 23.326 27.803 1.00 29.69 366 MET B O 1
ATOM 5929 N N . GLU B 1 389 ? 57.829 23.829 26.405 1.00 92.03 367 GLU B N 1
ATOM 5930 C CA . GLU B 1 389 ? 57.981 22.618 25.619 1.00 35.20 367 GLU B CA 1
ATOM 5931 C C . GLU B 1 389 ? 57.594 22.969 24.230 1.00 36.00 367 GLU B C 1
ATOM 5932 O O . GLU B 1 389 ? 56.557 23.589 24.020 1.00 40.69 367 GLU B O 1
ATOM 5938 N N . VAL B 1 390 ? 58.453 22.590 23.295 1.00 21.90 368 VAL B N 1
ATOM 5939 C CA . VAL B 1 390 ? 58.139 22.830 21.885 1.00 29.03 368 VAL B CA 1
ATOM 5940 C C . VAL B 1 390 ? 57.944 21.426 21.277 1.00 82.87 368 VAL B C 1
ATOM 5941 O O . VAL B 1 390 ? 58.783 20.566 21.454 1.00 48.76 368 VAL B O 1
ATOM 5945 N N . PHE B 1 391 ? 56.830 21.152 20.604 1.00 45.55 369 PHE B N 1
ATOM 5946 C CA . PHE B 1 391 ? 56.565 19.816 20.073 1.00 30.32 369 PHE B CA 1
ATOM 5947 C C . PHE B 1 391 ? 56.226 19.816 18.569 1.00 41.47 369 PHE B C 1
ATOM 5948 O O . PHE B 1 391 ? 55.223 20.314 18.050 1.00 38.08 369 PHE B O 1
ATOM 5956 N N . HIS B 1 392 ? 57.162 19.233 17.850 1.00 32.68 370 HIS B N 1
ATOM 5957 C CA . HIS B 1 392 ? 57.062 19.141 16.420 1.00 15.39 370 HIS B CA 1
ATOM 5958 C C . HIS B 1 392 ? 57.782 17.877 15.922 1.00 27.99 370 HIS B C 1
ATOM 5959 O O . HIS B 1 392 ? 58.969 17.649 16.254 1.00 38.01 370 HIS B O 1
ATOM 5966 N N . LEU B 1 393 ? 57.053 17.052 15.158 1.00 40.09 371 LEU B N 1
ATOM 5967 C CA . LEU B 1 393 ? 57.557 15.768 14.619 1.00 31.88 371 LEU B CA 1
ATOM 5968 C C . LEU B 1 393 ? 58.269 16.206 13.402 1.00 26.13 371 LEU B C 1
ATOM 5969 O O . LEU B 1 393 ? 57.791 17.142 12.746 1.00 25.94 371 LEU B O 1
ATOM 5974 N N . ARG B 1 394 ? 59.412 15.592 13.119 1.00 30.93 372 ARG B N 1
ATOM 5975 C CA . ARG B 1 394 ? 60.116 16.112 11.965 1.00 42.07 372 ARG B CA 1
ATOM 5976 C C . ARG B 1 394 ? 59.524 15.728 10.659 1.00 47.55 372 ARG B C 1
ATOM 5977 O O . ARG B 1 394 ? 59.590 16.499 9.704 1.00 60.17 372 ARG B O 1
ATOM 5985 N N . ASN B 1 395 ? 58.984 14.527 10.557 1.00 26.22 373 ASN B N 1
ATOM 5986 C CA . ASN B 1 395 ? 58.495 14.351 9.215 1.00 55.21 373 ASN B CA 1
ATOM 5987 C C . ASN B 1 395 ? 57.423 13.301 9.278 1.00 48.50 373 ASN B C 1
ATOM 5988 O O . ASN B 1 395 ? 57.626 12.134 8.931 1.00 66.61 373 ASN B O 1
ATOM 5993 N N . TYR B 1 396 ? 56.283 13.763 9.778 1.00 41.18 374 TYR B N 1
ATOM 5994 C CA . TYR B 1 396 ? 55.119 12.914 9.993 1.00 34.90 374 TYR B CA 1
ATOM 5995 C C . TYR B 1 396 ? 54.064 13.028 8.904 1.00 37.06 374 TYR B C 1
ATOM 5996 O O . TYR B 1 396 ? 53.694 14.140 8.563 1.00 35.45 374 TYR B O 1
ATOM 6005 N N . ASN B 1 397 ? 53.624 11.911 8.319 1.00 32.37 375 ASN B N 1
ATOM 6006 C CA . ASN B 1 397 ? 52.604 11.924 7.266 1.00 72.85 375 ASN B CA 1
ATOM 6007 C C . ASN B 1 397 ? 51.303 11.730 8.014 1.00 35.80 375 ASN B C 1
ATOM 6008 O O . ASN B 1 397 ? 50.862 10.614 8.293 1.00 48.13 375 ASN B O 1
ATOM 6013 N N . SER B 1 398 ? 50.692 12.859 8.318 1.00 26.41 376 SER B N 1
ATOM 6014 C CA . SER B 1 398 ? 49.453 12.950 9.073 1.00 24.63 376 SER B CA 1
ATOM 6015 C C . SER B 1 398 ? 48.194 12.289 8.477 1.00 22.77 376 SER B C 1
ATOM 6016 O O . SER B 1 398 ? 47.413 11.603 9.168 1.00 50.17 376 SER B O 1
ATOM 6019 N N . VAL B 1 399 ? 47.972 12.543 7.197 1.00 31.20 377 VAL B N 1
ATOM 6020 C CA . VAL B 1 399 ? 46.788 12.007 6.501 1.00 36.68 377 VAL B CA 1
ATOM 6021 C C . VAL B 1 399 ? 46.784 10.487 6.663 1.00 37.28 377 VAL B C 1
ATOM 6022 O O . VAL B 1 399 ? 45.843 9.883 7.202 1.00 39.57 377 VAL B O 1
ATOM 6026 N N . VAL B 1 400 ? 47.888 9.891 6.210 1.00 23.38 378 VAL B N 1
ATOM 6027 C CA . VAL B 1 400 ? 48.072 8.446 6.283 1.00 27.13 378 VAL B CA 1
ATOM 6028 C C . VAL B 1 400 ? 48.226 7.986 7.729 1.00 33.88 378 VAL B C 1
ATOM 6029 O O . VAL B 1 400 ? 47.578 7.037 8.210 1.00 37.59 378 VAL B O 1
ATOM 6033 N N . GLY B 1 401 ? 49.104 8.694 8.429 1.00 29.62 379 GLY B N 1
ATOM 6034 C CA . GLY B 1 401 ? 49.391 8.349 9.821 1.00 17.12 379 GLY B CA 1
ATOM 6035 C C . GLY B 1 401 ? 48.270 8.352 10.845 1.00 25.99 379 GLY B C 1
ATOM 6036 O O . GLY B 1 401 ? 48.209 7.440 11.664 1.00 25.74 379 GLY B O 1
ATOM 6037 N N . ASN B 1 402 ? 47.388 9.352 10.780 1.00 27.80 380 ASN B N 1
ATOM 6038 C CA . ASN B 1 402 ? 46.281 9.438 11.736 1.00 45.02 380 ASN B CA 1
ATOM 6039 C C . ASN B 1 402 ? 45.234 8.357 11.503 1.00 33.69 380 ASN B C 1
ATOM 6040 O O . ASN B 1 402 ? 44.713 7.761 12.436 1.00 32.00 380 ASN B O 1
ATOM 6045 N N . ILE B 1 403 ? 44.939 8.131 10.227 1.00 27.56 381 ILE B N 1
ATOM 6046 C CA . ILE B 1 403 ? 43.990 7.101 9.794 1.00 47.22 381 ILE B CA 1
ATOM 6047 C C . ILE B 1 403 ? 44.686 5.812 10.277 1.00 39.61 381 ILE B C 1
ATOM 6048 O O . ILE B 1 403 ? 44.096 4.890 10.858 1.00 33.05 381 ILE B O 1
ATOM 6053 N N . LEU B 1 404 ? 45.991 5.722 10.044 1.00 27.93 382 LEU B N 1
ATOM 6054 C CA . LEU B 1 404 ? 46.603 4.476 10.485 1.00 24.02 382 LEU B CA 1
ATOM 6055 C C . LEU B 1 404 ? 46.390 4.217 11.976 1.00 31.96 382 LEU B C 1
ATOM 6056 O O . LEU B 1 404 ? 46.113 3.101 12.375 1.00 30.75 382 LEU B O 1
ATOM 6061 N N . ARG B 1 405 ? 46.543 5.237 12.803 1.00 20.82 383 ARG B N 1
ATOM 6062 C CA . ARG B 1 405 ? 46.427 4.980 14.210 1.00 26.56 383 ARG B CA 1
ATOM 6063 C C . ARG B 1 405 ? 45.038 4.489 14.544 1.00 31.44 383 ARG B C 1
ATOM 6064 O O . ARG B 1 405 ? 44.810 3.740 15.505 1.00 36.52 383 ARG B O 1
ATOM 6072 N N . ILE B 1 406 ? 44.080 4.952 13.757 1.00 22.34 384 ILE B N 1
ATOM 6073 C CA . ILE B 1 406 ? 42.706 4.559 14.044 1.00 27.55 384 ILE B CA 1
ATOM 6074 C C . ILE B 1 406 ? 42.590 3.045 13.969 1.00 20.95 384 ILE B C 1
ATOM 6075 O O . ILE B 1 406 ? 42.128 2.355 14.887 1.00 27.31 384 ILE B O 1
ATOM 6080 N N . TYR B 1 407 ? 43.098 2.552 12.851 1.00 28.79 385 TYR B N 1
ATOM 6081 C CA . TYR B 1 407 ? 43.091 1.115 12.632 1.00 35.57 385 TYR B CA 1
ATOM 6082 C C . TYR B 1 407 ? 43.806 0.408 13.746 1.00 41.44 385 TYR B C 1
ATOM 6083 O O . TYR B 1 407 ? 43.355 -0.637 14.177 1.00 26.99 385 TYR B O 1
ATOM 6092 N N . GLU B 1 408 ? 44.919 0.967 14.210 1.00 20.79 386 GLU B N 1
ATOM 6093 C CA . GLU B 1 408 ? 45.614 0.212 15.239 1.00 30.05 386 GLU B CA 1
ATOM 6094 C C . GLU B 1 408 ? 44.719 0.048 16.440 1.00 24.34 386 GLU B C 1
ATOM 6095 O O . GLU B 1 408 ? 44.588 -1.030 17.041 1.00 33.02 386 GLU B O 1
ATOM 6101 N N . SER B 1 409 ? 44.080 1.176 16.722 1.00 27.16 387 SER B N 1
ATOM 6102 C CA . SER B 1 409 ? 43.146 1.304 17.822 1.00 33.41 387 SER B CA 1
ATOM 6103 C C . SER B 1 409 ? 42.045 0.279 17.618 1.00 27.07 387 SER B C 1
ATOM 6104 O O . SER B 1 409 ? 41.553 -0.322 18.571 1.00 34.26 387 SER B O 1
ATOM 6107 N N . ILE B 1 410 ? 41.652 0.113 16.358 1.00 50.80 388 ILE B N 1
ATOM 6108 C CA . ILE B 1 410 ? 40.602 -0.852 16.081 1.00 37.76 388 ILE B CA 1
ATOM 6109 C C . ILE B 1 410 ? 41.233 -2.217 16.385 1.00 49.16 388 ILE B C 1
ATOM 6110 O O . ILE B 1 410 ? 40.698 -3.024 17.153 1.00 29.37 388 ILE B O 1
ATOM 6115 N N . ALA B 1 411 ? 42.410 -2.474 15.825 1.00 29.40 389 ALA B N 1
ATOM 6116 C CA . ALA B 1 411 ? 43.048 -3.750 16.076 1.00 33.23 389 ALA B CA 1
ATOM 6117 C C . ALA B 1 411 ? 43.161 -4.064 17.544 1.00 28.03 389 ALA B C 1
ATOM 6118 O O . ALA B 1 411 ? 42.993 -5.233 17.933 1.00 24.33 389 ALA B O 1
ATOM 6120 N N . ASP B 1 412 ? 43.476 -3.045 18.348 1.00 30.00 390 ASP B N 1
ATOM 6121 C CA . ASP B 1 412 ? 43.670 -3.256 19.777 1.00 16.09 390 ASP B CA 1
ATOM 6122 C C . ASP B 1 412 ? 42.449 -3.681 20.525 1.00 31.98 390 ASP B C 1
ATOM 6123 O O . ASP B 1 412 ? 42.531 -4.520 21.403 1.00 35.91 390 ASP B O 1
ATOM 6128 N N . TYR B 1 413 ? 41.322 -3.077 20.205 1.00 31.85 391 TYR B N 1
ATOM 6129 C CA . TYR B 1 413 ? 40.083 -3.442 20.889 1.00 37.14 391 TYR B CA 1
ATOM 6130 C C . TYR B 1 413 ? 39.807 -4.862 20.443 1.00 36.66 391 TYR B C 1
ATOM 6131 O O . TYR B 1 413 ? 39.470 -5.772 21.206 1.00 30.29 391 TYR B O 1
ATOM 6140 N N . HIS B 1 414 ? 39.959 -5.053 19.132 1.00 31.65 392 HIS B N 1
ATOM 6141 C CA . HIS B 1 414 ? 39.701 -6.369 18.677 1.00 20.69 392 HIS B CA 1
ATOM 6142 C C . HIS B 1 414 ? 40.602 -7.435 19.228 1.00 37.90 392 HIS B C 1
ATOM 6143 O O . HIS B 1 414 ? 40.119 -8.399 19.837 1.00 36.74 392 HIS B O 1
ATOM 6150 N N . PHE B 1 415 ? 41.903 -7.272 18.983 1.00 43.49 393 PHE B N 1
ATOM 6151 C CA . PHE B 1 415 ? 42.886 -8.259 19.429 1.00 28.14 393 PHE B CA 1
ATOM 6152 C C . PHE B 1 415 ? 43.153 -8.346 20.930 1.00 60.56 393 PHE B C 1
ATOM 6153 O O . PHE B 1 415 ? 43.228 -9.408 21.568 1.00 25.19 393 PHE B O 1
ATOM 6161 N N . LEU B 1 416 ? 43.319 -7.206 21.583 1.00 33.26 394 LEU B N 1
ATOM 6162 C CA . LEU B 1 416 ? 43.543 -7.203 23.016 1.00 33.57 394 LEU B CA 1
ATOM 6163 C C . LEU B 1 416 ? 42.342 -7.119 23.992 1.00 30.12 394 LEU B C 1
ATOM 6164 O O . LEU B 1 416 ? 42.372 -7.693 25.093 1.00 93.55 394 LEU B O 1
ATOM 6169 N N . GLY B 1 417 ? 41.328 -6.368 23.578 1.00 97.21 395 GLY B N 1
ATOM 6170 C CA . GLY B 1 417 ? 40.121 -6.136 24.381 1.00 56.12 395 GLY B CA 1
ATOM 6171 C C . GLY B 1 417 ? 40.300 -4.973 25.375 1.00 41.79 395 GLY B C 1
ATOM 6172 O O . GLY B 1 417 ? 40.507 -3.817 24.983 1.00 100.00 395 GLY B O 1
ATOM 6173 N N . LYS B 1 435 ? 30.859 -4.620 21.963 1.00 62.54 413 LYS B N 1
ATOM 6174 C CA . LYS B 1 435 ? 30.315 -3.347 21.475 1.00 100.00 413 LYS B CA 1
ATOM 6175 C C . LYS B 1 435 ? 30.295 -2.258 22.529 1.00 100.00 413 LYS B C 1
ATOM 6176 O O . LYS B 1 435 ? 29.611 -2.373 23.543 1.00 59.34 413 LYS B O 1
ATOM 6182 N N . PHE B 1 436 ? 31.052 -1.194 22.297 1.00 35.91 414 PHE B N 1
ATOM 6183 C CA . PHE B 1 436 ? 31.069 -0.129 23.259 1.00 59.38 414 PHE B CA 1
ATOM 6184 C C . PHE B 1 436 ? 30.530 1.166 22.582 1.00 60.90 414 PHE B C 1
ATOM 6185 O O . PHE B 1 436 ? 30.659 1.350 21.366 1.00 31.98 414 PHE B O 1
ATOM 6193 N N . ASP B 1 437 ? 29.875 2.030 23.369 1.00 62.03 415 ASP B N 1
ATOM 6194 C CA . ASP B 1 437 ? 29.217 3.292 22.967 1.00 31.85 415 ASP B CA 1
ATOM 6195 C C . ASP B 1 437 ? 29.917 4.343 22.102 1.00 100.00 415 ASP B C 1
ATOM 6196 O O . ASP B 1 437 ? 29.578 4.619 20.949 1.00 23.88 415 ASP B O 1
ATOM 6201 N N . LYS B 1 438 ? 30.891 5.002 22.695 1.00 20.01 416 LYS B N 1
ATOM 6202 C CA . LYS B 1 438 ? 31.600 5.992 21.925 1.00 51.61 416 LYS B CA 1
ATOM 6203 C C . LYS B 1 438 ? 32.918 6.152 22.669 1.00 36.86 416 LYS B C 1
ATOM 6204 O O . LYS B 1 438 ? 33.082 5.659 23.798 1.00 25.40 416 LYS B O 1
ATOM 6210 N N . GLN B 1 439 ? 33.869 6.866 22.086 1.00 52.13 417 GLN B N 1
ATOM 6211 C CA . GLN B 1 439 ? 35.124 7.077 22.809 1.00 23.65 417 GLN B CA 1
ATOM 6212 C C . GLN B 1 439 ? 34.924 8.285 23.814 1.00 37.47 417 GLN B C 1
ATOM 6213 O O . GLN B 1 439 ? 35.586 8.443 24.855 1.00 28.79 417 GLN B O 1
ATOM 6219 N N . GLY B 1 440 ? 34.010 9.194 23.489 1.00 40.19 418 GLY B N 1
ATOM 6220 C CA . GLY B 1 440 ? 33.799 10.324 24.365 1.00 18.90 418 GLY B CA 1
ATOM 6221 C C . GLY B 1 440 ? 35.166 10.946 24.565 1.00 30.35 418 GLY B C 1
ATOM 6222 O O . GLY B 1 440 ? 35.876 11.290 23.609 1.00 32.72 418 GLY B O 1
ATOM 6223 N N . PHE B 1 441 ? 35.534 11.087 25.832 1.00 26.98 419 PHE B N 1
ATOM 6224 C CA . PHE B 1 441 ? 36.788 11.750 26.176 1.00 43.55 419 PHE B CA 1
ATOM 6225 C C . PHE B 1 441 ? 37.914 10.811 26.602 1.00 40.93 419 PHE B C 1
ATOM 6226 O O . PHE B 1 441 ? 38.924 11.218 27.205 1.00 30.63 419 PHE B O 1
ATOM 6234 N N . ARG B 1 442 ? 37.741 9.539 26.262 1.00 30.72 420 ARG B N 1
ATOM 6235 C CA . ARG B 1 442 ? 38.710 8.488 26.578 1.00 41.14 420 ARG B CA 1
ATOM 6236 C C . ARG B 1 442 ? 39.918 8.427 25.660 1.00 45.88 420 ARG B C 1
ATOM 6237 O O . ARG B 1 442 ? 39.747 8.592 24.465 1.00 23.48 420 ARG B O 1
ATOM 6245 N N . PHE B 1 443 ? 41.118 8.171 26.179 1.00 31.95 421 PHE B N 1
ATOM 6246 C CA . PHE B 1 443 ? 42.251 8.101 25.271 1.00 19.09 421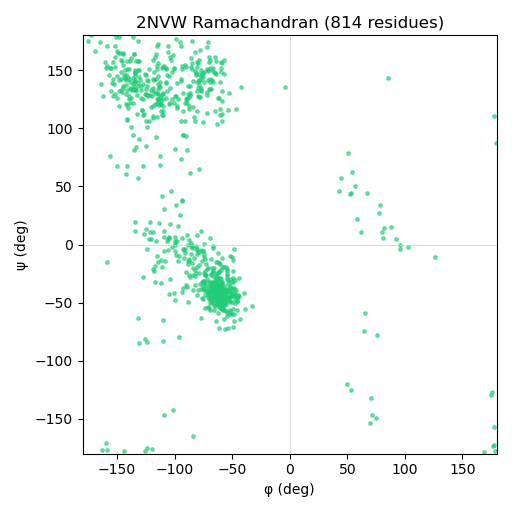 PHE B CA 1
ATOM 6247 C C . PHE B 1 443 ? 42.147 6.807 24.529 1.00 23.36 421 PHE B C 1
ATOM 6248 O O . PHE B 1 443 ? 42.524 6.686 23.368 1.00 39.29 421 PHE B O 1
ATOM 6256 N N . GLU B 1 444 ? 41.591 5.837 25.219 1.00 33.49 422 GLU B N 1
ATOM 6257 C CA . GLU B 1 444 ? 41.385 4.474 24.713 1.00 26.85 422 GLU B CA 1
ATOM 6258 C C . GLU B 1 444 ? 40.298 4.379 23.625 1.00 44.13 422 GLU B C 1
ATOM 6259 O O . GLU B 1 444 ? 39.462 5.268 23.434 1.00 33.27 422 GLU B O 1
ATOM 6265 N N . GLY B 1 445 ? 40.319 3.294 22.871 1.00 35.13 423 GLY B N 1
ATOM 6266 C CA . GLY B 1 445 ? 39.310 3.034 21.842 1.00 30.19 423 GLY B CA 1
ATOM 6267 C C . GLY B 1 445 ? 39.358 3.919 20.631 1.00 21.78 423 GLY B C 1
ATOM 6268 O O . GLY B 1 445 ? 40.408 4.436 20.306 1.00 34.49 423 GLY B O 1
ATOM 6269 N N . PHE B 1 446 ? 38.209 4.076 19.990 1.00 24.08 424 PHE B N 1
ATOM 6270 C CA . PHE B 1 446 ? 38.080 4.911 18.778 1.00 26.92 424 PHE B CA 1
ATOM 6271 C C . PHE B 1 446 ? 36.687 5.493 18.759 1.00 33.35 424 PHE B C 1
ATOM 6272 O O . PHE B 1 446 ? 35.792 5.066 19.482 1.00 33.19 424 PHE B O 1
ATOM 6280 N N . PRO B 1 447 ? 36.483 6.499 17.940 1.00 23.37 425 PRO B N 1
ATOM 6281 C CA . PRO B 1 447 ? 35.147 7.056 18.007 1.00 40.55 425 PRO B CA 1
ATOM 6282 C C . PRO B 1 447 ? 34.171 6.233 17.206 1.00 35.42 425 PRO B C 1
ATOM 6283 O O . PRO B 1 447 ? 34.528 5.576 16.244 1.00 28.12 425 PRO B O 1
ATOM 6287 N N . THR B 1 448 ? 32.930 6.308 17.658 1.00 25.10 426 THR B N 1
ATOM 6288 C CA . THR B 1 448 ? 31.851 5.571 17.065 1.00 24.04 426 THR B CA 1
ATOM 6289 C C . THR B 1 448 ? 30.823 6.499 16.452 1.00 33.89 426 THR B C 1
ATOM 6290 O O . THR B 1 448 ? 30.928 7.705 16.643 1.00 34.89 426 THR B O 1
ATOM 6294 N N . PHE B 1 449 ? 29.864 5.947 15.704 1.00 23.35 427 PHE B N 1
ATOM 6295 C CA . PHE B 1 449 ? 28.813 6.745 15.079 1.00 20.12 427 PHE B CA 1
ATOM 6296 C C . PHE B 1 449 ? 28.131 7.583 16.200 1.00 27.15 427 PHE B C 1
ATOM 6297 O O . PHE B 1 449 ? 27.486 8.589 15.920 1.00 35.11 427 PHE B O 1
ATOM 6305 N N . LYS B 1 450 ? 28.246 7.174 17.470 1.00 27.16 428 LYS B N 1
ATOM 6306 C CA . LYS B 1 450 ? 27.610 7.953 18.532 1.00 34.71 428 LYS B CA 1
ATOM 6307 C C . LYS B 1 450 ? 28.350 9.278 18.617 1.00 30.05 428 LYS B C 1
ATOM 6308 O O . LYS B 1 450 ? 27.708 10.333 18.688 1.00 39.65 428 LYS B O 1
ATOM 6314 N N . ASP B 1 451 ? 29.681 9.200 18.604 1.00 38.59 429 ASP B N 1
ATOM 6315 C CA . ASP B 1 451 ? 30.549 10.385 18.648 1.00 30.70 429 ASP B CA 1
ATOM 6316 C C . ASP B 1 451 ? 30.140 11.215 17.427 1.00 41.41 429 ASP B C 1
ATOM 6317 O O . ASP B 1 451 ? 29.994 12.423 17.532 1.00 27.66 429 ASP B O 1
ATOM 6322 N N . ALA B 1 452 ? 29.934 10.590 16.267 1.00 18.38 430 ALA B N 1
ATOM 6323 C CA . ALA B 1 452 ? 29.565 11.351 15.084 1.00 26.82 430 ALA B CA 1
ATOM 6324 C C . ALA B 1 452 ? 28.242 12.106 15.237 1.00 33.49 430 ALA B C 1
ATOM 6325 O O . ALA B 1 452 ? 28.058 13.252 14.809 1.00 37.26 430 ALA B O 1
ATOM 6327 N N . ILE B 1 453 ? 27.304 11.398 15.840 1.00 24.47 431 ILE B N 1
ATOM 6328 C CA . ILE B 1 453 ? 25.961 11.939 16.040 1.00 30.81 431 ILE B CA 1
ATOM 6329 C C . ILE B 1 453 ? 25.946 13.181 16.914 1.00 32.66 431 ILE B C 1
ATOM 6330 O O . ILE B 1 453 ? 25.314 14.191 16.579 1.00 30.53 431 ILE B O 1
ATOM 6335 N N . ILE B 1 454 ? 26.662 13.083 18.027 1.00 25.69 432 ILE B N 1
ATOM 6336 C CA . ILE B 1 454 ? 26.784 14.220 18.919 1.00 31.58 432 ILE B CA 1
ATOM 6337 C C . ILE B 1 454 ? 27.333 15.371 18.090 1.00 27.68 432 ILE B C 1
ATOM 6338 O O . ILE B 1 454 ? 26.800 16.470 18.036 1.00 30.40 432 ILE B O 1
ATOM 6343 N N . LEU B 1 455 ? 28.339 15.057 17.298 1.00 27.41 433 LEU B N 1
ATOM 6344 C CA . LEU B 1 455 ? 28.888 16.105 16.470 1.00 34.08 433 LEU B CA 1
ATOM 6345 C C . LEU B 1 455 ? 27.863 16.696 15.499 1.00 30.50 433 LEU B C 1
ATOM 6346 O O . LEU B 1 455 ? 27.739 17.911 15.271 1.00 27.84 433 LEU B O 1
ATOM 6351 N N . HIS B 1 456 ? 27.087 15.817 14.901 1.00 24.23 434 HIS B N 1
ATOM 6352 C CA . HIS B 1 456 ? 26.072 16.277 13.956 1.00 49.28 434 HIS B CA 1
ATOM 6353 C C . HIS B 1 456 ? 25.075 17.188 14.669 1.00 36.65 434 HIS B C 1
ATOM 6354 O O . HIS B 1 456 ? 24.593 18.201 14.156 1.00 24.27 434 HIS B O 1
ATOM 6361 N N . ARG B 1 457 ? 24.777 16.809 15.903 1.00 25.18 435 ARG B N 1
ATOM 6362 C CA . ARG B 1 457 ? 23.857 17.619 16.670 1.00 24.67 435 ARG B CA 1
ATOM 6363 C C . ARG B 1 457 ? 24.396 19.017 16.796 1.00 41.01 435 ARG B C 1
ATOM 6364 O O . ARG B 1 457 ? 23.703 19.974 16.464 1.00 28.40 435 ARG B O 1
ATOM 6372 N N . LEU B 1 458 ? 25.618 19.129 17.288 1.00 27.89 436 LEU B N 1
ATOM 6373 C CA . LEU B 1 458 ? 26.193 20.468 17.469 1.00 19.51 436 LEU B CA 1
ATOM 6374 C C . LEU B 1 458 ? 26.231 21.271 16.222 1.00 18.85 436 LEU B C 1
ATOM 6375 O O . LEU B 1 458 ? 25.929 22.476 16.166 1.00 23.61 436 LEU B O 1
ATOM 6380 N N . ILE B 1 459 ? 26.673 20.567 15.191 1.00 18.66 437 ILE B N 1
ATOM 6381 C CA . ILE B 1 459 ? 26.768 21.304 13.944 1.00 20.05 437 ILE B CA 1
ATOM 6382 C C . ILE B 1 459 ? 25.389 21.804 13.554 1.00 26.70 437 ILE B C 1
ATOM 6383 O O . ILE B 1 459 ? 25.179 22.870 12.987 1.00 29.97 437 ILE B O 1
ATOM 6388 N N . ASP B 1 460 ? 24.404 20.995 13.878 1.00 23.21 438 ASP B N 1
ATOM 6389 C CA . ASP B 1 460 ? 23.061 21.400 13.528 1.00 29.76 438 ASP B CA 1
ATOM 6390 C C . ASP B 1 460 ? 22.662 22.619 14.381 1.00 28.17 438 ASP B C 1
ATOM 6391 O O . ASP B 1 460 ? 22.114 23.618 13.891 1.00 43.87 438 ASP B O 1
ATOM 6396 N N . ALA B 1 461 ? 22.978 22.572 15.664 1.00 35.13 439 ALA B N 1
ATOM 6397 C CA . ALA B 1 461 ? 22.662 23.720 16.513 1.00 27.13 439 ALA B CA 1
ATOM 6398 C C . ALA B 1 461 ? 23.441 24.968 16.010 1.00 27.03 439 ALA B C 1
ATOM 6399 O O . ALA B 1 461 ? 23.010 26.117 16.094 1.00 32.33 439 ALA B O 1
ATOM 6401 N N . VAL B 1 462 ? 24.604 24.771 15.417 1.00 19.50 440 VAL B N 1
ATOM 6402 C CA . VAL B 1 462 ? 25.277 25.972 14.949 1.00 16.69 440 VAL B CA 1
ATOM 6403 C C . VAL B 1 462 ? 24.389 26.608 13.867 1.00 25.02 440 VAL B C 1
ATOM 6404 O O . VAL B 1 462 ? 24.150 27.812 13.877 1.00 29.09 440 VAL B O 1
ATOM 6408 N N . PHE B 1 463 ? 23.922 25.847 12.886 1.00 39.39 441 PHE B N 1
ATOM 6409 C CA . PHE B 1 463 ? 23.096 26.473 11.846 1.00 21.68 441 PHE B CA 1
ATOM 6410 C C . PHE B 1 463 ? 21.845 27.066 12.481 1.00 39.31 441 PHE B C 1
ATOM 6411 O O . PHE B 1 463 ? 21.449 28.181 12.204 1.00 25.44 441 PHE B O 1
ATOM 6419 N N . ARG B 1 464 ? 21.221 26.315 13.370 1.00 27.52 442 ARG B N 1
ATOM 6420 C CA . ARG B 1 464 ? 20.048 26.901 13.957 1.00 34.36 442 ARG B CA 1
ATOM 6421 C C . ARG B 1 464 ? 20.224 28.167 14.754 1.00 29.43 442 ARG B C 1
ATOM 6422 O O . ARG B 1 464 ? 19.294 28.970 14.807 1.00 34.40 442 ARG B O 1
ATOM 6430 N N . SER B 1 465 ? 21.359 28.292 15.431 1.00 31.27 443 SER B N 1
ATOM 6431 C CA . SER B 1 465 ? 21.679 29.471 16.260 1.00 22.82 443 SER B CA 1
ATOM 6432 C C . SER B 1 465 ? 21.832 30.675 15.337 1.00 42.99 443 SER B C 1
ATOM 6433 O O . SER B 1 465 ? 21.403 31.784 15.630 1.00 23.42 443 SER B O 1
ATOM 6436 N N . ASP B 1 466 ? 22.475 30.445 14.198 1.00 25.02 444 ASP B N 1
ATOM 6437 C CA . ASP B 1 466 ? 22.660 31.538 13.266 1.00 31.62 444 ASP B CA 1
ATOM 6438 C C . ASP B 1 466 ? 21.289 31.891 12.699 1.00 39.28 444 ASP B C 1
ATOM 6439 O O . ASP B 1 466 ? 20.886 33.047 12.781 1.00 33.89 444 ASP B O 1
ATOM 6444 N N . LYS B 1 467 ? 20.534 30.903 12.205 1.00 48.28 445 LYS B N 1
ATOM 6445 C CA . LYS B 1 467 ? 19.167 31.141 11.680 1.00 20.72 445 LYS B CA 1
ATOM 6446 C C . LYS B 1 467 ? 18.225 31.722 12.727 1.00 33.47 445 LYS B C 1
ATOM 6447 O O . LYS B 1 467 ? 17.536 32.712 12.460 1.00 42.83 445 LYS B O 1
ATOM 6453 N N . GLU B 1 468 ? 18.182 31.167 13.932 1.00 30.79 446 GLU B N 1
ATOM 6454 C CA . GLU B 1 468 ? 17.303 31.765 14.950 1.00 15.03 446 GLU B CA 1
ATOM 6455 C C . GLU B 1 468 ? 17.982 32.977 15.599 1.00 40.50 446 GLU B C 1
ATOM 6456 O O . GLU B 1 468 ? 17.363 33.648 16.416 1.00 39.85 446 GLU B O 1
ATOM 6462 N N . GLU B 1 469 ? 19.231 33.314 15.277 1.00 44.20 447 GLU B N 1
ATOM 6463 C CA . GLU B 1 469 ? 19.832 34.492 15.940 1.00 28.62 447 GLU B CA 1
ATOM 6464 C C . GLU B 1 469 ? 19.723 34.426 17.443 1.00 34.33 447 GLU B C 1
ATOM 6465 O O . GLU B 1 469 ? 19.411 35.466 18.054 1.00 33.31 447 GLU B O 1
ATOM 6471 N N . LYS B 1 470 ? 19.991 33.252 18.005 1.00 27.51 448 LYS B N 1
ATOM 6472 C CA . LYS B 1 470 ? 19.898 33.008 19.454 1.00 24.89 448 LYS B CA 1
ATOM 6473 C C . LYS B 1 470 ? 21.088 32.183 19.883 1.00 37.91 448 LYS B C 1
ATOM 6474 O O . LYS B 1 470 ? 21.729 31.491 19.076 1.00 37.43 448 LYS B O 1
ATOM 6480 N N . THR B 1 471 ? 21.325 32.247 21.178 1.00 22.47 449 THR B N 1
ATOM 6481 C CA . THR B 1 471 ? 22.425 31.496 21.756 1.00 44.91 449 THR B CA 1
ATOM 6482 C C . THR B 1 471 ? 21.607 30.332 22.209 1.00 26.64 449 THR B C 1
ATOM 6483 O O . THR B 1 471 ? 20.595 30.521 22.911 1.00 30.95 449 THR B O 1
ATOM 6487 N N . LEU B 1 472 ? 22.019 29.148 21.761 1.00 33.71 450 LEU B N 1
ATOM 6488 C CA . LEU B 1 472 ? 21.322 27.896 22.080 1.00 24.47 450 LEU B CA 1
ATOM 6489 C C . LEU B 1 472 ? 22.022 27.042 23.109 1.00 33.85 450 LEU B C 1
ATOM 6490 O O . LEU B 1 472 ? 23.245 26.953 23.139 1.00 37.05 450 LEU B O 1
ATOM 6495 N N . ASP B 1 473 ? 21.190 26.385 23.908 1.00 36.79 451 ASP B N 1
ATOM 6496 C CA . ASP B 1 473 ? 21.622 25.444 24.931 1.00 45.51 451 ASP B CA 1
ATOM 6497 C C . ASP B 1 473 ? 21.666 24.133 24.160 1.00 40.37 451 ASP B C 1
ATOM 6498 O O . ASP B 1 473 ? 20.695 23.702 23.512 1.00 33.33 451 ASP B O 1
ATOM 6503 N N . VAL B 1 474 ? 22.813 23.497 24.232 1.00 38.91 452 VAL B N 1
ATOM 6504 C CA . VAL B 1 474 ? 22.928 22.257 23.519 1.00 26.39 452 VAL B CA 1
ATOM 6505 C C . VAL B 1 474 ? 23.266 21.348 24.675 1.00 36.50 452 VAL B C 1
ATOM 6506 O O . VAL B 1 474 ? 23.798 20.267 24.503 1.00 37.49 452 VAL B O 1
ATOM 6510 N N . SER B 1 475 ? 22.970 21.794 25.885 1.00 40.54 453 SER B N 1
ATOM 6511 C CA . SER B 1 475 ? 23.242 20.942 27.029 1.00 29.15 453 SER B CA 1
ATOM 6512 C C . SER B 1 475 ? 22.698 19.526 26.812 1.00 51.21 453 SER B C 1
ATOM 6513 O O . SER B 1 475 ? 23.016 18.590 27.519 1.00 39.55 453 SER B O 1
ATOM 6516 N N . LYS B 1 476 ? 21.858 19.271 25.838 1.00 40.65 454 LYS B N 1
ATOM 6517 C CA . LYS B 1 476 ? 21.418 17.885 25.858 1.00 50.38 454 LYS B CA 1
ATOM 6518 C C . LYS B 1 476 ? 21.452 17.111 24.539 1.00 51.18 454 LYS B C 1
ATOM 6519 O O . LYS B 1 476 ? 20.436 16.585 24.101 1.00 55.35 454 LYS B O 1
ATOM 6525 N N . ILE B 1 477 ? 22.606 17.013 23.899 1.00 37.41 455 ILE B N 1
ATOM 6526 C CA . ILE B 1 477 ? 22.720 16.333 22.611 1.00 46.53 455 ILE B CA 1
ATOM 6527 C C . ILE B 1 477 ? 23.572 15.076 22.602 1.00 23.56 455 ILE B C 1
ATOM 6528 O O . ILE B 1 477 ? 23.595 14.342 21.595 1.00 58.66 455 ILE B O 1
ATOM 6533 N N . MET B 1 478 ? 24.277 14.864 23.716 1.00 45.35 456 MET B N 1
ATOM 6534 C CA . MET B 1 478 ? 25.196 13.749 23.994 1.00 60.15 456 MET B CA 1
ATOM 6535 C C . MET B 1 478 ? 24.446 12.553 24.593 1.00 47.82 456 MET B C 1
ATOM 6536 O O . MET B 1 478 ? 24.896 11.404 24.699 1.00 72.12 456 MET B O 1
ATOM 6541 N N . ILE B 1 479 ? 23.240 12.877 24.999 1.00 52.64 457 ILE B N 1
ATOM 6542 C CA . ILE B 1 479 ? 22.396 11.858 25.566 1.00 100.00 457 ILE B CA 1
ATOM 6543 C C . ILE B 1 479 ? 22.313 10.659 24.627 1.00 100.00 457 ILE B C 1
ATOM 6544 O O . ILE B 1 479 ? 22.028 10.984 23.446 1.00 79.77 457 ILE B O 1
#

Secondary structure (DSSP, 8-state):
-TT-GGGTGGGT-------TTSGGGSSGGGPPEEEEEE---STTSHHHHTHHHHHHHTTTTEEEEEEE-S-HHHHHHHHHHTT-TTPEEES-HHHHHH-TT-SEEEE-S-HHHHHHHHHHHHHHSSS-SS--EEEEESSSSSSHHHHHHHHHHHHT-TT-EEEEE-GGGG-HHHHHHHHHHHTTTT-SEEEEEEEEE-SBSSSEEETT--GGGG-GGGS-STIIIIIHHHHHHHHHHHT--EEEEEEEEE---SEEEEE-----S-EEE--S--EEEEEEEESGGG-EEEEEEE-BSSPPSSS-SEEEEEEESS-EEEEEE---EEEEEEEES----EEEEEE--TT--HHHHHHHHHHHHHHHHHH------TT-SSS---HHHHHHHHHHHHHHHHHHHHTB-EE-TTTT-/-TT-GGGTTTTT------SPEEEEEES--STTSHHIIIIIHHHHHTTTTEEEEEEE-SSHHHHHHHHHHTT-TT-EEES-HHHHHH-TT-SEEEE-S-HHHHHHHHHHHHHTTTT-SS--EEEEESSSSSSHHHHHHHHHHHHT-TT-EEEEE-GGGG-HHHHHHHHHHHTTTT-SEEEEEEEEE-SBTSSEE-SS--HHHH-GGGS-SIIIIIIHHHHHHHHHHHT--EEEEEEEEE----EEEE-S----S-EEE--S--EEEEEEEETTTTEEEEEEEE-BSSPPSSS-SEEEEEEESS-EEEEEE------EEEEEEES-----EEEEEE--SS--HHHHHHHHHHHHHHHHHHT------TT-SSS---HHHHHHHHHHHHHHHHHHHHTB-EE-TTS--

Nearest PDB structures (foldseek):
  2nvw-assembly1_A  TM=1.002E+00  e=2.290E-92  Kluyveromyces lactis
  2nvw-assembly1_B  TM=9.800E-01  e=3.458E-78  Kluyveromyces lactis
  3btv-assembly1_A  TM=9.562E-01  e=6.045E-57  Saccharomyces cerevisiae
  3btv-assembly1_B  TM=9.499E-01  e=2.231E-56  Saccharomyces cerevisiae
  3bts-assembly1_B  TM=9.404E-01  e=4.827E-56  Saccharomyces cerevisiae